Protein 9BQ2 (pdb70)

Nearest PDB structures (foldseek):
  9bq2-assembly1_A  TM=1.002E+00  e=2.247E-60  Homo sapiens
  9bq2-assembly1_B  TM=9.804E-01  e=1.033E-32  Homo sapiens
  1win-assembly1_A  TM=8.701E-01  e=4.235E-16  Mus musculus
  9cz2-assembly1_XB  TM=5.970E-01  e=1.107E-09  Escherichia coli BL21
  9bq2-assembly1_B  TM=1.002E+00  e=9.174E-65  Homo sapiens

Structure (mmCIF, N/CA/C/O backbone):
data_9BQ2
#
_entry.id   9BQ2
#
_cell.length_a   1.00
_cell.length_b   1.00
_cell.length_c   1.00
_cell.angle_alpha   90.00
_cell.angle_beta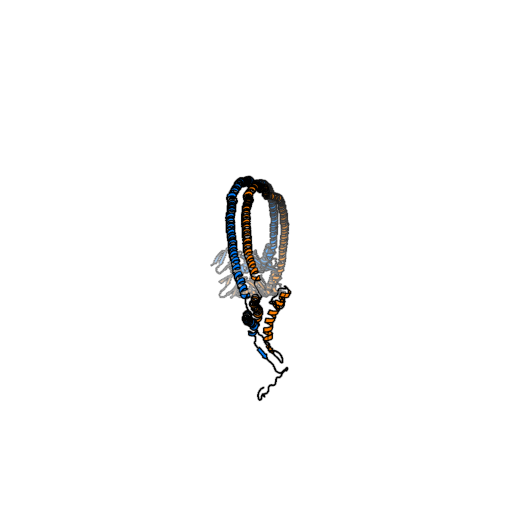   90.00
_cell.angle_gamma   90.00
#
_symmetry.space_group_name_H-M   'P 1'
#
loop_
_entity.id
_entity.type
_entity.pdbx_description
1 polymer Flotillin-2
2 polymer Flotillin-1
#
loop_
_atom_site.group_PDB
_atom_site.id
_atom_site.type_symbol
_atom_site.label_atom_id
_atom_site.label_alt_id
_atom_site.label_comp_id
_atom_site.label_asym_id
_atom_site.label_entity_id
_atom_site.label_seq_id
_atom_site.pdbx_PDB_ins_code
_atom_site.Cartn_x
_atom_site.Cartn_y
_atom_site.Cartn_z
_atom_site.occupancy
_atom_site.B_iso_or_equiv
_atom_site.auth_seq_id
_atom_site.auth_comp_id
_atom_site.auth_asym_id
_atom_site.auth_atom_id
_atom_site.pdbx_PDB_model_num
ATOM 1 N N . MET A 1 1 ? 117.588 169.891 352.238 1.00 53.88 1 MET A N 1
ATOM 2 C CA . MET A 1 1 ? 117.466 171.241 351.654 1.00 53.88 1 MET A CA 1
ATOM 3 C C . MET A 1 1 ? 116.828 171.145 350.282 1.00 53.88 1 MET A C 1
ATOM 4 O O . MET A 1 1 ? 117.142 170.212 349.548 1.00 53.88 1 MET A O 1
ATOM 20 N N . GLY A 1 2 ? 115.891 172.033 349.978 1.00 66.94 2 GLY A N 1
ATOM 21 C CA . GLY A 1 2 ? 115.225 172.114 348.682 1.00 66.94 2 GLY A CA 1
ATOM 22 C C . GLY A 1 2 ? 114.974 173.576 348.325 1.00 66.94 2 GLY A C 1
ATOM 23 O O . GLY A 1 2 ? 114.901 174.412 349.224 1.00 66.94 2 GLY A O 1
ATOM 27 N N . ASN A 1 3 ? 114.833 173.874 347.036 1.00 74.31 3 ASN A N 1
ATOM 28 C CA . ASN A 1 3 ? 114.623 175.220 346.523 1.00 74.31 3 ASN A CA 1
ATOM 29 C C . ASN A 1 3 ? 113.316 175.330 345.732 1.00 74.31 3 ASN A C 1
ATOM 30 O O . ASN A 1 3 ? 112.853 174.386 345.087 1.00 74.31 3 ASN A O 1
ATOM 41 N N . CYS A 1 4 ? 112.742 176.526 345.774 1.00 75.75 4 CYS A N 1
ATOM 42 C CA . CYS A 1 4 ? 111.526 176.871 345.056 1.00 75.75 4 CYS A CA 1
ATOM 43 C C . CYS A 1 4 ? 111.946 177.578 343.770 1.00 75.75 4 CYS A C 1
ATOM 44 O O . CYS A 1 4 ? 112.610 178.609 343.820 1.00 75.75 4 CYS A O 1
ATOM 52 N N . HIS A 1 5 ? 111.541 177.046 342.622 1.00 78.25 5 HIS A N 1
ATOM 53 C CA . HIS A 1 5 ? 111.911 177.583 341.315 1.00 78.25 5 HIS A CA 1
ATOM 54 C C . HIS A 1 5 ? 110.713 178.105 340.549 1.00 78.25 5 HIS A C 1
ATOM 55 O O . HIS A 1 5 ? 109.802 177.351 340.226 1.00 78.25 5 HIS A O 1
ATOM 69 N N . THR A 1 6 ? 110.759 179.382 340.186 1.00 78.12 6 THR A N 1
ATOM 70 C CA . THR A 1 6 ? 109.715 180.090 339.438 1.00 78.12 6 THR A CA 1
ATOM 71 C C . THR A 1 6 ? 110.039 180.064 337.950 1.00 78.12 6 THR A C 1
ATOM 72 O O . THR A 1 6 ? 111.179 180.326 337.566 1.00 78.12 6 THR A O 1
ATOM 83 N N . VAL A 1 7 ? 109.058 179.766 337.098 1.00 79.62 7 VAL A N 1
ATOM 84 C CA . VAL A 1 7 ? 109.222 179.598 335.645 1.00 79.62 7 VAL A CA 1
ATOM 85 C C . VAL A 1 7 ? 108.281 180.477 334.844 1.00 79.62 7 VAL A C 1
ATOM 86 O O . VAL A 1 7 ? 107.099 180.575 335.157 1.00 79.62 7 VAL A O 1
ATOM 99 N N . GLY A 1 8 ? 108.780 181.136 333.809 1.00 79.31 8 GLY A N 1
ATOM 100 C CA . GLY A 1 8 ? 107.954 181.957 332.927 1.00 79.31 8 GLY A CA 1
ATOM 101 C C . GLY A 1 8 ? 107.243 181.108 331.866 1.00 79.31 8 GLY A C 1
ATOM 102 O O . GLY A 1 8 ? 107.670 179.992 331.576 1.00 79.31 8 GLY A O 1
ATOM 106 N N . PRO A 1 9 ? 106.158 181.605 331.247 1.00 80.69 9 PRO A N 1
ATOM 107 C CA . PRO A 1 9 ? 105.435 180.864 330.202 1.00 80.69 9 PRO A CA 1
ATOM 108 C C . PRO A 1 9 ? 106.327 180.479 329.011 1.00 80.69 9 PRO A C 1
ATOM 109 O O . PRO A 1 9 ? 106.115 179.464 328.356 1.00 80.69 9 PRO A O 1
ATOM 120 N N . ASN A 1 10 ? 107.353 181.283 328.745 1.00 79.12 10 ASN A N 1
ATOM 121 C CA . ASN A 1 10 ? 108.322 181.084 327.678 1.00 79.12 10 ASN A CA 1
ATOM 122 C C . ASN A 1 10 ? 109.341 179.972 327.922 1.00 79.12 10 ASN A C 1
ATOM 123 O O . ASN A 1 10 ? 110.216 179.774 327.083 1.00 79.12 10 ASN A O 1
ATOM 134 N N . GLU A 1 11 ? 109.270 179.243 329.029 1.00 83.25 11 GLU A N 1
ATOM 135 C CA . GLU A 1 11 ? 110.296 178.261 329.360 1.00 83.25 11 GLU A CA 1
ATOM 136 C C . GLU A 1 11 ? 109.736 176.898 329.749 1.00 83.25 11 GLU A C 1
ATOM 137 O O . GLU A 1 11 ? 108.795 176.771 330.531 1.00 83.25 11 GLU A O 1
ATOM 149 N N . ALA A 1 12 ? 110.375 175.857 329.230 1.00 83.06 12 ALA A N 1
ATOM 150 C CA . ALA A 1 12 ? 110.083 174.492 329.598 1.00 83.06 12 ALA A CA 1
ATOM 151 C C . ALA A 1 12 ? 111.123 174.143 330.653 1.00 83.06 12 ALA A C 1
ATOM 152 O O . ALA A 1 12 ? 112.321 174.246 330.401 1.00 83.06 12 ALA A O 1
ATOM 159 N N . LEU A 1 13 ? 110.676 173.755 331.835 1.00 82.81 13 LEU A N 1
ATOM 160 C CA . LEU A 1 13 ? 111.528 173.314 332.918 1.00 82.81 13 LEU A CA 1
ATOM 161 C C . LEU A 1 13 ? 111.287 171.820 333.067 1.00 82.81 13 LEU A C 1
ATOM 162 O O . LEU A 1 13 ? 110.153 171.353 333.160 1.00 82.81 13 LEU A O 1
ATOM 178 N N . VAL A 1 14 ? 112.378 171.077 333.066 1.00 82.38 14 VAL A N 1
ATOM 179 C CA . VAL A 1 14 ? 112.369 169.645 333.275 1.00 82.38 14 VAL A CA 1
ATOM 180 C C . VAL A 1 14 ? 113.098 169.367 334.564 1.00 82.38 14 VAL A C 1
ATOM 181 O O . VAL A 1 14 ? 114.204 169.861 334.799 1.00 82.38 14 VAL A O 1
ATOM 194 N N . VAL A 1 15 ? 112.423 168.631 335.430 1.00 80.88 15 VAL A N 1
ATOM 195 C CA . VAL A 1 15 ? 112.958 168.207 336.717 1.00 80.88 15 VAL A CA 1
ATOM 196 C C . VAL A 1 15 ? 112.958 166.688 336.739 1.00 80.88 15 VAL A C 1
ATOM 197 O O . VAL A 1 15 ? 111.910 166.088 336.538 1.00 80.88 15 VAL A O 1
ATOM 210 N N . SER A 1 16 ? 114.103 166.035 336.916 1.00 77.31 16 SER A N 1
ATOM 211 C CA . SER A 1 16 ? 114.140 164.565 336.950 1.00 77.31 16 SER A CA 1
ATOM 212 C C . SER A 1 16 ? 114.261 164.087 338.387 1.00 77.31 16 SER A C 1
ATOM 213 O O . SER A 1 16 ? 115.159 164.487 339.126 1.00 77.31 16 SER A O 1
ATOM 221 N N . GLY A 1 17 ? 113.353 163.191 338.768 1.00 71.94 17 GLY A N 1
ATOM 222 C CA . GLY A 1 17 ? 113.270 162.681 340.130 1.00 71.94 17 GLY A CA 1
ATOM 223 C C . GLY A 1 17 ? 112.360 163.551 340.992 1.00 71.94 17 GLY A C 1
ATOM 224 O O . GLY A 1 17 ? 112.264 164.756 340.790 1.00 71.94 17 GLY A O 1
ATOM 228 N N . GLY A 1 18 ? 111.690 162.959 341.981 1.00 58.66 18 GLY A N 1
ATOM 229 C CA . GLY A 1 18 ? 110.773 163.727 342.819 1.00 58.66 18 GLY A CA 1
ATOM 230 C C . GLY A 1 18 ? 109.790 162.891 343.622 1.00 58.66 18 GLY A C 1
ATOM 231 O O . GLY A 1 18 ? 109.907 161.668 343.703 1.00 58.66 18 GLY A O 1
ATOM 235 N N . CYS A 1 19 ? 108.799 163.570 344.202 1.00 53.47 19 CYS A N 1
ATOM 236 C CA . CYS A 1 19 ? 107.774 162.999 345.083 1.00 53.47 19 CYS A CA 1
ATOM 237 C C . CYS A 1 19 ? 106.912 161.869 344.480 1.00 53.47 19 CYS A C 1
ATOM 238 O O . CYS A 1 19 ? 106.327 161.109 345.243 1.00 53.47 19 CYS A O 1
ATOM 246 N N . CYS A 1 20 ? 106.832 161.722 343.154 1.00 51.34 20 CYS A N 1
ATOM 247 C CA . CYS A 1 20 ? 106.009 160.682 342.520 1.00 51.34 20 CYS A CA 1
ATOM 248 C C . CYS A 1 20 ? 106.737 159.378 342.154 1.00 51.34 20 CYS A C 1
ATOM 249 O O . CYS A 1 20 ? 106.076 158.414 341.780 1.00 51.34 20 CYS A O 1
ATOM 257 N N . GLY A 1 21 ? 108.074 159.315 342.228 1.00 45.97 21 GLY A N 1
ATOM 258 C CA . GLY A 1 21 ? 108.818 158.097 341.874 1.00 45.97 21 GLY A CA 1
ATOM 259 C C . GLY A 1 21 ? 110.323 158.282 341.638 1.00 45.97 21 GLY A C 1
ATOM 260 O O . GLY A 1 21 ? 110.903 159.329 341.949 1.00 45.97 21 GLY A O 1
ATOM 264 N N . SER A 1 22 ? 110.978 157.221 341.155 1.00 48.34 22 SER A N 1
ATOM 265 C CA . SER A 1 22 ? 112.403 157.205 340.802 1.00 48.34 22 SER A CA 1
ATOM 266 C C . SER A 1 22 ? 112.645 157.486 339.308 1.00 48.34 22 SER A C 1
ATOM 267 O O . SER A 1 22 ? 113.140 158.538 338.909 1.00 48.34 22 SER A O 1
ATOM 275 N N . ASP A 1 23 ? 112.167 156.579 338.473 1.00 52.88 23 ASP A N 1
ATOM 276 C CA . ASP A 1 23 ? 112.350 156.507 337.026 1.00 52.88 23 ASP A CA 1
ATOM 277 C C . ASP A 1 23 ? 111.494 157.482 336.188 1.00 52.88 23 ASP A C 1
ATOM 278 O O . ASP A 1 23 ? 110.840 157.068 335.233 1.00 52.88 23 ASP A O 1
ATOM 287 N N . TYR A 1 24 ? 111.431 158.775 336.532 1.00 64.81 24 TYR A N 1
ATOM 288 C CA . TYR A 1 24 ? 110.590 159.713 335.770 1.00 64.81 24 TYR A CA 1
ATOM 289 C C . TYR A 1 24 ? 111.080 161.160 335.611 1.00 64.81 24 TYR A C 1
ATOM 290 O O . TYR A 1 24 ? 111.856 161.702 336.405 1.00 64.81 24 TYR A O 1
ATOM 308 N N . LYS A 1 25 ? 110.513 161.785 334.569 1.00 75.38 25 LYS A N 1
ATOM 309 C CA . LYS A 1 25 ? 110.697 163.178 334.155 1.00 75.38 25 LYS A CA 1
ATOM 310 C C . LYS A 1 25 ? 109.483 163.986 334.624 1.00 75.38 25 LYS A C 1
ATOM 311 O O . LYS A 1 25 ? 108.351 163.564 334.397 1.00 75.38 25 LYS A O 1
ATOM 330 N N . GLN A 1 26 ? 109.685 165.135 335.253 1.00 75.75 26 GLN A N 1
ATOM 331 C CA . GLN A 1 26 ? 108.619 166.055 335.644 1.00 75.75 26 GLN A CA 1
ATOM 332 C C . GLN A 1 26 ? 108.647 167.196 334.632 1.00 75.75 26 GLN A C 1
ATOM 333 O O . GLN A 1 26 ? 109.681 167.807 334.371 1.00 75.75 26 GLN A O 1
ATOM 347 N N . TYR A 1 27 ? 107.483 167.460 334.058 1.00 77.94 27 TYR A N 1
ATOM 348 C CA . TYR A 1 27 ? 107.261 168.367 332.940 1.00 77.94 27 TYR A CA 1
ATOM 349 C C . TYR A 1 27 ? 106.648 169.696 333.395 1.00 77.94 27 TYR A C 1
ATOM 350 O O . TYR A 1 27 ? 105.561 169.664 333.968 1.00 77.94 27 TYR A O 1
ATOM 368 N N . VAL A 1 28 ? 107.277 170.849 333.143 1.00 76.94 28 VAL A N 1
ATOM 369 C CA . VAL A 1 28 ? 106.724 172.161 333.540 1.00 76.94 28 VAL A CA 1
ATOM 370 C C . VAL A 1 28 ? 106.911 173.180 332.431 1.00 76.94 28 VAL A C 1
ATOM 371 O O . VAL A 1 28 ? 107.960 173.235 331.809 1.00 76.94 28 VAL A O 1
ATOM 384 N N . PHE A 1 29 ? 105.912 174.035 332.229 1.00 76.25 29 PHE A N 1
ATOM 385 C CA . PHE A 1 29 ? 105.879 175.050 331.177 1.00 76.25 29 PHE A CA 1
ATOM 386 C C . PHE A 1 29 ? 105.225 176.300 331.774 1.00 76.25 29 PHE A C 1
ATOM 387 O O . PHE A 1 29 ? 104.028 176.530 331.626 1.00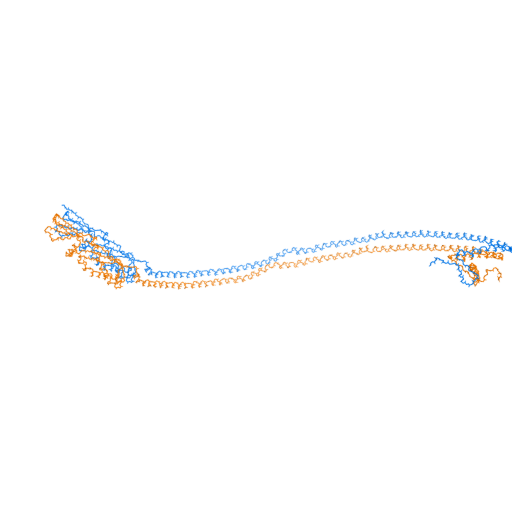 76.25 29 PHE A O 1
ATOM 404 N N . GLY A 1 30 ? 106.025 177.095 332.489 1.00 72.06 30 GLY A N 1
ATOM 405 C CA . GLY A 1 30 ? 105.540 178.257 333.243 1.00 72.06 30 GLY A CA 1
ATOM 406 C C . GLY A 1 30 ? 104.988 177.861 334.627 1.00 72.06 30 GLY A C 1
ATOM 407 O O . GLY A 1 30 ? 104.608 176.717 334.871 1.00 72.06 30 GLY A O 1
ATOM 411 N N . GLY A 1 31 ? 104.992 178.795 335.573 1.00 76.69 31 GLY A N 1
ATOM 412 C CA . GLY A 1 31 ? 104.519 178.557 336.934 1.00 76.69 31 GLY A CA 1
ATOM 413 C C . GLY A 1 31 ? 105.674 178.367 337.897 1.00 76.69 31 GLY A C 1
ATOM 414 O O . GLY A 1 31 ? 106.480 179.279 338.075 1.00 76.69 31 GLY A O 1
ATOM 418 N N . TRP A 1 32 ? 105.742 177.222 338.571 1.00 75.19 32 TRP A N 1
ATOM 419 C CA . TRP A 1 32 ? 106.824 176.948 339.518 1.00 75.19 32 TRP A CA 1
ATOM 420 C C . TRP A 1 32 ? 106.968 175.458 339.842 1.00 75.19 32 TRP A C 1
ATOM 421 O O . TRP A 1 32 ? 106.089 174.656 339.531 1.00 75.19 32 TRP A O 1
ATOM 442 N N . ALA A 1 33 ? 108.082 175.107 340.485 1.00 76.88 33 ALA A N 1
ATOM 443 C CA . ALA A 1 33 ? 108.392 173.759 340.935 1.00 76.88 33 ALA A CA 1
ATOM 444 C C . ALA A 1 33 ? 109.244 173.740 342.219 1.00 76.88 33 ALA A C 1
ATOM 445 O O . ALA A 1 33 ? 110.017 174.660 342.496 1.00 76.88 33 ALA A O 1
ATOM 452 N N . TRP A 1 34 ? 109.119 172.656 342.983 1.00 74.25 34 TRP A N 1
ATOM 453 C CA . TRP A 1 34 ? 109.877 172.392 344.201 1.00 74.25 34 TRP A CA 1
ATOM 454 C C . TRP A 1 34 ? 110.942 171.339 343.908 1.00 74.25 34 TRP A C 1
ATOM 455 O O . TRP A 1 34 ? 110.615 170.278 343.374 1.00 74.25 34 TRP A O 1
ATOM 476 N N . ALA A 1 35 ? 112.194 171.624 344.266 1.00 75.44 35 ALA A N 1
ATOM 477 C CA . ALA A 1 35 ? 113.311 170.722 344.014 1.00 75.44 35 ALA A CA 1
ATOM 478 C C . ALA A 1 35 ? 114.201 170.463 345.235 1.00 75.44 35 ALA A C 1
ATOM 479 O O . ALA A 1 35 ? 114.727 171.379 345.856 1.00 75.44 35 ALA A O 1
ATOM 486 N N . TRP A 1 36 ? 114.427 169.192 345.544 1.00 74.00 36 TRP A N 1
ATOM 487 C CA . TRP A 1 36 ? 115.287 168.700 346.614 1.00 74.00 36 TRP A CA 1
ATOM 488 C C . TRP A 1 36 ? 116.739 168.690 346.090 1.00 74.00 36 TRP A C 1
ATOM 489 O O . TRP A 1 36 ? 117.007 167.991 345.115 1.00 74.00 36 TRP A O 1
ATOM 510 N N . TRP A 1 37 ? 117.705 169.326 346.774 1.00 67.06 37 TRP A N 1
ATOM 511 C CA . TRP A 1 37 ? 119.107 169.458 346.303 1.00 67.06 37 TRP A CA 1
ATOM 512 C C . TRP A 1 37 ? 119.767 168.217 345.685 1.00 67.06 37 TRP A C 1
ATOM 513 O O . TRP A 1 37 ? 120.425 168.337 344.659 1.00 67.06 37 TRP A O 1
ATOM 534 N N . CYS A 1 38 ? 119.586 167.036 346.283 1.00 67.69 38 CYS A N 1
ATOM 535 C CA . CYS A 1 38 ? 120.186 165.787 345.786 1.00 67.69 38 CYS A CA 1
ATOM 536 C C . CYS A 1 38 ? 119.147 164.730 345.365 1.00 67.69 38 CYS A C 1
ATOM 537 O O . CYS A 1 38 ? 119.524 163.617 345.017 1.00 67.69 38 CYS A O 1
ATOM 545 N N . ILE A 1 39 ? 117.846 165.027 345.461 1.00 70.19 39 ILE A N 1
ATOM 546 C CA . ILE A 1 39 ? 116.771 164.118 345.020 1.00 70.19 39 ILE A CA 1
ATOM 547 C C . ILE A 1 39 ? 116.158 164.524 343.669 1.00 70.19 39 ILE A C 1
ATOM 548 O O . ILE A 1 39 ? 115.502 163.697 343.039 1.00 70.19 39 ILE A O 1
ATOM 564 N N . SER A 1 40 ? 116.381 165.750 343.185 1.00 75.25 40 SER A N 1
ATOM 565 C CA . SER A 1 40 ? 115.802 166.202 341.912 1.00 75.25 40 SER A CA 1
ATOM 566 C C . SER A 1 40 ? 116.564 167.367 341.257 1.00 75.25 40 SER A C 1
ATOM 567 O O . SER A 1 40 ? 116.615 168.454 341.836 1.00 75.25 40 SER A O 1
ATOM 575 N N . ASP A 1 41 ? 117.140 167.164 340.067 1.00 77.44 41 ASP A N 1
ATOM 576 C CA . ASP A 1 41 ? 117.857 168.218 339.316 1.00 77.44 41 ASP A CA 1
ATOM 577 C C . ASP A 1 41 ? 116.892 169.058 338.459 1.00 77.44 41 ASP A C 1
ATOM 578 O O . ASP A 1 41 ? 115.838 168.570 338.061 1.00 77.44 41 ASP A O 1
ATOM 587 N N . THR A 1 42 ? 117.258 170.300 338.137 1.00 80.56 42 THR A N 1
ATOM 588 C CA . THR A 1 42 ? 116.441 171.262 337.377 1.00 80.56 42 THR A CA 1
ATOM 589 C C . THR A 1 42 ? 117.134 171.793 336.117 1.00 80.56 42 THR A C 1
ATOM 590 O O . THR A 1 42 ? 118.164 172.461 336.208 1.00 80.56 42 THR A O 1
ATOM 601 N N . GLN A 1 43 ? 116.523 171.624 334.940 1.00 83.00 43 GLN A N 1
ATOM 602 C CA . GLN A 1 43 ? 117.081 172.066 333.651 1.00 83.00 43 GLN A CA 1
ATOM 603 C C . GLN A 1 43 ? 116.005 172.759 332.793 1.00 83.00 43 GLN A C 1
ATOM 604 O O . GLN A 1 43 ? 114.912 172.216 332.643 1.00 83.00 43 GLN A O 1
ATOM 618 N N . ARG A 1 44 ? 116.284 173.942 332.214 1.00 83.75 44 ARG A N 1
ATOM 619 C CA . ARG A 1 44 ? 115.320 174.729 331.398 1.00 83.75 44 ARG A CA 1
ATOM 620 C C . ARG A 1 44 ? 115.673 174.890 329.919 1.00 83.75 44 ARG A C 1
ATOM 621 O O . ARG A 1 44 ? 116.847 174.950 329.574 1.00 83.75 44 ARG A O 1
ATOM 625 N N . LEU A 1 45 ? 114.653 175.059 329.075 1.00 84.12 45 LEU A N 1
ATOM 626 C CA . LEU A 1 45 ? 114.756 175.280 327.632 1.00 84.12 45 LEU A CA 1
ATOM 627 C C . LEU A 1 45 ? 113.776 176.372 327.178 1.00 84.12 45 LEU A C 1
ATOM 628 O O . LEU A 1 45 ? 112.621 176.370 327.593 1.00 84.12 45 LEU A O 1
ATOM 644 N N . SER A 1 46 ? 114.219 177.312 326.343 1.00 86.75 46 SER A N 1
ATOM 645 C CA . SER A 1 46 ? 113.355 178.395 325.853 1.00 86.75 46 SER A CA 1
ATOM 646 C C . SER A 1 46 ? 112.374 177.928 324.779 1.00 86.75 46 SER A C 1
ATOM 647 O O . SER A 1 46 ? 112.719 177.138 323.908 1.00 86.75 46 SER A O 1
ATOM 655 N N . LEU A 1 47 ? 111.138 178.398 324.875 1.00 87.06 47 LEU A N 1
ATOM 656 C CA . LEU A 1 47 ? 110.021 178.134 323.971 1.00 87.06 47 LEU A CA 1
ATOM 657 C C . LEU A 1 47 ? 109.759 179.274 322.976 1.00 87.06 47 LEU A C 1
ATOM 658 O O . LEU A 1 47 ? 108.757 179.258 322.265 1.00 87.06 47 LEU A O 1
ATOM 674 N N . GLU A 1 48 ? 110.620 180.289 322.954 1.00 88.06 48 GLU A N 1
ATOM 675 C CA . GLU A 1 48 ? 110.500 181.459 322.080 1.00 88.06 48 GLU A CA 1
ATOM 676 C C . GLU A 1 48 ? 110.642 181.188 320.568 1.00 88.06 48 GLU A C 1
ATOM 677 O O . GLU A 1 48 ? 111.176 180.171 320.124 1.00 88.06 48 GLU A O 1
ATOM 689 N N . VAL A 1 49 ? 110.208 182.153 319.743 1.00 91.19 49 VAL A N 1
ATOM 690 C CA . VAL A 1 49 ? 110.401 182.085 318.286 1.00 91.19 49 VAL A CA 1
ATOM 691 C C . VAL A 1 49 ? 111.851 182.382 317.923 1.00 91.19 49 VAL A C 1
ATOM 692 O O . VAL A 1 49 ? 112.444 183.352 318.412 1.00 91.19 49 VAL A O 1
ATOM 705 N N . MET A 1 50 ? 112.383 181.573 317.010 1.00 91.56 50 MET A N 1
ATOM 706 C CA . MET A 1 50 ? 113.692 181.696 316.402 1.00 91.56 50 MET A CA 1
ATOM 707 C C . MET A 1 50 ? 113.516 181.838 314.889 1.00 91.56 50 MET A C 1
ATOM 708 O O . MET A 1 50 ? 112.835 181.044 314.257 1.00 91.56 50 MET A O 1
ATOM 722 N N . THR A 1 51 ? 114.107 182.862 314.288 1.00 91.62 51 THR A N 1
ATOM 723 C CA . THR A 1 51 ? 114.002 183.128 312.852 1.00 91.62 51 THR A CA 1
ATOM 724 C C . THR A 1 51 ? 115.386 183.130 312.202 1.00 91.62 51 THR A C 1
ATOM 725 O O . THR A 1 51 ? 116.369 183.493 312.854 1.00 91.62 51 THR A O 1
ATOM 736 N N . ILE A 1 52 ? 115.489 182.639 310.958 1.00 92.69 52 ILE A N 1
ATOM 737 C CA . ILE A 1 52 ? 116.771 182.476 310.254 1.00 92.69 52 ILE A CA 1
ATOM 738 C C . ILE A 1 52 ? 116.696 182.728 308.735 1.00 92.69 52 ILE A C 1
ATOM 739 O O . ILE A 1 52 ? 115.701 182.409 308.081 1.00 92.69 52 ILE A O 1
ATOM 755 N N . LEU A 1 53 ? 117.797 183.230 308.169 1.00 92.81 53 LEU A N 1
ATOM 756 C CA . LEU A 1 53 ? 117.994 183.441 306.739 1.00 92.81 53 LEU A CA 1
ATOM 757 C C . LEU A 1 53 ? 118.438 182.101 306.138 1.00 92.81 53 LEU A C 1
ATOM 758 O O . LEU A 1 53 ? 119.566 181.656 306.335 1.00 92.81 53 LEU A O 1
ATOM 774 N N . CYS A 1 54 ? 117.552 181.444 305.406 1.00 92.19 54 CYS A N 1
ATOM 775 C CA . CYS A 1 54 ? 117.808 180.169 304.751 1.00 92.19 54 CYS A CA 1
ATOM 776 C C . CYS A 1 54 ? 118.296 180.440 303.324 1.00 92.19 54 CYS A C 1
ATOM 777 O O . CYS A 1 54 ? 117.520 180.522 302.370 1.00 92.19 54 CYS A O 1
ATOM 785 N N . ARG A 1 55 ? 119.595 180.708 303.198 1.00 91.50 55 ARG A N 1
ATOM 786 C CA . ARG A 1 55 ? 120.247 180.972 301.910 1.00 91.50 55 ARG A CA 1
ATOM 787 C C . ARG A 1 55 ? 120.352 179.691 301.080 1.00 91.50 55 ARG A C 1
ATOM 788 O O . ARG A 1 55 ? 120.384 178.590 301.619 1.00 91.50 55 ARG A O 1
ATOM 792 N N . CYS A 1 56 ? 120.333 179.831 299.761 1.00 90.25 56 CYS A N 1
ATOM 793 C CA . CYS A 1 56 ? 120.454 178.719 298.826 1.00 90.25 56 CYS A CA 1
ATOM 794 C C . CYS A 1 56 ? 121.181 179.240 297.569 1.00 90.25 56 CYS A C 1
ATOM 795 O O . CYS A 1 56 ? 120.796 180.257 296.989 1.00 90.25 56 CYS A O 1
ATOM 803 N N . GLU A 1 57 ? 122.200 178.533 297.098 1.00 89.25 57 GLU A N 1
ATOM 804 C CA . GLU A 1 57 ? 123.096 178.984 296.030 1.00 89.25 57 GLU A CA 1
ATOM 805 C C . GLU A 1 57 ? 123.291 177.987 294.894 1.00 89.25 57 GLU A C 1
ATOM 806 O O . GLU A 1 57 ? 123.233 176.787 295.123 1.00 89.25 57 GLU A O 1
ATOM 818 N N . ASN A 1 58 ? 123.571 178.480 293.682 1.00 85.88 58 ASN A N 1
ATOM 819 C CA . ASN A 1 58 ? 123.815 177.642 292.501 1.00 85.88 58 ASN A CA 1
ATOM 820 C C . ASN A 1 58 ? 122.763 176.534 292.315 1.00 85.88 58 ASN A C 1
ATOM 821 O O . ASN A 1 58 ? 123.090 175.387 292.068 1.00 85.88 58 ASN A O 1
ATOM 832 N N . ILE A 1 59 ? 121.510 176.895 292.531 1.00 89.38 59 ILE A N 1
ATOM 833 C CA . ILE A 1 59 ? 120.324 176.050 292.441 1.00 89.38 59 ILE A CA 1
ATOM 834 C C . ILE A 1 59 ? 120.144 175.511 291.018 1.00 89.38 59 ILE A C 1
ATOM 835 O O . ILE A 1 59 ? 120.855 175.895 290.106 1.00 89.38 59 ILE A O 1
ATOM 851 N N . GLU A 1 60 ? 119.137 174.678 290.810 1.00 89.38 60 GLU A N 1
ATOM 852 C CA . GLU A 1 60 ? 118.691 174.114 289.546 1.00 89.38 60 GLU A CA 1
ATOM 853 C C . GLU A 1 60 ? 117.162 174.126 289.606 1.00 89.38 60 GLU A C 1
ATOM 854 O O . GLU A 1 60 ? 116.573 174.029 290.681 1.00 89.38 60 GLU A O 1
ATOM 866 N N . THR A 1 61 ? 116.478 174.205 288.475 1.00 88.94 61 THR A N 1
ATOM 867 C CA . THR A 1 61 ? 115.003 174.317 288.452 1.00 88.94 61 THR A CA 1
ATOM 868 C C . THR A 1 61 ? 114.318 173.276 287.587 1.00 88.94 61 THR A C 1
ATOM 869 O O . THR A 1 61 ? 114.970 172.418 286.996 1.00 88.94 61 THR A O 1
ATOM 880 N N . SER A 1 62 ? 112.995 173.355 287.444 1.00 90.38 62 SER A N 1
ATOM 881 C CA . SER A 1 62 ? 112.203 172.428 286.617 1.00 90.38 62 SER A CA 1
ATOM 882 C C . SER A 1 62 ? 112.655 172.380 285.142 1.00 90.38 62 SER A C 1
ATOM 883 O O . SER A 1 62 ? 112.492 171.376 284.454 1.00 90.38 62 SER A O 1
ATOM 891 N N . GLU A 1 63 ? 113.338 173.419 284.673 1.00 87.50 63 GLU A N 1
ATOM 892 C CA . GLU A 1 63 ? 113.894 173.535 283.319 1.00 87.50 63 GLU A CA 1
ATOM 893 C C . GLU A 1 63 ? 115.415 173.711 283.394 1.00 87.50 63 GLU A C 1
ATOM 894 O O . GLU A 1 63 ? 116.053 174.354 282.568 1.00 87.50 63 GLU A O 1
ATOM 906 N N . GLY A 1 64 ? 115.991 173.150 284.457 1.00 89.12 64 GLY A N 1
ATOM 907 C CA . GLY A 1 64 ? 117.404 173.121 284.788 1.00 89.12 64 GLY A CA 1
ATOM 908 C C . GLY A 1 64 ? 118.020 174.443 285.199 1.00 89.12 64 GLY A C 1
ATOM 909 O O . GLY A 1 64 ? 118.866 174.424 286.082 1.00 89.12 64 GLY A O 1
ATOM 913 N N . VAL A 1 65 ? 117.580 175.573 284.637 1.00 89.75 65 VAL A N 1
ATOM 914 C CA . VAL A 1 65 ? 118.165 176.894 284.916 1.00 89.75 65 VAL A CA 1
ATOM 915 C C . VAL A 1 65 ? 118.500 177.117 286.381 1.00 89.75 65 VAL A C 1
ATOM 916 O O . VAL A 1 65 ? 117.672 176.820 287.243 1.00 89.75 65 VAL A O 1
ATOM 929 N N . PRO A 1 66 ? 119.700 177.623 286.672 1.00 91.25 66 PRO A N 1
ATOM 930 C CA . PRO A 1 66 ? 120.102 177.844 288.033 1.00 91.25 66 PRO A CA 1
ATOM 931 C C . PRO A 1 66 ? 119.548 179.129 288.612 1.00 91.25 66 PRO A C 1
ATOM 932 O O . PRO A 1 66 ? 118.906 179.912 287.914 1.00 91.25 66 PRO A O 1
ATOM 943 N N . LEU A 1 67 ? 119.771 179.281 289.916 1.00 90.56 67 LEU A N 1
ATOM 944 C CA . LEU A 1 67 ? 119.399 180.438 290.714 1.00 90.56 67 LEU A CA 1
ATOM 945 C C . LEU A 1 67 ? 120.238 180.530 292.001 1.00 90.56 67 LEU A C 1
ATOM 946 O O . LEU A 1 67 ? 120.979 179.633 292.401 1.00 90.56 67 LEU A O 1
ATOM 962 N N . PHE A 1 68 ? 120.101 181.670 292.653 1.00 90.75 68 PHE A N 1
ATOM 963 C CA . PHE A 1 68 ? 120.593 182.038 293.967 1.00 90.75 68 PHE A CA 1
ATOM 964 C C . PHE A 1 68 ? 119.367 182.636 294.647 1.00 90.75 68 PHE A C 1
ATOM 965 O O . PHE A 1 68 ? 118.716 183.532 294.108 1.00 90.75 68 PHE A O 1
ATOM 982 N N . VAL A 1 69 ? 119.041 182.164 295.841 1.00 91.88 69 VAL A N 1
ATOM 983 C CA . VAL A 1 69 ? 117.850 182.605 296.563 1.00 91.88 69 VAL A CA 1
ATOM 984 C C . VAL A 1 69 ? 118.158 182.795 298.031 1.00 91.88 69 VAL A C 1
ATOM 985 O O . VAL A 1 69 ? 118.926 182.046 298.627 1.00 91.88 69 VAL A O 1
ATOM 998 N N . THR A 1 70 ? 117.554 183.811 298.632 1.00 92.25 70 THR A N 1
ATOM 999 C CA . THR A 1 70 ? 117.670 184.019 300.073 1.00 92.25 70 THR A CA 1
ATOM 1000 C C . THR A 1 70 ? 116.278 183.841 300.629 1.00 92.25 70 THR A C 1
ATOM 1001 O O . THR A 1 70 ? 115.405 184.665 300.390 1.00 92.25 70 THR A O 1
ATOM 1012 N N . GLY A 1 71 ? 116.028 182.707 301.267 1.00 92.00 71 GLY A N 1
ATOM 1013 C CA . GLY A 1 71 ? 114.766 182.394 301.923 1.00 92.00 71 GLY A CA 1
ATOM 1014 C C . GLY A 1 71 ? 114.842 182.820 303.387 1.00 92.00 71 GLY A C 1
ATOM 1015 O O . GLY A 1 71 ? 115.931 183.029 303.918 1.00 92.00 71 GLY A O 1
ATOM 1019 N N . VAL A 1 72 ? 113.710 182.994 304.054 1.00 92.94 72 VAL A N 1
ATOM 1020 C CA . VAL A 1 72 ? 113.683 183.352 305.474 1.00 92.94 72 VAL A CA 1
ATOM 1021 C C . VAL A 1 72 ? 112.602 182.546 306.140 1.00 92.94 72 VAL A C 1
ATOM 1022 O O . VAL A 1 72 ? 111.504 182.397 305.610 1.00 92.94 72 VAL A O 1
ATOM 1035 N N . ALA A 1 73 ? 112.927 182.039 307.316 1.00 94.06 73 ALA A N 1
ATOM 1036 C CA . ALA A 1 73 ? 112.045 181.204 308.093 1.00 94.06 73 ALA A CA 1
ATOM 1037 C C . ALA A 1 73 ? 111.838 181.744 309.499 1.00 94.06 73 ALA A C 1
ATOM 1038 O O . ALA A 1 73 ? 112.773 182.189 310.156 1.00 94.06 73 ALA A O 1
ATOM 1045 N N . GLN A 1 74 ? 110.614 181.649 309.982 1.00 92.00 74 GLN A N 1
ATOM 1046 C CA . GLN A 1 74 ? 110.195 182.031 311.324 1.00 92.00 74 GLN A CA 1
ATOM 1047 C C . GLN A 1 74 ? 109.840 180.693 311.932 1.00 92.00 74 GLN A C 1
ATOM 1048 O O . GLN A 1 74 ? 109.010 179.984 311.377 1.00 92.00 74 GLN A O 1
ATOM 1062 N N . VAL A 1 75 ? 110.453 180.322 313.044 1.00 92.56 75 VAL A N 1
ATOM 1063 C CA . VAL A 1 75 ? 110.321 178.971 313.584 1.00 92.56 75 VAL A CA 1
ATOM 1064 C C . VAL A 1 75 ? 110.216 178.984 315.103 1.00 92.56 75 VAL A C 1
ATOM 1065 O O . VAL A 1 75 ? 110.583 179.956 315.746 1.00 92.56 75 VAL A O 1
ATOM 1078 N N . LYS A 1 76 ? 109.665 177.940 315.710 1.00 90.12 76 LYS A N 1
ATOM 1079 C CA . LYS A 1 76 ? 109.527 177.792 317.169 1.00 90.12 76 LYS A CA 1
ATOM 1080 C C . LYS A 1 76 ? 109.468 176.318 317.544 1.00 90.12 76 LYS A C 1
ATOM 1081 O O . LYS A 1 76 ? 109.221 175.459 316.692 1.00 90.12 76 LYS A O 1
ATOM 1100 N N . ILE A 1 77 ? 109.704 176.023 318.814 1.00 89.00 77 ILE A N 1
ATOM 1101 C CA . ILE A 1 77 ? 109.489 174.667 319.317 1.00 89.00 77 ILE A CA 1
ATOM 1102 C C . ILE A 1 77 ? 107.973 174.449 319.328 1.00 89.00 77 ILE A C 1
ATOM 1103 O O . ILE A 1 77 ? 107.221 175.366 319.660 1.00 89.00 77 ILE A O 1
ATOM 1119 N N . MET A 1 78 ? 107.487 173.279 318.928 1.00 88.75 78 MET A N 1
ATOM 1120 C CA . MET A 1 78 ? 106.049 173.029 318.943 1.00 88.75 78 MET A CA 1
ATOM 1121 C C . MET A 1 78 ? 105.558 172.920 320.388 1.00 88.75 78 MET A C 1
ATOM 1122 O O . MET A 1 78 ? 105.963 172.048 321.149 1.00 88.75 78 MET A O 1
ATOM 1136 N N . THR A 1 79 ? 104.625 173.799 320.745 1.00 83.12 79 THR A N 1
ATOM 1137 C CA . THR A 1 79 ? 104.054 173.969 322.091 1.00 83.12 79 THR A CA 1
ATOM 1138 C C . THR A 1 79 ? 102.997 172.937 322.497 1.00 83.12 79 THR A C 1
ATOM 1139 O O . THR A 1 79 ? 102.011 173.261 323.147 1.00 83.12 79 THR A O 1
ATOM 1150 N N . GLU A 1 80 ? 103.200 171.680 322.127 1.00 82.81 80 GLU A N 1
ATOM 1151 C CA . GLU A 1 80 ? 102.329 170.553 322.462 1.00 82.81 80 GLU A CA 1
ATOM 1152 C C . GLU A 1 80 ? 103.227 169.529 323.145 1.00 82.81 80 GLU A C 1
ATOM 1153 O O . GLU A 1 80 ? 104.238 169.132 322.576 1.00 82.81 80 GLU A O 1
ATOM 1165 N N . LYS A 1 81 ? 102.850 169.062 324.340 1.00 81.06 81 LYS A N 1
ATOM 1166 C CA . LYS A 1 81 ? 103.698 168.208 325.189 1.00 81.06 81 LYS A CA 1
ATOM 1167 C C . LYS A 1 81 ? 104.447 167.072 324.489 1.00 81.06 81 LYS A C 1
ATOM 1168 O O . LYS A 1 81 ? 105.623 166.874 324.768 1.00 81.06 81 LYS A O 1
ATOM 1187 N N . GLU A 1 82 ? 103.798 166.338 323.602 1.00 82.06 82 GLU A N 1
ATOM 1188 C CA . GLU A 1 82 ? 104.420 165.229 322.878 1.00 82.06 82 GLU A CA 1
ATOM 1189 C C . GLU A 1 82 ? 105.612 165.696 322.042 1.00 82.06 82 GLU A C 1
ATOM 1190 O O . GLU A 1 82 ? 106.752 165.279 322.242 1.00 82.06 82 GLU A O 1
ATOM 1202 N N . LEU A 1 83 ? 105.355 166.653 321.162 1.00 85.31 83 LEU A N 1
ATOM 1203 C CA . LEU A 1 83 ? 106.350 167.227 320.268 1.00 85.31 83 LEU A CA 1
ATOM 1204 C C . LEU A 1 83 ? 107.397 168.007 321.066 1.00 85.31 83 LEU A C 1
ATOM 1205 O O . LEU A 1 83 ? 108.589 167.929 320.785 1.00 85.31 83 LEU A O 1
ATOM 1221 N N . LEU A 1 84 ? 106.950 168.715 322.097 1.00 85.25 84 LEU A N 1
ATOM 1222 C CA . LEU A 1 84 ? 107.800 169.500 322.969 1.00 85.25 84 LEU A CA 1
ATOM 1223 C C . LEU A 1 84 ? 108.827 168.599 323.644 1.00 85.25 84 LEU A C 1
ATOM 1224 O O . LEU A 1 84 ? 110.020 168.875 323.584 1.00 85.25 84 LEU A O 1
ATOM 1240 N N . ALA A 1 85 ? 108.383 167.493 324.238 1.00 84.88 85 ALA A N 1
ATOM 1241 C CA . ALA A 1 85 ? 109.289 166.554 324.872 1.00 84.88 85 ALA A CA 1
ATOM 1242 C C . ALA A 1 85 ? 110.315 166.068 323.842 1.00 84.88 85 ALA A C 1
ATOM 1243 O O . ALA A 1 85 ? 111.515 166.145 324.086 1.00 84.88 85 ALA A O 1
ATOM 1250 N N . VAL A 1 86 ? 109.845 165.678 322.655 1.00 86.75 86 VAL A N 1
ATOM 1251 C CA . VAL A 1 86 ? 110.672 165.201 321.537 1.00 86.75 86 VAL A CA 1
ATOM 1252 C C . VAL A 1 86 ? 111.764 166.205 321.153 1.00 86.75 86 VAL A C 1
ATOM 1253 O O . VAL A 1 86 ? 112.901 165.812 320.876 1.00 86.75 86 VAL A O 1
ATOM 1266 N N . ALA A 1 87 ? 111.432 167.490 321.127 1.00 88.25 87 ALA A N 1
ATOM 1267 C CA . ALA A 1 87 ? 112.371 168.561 320.814 1.00 88.25 87 ALA A CA 1
ATOM 1268 C C . ALA A 1 87 ? 113.392 168.802 321.937 1.00 88.25 87 ALA A C 1
ATOM 1269 O O . ALA A 1 87 ? 114.572 169.046 321.678 1.00 88.25 87 ALA A O 1
ATOM 1276 N N . CYS A 1 88 ? 112.962 168.704 323.196 1.00 84.88 88 CYS A N 1
ATOM 1277 C CA . CYS A 1 88 ? 113.840 168.928 324.339 1.00 84.88 88 CYS A CA 1
ATOM 1278 C C . CYS A 1 88 ? 115.050 168.012 324.301 1.00 84.88 88 CYS A C 1
ATOM 1279 O O . CYS A 1 88 ? 116.169 168.485 324.480 1.00 84.88 88 CYS A O 1
ATOM 1287 N N . GLU A 1 89 ? 114.823 166.743 323.952 1.00 84.38 89 GLU A N 1
ATOM 1288 C CA . GLU A 1 89 ? 115.856 165.700 323.840 1.00 84.38 89 GLU A CA 1
ATOM 1289 C C . GLU A 1 89 ? 116.977 166.031 322.852 1.00 84.38 89 GLU A C 1
ATOM 1290 O O . GLU A 1 89 ? 117.960 165.305 322.774 1.00 84.38 89 GLU A O 1
ATOM 1302 N N . GLN A 1 90 ? 116.806 167.072 322.042 1.00 88.00 90 GLN A N 1
ATOM 1303 C CA . GLN A 1 90 ? 117.799 167.539 321.088 1.00 88.00 90 GLN A CA 1
ATOM 1304 C C . GLN A 1 90 ? 118.606 168.730 321.613 1.00 88.00 90 GLN A C 1
ATOM 1305 O O . GLN A 1 90 ? 119.774 168.870 321.254 1.00 88.00 90 GLN A O 1
ATOM 1319 N N . PHE A 1 91 ? 118.025 169.544 322.504 1.00 86.81 91 PHE A N 1
ATOM 1320 C CA . PHE A 1 91 ? 118.660 170.791 322.930 1.00 86.81 91 PHE A CA 1
ATOM 1321 C C . PHE A 1 91 ? 118.720 171.149 324.406 1.00 86.81 91 PHE A C 1
ATOM 1322 O O . PHE A 1 91 ? 119.294 172.190 324.721 1.00 86.81 91 PHE A O 1
ATOM 1339 N N . LEU A 1 92 ? 118.141 170.389 325.330 1.00 81.56 92 LEU A N 1
ATOM 1340 C CA . LEU A 1 92 ? 118.318 170.730 326.740 1.00 81.56 92 LEU A CA 1
ATOM 1341 C C . LEU A 1 92 ? 119.834 170.726 327.028 1.00 81.56 92 LEU A C 1
ATOM 1342 O O . LEU A 1 92 ? 120.545 169.793 326.663 1.00 81.56 92 LEU A O 1
ATOM 1358 N N . GLY A 1 93 ? 120.333 171.788 327.659 1.00 78.12 93 GLY A N 1
ATOM 1359 C CA . GLY A 1 93 ? 121.766 171.938 327.920 1.00 78.12 93 GLY A CA 1
ATOM 1360 C C . GLY A 1 93 ? 122.558 172.439 326.696 1.00 78.12 93 GLY A C 1
ATOM 1361 O O . GLY A 1 93 ? 123.783 172.411 326.730 1.00 78.12 93 GLY A O 1
ATOM 1365 N N . LYS A 1 94 ? 121.888 172.901 325.628 1.00 82.69 94 LYS A N 1
ATOM 1366 C CA . LYS A 1 94 ? 122.487 173.407 324.383 1.00 82.69 94 LYS A CA 1
ATOM 1367 C C . LYS A 1 94 ? 121.922 174.783 324.018 1.00 82.69 94 LYS A C 1
ATOM 1368 O O . LYS A 1 94 ? 120.860 175.189 324.476 1.00 82.69 94 LYS A O 1
ATOM 1387 N N . ASN A 1 95 ? 122.663 175.523 323.204 1.00 88.00 95 ASN A N 1
ATOM 1388 C CA . ASN A 1 95 ? 122.388 176.907 322.830 1.00 88.00 95 ASN A CA 1
ATOM 1389 C C . ASN A 1 95 ? 121.439 177.126 321.652 1.00 88.00 95 ASN A C 1
ATOM 1390 O O . ASN A 1 95 ? 121.233 176.286 320.781 1.00 88.00 95 ASN A O 1
ATOM 1401 N N . VAL A 1 96 ? 120.957 178.366 321.564 1.00 88.25 96 VAL A N 1
ATOM 1402 C CA . VAL A 1 96 ? 120.125 178.843 320.453 1.00 88.25 96 VAL A CA 1
ATOM 1403 C C . VAL A 1 96 ? 120.929 178.785 319.156 1.00 88.25 96 VAL A C 1
ATOM 1404 O O . VAL A 1 96 ? 120.379 178.508 318.098 1.00 88.25 96 VAL A O 1
ATOM 1417 N N . GLN A 1 97 ? 122.234 179.060 319.225 1.00 91.56 97 GLN A N 1
ATOM 1418 C CA . GLN A 1 97 ? 123.124 178.961 318.067 1.00 91.56 97 GLN A CA 1
ATOM 1419 C C . GLN A 1 97 ? 123.188 177.516 317.560 1.00 91.56 97 GLN A C 1
ATOM 1420 O O . GLN A 1 97 ? 123.192 177.282 316.356 1.00 91.56 97 GLN A O 1
ATOM 1434 N N . ASP A 1 98 ? 123.130 176.547 318.469 1.00 91.25 98 ASP A N 1
ATOM 1435 C CA . ASP A 1 98 ? 123.136 175.133 318.111 1.00 91.25 98 ASP A CA 1
ATOM 1436 C C . ASP A 1 98 ? 121.819 174.805 317.397 1.00 91.25 98 ASP A C 1
ATOM 1437 O O . ASP A 1 98 ? 121.816 174.206 316.320 1.00 91.25 98 ASP A O 1
ATOM 1446 N N . ILE A 1 99 ? 120.703 175.290 317.956 1.00 90.38 99 ILE A N 1
ATOM 1447 C CA . ILE A 1 99 ? 119.365 175.120 317.383 1.00 90.38 99 ILE A CA 1
ATOM 1448 C C . ILE A 1 99 ? 119.337 175.684 315.960 1.00 90.38 99 ILE A C 1
ATOM 1449 O O . ILE A 1 99 ? 118.917 175.002 315.024 1.00 90.38 99 ILE A O 1
ATOM 1465 N N . LYS A 1 100 ? 119.838 176.908 315.779 1.00 91.94 100 LYS A N 1
ATOM 1466 C CA . LYS A 1 100 ? 119.902 177.572 314.477 1.00 91.94 100 LYS A CA 1
ATOM 1467 C C . LYS A 1 100 ? 120.665 176.731 313.451 1.00 91.94 100 LYS A C 1
ATOM 1468 O O . LYS A 1 100 ? 120.138 176.429 312.381 1.00 91.94 100 LYS A O 1
ATOM 1487 N N . ASN A 1 101 ? 121.889 176.332 313.794 1.00 93.19 101 ASN A N 1
ATOM 1488 C CA . ASN A 1 101 ? 122.762 175.571 312.907 1.00 93.19 101 ASN A CA 1
ATOM 1489 C C . ASN A 1 101 ? 122.127 174.272 312.434 1.00 93.19 101 ASN A C 1
ATOM 1490 O O . ASN A 1 101 ? 122.215 173.951 311.253 1.00 93.19 101 ASN A O 1
ATOM 1501 N N . VAL A 1 102 ? 121.465 173.545 313.329 1.00 92.44 102 VAL A N 1
ATOM 1502 C CA . VAL A 1 102 ? 120.800 172.289 312.978 1.00 92.44 102 VAL A CA 1
ATOM 1503 C C . VAL A 1 102 ? 119.609 172.539 312.070 1.00 92.44 102 VAL A C 1
ATOM 1504 O O . VAL A 1 102 ? 119.527 171.983 310.977 1.00 92.44 102 VAL A O 1
ATOM 1517 N N . VAL A 1 103 ? 118.692 173.401 312.506 1.00 93.25 103 VAL A N 1
ATOM 1518 C CA . VAL A 1 103 ? 117.455 173.682 311.772 1.00 93.25 103 VAL A CA 1
ATOM 1519 C C . VAL A 1 103 ? 117.723 174.154 310.349 1.00 93.25 103 VAL A C 1
ATOM 1520 O O . VAL A 1 103 ? 117.116 173.629 309.417 1.00 93.25 103 VAL A O 1
ATOM 1533 N N . LEU A 1 104 ? 118.666 175.078 310.169 1.00 93.75 104 LEU A N 1
ATOM 1534 C CA . LEU A 1 104 ? 119.034 175.633 308.870 1.00 93.75 104 LEU A CA 1
ATOM 1535 C C . LEU A 1 104 ? 119.194 174.573 307.777 1.00 93.75 104 LEU A C 1
ATOM 1536 O O . LEU A 1 104 ? 118.558 174.661 306.728 1.00 93.75 104 LEU A O 1
ATOM 1552 N N . GLN A 1 105 ? 119.943 173.517 308.067 1.00 93.56 105 GLN A N 1
ATOM 1553 C CA . GLN A 1 105 ? 120.220 172.487 307.074 1.00 93.56 105 GLN A CA 1
ATOM 1554 C C . GLN A 1 105 ? 118.959 171.779 306.579 1.00 93.56 105 GLN A C 1
ATOM 1555 O O . GLN A 1 105 ? 118.837 171.420 305.408 1.00 93.56 105 GLN A O 1
ATOM 1569 N N . THR A 1 106 ? 118.000 171.569 307.471 1.00 93.81 106 THR A N 1
ATOM 1570 C CA . THR A 1 106 ? 116.760 170.874 307.120 1.00 93.81 106 THR A CA 1
ATOM 1571 C C . THR A 1 106 ? 115.946 171.672 306.117 1.00 93.81 106 THR A C 1
ATOM 1572 O O . THR A 1 106 ? 115.507 171.145 305.095 1.00 93.81 106 THR A O 1
ATOM 1583 N N . LEU A 1 107 ? 115.830 172.977 306.362 1.00 93.44 107 LEU A N 1
ATOM 1584 C CA . LEU A 1 107 ? 115.075 173.889 305.522 1.00 93.44 107 LEU A CA 1
ATOM 1585 C C . LEU A 1 107 ? 115.663 173.940 304.126 1.00 93.44 107 LEU A C 1
ATOM 1586 O O . LEU A 1 107 ? 114.926 173.834 303.150 1.00 93.44 107 LEU A O 1
ATOM 1602 N N . GLU A 1 108 ? 116.985 174.030 304.023 1.00 93.50 108 GLU A N 1
ATOM 1603 C CA . GLU A 1 108 ? 117.631 174.066 302.723 1.00 93.50 108 GLU A CA 1
ATOM 1604 C C . GLU A 1 108 ? 117.293 172.848 301.870 1.00 93.50 108 GLU A C 1
ATOM 1605 O O . GLU A 1 108 ? 117.188 172.963 300.655 1.00 93.50 108 GLU A O 1
ATOM 1617 N N . GLY A 1 109 ? 117.130 171.679 302.488 1.00 93.19 109 GLY A N 1
ATOM 1618 C CA . GLY A 1 109 ? 116.783 170.453 301.781 1.00 93.19 109 GLY A CA 1
ATOM 1619 C C . GLY A 1 109 ? 115.471 170.576 301.013 1.00 93.19 109 GLY A C 1
ATOM 1620 O O . GLY A 1 109 ? 115.406 170.409 299.793 1.00 93.19 109 GLY A O 1
ATOM 1624 N N . HIS A 1 110 ? 114.420 170.909 301.755 1.00 92.75 110 HIS A N 1
ATOM 1625 C CA . HIS A 1 110 ? 113.089 171.098 301.192 1.00 92.75 110 HIS A CA 1
ATOM 1626 C C . HIS A 1 110 ? 113.088 172.249 300.204 1.00 92.75 110 HIS A C 1
ATOM 1627 O O . HIS A 1 110 ? 112.499 172.140 299.140 1.00 92.75 110 HIS A O 1
ATOM 1641 N N . LEU A 1 111 ? 113.791 173.331 300.528 1.00 92.56 111 LEU A N 1
ATOM 1642 C CA . LEU A 1 111 ? 113.924 174.496 299.669 1.00 92.56 111 LEU A CA 1
ATOM 1643 C C . LEU A 1 111 ? 114.491 174.081 298.319 1.00 92.56 111 LEU A C 1
ATOM 1644 O O . LEU A 1 111 ? 113.868 174.312 297.289 1.00 92.56 111 LEU A O 1
ATOM 1660 N N . ARG A 1 112 ? 115.631 173.393 298.327 1.00 91.56 112 ARG A N 1
ATOM 1661 C CA . ARG A 1 112 ? 116.289 172.894 297.122 1.00 91.56 112 ARG A CA 1
ATOM 1662 C C . ARG A 1 112 ? 115.352 171.968 296.360 1.00 91.56 112 ARG A C 1
ATOM 1663 O O . ARG A 1 112 ? 115.235 172.102 295.149 1.00 91.56 112 ARG A O 1
ATOM 1684 N N . SER A 1 113 ? 114.608 171.113 297.062 1.00 92.06 113 SER A N 1
ATOM 1685 C CA . SER A 1 113 ? 113.641 170.215 296.427 1.00 92.06 113 SER A CA 1
ATOM 1686 C C . SER A 1 113 ? 112.537 170.997 295.710 1.00 92.06 113 SER A C 1
ATOM 1687 O O . SER A 1 113 ? 112.287 170.789 294.529 1.00 92.06 113 SER A O 1
ATOM 1695 N N . ILE A 1 114 ? 111.879 171.923 296.401 1.00 92.75 114 ILE A N 1
ATOM 1696 C CA . ILE A 1 114 ? 110.796 172.718 295.817 1.00 92.75 114 ILE A CA 1
ATOM 1697 C C . ILE A 1 114 ? 111.304 173.532 294.632 1.00 92.75 114 ILE A C 1
ATOM 1698 O O . ILE A 1 114 ? 110.670 173.553 293.581 1.00 92.75 114 ILE A O 1
ATOM 1714 N N . LEU A 1 115 ? 112.461 174.172 294.768 1.00 92.00 115 LEU A N 1
ATOM 1715 C CA . LEU A 1 115 ? 113.041 174.940 293.677 1.00 92.00 115 LEU A CA 1
ATOM 1716 C C . LEU A 1 115 ? 113.237 174.037 292.457 1.00 92.00 115 LEU A C 1
ATOM 1717 O O . LEU A 1 115 ? 112.825 174.395 291.356 1.00 92.00 115 LEU A O 1
ATOM 1733 N N . GLY A 1 116 ? 113.768 172.829 292.671 1.00 91.56 116 GLY A N 1
ATOM 1734 C CA . GLY A 1 116 ? 113.972 171.852 291.606 1.00 91.56 116 GLY A CA 1
ATOM 1735 C C . GLY A 1 116 ? 112.671 171.519 290.877 1.00 91.56 116 GLY A C 1
ATOM 1736 O O . GLY A 1 116 ? 112.682 171.267 289.673 1.00 91.56 116 GLY A O 1
ATOM 1740 N N . THR A 1 117 ? 111.540 171.572 291.581 1.00 92.00 117 THR A N 1
ATOM 1741 C CA . THR A 1 117 ? 110.212 171.292 291.015 1.00 92.00 117 THR A CA 1
ATOM 1742 C C . THR A 1 117 ? 109.522 172.492 290.362 1.00 92.00 117 THR A C 1
ATOM 1743 O O . THR A 1 117 ? 108.451 172.306 289.794 1.00 92.00 117 THR A O 1
ATOM 1754 N N . LEU A 1 118 ? 110.118 173.689 290.338 1.00 90.44 118 LEU A N 1
ATOM 1755 C CA . LEU A 1 118 ? 109.471 174.900 289.803 1.00 90.44 118 LEU A CA 1
ATOM 1756 C C . LEU A 1 118 ? 110.293 175.695 288.780 1.00 90.44 118 LEU A C 1
ATOM 1757 O O . LEU A 1 118 ? 111.494 175.500 288.635 1.00 90.44 118 LEU A O 1
ATOM 1773 N N . THR A 1 119 ? 109.629 176.555 288.008 1.00 89.94 119 THR A N 1
ATOM 1774 C CA . THR A 1 119 ? 110.250 177.463 287.033 1.00 89.94 119 THR A CA 1
ATOM 1775 C C . THR A 1 119 ? 110.606 178.779 287.700 1.00 89.94 119 THR A C 1
ATOM 1776 O O . THR A 1 119 ? 110.058 179.136 288.738 1.00 89.94 119 THR A O 1
ATOM 1787 N N . VAL A 1 120 ? 111.480 179.555 287.071 1.00 88.56 120 VAL A N 1
ATOM 1788 C CA . VAL A 1 120 ? 111.910 180.859 287.586 1.00 88.56 120 VAL A CA 1
ATOM 1789 C C . VAL A 1 120 ? 110.733 181.779 287.862 1.00 88.56 120 VAL A C 1
ATOM 1790 O O . VAL A 1 120 ? 110.678 182.445 288.890 1.00 88.56 120 VAL A O 1
ATOM 1803 N N . GLU A 1 121 ? 109.771 181.787 286.958 1.00 86.31 121 GLU A N 1
ATOM 1804 C CA . GLU A 1 121 ? 108.572 182.610 287.038 1.00 86.31 121 GLU A CA 1
ATOM 1805 C C . GLU A 1 121 ? 107.782 182.219 288.260 1.00 86.31 121 GLU A C 1
ATOM 1806 O O . GLU A 1 121 ? 107.502 183.056 289.104 1.00 86.31 121 GLU A O 1
ATOM 1818 N N . GLN A 1 122 ? 107.529 180.926 288.405 1.00 87.62 122 GLN A N 1
ATOM 1819 C CA . GLN A 1 122 ? 106.794 180.432 289.548 1.00 87.62 122 GLN A CA 1
ATOM 1820 C C . GLN A 1 122 ? 107.542 180.792 290.823 1.00 87.62 122 GLN A C 1
ATOM 1821 O O . GLN A 1 122 ? 106.956 181.265 291.787 1.00 87.62 122 GLN A O 1
ATOM 1835 N N . ILE A 1 123 ? 108.863 180.659 290.799 1.00 88.44 123 ILE A N 1
ATOM 1836 C CA . ILE A 1 123 ? 109.729 180.944 291.929 1.00 88.44 123 ILE A CA 1
ATOM 1837 C C . ILE A 1 123 ? 109.624 182.394 292.390 1.00 88.44 123 ILE A C 1
ATOM 1838 O O . ILE A 1 123 ? 109.488 182.618 293.587 1.00 88.44 123 ILE A O 1
ATOM 1854 N N . TYR A 1 124 ? 109.727 183.390 291.512 1.00 85.94 124 TYR A N 1
ATOM 1855 C CA . TYR A 1 124 ? 109.604 184.773 291.981 1.00 85.94 124 TYR A CA 1
ATOM 1856 C C . TYR A 1 124 ? 108.161 185.281 292.073 1.00 85.94 124 TYR A C 1
ATOM 1857 O O . TYR A 1 124 ? 107.888 186.155 292.887 1.00 85.94 124 TYR A O 1
ATOM 1875 N N . GLN A 1 125 ? 107.256 184.795 291.225 1.00 85.81 125 GLN A N 1
ATOM 1876 C CA . GLN A 1 125 ? 105.857 185.227 291.162 1.00 85.81 125 GLN A CA 1
ATOM 1877 C C . GLN A 1 125 ? 104.876 184.449 292.031 1.00 85.81 125 GLN A C 1
ATOM 1878 O O . GLN A 1 125 ? 104.160 185.026 292.847 1.00 85.81 125 GLN A O 1
ATOM 1892 N N . ASP A 1 126 ? 104.856 183.129 291.904 1.00 88.38 126 ASP A N 1
ATOM 1893 C CA . ASP A 1 126 ? 103.919 182.255 292.609 1.00 88.38 126 ASP A CA 1
ATOM 1894 C C . ASP A 1 126 ? 104.281 181.993 294.070 1.00 88.38 126 ASP A C 1
ATOM 1895 O O . ASP A 1 126 ? 104.176 180.870 294.567 1.00 88.38 126 ASP A O 1
ATOM 1904 N N . ARG A 1 127 ? 104.643 183.055 294.791 1.00 86.31 127 ARG A N 1
ATOM 1905 C CA . ARG A 1 127 ? 105.006 183.009 296.203 1.00 86.31 127 ARG A CA 1
ATOM 1906 C C . ARG A 1 127 ? 103.945 182.294 297.030 1.00 86.31 127 ARG A C 1
ATOM 1907 O O . ARG A 1 127 ? 104.260 181.531 297.936 1.00 86.31 127 ARG A O 1
ATOM 1911 N N . ASP A 1 128 ? 102.689 182.464 296.646 1.00 86.19 128 ASP A N 1
ATOM 1912 C CA . ASP A 1 128 ? 101.545 181.860 297.302 1.00 86.19 128 ASP A CA 1
ATOM 1913 C C . ASP A 1 128 ? 101.562 180.334 297.126 1.00 86.19 128 ASP A C 1
ATOM 1914 O O . ASP A 1 128 ? 101.297 179.583 298.063 1.00 86.19 128 ASP A O 1
ATOM 1923 N N . GLN A 1 129 ? 101.890 179.846 295.926 1.00 90.06 129 GLN A N 1
ATOM 1924 C CA . GLN A 1 129 ? 101.964 178.404 295.689 1.00 90.06 129 GLN A CA 1
ATOM 1925 C C . GLN A 1 129 ? 103.207 177.864 296.379 1.00 90.06 129 GLN A C 1
ATOM 1926 O O . GLN A 1 129 ? 103.158 176.853 297.066 1.00 90.06 129 GLN A O 1
ATOM 1940 N N . PHE A 1 130 ? 104.314 178.590 296.254 1.00 90.38 130 PHE A N 1
ATOM 1941 C CA . PHE A 1 130 ? 105.586 178.278 296.878 1.00 90.38 130 PHE A CA 1
ATOM 1942 C C . PHE A 1 130 ? 105.439 178.100 298.387 1.00 90.38 130 PHE A C 1
ATOM 1943 O O . PHE A 1 130 ? 105.870 177.099 298.942 1.00 90.38 130 PHE A O 1
ATOM 1960 N N . ALA A 1 131 ? 104.785 179.034 299.058 1.00 90.50 131 ALA A N 1
ATOM 1961 C CA . ALA A 1 131 ? 104.592 178.962 300.489 1.00 90.50 131 ALA A CA 1
ATOM 1962 C C . ALA A 1 131 ? 103.778 177.722 300.876 1.00 90.50 131 ALA A C 1
ATOM 1963 O O . ALA A 1 131 ? 104.156 177.010 301.809 1.00 90.50 131 ALA A O 1
ATOM 1970 N N . LYS A 1 132 ? 102.695 177.422 300.146 1.00 89.94 132 LYS A N 1
ATOM 1971 C CA . LYS A 1 132 ? 101.880 176.234 300.432 1.00 89.94 132 LYS A CA 1
ATOM 1972 C C . LYS A 1 132 ? 102.755 175.000 300.286 1.00 89.94 132 LYS A C 1
ATOM 1973 O O . LYS A 1 132 ? 102.865 174.243 301.237 1.00 89.94 132 LYS A O 1
ATOM 1992 N N . LEU A 1 133 ? 103.478 174.895 299.172 1.00 91.75 133 LEU A N 1
ATOM 1993 C CA . LEU A 1 133 ? 104.373 173.784 298.863 1.00 91.75 133 LEU A CA 1
ATOM 1994 C C . LEU A 1 133 ? 105.427 173.624 299.961 1.00 91.75 133 LEU A C 1
ATOM 1995 O O . LEU A 1 133 ? 105.742 172.509 300.376 1.00 91.75 133 LEU A O 1
ATOM 2011 N N . VAL A 1 134 ? 105.911 174.758 300.477 1.00 92.25 134 VAL A N 1
ATOM 2012 C CA . VAL A 1 134 ? 106.890 174.773 301.599 1.00 92.25 134 VAL A CA 1
ATOM 2013 C C . VAL A 1 134 ? 106.182 174.214 302.834 1.00 92.25 134 VAL A C 1
ATOM 2014 O O . VAL A 1 134 ? 106.834 173.510 303.605 1.00 92.25 134 VAL A O 1
ATOM 2027 N N . ARG A 1 135 ? 104.936 174.615 303.081 1.00 91.94 135 ARG A N 1
ATOM 2028 C CA . ARG A 1 135 ? 104.122 174.082 304.208 1.00 91.94 135 ARG A CA 1
ATOM 2029 C C . ARG A 1 135 ? 103.843 172.587 304.010 1.00 91.94 135 ARG A C 1
ATOM 2030 O O . ARG A 1 135 ? 103.926 171.849 305.005 1.00 91.94 135 ARG A O 1
ATOM 2034 N N . GLU A 1 136 ? 103.545 172.144 302.786 1.00 92.50 136 GLU A N 1
ATOM 2035 C CA . GLU A 1 136 ? 103.152 170.738 302.501 1.00 92.50 136 GLU A CA 1
ATOM 2036 C C . GLU A 1 136 ? 104.332 169.786 302.670 1.00 92.50 136 GLU A C 1
ATOM 2037 O O . GLU A 1 136 ? 104.124 168.698 303.223 1.00 92.50 136 GLU A O 1
ATOM 2049 N N . VAL A 1 137 ? 105.504 170.173 302.176 1.00 93.00 137 VAL A N 1
ATOM 2050 C CA . VAL A 1 137 ? 106.681 169.302 302.175 1.00 93.00 137 VAL A CA 1
ATOM 2051 C C . VAL A 1 137 ? 107.571 169.448 303.401 1.00 93.00 137 VAL A C 1
ATOM 2052 O O . VAL A 1 137 ? 107.908 168.455 304.031 1.00 93.00 137 VAL A O 1
ATOM 2056 N N . ALA A 1 138 ? 107.936 170.669 303.782 1.00 93.50 138 ALA A N 1
ATOM 2057 C CA . ALA A 1 138 ? 108.829 170.883 304.916 1.00 93.50 138 ALA A CA 1
ATOM 2058 C C . ALA A 1 138 ? 108.151 170.668 306.271 1.00 93.50 138 ALA A C 1
ATOM 2059 O O . ALA A 1 138 ? 108.786 170.135 307.177 1.00 93.50 138 ALA A O 1
ATOM 2066 N N . ALA A 1 139 ? 106.888 171.067 306.451 1.00 92.88 139 ALA A N 1
ATOM 2067 C CA . ALA A 1 139 ? 106.235 170.881 307.746 1.00 92.88 139 ALA A CA 1
ATOM 2068 C C . ALA A 1 139 ? 106.101 169.415 308.199 1.00 92.88 139 ALA A C 1
ATOM 2069 O O . ALA A 1 139 ? 106.456 169.147 309.345 1.00 92.88 139 ALA A O 1
ATOM 2076 N N . PRO A 1 140 ? 105.632 168.445 307.383 1.00 93.12 140 PRO A N 1
ATOM 2077 C CA . PRO A 1 140 ? 105.539 167.069 307.859 1.00 93.12 140 PRO A CA 1
ATOM 2078 C C . PRO A 1 140 ? 106.916 166.498 308.202 1.00 93.12 140 PRO A C 1
ATOM 2079 O O . PRO A 1 140 ? 107.020 165.644 309.074 1.00 93.12 140 PRO A O 1
ATOM 2090 N N . ASP A 1 141 ? 107.975 166.942 307.527 1.00 91.88 141 ASP A N 1
ATOM 2091 C CA . ASP A 1 141 ? 109.317 166.478 307.841 1.00 91.88 141 ASP A CA 1
ATOM 2092 C C . ASP A 1 141 ? 109.848 167.107 309.136 1.00 91.88 141 ASP A C 1
ATOM 2093 O O . ASP A 1 141 ? 110.089 166.411 310.120 1.00 91.88 141 ASP A O 1
ATOM 2102 N N . VAL A 1 142 ? 109.948 168.439 309.180 1.00 90.75 142 VAL A N 1
ATOM 2103 C CA . VAL A 1 142 ? 110.470 169.179 310.341 1.00 90.75 142 VAL A CA 1
ATOM 2104 C C . VAL A 1 142 ? 109.591 168.987 311.568 1.00 90.75 142 VAL A C 1
ATOM 2105 O O . VAL A 1 142 ? 110.091 168.965 312.688 1.00 90.75 142 VAL A O 1
ATOM 2118 N N . GLY A 1 143 ? 108.302 168.718 311.375 1.00 91.25 143 GLY A N 1
ATOM 2119 C CA . GLY A 1 143 ? 107.354 168.454 312.453 1.00 91.25 143 GLY A CA 1
ATOM 2120 C C . GLY A 1 143 ? 107.800 167.264 313.305 1.00 91.25 143 GLY A C 1
ATOM 2121 O O . GLY A 1 143 ? 107.606 167.260 314.519 1.00 91.25 143 GLY A O 1
ATOM 2125 N N . ARG A 1 144 ? 108.482 166.283 312.700 1.00 89.75 144 ARG A N 1
ATOM 2126 C CA . ARG A 1 144 ? 109.017 165.111 313.409 1.00 89.75 144 ARG A CA 1
ATOM 2127 C C . ARG A 1 144 ? 110.148 165.503 314.366 1.00 89.75 144 ARG A C 1
ATOM 2128 O O . ARG A 1 144 ? 110.450 164.750 315.281 1.00 89.75 144 ARG A O 1
ATOM 2132 N N . MET A 1 145 ? 110.786 166.653 314.166 1.00 89.00 145 MET A N 1
ATOM 2133 C CA . MET A 1 145 ? 111.805 167.207 315.063 1.00 89.00 145 MET A CA 1
ATOM 2134 C C . MET A 1 145 ? 111.155 167.932 316.252 1.00 89.00 145 MET A C 1
ATOM 2135 O O . MET A 1 145 ? 111.854 168.373 317.159 1.00 89.00 145 MET A O 1
ATOM 2149 N N . GLY A 1 146 ? 109.825 168.082 316.257 1.00 90.62 146 GLY A N 1
ATOM 2150 C CA . GLY A 1 146 ? 109.080 168.798 317.294 1.00 90.62 146 GLY A CA 1
ATOM 2151 C C . GLY A 1 146 ? 109.214 170.316 317.139 1.00 90.62 146 GLY A C 1
ATOM 2152 O O . GLY A 1 146 ? 109.084 171.069 318.099 1.00 90.62 146 GLY A O 1
ATOM 2156 N N . ILE A 1 147 ? 109.508 170.769 315.924 1.00 91.94 147 ILE A N 1
ATOM 2157 C CA . ILE A 1 147 ? 109.739 172.165 315.579 1.00 91.94 147 ILE A CA 1
ATOM 2158 C C . ILE A 1 147 ? 108.772 172.565 314.461 1.00 91.94 147 ILE A C 1
ATOM 2159 O O . ILE A 1 147 ? 108.525 171.779 313.553 1.00 91.94 147 ILE A O 1
ATOM 2175 N N . GLU A 1 148 ? 108.225 173.782 314.493 1.00 90.69 148 GLU A N 1
ATOM 2176 C CA . GLU A 1 148 ? 107.308 174.254 313.448 1.00 90.69 148 GLU A CA 1
ATOM 2177 C C . GLU A 1 148 ? 107.801 175.556 312.838 1.00 90.69 148 GLU A C 1
ATOM 2178 O O . GLU A 1 148 ? 108.172 176.496 313.542 1.00 90.69 148 GLU A O 1
ATOM 2190 N N . ILE A 1 149 ? 107.721 175.616 311.509 1.00 92.50 149 ILE A N 1
ATOM 2191 C CA . ILE A 1 149 ? 108.040 176.799 310.726 1.00 92.50 149 ILE A CA 1
ATOM 2192 C C . ILE A 1 149 ? 106.751 177.609 310.735 1.00 92.50 149 ILE A C 1
ATOM 2193 O O . ILE A 1 149 ? 105.804 177.277 310.024 1.00 92.50 149 ILE A O 1
ATOM 2209 N N . LEU A 1 150 ? 106.689 178.652 311.550 1.00 90.94 150 LEU A N 1
ATOM 2210 C CA . LEU A 1 150 ? 105.528 179.522 311.645 1.00 90.94 150 LEU A CA 1
ATOM 2211 C C . LEU A 1 150 ? 105.198 180.094 310.267 1.00 90.94 150 LEU A C 1
ATOM 2212 O O . LEU A 1 150 ? 104.060 180.002 309.823 1.00 90.94 150 LEU A O 1
ATOM 2228 N N . SER A 1 151 ? 106.208 180.616 309.574 1.00 90.25 151 SER A N 1
ATOM 2229 C CA . SER A 1 151 ? 106.068 181.146 308.220 1.00 90.25 151 SER A CA 1
ATOM 2230 C C . SER A 1 151 ? 107.404 181.117 307.477 1.00 90.25 151 SER A C 1
ATOM 2231 O O . SER A 1 151 ? 108.473 181.124 308.101 1.00 90.25 151 SER A O 1
ATOM 2239 N N . PHE A 1 152 ? 107.333 181.023 306.148 1.00 91.56 152 PHE A N 1
ATOM 2240 C CA . PHE A 1 152 ? 108.488 180.997 305.258 1.00 91.56 152 PHE A CA 1
ATOM 2241 C C . PHE A 1 152 ? 108.264 181.991 304.130 1.00 91.56 152 PHE A C 1
ATOM 2242 O O . PHE A 1 152 ? 107.176 182.079 303.567 1.00 91.56 152 PHE A O 1
ATOM 2259 N N . THR A 1 153 ? 109.322 182.682 303.734 1.00 90.25 153 THR A N 1
ATOM 2260 C CA . THR A 1 153 ? 109.276 183.715 302.703 1.00 90.25 153 THR A CA 1
ATOM 2261 C C . THR A 1 153 ? 110.575 183.759 301.907 1.00 90.25 153 THR A C 1
ATOM 2262 O O . THR A 1 153 ? 111.566 183.136 302.279 1.00 90.25 153 THR A O 1
ATOM 2273 N N . ILE A 1 154 ? 110.573 184.463 300.772 1.00 90.31 154 ILE A N 1
ATOM 2274 C CA . ILE A 1 154 ? 111.767 184.649 299.946 1.00 90.31 154 ILE A CA 1
ATOM 2275 C C . ILE A 1 154 ? 112.138 186.124 299.970 1.00 90.31 154 ILE A C 1
ATOM 2276 O O . ILE A 1 154 ? 111.346 186.985 299.597 1.00 90.31 154 ILE A O 1
ATOM 2292 N N . LYS A 1 155 ? 113.346 186.386 300.452 1.00 86.44 155 LYS A N 1
ATOM 2293 C CA . LYS A 1 155 ? 113.995 187.686 300.594 1.00 86.44 155 LYS A CA 1
ATOM 2294 C C . LYS A 1 155 ? 114.736 188.116 299.333 1.00 86.44 155 LYS A C 1
ATOM 2295 O O . LYS A 1 155 ? 114.844 189.307 299.076 1.00 86.44 155 LYS A O 1
ATOM 2314 N N . ASP A 1 156 ? 115.232 187.186 298.527 1.00 86.06 156 ASP A N 1
ATOM 2315 C CA . ASP A 1 156 ? 115.934 187.531 297.286 1.00 86.06 156 ASP A CA 1
ATOM 2316 C C . ASP A 1 156 ? 115.895 186.389 296.262 1.00 86.06 156 ASP A C 1
ATOM 2317 O O . ASP A 1 156 ? 115.850 185.224 296.650 1.00 86.06 156 ASP A O 1
ATOM 2326 N N . VAL A 1 157 ? 115.935 186.738 294.974 1.00 88.25 157 VAL A N 1
ATOM 2327 C CA . VAL A 1 157 ? 115.969 185.854 293.798 1.00 88.25 157 VAL A CA 1
ATOM 2328 C C . VAL A 1 157 ? 116.938 186.500 292.822 1.00 88.25 157 VAL A C 1
ATOM 2329 O O . VAL A 1 157 ? 116.718 187.611 292.339 1.00 88.25 157 VAL A O 1
ATOM 2342 N N . TYR A 1 158 ? 118.014 185.796 292.513 1.00 50.00 158 TYR A N 1
ATOM 2343 C CA . TYR A 1 158 ? 119.099 186.315 291.699 1.00 50.00 158 TYR A CA 1
ATOM 2344 C C . TYR A 1 158 ? 119.966 185.215 291.106 1.00 50.00 158 TYR A C 1
ATOM 2345 O O . TYR A 1 158 ? 119.785 184.049 291.421 1.00 50.00 158 TYR A O 1
ATOM 2363 N N . ASP A 1 159 ? 120.838 185.566 290.171 1.00 50.00 159 ASP A N 1
ATOM 2364 C CA . ASP A 1 159 ? 121.850 184.678 289.621 1.00 50.00 159 ASP A CA 1
ATOM 2365 C C . ASP A 1 159 ? 122.902 185.505 288.866 1.00 50.00 159 ASP A C 1
ATOM 2366 O O . ASP A 1 159 ? 122.685 186.668 288.531 1.00 50.00 159 ASP A O 1
ATOM 2375 N N . LYS A 1 160 ? 124.043 184.882 288.591 1.00 50.00 160 LYS A N 1
ATOM 2376 C CA . LYS A 1 160 ? 125.215 185.419 287.895 1.00 50.00 160 LYS A CA 1
ATOM 2377 C C . LYS A 1 160 ? 124.941 185.647 286.410 1.00 50.00 160 LYS A C 1
ATOM 2378 O O . LYS A 1 160 ? 125.613 186.449 285.779 1.00 50.00 160 LYS A O 1
ATOM 2397 N N . VAL A 1 161 ? 124.021 184.870 285.843 1.00 50.00 161 VAL A N 1
ATOM 2398 C CA . VAL A 1 161 ? 123.647 184.927 284.431 1.00 50.00 161 VAL A CA 1
ATOM 2399 C C . VAL A 1 161 ? 122.377 185.739 284.207 1.00 50.00 161 VAL A C 1
ATOM 2400 O O . VAL A 1 161 ? 121.392 185.604 284.921 1.00 50.00 161 VAL A O 1
ATOM 2413 N N . ASP A 1 162 ? 122.375 186.444 283.085 1.00 50.00 162 ASP A N 1
ATOM 2414 C CA . ASP A 1 162 ? 121.377 187.410 282.626 1.00 50.00 162 ASP A CA 1
ATOM 2415 C C . ASP A 1 162 ? 119.903 186.953 282.623 1.00 50.00 162 ASP A C 1
ATOM 2416 O O . ASP A 1 162 ? 119.052 187.820 282.408 1.00 50.00 162 ASP A O 1
ATOM 2425 N N . TYR A 1 163 ? 119.584 185.665 282.846 1.00 50.00 163 TYR A N 1
ATOM 2426 C CA . TYR A 1 163 ? 118.257 185.049 282.653 1.00 50.00 163 TYR A CA 1
ATOM 2427 C C . TYR A 1 163 ? 117.111 185.986 283.005 1.00 50.00 163 TYR A C 1
ATOM 2428 O O . TYR A 1 163 ? 116.343 186.397 282.138 1.00 50.00 163 TYR A O 1
ATOM 2446 N N . LEU A 1 164 ? 117.071 186.397 284.265 1.00 50.00 164 LEU A N 1
ATOM 2447 C CA . LEU A 1 164 ? 116.032 187.244 284.828 1.00 50.00 164 LEU A CA 1
ATOM 2448 C C . LEU A 1 164 ? 115.896 188.606 284.160 1.00 50.00 164 LEU A C 1
ATOM 2449 O O . LEU A 1 164 ? 114.795 189.036 283.830 1.00 50.00 164 LEU A O 1
ATOM 2465 N N . SER A 1 165 ? 117.025 189.264 283.911 1.00 50.00 165 SER A N 1
ATOM 2466 C CA . SER A 1 165 ? 117.045 190.618 283.359 1.00 50.00 165 SER A CA 1
ATOM 2467 C C . SER A 1 165 ? 116.337 190.738 282.018 1.00 50.00 165 SER A C 1
ATOM 2468 O O . SER A 1 165 ? 115.731 191.758 281.700 1.00 50.00 165 SER A O 1
ATOM 2476 N N . SER A 1 166 ? 116.362 189.658 281.241 1.00 86.31 166 SER A N 1
ATOM 2477 C CA . SER A 1 166 ? 115.770 189.631 279.911 1.00 86.31 166 SER A CA 1
ATOM 2478 C C . SER A 1 166 ? 114.248 189.799 279.951 1.00 86.31 166 SER A C 1
ATOM 2479 O O . SER A 1 166 ? 113.692 190.417 279.042 1.00 86.31 166 SER A O 1
ATOM 2487 N N . LEU A 1 167 ? 113.567 189.295 280.996 1.00 82.00 167 LEU A N 1
ATOM 2488 C CA . LEU A 1 167 ? 112.101 189.216 281.006 1.00 82.00 167 LEU A CA 1
ATOM 2489 C C . LEU A 1 167 ? 111.441 190.589 281.008 1.00 82.00 167 LEU A C 1
ATOM 2490 O O . LEU A 1 167 ? 110.315 190.729 280.537 1.00 82.00 167 LEU A O 1
ATOM 2506 N N . GLY A 1 168 ? 112.150 191.606 281.487 1.00 84.12 168 GLY A N 1
ATOM 2507 C CA . GLY A 1 168 ? 111.603 192.962 281.539 1.00 84.12 168 GLY A CA 1
ATOM 2508 C C . GLY A 1 168 ? 111.883 193.833 280.314 1.00 84.12 168 GLY A C 1
ATOM 2509 O O . GLY A 1 168 ? 111.173 194.815 280.081 1.00 84.12 168 GLY A O 1
ATOM 2513 N N . LYS A 1 169 ? 112.866 193.485 279.484 1.00 87.44 169 LYS A N 1
ATOM 2514 C CA . LYS A 1 169 ? 113.185 194.308 278.315 1.00 87.44 169 LYS A CA 1
ATOM 2515 C C . LYS A 1 169 ? 111.944 194.629 277.497 1.00 87.44 169 LYS A C 1
ATOM 2516 O O . LYS A 1 169 ? 111.807 195.764 277.060 1.00 87.44 169 LYS A O 1
ATOM 2535 N N . THR A 1 170 ? 111.024 193.681 277.353 1.00 87.25 170 THR A N 1
ATOM 2536 C CA . THR A 1 170 ? 109.819 193.838 276.532 1.00 87.25 170 THR A CA 1
ATOM 2537 C C . THR A 1 170 ? 109.126 195.149 276.844 1.00 87.25 170 THR A C 1
ATOM 2538 O O . THR A 1 170 ? 108.958 195.982 275.956 1.00 87.25 170 THR A O 1
ATOM 2549 N N . GLN A 1 171 ? 108.848 195.425 278.109 1.00 87.62 171 GLN A N 1
ATOM 2550 C CA . GLN A 1 171 ? 108.153 196.645 278.445 1.00 87.62 171 GLN A CA 1
ATOM 2551 C C . GLN A 1 171 ? 109.064 197.846 278.492 1.00 87.62 171 GLN A C 1
ATOM 2552 O O . GLN A 1 171 ? 108.544 198.946 278.336 1.00 87.62 171 GLN A O 1
ATOM 2566 N N . THR A 1 172 ? 110.391 197.675 278.583 1.00 50.00 172 THR A N 1
ATOM 2567 C CA . THR A 1 172 ? 111.277 198.847 278.476 1.00 50.00 172 THR A CA 1
ATOM 2568 C C . THR A 1 172 ? 110.969 199.483 277.131 1.00 50.00 172 THR A C 1
ATOM 2569 O O . THR A 1 172 ? 110.656 200.658 277.023 1.00 50.00 172 THR A O 1
ATOM 2580 N N . ALA A 1 173 ? 110.867 198.643 276.100 1.00 50.00 173 ALA A N 1
ATOM 2581 C CA . ALA A 1 173 ? 110.628 199.049 274.731 1.00 50.00 173 ALA A CA 1
ATOM 2582 C C . ALA A 1 173 ? 109.198 199.559 274.534 1.00 50.00 173 ALA A C 1
ATOM 2583 O O . ALA A 1 173 ? 109.018 200.540 273.816 1.00 50.00 173 ALA A O 1
ATOM 2590 N N . VAL A 1 174 ? 108.204 198.951 275.204 1.00 50.00 174 VAL A N 1
ATOM 2591 C CA . VAL A 1 174 ? 106.800 199.403 275.120 1.00 50.00 174 VAL A CA 1
ATOM 2592 C C . VAL A 1 174 ? 106.729 200.884 275.459 1.00 50.00 174 VAL A C 1
ATOM 2593 O O . VAL A 1 174 ? 106.307 201.696 274.631 1.00 50.00 174 VAL A O 1
ATOM 2606 N N . VAL A 1 175 ? 107.222 201.251 276.644 1.00 88.00 175 VAL A N 1
ATOM 2607 C CA . VAL A 1 175 ? 107.091 202.643 277.046 1.00 88.00 175 VAL A CA 1
ATOM 2608 C C . VAL A 1 175 ? 107.957 203.567 276.216 1.00 88.00 175 VAL A C 1
ATOM 2609 O O . VAL A 1 175 ? 107.524 204.673 275.920 1.00 88.00 175 VAL A O 1
ATOM 2622 N N . GLN A 1 176 ? 109.164 203.145 275.846 1.00 88.69 176 GLN A N 1
ATOM 2623 C CA . GLN A 1 176 ? 109.997 203.981 274.997 1.00 88.69 176 GLN A CA 1
ATOM 2624 C C . GLN A 1 176 ? 109.203 204.349 273.745 1.00 88.69 176 GLN A C 1
ATOM 2625 O O . GLN A 1 176 ? 109.010 205.525 273.455 1.00 88.69 176 GLN A O 1
ATOM 2639 N N . ARG A 1 177 ? 108.632 203.336 273.086 1.00 90.88 177 ARG A N 1
ATOM 2640 C CA . ARG A 1 177 ? 107.869 203.504 271.863 1.00 90.88 177 ARG A CA 1
ATOM 2641 C C . ARG A 1 177 ? 106.763 204.530 272.036 1.00 90.88 177 ARG A C 1
ATOM 2642 O O . ARG A 1 177 ? 106.683 205.488 271.270 1.00 90.88 177 ARG A O 1
ATOM 2646 N N . ASP A 1 178 ? 105.968 204.393 273.090 1.00 90.94 178 ASP A N 1
ATOM 2647 C CA . ASP A 1 178 ? 104.886 205.350 273.346 1.00 90.94 178 ASP A CA 1
ATOM 2648 C C . ASP A 1 178 ? 105.411 206.773 273.501 1.00 90.94 178 ASP A C 1
ATOM 2649 O O . ASP A 1 178 ? 104.874 207.721 272.926 1.00 90.94 178 ASP A O 1
ATOM 2658 N N . ALA A 1 179 ? 106.488 206.910 274.263 1.00 89.50 179 ALA A N 1
ATOM 2659 C CA . ALA A 1 179 ? 107.125 208.182 274.504 1.00 89.50 179 ALA A CA 1
ATOM 2660 C C . ALA A 1 179 ? 107.595 208.842 273.204 1.00 89.50 179 ALA A C 1
ATOM 2661 O O . ALA A 1 179 ? 107.197 209.958 272.867 1.00 89.50 179 ALA A O 1
ATOM 2668 N N . ASP A 1 180 ? 108.358 208.101 272.427 1.00 91.44 180 ASP A N 1
ATOM 2669 C CA . ASP A 1 180 ? 108.971 208.567 271.198 1.00 91.44 180 ASP A CA 1
ATOM 2670 C C . ASP A 1 180 ? 107.927 209.017 270.198 1.00 91.44 180 ASP A C 1
ATOM 2671 O O . ASP A 1 180 ? 108.038 210.092 269.614 1.00 91.44 180 ASP A O 1
ATOM 2680 N N . ILE A 1 181 ? 106.852 208.247 270.070 1.00 91.94 181 ILE A N 1
ATOM 2681 C CA . ILE A 1 181 ? 105.743 208.598 269.189 1.00 91.94 181 ILE A CA 1
ATOM 2682 C C . ILE A 1 181 ? 105.222 209.959 269.585 1.00 91.94 181 ILE A C 1
ATOM 2683 O O . ILE A 1 181 ? 105.076 210.848 268.753 1.00 91.94 181 ILE A O 1
ATOM 2699 N N . GLY A 1 182 ? 104.987 210.122 270.878 1.00 89.19 182 GLY A N 1
ATOM 2700 C CA . GLY A 1 182 ? 104.522 211.371 271.430 1.00 89.19 182 GLY A CA 1
ATOM 2701 C C . GLY A 1 182 ? 105.450 212.505 271.016 1.00 89.19 182 GLY A C 1
ATOM 2702 O O . GLY A 1 182 ? 105.002 213.498 270.450 1.00 89.19 182 GLY A O 1
ATOM 2706 N N . VAL A 1 183 ? 106.747 212.356 271.294 1.00 124.26 183 VAL A N 1
ATOM 2707 C CA . VAL A 1 183 ? 107.762 213.359 270.954 1.00 124.26 183 VAL A CA 1
ATOM 2708 C C . VAL A 1 183 ? 107.659 213.787 269.498 1.00 124.26 183 VAL A C 1
ATOM 2709 O O . VAL A 1 183 ? 107.506 214.966 269.187 1.00 124.26 183 VAL A O 1
ATOM 2722 N N . ALA A 1 184 ? 107.648 212.824 268.599 1.00 114.31 184 ALA A N 1
ATOM 2723 C CA . ALA A 1 184 ? 107.577 213.128 267.190 1.00 114.31 184 ALA A CA 1
ATOM 2724 C C . ALA A 1 184 ? 106.266 213.825 266.803 1.00 114.31 184 ALA A C 1
ATOM 2725 O O . ALA A 1 184 ? 106.255 214.801 266.059 1.00 114.31 184 ALA A O 1
ATOM 2732 N N . GLU A 1 185 ? 105.131 213.407 267.355 1.00 112.44 185 GLU A N 1
ATOM 2733 C CA . GLU A 1 185 ? 103.843 214.002 266.998 1.00 112.44 185 GLU A CA 1
ATOM 2734 C C . GLU A 1 185 ? 103.679 215.408 267.580 1.00 112.44 185 GLU A C 1
ATOM 2735 O O . GLU A 1 185 ? 103.042 216.280 266.987 1.00 112.44 185 GLU A O 1
ATOM 2747 N N . ALA A 1 186 ? 104.369 215.702 268.674 1.00 117.44 186 ALA A N 1
ATOM 2748 C CA . ALA A 1 186 ? 104.540 217.080 269.091 1.00 117.44 186 ALA A CA 1
ATOM 2749 C C . ALA A 1 186 ? 105.401 217.906 268.128 1.00 117.44 186 ALA A C 1
ATOM 2750 O O . ALA A 1 186 ? 104.989 218.988 267.718 1.00 117.44 186 ALA A O 1
ATOM 2757 N N . GLU A 1 187 ? 106.565 217.405 267.716 1.00 106.15 187 GLU A N 1
ATOM 2758 C CA . GLU A 1 187 ? 107.345 218.092 266.689 1.00 106.15 187 GLU A CA 1
ATOM 2759 C C . GLU A 1 187 ? 106.506 218.376 265.444 1.00 106.15 187 GLU A C 1
ATOM 2760 O O . GLU A 1 187 ? 106.670 219.459 264.892 1.00 106.15 187 GLU A O 1
ATOM 2772 N N . ARG A 1 188 ? 105.596 217.469 265.029 1.00 102.32 188 ARG A N 1
ATOM 2773 C CA . ARG A 1 188 ? 104.704 217.723 263.897 1.00 102.32 188 ARG A CA 1
ATOM 2774 C C . ARG A 1 188 ? 103.964 219.016 264.140 1.00 102.32 188 ARG A C 1
ATOM 2775 O O . ARG A 1 188 ? 104.062 219.952 263.358 1.00 102.32 188 ARG A O 1
ATOM 2796 N N . ASP A 1 189 ? 103.282 219.042 265.269 1.00 109.18 189 ASP A N 1
ATOM 2797 C CA . ASP A 1 189 ? 102.434 220.144 265.620 1.00 109.18 189 ASP A CA 1
ATOM 2798 C C . ASP A 1 189 ? 103.231 221.452 265.675 1.00 109.18 189 ASP A C 1
ATOM 2799 O O . ASP A 1 189 ? 102.901 222.441 265.017 1.00 109.18 189 ASP A O 1
ATOM 2808 N N . ALA A 1 190 ? 104.362 221.415 266.362 1.00 104.23 190 ALA A N 1
ATOM 2809 C CA . ALA A 1 190 ? 105.208 222.570 266.511 1.00 104.23 190 ALA A CA 1
ATOM 2810 C C . ALA A 1 190 ? 105.702 223.084 265.162 1.00 104.23 190 ALA A C 1
ATOM 2811 O O . ALA A 1 190 ? 105.408 224.213 264.784 1.00 104.23 190 ALA A O 1
ATOM 2818 N N . GLY A 1 191 ? 106.391 222.218 264.416 1.00 93.94 191 GLY A N 1
ATOM 2819 C CA . GLY A 1 191 ? 107.023 222.526 263.136 1.00 93.94 191 GLY A CA 1
ATOM 2820 C C . GLY A 1 191 ? 106.040 223.111 262.137 1.00 93.94 191 GLY A C 1
ATOM 2821 O O . GLY A 1 191 ? 106.338 224.112 261.494 1.00 93.94 191 GLY A O 1
ATOM 2825 N N . ILE A 1 192 ? 104.844 222.541 262.056 1.00 90.09 192 ILE A N 1
ATOM 2826 C CA . ILE A 1 192 ? 103.798 223.080 261.181 1.00 90.09 192 ILE A CA 1
ATOM 2827 C C . ILE A 1 192 ? 103.436 224.507 261.579 1.00 90.09 192 ILE A C 1
ATOM 2828 O O . ILE A 1 192 ? 103.569 225.426 260.770 1.00 90.09 192 ILE A O 1
ATOM 2844 N N . ARG A 1 193 ? 103.077 224.728 262.846 1.00 93.71 193 ARG A N 1
ATOM 2845 C CA . ARG A 1 193 ? 102.603 226.045 263.252 1.00 93.71 193 ARG A CA 1
ATOM 2846 C C . ARG A 1 193 ? 103.713 227.095 263.185 1.00 93.71 193 ARG A C 1
ATOM 2847 O O . ARG A 1 193 ? 103.520 228.185 262.644 1.00 93.71 193 ARG A O 1
ATOM 2851 N N . GLU A 1 194 ? 104.912 226.745 263.651 1.00 92.68 194 GLU A N 1
ATOM 2852 C CA . GLU A 1 194 ? 106.083 227.611 263.513 1.00 92.68 194 GLU A CA 1
ATOM 2853 C C . GLU A 1 194 ? 106.222 228.034 262.046 1.00 92.68 194 GLU A C 1
ATOM 2854 O O . GLU A 1 194 ? 106.248 229.230 261.754 1.00 92.68 194 GLU A O 1
ATOM 2866 N N . ALA A 1 195 ? 106.241 227.050 261.132 1.00 85.03 195 ALA A N 1
ATOM 2867 C CA . ALA A 1 195 ? 106.391 227.320 259.710 1.00 85.03 195 ALA A CA 1
ATOM 2868 C C . ALA A 1 195 ? 105.296 228.248 259.180 1.00 85.03 195 ALA A C 1
ATOM 2869 O O . ALA A 1 195 ? 105.576 229.164 258.409 1.00 85.03 195 ALA A O 1
ATOM 2876 N N . GLU A 1 196 ? 104.072 228.031 259.659 1.00 81.02 196 GLU A N 1
ATOM 2877 C CA . GLU A 1 196 ? 102.900 228.783 259.274 1.00 81.02 196 GLU A CA 1
ATOM 2878 C C . GLU A 1 196 ? 103.032 230.235 259.702 1.00 81.02 196 GLU A C 1
ATOM 2879 O O . GLU A 1 196 ? 102.736 231.156 258.938 1.00 81.02 196 GLU A O 1
ATOM 2891 N N . CYS A 1 197 ? 103.532 230.474 260.904 1.00 87.78 197 CYS A N 1
ATOM 2892 C CA . CYS A 1 197 ? 103.632 231.845 261.401 1.00 87.78 197 CYS A CA 1
ATOM 2893 C C . CYS A 1 197 ? 104.604 232.685 260.549 1.00 87.78 197 CYS A C 1
ATOM 2894 O O . CYS A 1 197 ? 104.299 233.799 260.105 1.00 87.78 197 CYS A O 1
ATOM 2902 N N . LYS A 1 198 ? 105.759 232.089 260.243 1.00 78.33 198 LYS A N 1
ATOM 2903 C CA . LYS A 1 198 ? 106.791 232.708 259.415 1.00 78.33 198 LYS A CA 1
ATOM 2904 C C . LYS A 1 198 ? 106.173 233.151 258.102 1.00 78.33 198 LYS A C 1
ATOM 2905 O O . LYS A 1 198 ? 106.414 234.301 257.737 1.00 78.33 198 LYS A O 1
ATOM 2924 N N . LYS A 1 199 ? 105.315 232.312 257.470 1.00 74.20 199 LYS A N 1
ATOM 2925 C CA . LYS A 1 199 ? 104.626 232.685 256.232 1.00 74.20 199 LYS A CA 1
ATOM 2926 C C . LYS A 1 199 ? 103.851 233.974 256.444 1.00 74.20 199 LYS A C 1
ATOM 2927 O O . LYS A 1 199 ? 104.099 234.954 255.754 1.00 74.20 199 LYS A O 1
ATOM 2946 N N . GLU A 1 200 ? 102.958 233.963 257.421 1.00 81.36 200 GLU A N 1
ATOM 2947 C CA . GLU A 1 200 ? 102.052 235.081 257.650 1.00 81.36 200 GLU A CA 1
ATOM 2948 C C . GLU A 1 200 ? 102.807 236.391 257.902 1.00 81.36 200 GLU A C 1
ATOM 2949 O O . GLU A 1 200 ? 102.489 237.434 257.340 1.00 81.36 200 GLU A O 1
ATOM 2961 N N . MET A 1 201 ? 103.852 236.350 258.720 1.00 74.42 201 MET A N 1
ATOM 2962 C CA . MET A 1 201 ? 104.663 237.531 258.939 1.00 74.42 201 MET A CA 1
ATOM 2963 C C . MET A 1 201 ? 105.329 237.999 257.636 1.00 74.42 201 MET A C 1
ATOM 2964 O O . MET A 1 201 ? 105.130 239.136 257.212 1.00 74.42 201 MET A O 1
ATOM 2978 N N . LEU A 1 202 ? 106.079 237.124 256.965 1.00 69.80 202 LEU A N 1
ATOM 2979 C CA . LEU A 1 202 ? 106.815 237.514 255.764 1.00 69.80 202 LEU A CA 1
ATOM 2980 C C . LEU A 1 202 ? 105.914 238.012 254.631 1.00 69.80 202 LEU A C 1
ATOM 2981 O O . LEU A 1 202 ? 106.322 238.897 253.885 1.00 69.80 202 LEU A O 1
ATOM 2997 N N . ASP A 1 203 ? 104.701 237.479 254.503 1.00 70.82 203 ASP A N 1
ATOM 2998 C CA . ASP A 1 203 ? 103.749 237.914 253.476 1.00 70.82 203 ASP A CA 1
ATOM 2999 C C . ASP A 1 203 ? 103.417 239.400 253.635 1.00 70.82 203 ASP A C 1
ATOM 3000 O O . ASP A 1 203 ? 103.595 240.221 252.731 1.00 70.82 203 ASP A O 1
ATOM 3009 N N . VAL A 1 204 ? 103.173 239.809 254.876 1.00 66.13 204 VAL A N 1
ATOM 3010 C CA . VAL A 1 204 ? 102.892 241.213 255.153 1.00 66.13 204 VAL A CA 1
ATOM 3011 C C . VAL A 1 204 ? 104.169 242.010 254.960 1.00 66.13 204 VAL A C 1
ATOM 3012 O O . VAL A 1 204 ? 104.101 243.120 254.438 1.00 66.13 204 VAL A O 1
ATOM 3025 N N . LYS A 1 205 ? 105.336 241.476 255.351 1.00 66.15 205 LYS A N 1
ATOM 3026 C CA . LYS A 1 205 ? 106.610 242.161 255.129 1.00 66.15 205 LYS A CA 1
ATOM 3027 C C . LYS A 1 205 ? 106.823 242.568 253.681 1.00 66.15 205 LYS A C 1
ATOM 3028 O O . LYS A 1 205 ? 107.036 243.748 253.434 1.00 66.15 205 LYS A O 1
ATOM 3047 N N . PHE A 1 206 ? 106.749 241.632 252.743 1.00 66.86 206 PHE A N 1
ATOM 3048 C CA . PHE A 1 206 ? 106.971 241.967 251.338 1.00 66.86 206 PHE A CA 1
ATOM 3049 C C . PHE A 1 206 ? 105.969 243.003 250.851 1.00 66.86 206 PHE A C 1
ATOM 3050 O O . PHE A 1 206 ? 106.346 243.954 250.168 1.00 66.86 206 PHE A O 1
ATOM 3067 N N . MET A 1 207 ? 104.709 242.900 251.271 1.00 65.16 207 MET A N 1
ATOM 3068 C CA . MET A 1 207 ? 103.717 243.895 250.880 1.00 65.16 207 MET A CA 1
ATOM 3069 C C . MET A 1 207 ? 104.099 245.264 251.459 1.00 65.16 207 MET A C 1
ATOM 3070 O O . MET A 1 207 ? 104.005 246.273 250.765 1.00 65.16 207 MET A O 1
ATOM 3084 N N . ALA A 1 208 ? 104.611 245.324 252.686 1.00 69.34 208 ALA A N 1
ATOM 3085 C CA . ALA A 1 208 ? 105.048 246.584 253.272 1.00 69.34 208 ALA A CA 1
ATOM 3086 C C . ALA A 1 208 ? 106.217 247.185 252.479 1.00 69.34 208 ALA A C 1
ATOM 3087 O O . ALA A 1 208 ? 106.204 248.370 252.143 1.00 69.34 208 ALA A O 1
ATOM 3094 N N . ASP A 1 209 ? 107.155 246.337 252.072 1.00 63.82 209 ASP A N 1
ATOM 3095 C CA . ASP A 1 209 ? 108.320 246.740 251.299 1.00 63.82 209 ASP A CA 1
ATOM 3096 C C . ASP A 1 209 ? 107.882 247.319 249.947 1.00 63.82 209 ASP A C 1
ATOM 3097 O O . ASP A 1 209 ? 108.449 248.310 249.488 1.00 63.82 209 ASP A O 1
ATOM 3106 N N . THR A 1 210 ? 106.832 246.770 249.318 1.00 64.02 210 THR A N 1
ATOM 3107 C CA . THR A 1 210 ? 106.330 247.310 248.040 1.00 64.02 210 THR A CA 1
ATOM 3108 C C . THR A 1 210 ? 105.807 248.729 248.187 1.00 64.02 210 THR A C 1
ATOM 3109 O O . THR A 1 210 ? 106.136 249.601 247.389 1.00 64.02 210 THR A O 1
ATOM 3120 N N . LYS A 1 211 ? 105.059 249.011 249.250 1.00 65.40 211 LYS A N 1
ATOM 3121 C CA . LYS A 1 211 ? 104.479 250.337 249.470 1.00 65.40 211 LYS A CA 1
ATOM 3122 C C . LYS A 1 211 ? 105.560 251.356 249.795 1.00 65.40 211 LYS A C 1
ATOM 3123 O O . LYS A 1 211 ? 105.461 252.523 249.410 1.00 65.40 211 LYS A O 1
ATOM 3142 N N . ILE A 1 212 ? 106.625 250.918 250.464 1.00 65.95 212 ILE A N 1
ATOM 3143 C CA . ILE A 1 212 ? 107.778 251.770 250.766 1.00 65.95 212 ILE A CA 1
ATOM 3144 C C . ILE A 1 212 ? 108.473 252.106 249.437 1.00 65.95 212 ILE A C 1
ATOM 3145 O O . ILE A 1 212 ? 108.827 253.257 249.182 1.00 65.95 212 ILE A O 1
ATOM 3161 N N . ALA A 1 213 ? 108.631 251.117 248.557 1.00 63.88 213 ALA A N 1
ATOM 3162 C CA . ALA A 1 213 ? 109.216 251.328 247.244 1.00 63.88 213 ALA A CA 1
ATOM 3163 C C . ALA A 1 213 ? 108.362 252.289 246.398 1.00 63.88 213 ALA A C 1
ATOM 3164 O O . ALA A 1 213 ? 108.901 253.221 245.814 1.00 63.88 213 ALA A O 1
ATOM 3171 N N . ASP A 1 214 ? 107.042 252.117 246.334 1.00 65.85 214 ASP A N 1
ATOM 3172 C CA . ASP A 1 214 ? 106.174 253.046 245.592 1.00 65.85 214 ASP A CA 1
ATOM 3173 C C . ASP A 1 214 ? 106.281 254.475 246.129 1.00 65.85 214 ASP A C 1
ATOM 3174 O O . ASP A 1 214 ? 106.220 255.449 245.382 1.00 65.85 214 ASP A O 1
ATOM 3183 N N . SER A 1 215 ? 106.522 254.620 247.428 1.00 64.04 215 SER A N 1
ATOM 3184 C CA . SER A 1 215 ? 106.732 255.940 248.010 1.00 64.04 215 SER A CA 1
ATOM 3185 C C . SER A 1 215 ? 108.091 256.475 247.538 1.00 64.04 215 SER A C 1
ATOM 3186 O O . SER A 1 215 ? 108.202 257.618 247.101 1.00 64.04 215 SER A O 1
ATOM 3194 N N . LYS A 1 216 ? 109.137 255.636 247.584 1.00 62.65 216 LYS A N 1
ATOM 3195 C CA . LYS A 1 216 ? 110.497 255.967 247.138 1.00 62.65 216 LYS A CA 1
ATOM 3196 C C . LYS A 1 216 ? 110.486 256.475 245.699 1.00 62.65 216 LYS A C 1
ATOM 3197 O O . LYS A 1 216 ? 111.012 257.540 245.399 1.00 62.65 216 LYS A O 1
ATOM 3216 N N . ARG A 1 217 ? 109.818 255.714 244.837 1.00 66.21 217 ARG A N 1
ATOM 3217 C CA . ARG A 1 217 ? 109.627 255.951 243.408 1.00 66.21 217 ARG A CA 1
ATOM 3218 C C . ARG A 1 217 ? 109.168 257.373 243.144 1.00 66.21 217 ARG A C 1
ATOM 3219 O O . ARG A 1 217 ? 109.846 258.094 242.420 1.00 66.21 217 ARG A O 1
ATOM 3223 N N . ALA A 1 218 ? 108.077 257.799 243.772 1.00 65.45 218 ALA A N 1
ATOM 3224 C CA . ALA A 1 218 ? 107.545 259.142 243.570 1.00 65.45 218 ALA A CA 1
ATOM 3225 C C . ALA A 1 218 ? 108.577 260.211 243.938 1.00 65.45 218 ALA A C 1
ATOM 3226 O O . ALA A 1 218 ? 108.777 261.171 243.195 1.00 65.45 218 ALA A O 1
ATOM 3233 N N . PHE A 1 219 ? 109.260 260.031 245.065 1.00 63.85 219 PHE A N 1
ATOM 3234 C CA . PHE A 1 219 ? 110.259 260.982 245.508 1.00 63.85 219 PHE A CA 1
ATOM 3235 C C . PHE A 1 219 ? 111.434 261.104 244.537 1.00 63.85 219 PHE A C 1
ATOM 3236 O O . PHE A 1 219 ? 111.675 262.185 244.005 1.00 63.85 219 PHE A O 1
ATOM 3253 N N . GLU A 1 220 ? 112.167 260.020 244.279 1.00 60.43 220 GLU A N 1
ATOM 3254 C CA . GLU A 1 220 ? 113.337 260.058 243.391 1.00 60.43 220 GLU A CA 1
ATOM 3255 C C . GLU A 1 220 ? 112.982 260.621 242.006 1.00 60.43 220 GLU A C 1
ATOM 3256 O O . GLU A 1 220 ? 113.739 261.404 241.421 1.00 60.43 220 GLU A O 1
ATOM 3268 N N . LEU A 1 221 ? 111.808 260.254 241.487 1.00 64.92 221 LEU A N 1
ATOM 3269 C CA . LEU A 1 221 ? 111.299 260.768 240.223 1.00 64.92 221 LEU A CA 1
ATOM 3270 C C . LEU A 1 221 ? 111.203 262.294 240.266 1.00 64.92 221 LEU A C 1
ATOM 3271 O O . LEU A 1 221 ? 111.709 262.976 239.370 1.00 64.92 221 LEU A O 1
ATOM 3287 N N . GLN A 1 222 ? 110.592 262.842 241.317 1.00 64.33 222 GLN A N 1
ATOM 3288 C CA . GLN A 1 222 ? 110.462 264.286 241.412 1.00 64.33 222 GLN A CA 1
ATOM 3289 C C . GLN A 1 222 ? 111.797 264.983 241.655 1.00 64.33 222 GLN A C 1
ATOM 3290 O O . GLN A 1 222 ? 112.015 266.049 241.081 1.00 64.33 222 GLN A O 1
ATOM 3304 N N . LYS A 1 223 ? 112.723 264.374 242.408 1.00 63.44 223 LYS A N 1
ATOM 3305 C CA . LYS A 1 223 ? 114.064 264.945 242.623 1.00 63.44 223 LYS A CA 1
ATOM 3306 C C . LYS A 1 223 ? 114.702 265.191 241.266 1.00 63.44 223 LYS A C 1
ATOM 3307 O O . LYS A 1 223 ? 115.107 266.302 240.969 1.00 63.44 223 LYS A O 1
ATOM 3326 N N . SER A 1 224 ? 114.696 264.160 240.425 1.00 62.49 224 SER A N 1
ATOM 3327 C CA . SER A 1 224 ? 115.264 264.210 239.081 1.00 62.49 224 SER A CA 1
ATOM 3328 C C . SER A 1 224 ? 114.671 265.355 238.265 1.00 62.49 224 SER A C 1
ATOM 3329 O O . SER A 1 224 ? 115.408 266.159 237.705 1.00 62.49 224 SER A O 1
ATOM 3337 N N . ALA A 1 225 ? 113.338 265.485 238.256 1.00 63.41 225 ALA A N 1
ATOM 3338 C CA . ALA A 1 225 ? 112.656 266.559 237.531 1.00 63.41 225 ALA A CA 1
ATOM 3339 C C . ALA A 1 225 ? 113.140 267.934 238.007 1.00 63.41 225 ALA A C 1
ATOM 3340 O O . ALA A 1 225 ? 113.454 268.817 237.213 1.00 63.41 225 ALA A O 1
ATOM 3347 N N . PHE A 1 226 ? 113.219 268.121 239.316 1.00 62.63 226 PHE A N 1
ATOM 3348 C CA . PHE A 1 226 ? 113.657 269.382 239.886 1.00 62.63 226 PHE A CA 1
ATOM 3349 C C . PHE A 1 226 ? 115.138 269.648 239.616 1.00 62.63 226 PHE A C 1
ATOM 3350 O O . PHE A 1 226 ? 115.506 270.768 239.269 1.00 62.63 226 PHE A O 1
ATOM 3367 N N . SER A 1 227 ? 115.995 268.642 239.761 1.00 60.94 227 SER A N 1
ATOM 3368 C CA . SER A 1 227 ? 117.423 268.770 239.495 1.00 60.94 227 SER A CA 1
ATOM 3369 C C . SER A 1 227 ? 117.679 269.184 238.061 1.00 60.94 227 SER A C 1
ATOM 3370 O O . SER A 1 227 ? 118.576 269.978 237.844 1.00 60.94 227 SER A O 1
ATOM 3378 N N . GLU A 1 228 ? 116.917 268.686 237.088 1.00 61.96 228 GLU A N 1
ATOM 3379 C CA . GLU A 1 228 ? 117.081 269.097 235.689 1.00 61.96 228 GLU A CA 1
ATOM 3380 C C . GLU A 1 228 ? 116.940 270.615 235.582 1.00 61.96 228 GLU A C 1
ATOM 3381 O O . GLU A 1 228 ? 117.854 271.291 235.118 1.00 61.96 228 GLU A O 1
ATOM 3393 N N . GLU A 1 229 ? 115.855 271.170 236.117 1.00 61.34 229 GLU A N 1
ATOM 3394 C CA . GLU A 1 229 ? 115.622 272.613 236.161 1.00 61.34 229 GLU A CA 1
ATOM 3395 C C . GLU A 1 229 ? 116.751 273.393 236.831 1.00 61.34 229 GLU A C 1
ATOM 3396 O O . GLU A 1 229 ? 117.259 274.369 236.275 1.00 61.34 229 GLU A O 1
ATOM 3408 N N . VAL A 1 230 ? 117.199 272.935 237.997 1.00 61.45 230 VAL A N 1
ATOM 3409 C CA . VAL A 1 230 ? 118.297 273.594 238.712 1.00 61.45 230 VAL A CA 1
ATOM 3410 C C . VAL A 1 230 ? 119.576 273.544 237.885 1.00 61.45 230 VAL A C 1
ATOM 3411 O O . VAL A 1 230 ? 120.202 274.574 237.644 1.00 61.45 230 VAL A O 1
ATOM 3424 N N . ASN A 1 231 ? 119.944 272.367 237.386 1.00 60.60 231 ASN A N 1
ATOM 3425 C CA . ASN A 1 231 ? 121.143 272.156 236.585 1.00 60.60 231 ASN A CA 1
ATOM 3426 C C . ASN A 1 231 ? 121.151 273.057 235.347 1.00 60.60 231 ASN A C 1
ATOM 3427 O O . ASN A 1 231 ? 122.159 273.697 235.055 1.00 60.60 231 ASN A O 1
ATOM 3438 N N . ILE A 1 232 ? 120.012 273.153 234.662 1.00 60.30 232 ILE A N 1
ATOM 3439 C CA . ILE A 1 232 ? 119.848 273.978 233.466 1.00 60.30 232 ILE A CA 1
ATOM 3440 C C . ILE A 1 232 ? 120.212 275.439 233.745 1.00 60.30 232 ILE A C 1
ATOM 3441 O O . ILE A 1 232 ? 121.127 275.989 233.132 1.00 60.30 232 ILE A O 1
ATOM 3457 N N . LYS A 1 233 ? 119.594 276.038 234.762 1.00 61.01 233 LYS A N 1
ATOM 3458 C CA . LYS A 1 233 ? 119.780 277.472 235.061 1.00 61.01 233 LYS A CA 1
ATOM 3459 C C . LYS A 1 233 ? 121.108 277.742 235.761 1.00 61.01 233 LYS A C 1
ATOM 3460 O O . LYS A 1 233 ? 121.642 278.846 235.710 1.00 61.01 233 LYS A O 1
ATOM 3464 N N . THR A 1 234 ? 121.714 276.701 236.332 1.00 61.55 234 THR A N 1
ATOM 3465 C CA . THR A 1 234 ? 123.035 276.786 236.961 1.00 61.55 234 THR A CA 1
ATOM 3466 C C . THR A 1 234 ? 124.086 277.027 235.888 1.00 61.55 234 THR A C 1
ATOM 3467 O O . THR A 1 234 ? 124.923 277.916 236.025 1.00 61.55 234 THR A O 1
ATOM 3478 N N . ALA A 1 235 ? 124.016 276.283 234.785 1.00 56.86 235 ALA A N 1
ATOM 3479 C CA . ALA A 1 235 ? 124.964 276.455 233.698 1.00 56.86 235 ALA A CA 1
ATOM 3480 C C . ALA A 1 235 ? 124.920 277.896 233.171 1.00 56.86 235 ALA A C 1
ATOM 3481 O O . ALA A 1 235 ? 125.956 278.550 233.044 1.00 56.86 235 ALA A O 1
ATOM 3488 N N . GLU A 1 236 ? 123.716 278.411 232.928 1.00 58.04 236 GLU A N 1
ATOM 3489 C CA . GLU A 1 236 ? 123.511 279.776 232.436 1.00 58.04 236 GLU A CA 1
ATOM 3490 C C . GLU A 1 236 ? 124.120 280.790 233.398 1.00 58.04 236 GLU A C 1
ATOM 3491 O O . GLU A 1 236 ? 124.869 281.667 232.979 1.00 58.04 236 GLU A O 1
ATOM 3503 N N . ALA A 1 237 ? 123.890 280.619 234.698 1.00 56.46 237 ALA A N 1
ATOM 3504 C CA . ALA A 1 237 ? 124.436 281.524 235.696 1.00 56.46 237 ALA A CA 1
ATOM 3505 C C . ALA A 1 237 ? 125.959 281.546 235.674 1.00 56.46 237 ALA A C 1
ATOM 3506 O O . ALA A 1 237 ? 126.562 282.611 235.785 1.00 56.46 237 ALA A O 1
ATOM 3513 N N . GLN A 1 238 ? 126.579 280.392 235.453 1.00 54.53 238 GLN A N 1
ATOM 3514 C CA . GLN A 1 238 ? 128.027 280.302 235.396 1.00 54.53 238 GLN A CA 1
ATOM 3515 C C . GLN A 1 238 ? 128.602 280.916 234.126 1.00 54.53 238 GLN A C 1
ATOM 3516 O O . GLN A 1 238 ? 129.577 281.661 234.175 1.00 54.53 238 GLN A O 1
ATOM 3530 N N . LEU A 1 239 ? 128.018 280.604 232.977 1.00 50.11 239 LEU A N 1
ATOM 3531 C CA . LEU A 1 239 ? 128.540 281.056 231.698 1.00 50.11 239 LEU A CA 1
ATOM 3532 C C . LEU A 1 239 ? 128.104 282.452 231.251 1.00 50.11 239 LEU A C 1
ATOM 3533 O O . LEU A 1 239 ? 128.729 283.007 230.347 1.00 50.11 239 LEU A O 1
ATOM 3549 N N . ALA A 1 240 ? 127.098 283.065 231.871 1.00 51.86 240 ALA A N 1
ATOM 3550 C CA . ALA A 1 240 ? 126.644 284.401 231.479 1.00 51.86 240 ALA A CA 1
ATOM 3551 C C . ALA A 1 240 ? 127.767 285.451 231.494 1.00 51.86 240 ALA A C 1
ATOM 3552 O O . ALA A 1 240 ? 127.761 286.366 230.672 1.00 51.86 240 ALA A O 1
ATOM 3559 N N . TYR A 1 241 ? 128.780 285.286 232.350 1.00 48.64 241 TYR A N 1
ATOM 3560 C CA . TYR A 1 241 ? 129.894 286.233 232.411 1.00 48.64 241 TYR A CA 1
ATOM 3561 C C . TYR A 1 241 ? 130.682 286.219 231.105 1.00 48.64 241 TYR A C 1
ATOM 3562 O O . TYR A 1 241 ? 131.113 287.262 230.642 1.00 48.64 241 TYR A O 1
ATOM 3566 N N . GLU A 1 242 ? 130.841 285.059 230.476 1.00 47.10 242 GLU A N 1
ATOM 3567 C CA . GLU A 1 242 ? 131.514 284.956 229.186 1.00 47.10 242 GLU A CA 1
ATOM 3568 C C . GLU A 1 242 ? 130.622 285.435 228.065 1.00 47.10 242 GLU A C 1
ATOM 3569 O O . GLU A 1 242 ? 131.102 286.113 227.163 1.00 47.10 242 GLU A O 1
ATOM 3581 N N . LEU A 1 243 ? 129.322 285.138 228.122 1.00 46.67 243 LEU A N 1
ATOM 3582 C CA . LEU A 1 243 ? 128.404 285.594 227.081 1.00 46.67 243 LEU A CA 1
ATOM 3583 C C . LEU A 1 243 ? 128.403 287.122 227.006 1.00 46.67 243 LEU A C 1
ATOM 3584 O O . LEU A 1 243 ? 128.394 287.693 225.918 1.00 46.67 243 LEU A O 1
ATOM 3600 N N . GLN A 1 244 ? 128.519 287.775 228.158 1.00 48.14 244 GLN A N 1
ATOM 3601 C CA . GLN A 1 244 ? 128.591 289.219 228.207 1.00 48.14 244 GLN A CA 1
ATOM 3602 C C . GLN A 1 244 ? 130.032 289.689 227.969 1.00 48.14 244 GLN A C 1
ATOM 3603 O O . GLN A 1 244 ? 130.262 290.625 227.212 1.00 48.14 244 GLN A O 1
ATOM 3617 N N . GLY A 1 245 ? 131.021 289.016 228.554 1.00 48.52 245 GLY A N 1
ATOM 3618 C CA . GLY A 1 245 ? 132.444 289.337 228.440 1.00 48.52 245 GLY A CA 1
ATOM 3619 C C . GLY A 1 245 ? 132.930 289.346 226.997 1.00 48.52 245 GLY A C 1
ATOM 3620 O O . GLY A 1 245 ? 133.518 290.326 226.542 1.00 48.52 245 GLY A O 1
ATOM 3624 N N . ALA A 1 246 ? 132.646 288.282 226.250 1.00 52.62 246 ALA A N 1
ATOM 3625 C CA . ALA A 1 246 ? 133.005 288.200 224.841 1.00 52.62 246 ALA A CA 1
ATOM 3626 C C . ALA A 1 246 ? 132.288 289.314 224.068 1.00 52.62 246 ALA A C 1
ATOM 3627 O O . ALA A 1 246 ? 132.926 290.029 223.297 1.00 52.62 246 ALA A O 1
ATOM 3634 N N . ARG A 1 247 ? 130.989 289.527 224.340 1.00 48.72 247 ARG A N 1
ATOM 3635 C CA . ARG A 1 247 ? 130.232 290.603 223.694 1.00 48.72 247 ARG A CA 1
ATOM 3636 C C . ARG A 1 247 ? 130.842 291.955 224.019 1.00 48.72 247 ARG A C 1
ATOM 3637 O O . ARG A 1 247 ? 130.932 292.776 223.114 1.00 48.72 247 ARG A O 1
ATOM 3641 N N . GLU A 1 248 ? 131.462 292.167 225.171 1.00 48.11 248 GLU A N 1
ATOM 3642 C CA . GLU A 1 248 ? 131.975 293.503 225.455 1.00 48.11 248 GLU A CA 1
ATOM 3643 C C . GLU A 1 248 ? 133.344 293.713 224.815 1.00 48.11 248 GLU A C 1
ATOM 3644 O O . GLU A 1 248 ? 133.619 294.793 224.290 1.00 48.11 248 GLU A O 1
ATOM 3648 N N . GLN A 1 249 ? 134.144 292.651 224.712 1.00 46.00 249 GLN A N 1
ATOM 3649 C CA . GLN A 1 249 ? 135.440 292.718 224.042 1.00 46.00 249 GLN A CA 1
ATOM 3650 C C . GLN A 1 249 ? 135.305 293.254 222.614 1.00 46.00 249 GLN A C 1
ATOM 3651 O O . GLN A 1 249 ? 136.202 293.923 222.109 1.00 46.00 249 GLN A O 1
ATOM 3665 N N . GLN A 1 250 ? 134.149 293.040 221.981 1.00 46.90 250 GLN A N 1
ATOM 3666 C CA . GLN A 1 250 ? 133.839 293.537 220.646 1.00 46.90 250 GLN A CA 1
ATOM 3667 C C . GLN A 1 250 ? 134.005 295.058 220.545 1.00 46.90 250 GLN A C 1
ATOM 3668 O O . GLN A 1 250 ? 134.705 295.557 219.665 1.00 46.90 250 GLN A O 1
ATOM 3682 N N . LYS A 1 251 ? 133.372 295.814 221.444 1.00 46.69 251 LYS A N 1
ATOM 3683 C CA . LYS A 1 251 ? 133.482 297.280 221.447 1.00 46.69 251 LYS A CA 1
ATOM 3684 C C . LYS A 1 251 ? 134.876 297.718 221.858 1.00 46.69 251 LYS A C 1
ATOM 3685 O O . LYS A 1 251 ? 135.430 298.640 221.279 1.00 46.69 251 LYS A O 1
ATOM 3704 N N . ILE A 1 252 ? 135.463 296.994 222.804 1.00 47.72 252 ILE A N 1
ATOM 3705 C CA . ILE A 1 252 ? 136.788 297.297 223.338 1.00 47.72 252 ILE A CA 1
ATOM 3706 C C . ILE A 1 252 ? 137.833 297.221 222.239 1.00 47.72 252 ILE A C 1
ATOM 3707 O O . ILE A 1 252 ? 138.577 298.174 222.024 1.00 47.72 252 ILE A O 1
ATOM 3723 N N . ARG A 1 253 ? 137.861 296.121 221.483 1.00 47.38 253 ARG A N 1
ATOM 3724 C CA . ARG A 1 253 ? 138.827 296.007 220.401 1.00 47.38 253 ARG A CA 1
ATOM 3725 C C . ARG A 1 253 ? 138.511 296.860 219.204 1.00 47.38 253 ARG A C 1
ATOM 3726 O O . ARG A 1 253 ? 139.442 297.236 218.498 1.00 47.38 253 ARG A O 1
ATOM 3730 N N . GLN A 1 254 ? 137.251 297.233 219.003 1.00 46.46 254 GLN A N 1
ATOM 3731 C CA . GLN A 1 254 ? 136.952 298.156 217.924 1.00 46.46 254 GLN A CA 1
ATOM 3732 C C . GLN A 1 254 ? 137.596 299.509 218.255 1.00 46.46 254 GLN A C 1
ATOM 3733 O O . GLN A 1 254 ? 138.268 300.088 217.404 1.00 46.46 254 GLN A O 1
ATOM 3747 N N . GLU A 1 255 ? 137.536 299.913 219.524 1.00 45.80 255 GLU A N 1
ATOM 3748 C CA . GLU A 1 255 ? 138.108 301.179 219.959 1.00 45.80 255 GLU A CA 1
ATOM 3749 C C . GLU A 1 255 ? 139.642 301.090 220.010 1.00 45.80 255 GLU A C 1
ATOM 3750 O O . GLU A 1 255 ? 140.343 302.050 219.703 1.00 45.80 255 GLU A O 1
ATOM 3762 N N . GLU A 1 256 ? 140.207 299.930 220.362 1.00 50.71 256 GLU A N 1
ATOM 3763 C CA . GLU A 1 256 ? 141.661 299.795 220.392 1.00 50.71 256 GLU A CA 1
ATOM 3764 C C . GLU A 1 256 ? 142.275 299.932 219.012 1.00 50.71 256 GLU A C 1
ATOM 3765 O O . GLU A 1 256 ? 143.231 300.682 218.837 1.00 50.71 256 GLU A O 1
ATOM 3777 N N . ILE A 1 257 ? 141.752 299.213 218.022 1.00 50.44 257 ILE A N 1
ATOM 3778 C CA . ILE A 1 257 ? 142.329 299.304 216.683 1.00 50.44 257 ILE A CA 1
ATOM 3779 C C . ILE A 1 257 ? 142.104 300.701 216.084 1.00 50.44 257 ILE A C 1
ATOM 3780 O O . ILE A 1 257 ? 142.928 301.173 215.304 1.00 50.44 257 ILE A O 1
ATOM 3796 N N . GLU A 1 258 ? 141.058 301.418 216.496 1.00 49.63 258 GLU A N 1
ATOM 3797 C CA . GLU A 1 258 ? 140.845 302.800 216.064 1.00 49.63 258 GLU A CA 1
ATOM 3798 C C . GLU A 1 258 ? 142.057 303.677 216.448 1.00 49.63 258 GLU A C 1
ATOM 3799 O O . GLU A 1 258 ? 142.429 304.585 215.709 1.00 49.63 258 GLU A O 1
ATOM 3811 N N . ILE A 1 259 ? 142.781 303.361 217.528 1.00 48.70 259 ILE A N 1
ATOM 3812 C CA . ILE A 1 259 ? 143.981 304.123 217.914 1.00 48.70 259 ILE A CA 1
ATOM 3813 C C . ILE A 1 259 ? 145.015 304.070 216.772 1.00 48.70 259 ILE A C 1
ATOM 3814 O O . ILE A 1 259 ? 145.635 305.066 216.411 1.00 48.70 259 ILE A O 1
ATOM 3830 N N . GLU A 1 260 ? 145.163 302.912 216.131 1.00 47.08 260 GLU A N 1
ATOM 3831 C CA . GLU A 1 260 ? 146.088 302.730 215.015 1.00 47.08 260 GLU A CA 1
ATOM 3832 C C . GLU A 1 260 ? 145.626 303.527 213.801 1.00 47.08 260 GLU A C 1
ATOM 3833 O O . GLU A 1 260 ? 146.441 304.117 213.092 1.00 47.08 260 GLU A O 1
ATOM 3845 N N . VAL A 1 261 ? 144.316 303.594 213.579 1.00 51.12 261 VAL A N 1
ATOM 3846 C CA . VAL A 1 261 ? 143.714 304.345 212.475 1.00 51.12 261 VAL A CA 1
ATOM 3847 C C . VAL A 1 261 ? 144.014 305.829 212.620 1.00 51.12 261 VAL A C 1
ATOM 3848 O O . VAL A 1 261 ? 144.547 306.431 211.684 1.00 51.12 261 VAL A O 1
ATOM 3861 N N . VAL A 1 262 ? 143.782 306.421 213.795 1.00 51.22 262 VAL A N 1
ATOM 3862 C CA . VAL A 1 262 ? 144.076 307.848 213.989 1.00 51.22 262 VAL A CA 1
ATOM 3863 C C . VAL A 1 262 ? 145.582 308.106 213.896 1.00 51.22 262 VAL A C 1
ATOM 3864 O O . VAL A 1 262 ? 145.999 309.128 213.348 1.00 51.22 262 VAL A O 1
ATOM 3877 N N . GLN A 1 263 ? 146.425 307.158 214.328 1.00 46.52 263 GLN A N 1
ATOM 3878 C CA . GLN A 1 263 ? 147.870 307.320 214.182 1.00 46.52 263 GLN A CA 1
ATOM 3879 C C . GLN A 1 263 ? 148.206 307.438 212.693 1.00 46.52 263 GLN A C 1
ATOM 3880 O O . GLN A 1 263 ? 148.910 308.358 212.288 1.00 46.52 263 GLN A O 1
ATOM 3894 N N . ARG A 1 264 ? 147.695 306.531 211.849 1.00 47.89 264 ARG A N 1
ATOM 3895 C CA . ARG A 1 264 ? 147.954 306.571 210.397 1.00 47.89 264 ARG A CA 1
ATOM 3896 C C . ARG A 1 264 ? 147.423 307.861 209.800 1.00 47.89 264 ARG A C 1
ATOM 3897 O O . ARG A 1 264 ? 148.130 308.528 209.048 1.00 47.89 264 ARG A O 1
ATOM 3918 N N . LYS A 1 265 ? 146.222 308.264 210.215 1.00 49.43 265 LYS A N 1
ATOM 3919 C CA . LYS A 1 265 ? 145.585 309.490 209.754 1.00 49.43 265 LYS A CA 1
ATOM 3920 C C . LYS A 1 265 ? 146.512 310.688 209.971 1.00 49.43 265 LYS A C 1
ATOM 3921 O O . LYS A 1 265 ? 146.526 311.598 209.150 1.00 49.43 265 LYS A O 1
ATOM 3940 N N . LYS A 1 266 ? 147.265 310.699 211.074 1.00 48.56 266 LYS A N 1
ATOM 3941 C CA . LYS A 1 266 ? 148.249 311.742 211.373 1.00 48.56 266 LYS A CA 1
ATOM 3942 C C . LYS A 1 266 ? 149.585 311.519 210.671 1.00 48.56 266 LYS A C 1
ATOM 3943 O O . LYS A 1 266 ? 150.156 312.476 210.170 1.00 48.56 266 LYS A O 1
ATOM 3962 N N . GLN A 1 267 ? 150.073 310.282 210.586 1.00 45.93 267 GLN A N 1
ATOM 3963 C CA . GLN A 1 267 ? 151.334 309.941 209.912 1.00 45.93 267 GLN A CA 1
ATOM 3964 C C . GLN A 1 267 ? 151.349 310.476 208.475 1.00 45.93 267 GLN A C 1
ATOM 3965 O O . GLN A 1 267 ? 152.362 310.975 208.002 1.00 45.93 267 GLN A O 1
ATOM 3979 N N . ILE A 1 268 ? 150.187 310.481 207.821 1.00 47.63 268 ILE A N 1
ATOM 3980 C CA . ILE A 1 268 ? 150.018 311.033 206.475 1.00 47.63 268 ILE A CA 1
ATOM 3981 C C . ILE A 1 268 ? 150.400 312.516 206.445 1.00 47.63 268 ILE A C 1
ATOM 3982 O O . ILE A 1 268 ? 151.080 312.973 205.527 1.00 47.63 268 ILE A O 1
ATOM 3998 N N . ALA A 1 269 ? 149.982 313.279 207.453 1.00 44.24 269 ALA A N 1
ATOM 3999 C CA . ALA A 1 269 ? 150.306 314.692 207.555 1.00 44.24 269 ALA A CA 1
ATOM 4000 C C . ALA A 1 269 ? 151.795 314.898 207.878 1.00 44.24 269 ALA A C 1
ATOM 4001 O O . ALA A 1 269 ? 152.376 315.916 207.504 1.00 44.24 269 ALA A O 1
ATOM 4008 N N . VAL A 1 270 ? 152.441 313.920 208.520 1.00 47.42 270 VAL A N 1
ATOM 4009 C CA . VAL A 1 270 ? 153.875 313.988 208.836 1.00 47.42 270 VAL A CA 1
ATOM 4010 C C . VAL A 1 270 ? 154.672 313.830 207.544 1.00 47.42 270 VAL A C 1
ATOM 4011 O O . VAL A 1 270 ? 155.517 314.651 207.199 1.00 47.42 270 VAL A O 1
ATOM 4024 N N . GLU A 1 271 ? 154.362 312.799 206.773 1.00 49.39 271 GLU A N 1
ATOM 4025 C CA . GLU A 1 271 ? 155.048 312.520 205.514 1.00 49.39 271 GLU A CA 1
ATOM 4026 C C . GLU A 1 271 ? 154.811 313.622 204.475 1.00 49.39 271 GLU A C 1
ATOM 4027 O O . GLU A 1 271 ? 155.671 313.872 203.633 1.00 49.39 271 GLU A O 1
ATOM 4039 N N . ALA A 1 272 ? 153.692 314.350 204.556 1.00 50.11 272 ALA A N 1
ATOM 4040 C CA . ALA A 1 272 ? 153.437 315.482 203.665 1.00 50.11 272 ALA A CA 1
ATOM 4041 C C . ALA A 1 272 ? 154.504 316.568 203.876 1.00 50.11 272 ALA A C 1
ATOM 4042 O O . ALA A 1 272 ? 155.012 317.159 202.924 1.00 50.11 272 ALA A O 1
ATOM 4049 N N . GLN A 1 273 ? 154.914 316.772 205.128 1.00 53.10 273 GLN A N 1
ATOM 4050 C CA . GLN A 1 273 ? 155.986 317.705 205.444 1.00 53.10 273 GLN A CA 1
ATOM 4051 C C . GLN A 1 273 ? 157.321 317.076 205.048 1.00 53.10 273 GLN A C 1
ATOM 4052 O O . GLN A 1 273 ? 158.229 317.774 204.606 1.00 53.10 273 GLN A O 1
ATOM 4066 N N . GLU A 1 274 ? 157.444 315.751 205.140 1.00 49.62 274 GLU A N 1
ATOM 4067 C CA . GLU A 1 274 ? 158.670 315.057 204.761 1.00 49.62 274 GLU A CA 1
ATOM 4068 C C . GLU A 1 274 ? 159.022 315.262 203.285 1.00 49.62 274 GLU A C 1
ATOM 4069 O O . GLU A 1 274 ? 160.194 315.446 202.953 1.00 49.62 274 GLU A O 1
ATOM 4081 N N . ILE A 1 275 ? 158.027 315.268 202.396 1.00 49.12 275 ILE A N 1
ATOM 4082 C CA . ILE A 1 275 ? 158.268 315.522 200.974 1.00 49.12 275 ILE A CA 1
ATOM 4083 C C . ILE A 1 275 ? 158.868 316.905 200.820 1.00 49.12 275 ILE A C 1
ATOM 4084 O O . ILE A 1 275 ? 159.927 317.061 200.216 1.00 49.12 275 ILE A O 1
ATOM 4100 N N . LEU A 1 276 ? 158.216 317.896 201.424 1.00 49.44 276 LEU A N 1
ATOM 4101 C CA . LEU A 1 276 ? 158.669 319.267 201.348 1.00 49.44 276 LEU A CA 1
ATOM 4102 C C . LEU A 1 276 ? 160.065 319.410 201.937 1.00 49.44 276 LEU A C 1
ATOM 4103 O O . LEU A 1 276 ? 160.904 320.077 201.354 1.00 49.44 276 LEU A O 1
ATOM 4119 N N . ARG A 1 277 ? 160.367 318.719 203.032 1.00 47.97 277 ARG A N 1
ATOM 4120 C CA . ARG A 1 277 ? 161.693 318.756 203.646 1.00 47.97 277 ARG A CA 1
ATOM 4121 C C . ARG A 1 277 ? 162.729 318.168 202.697 1.00 47.97 277 ARG A C 1
ATOM 4122 O O . ARG A 1 277 ? 163.750 318.788 202.425 1.00 47.97 277 ARG A O 1
ATOM 4143 N N . THR A 1 278 ? 162.437 316.988 202.155 1.00 46.58 278 THR A N 1
ATOM 4144 C CA . THR A 1 278 ? 163.336 316.268 201.248 1.00 46.58 278 THR A CA 1
ATOM 4145 C C . THR A 1 278 ? 163.605 317.071 199.978 1.00 46.58 278 THR A C 1
ATOM 4146 O O . THR A 1 278 ? 164.706 317.055 199.447 1.00 46.58 278 THR A O 1
ATOM 4157 N N . ASP A 1 279 ? 162.622 317.838 199.521 1.00 48.47 279 ASP A N 1
ATOM 4158 C CA . ASP A 1 279 ? 162.750 318.692 198.349 1.00 48.47 279 ASP A CA 1
ATOM 4159 C C . ASP A 1 279 ? 163.826 319.764 198.584 1.00 48.47 279 ASP A C 1
ATOM 4160 O O . ASP A 1 279 ? 164.818 319.833 197.858 1.00 48.47 279 ASP A O 1
ATOM 4169 N N . LYS A 1 280 ? 163.683 320.551 199.657 1.00 47.44 280 LYS A N 1
ATOM 4170 C CA . LYS A 1 280 ? 164.630 321.621 200.011 1.00 47.44 280 LYS A CA 1
ATOM 4171 C C . LYS A 1 280 ? 166.020 321.052 200.285 1.00 47.44 280 LYS A C 1
ATOM 4172 O O . LYS A 1 280 ? 167.028 321.618 199.866 1.00 47.44 280 LYS A O 1
ATOM 4191 N N . GLU A 1 281 ? 166.065 319.881 200.910 1.00 48.28 281 GLU A N 1
ATOM 4192 C CA . GLU A 1 281 ? 167.296 319.172 201.243 1.00 48.28 281 GLU A CA 1
ATOM 4193 C C . GLU A 1 281 ? 168.064 318.846 199.949 1.00 48.28 281 GLU A C 1
ATOM 4194 O O . GLU A 1 281 ? 169.269 319.069 199.842 1.00 48.28 281 GLU A O 1
ATOM 4206 N N . LEU A 1 282 ? 167.366 318.390 198.909 1.00 46.98 282 LEU A N 1
ATOM 4207 C CA . LEU A 1 282 ? 167.983 318.085 197.620 1.00 46.98 282 LEU A CA 1
ATOM 4208 C C . LEU A 1 282 ? 168.471 319.346 196.904 1.00 46.98 282 LEU A C 1
ATOM 4209 O O . LEU A 1 282 ? 169.438 319.290 196.140 1.00 46.98 282 LEU A O 1
ATOM 4225 N N . ILE A 1 283 ? 167.856 320.501 197.156 1.00 45.61 283 ILE A N 1
ATOM 4226 C CA . ILE A 1 283 ? 168.317 321.749 196.545 1.00 45.61 283 ILE A CA 1
ATOM 4227 C C . ILE A 1 283 ? 169.676 322.126 197.145 1.00 45.61 283 ILE A C 1
ATOM 4228 O O . ILE A 1 283 ? 170.588 322.497 196.408 1.00 45.61 283 ILE A O 1
ATOM 4244 N N . ALA A 1 284 ? 169.854 321.909 198.449 1.00 48.83 284 ALA A N 1
ATOM 4245 C CA . ALA A 1 284 ? 171.076 322.245 199.177 1.00 48.83 284 ALA A CA 1
ATOM 4246 C C . ALA A 1 284 ? 172.186 321.188 199.053 1.00 48.83 284 ALA A C 1
ATOM 4247 O O . ALA A 1 284 ? 173.374 321.515 199.099 1.00 48.83 284 ALA A O 1
ATOM 4254 N N . THR A 1 285 ? 171.822 319.914 198.934 1.00 54.89 285 THR A N 1
ATOM 4255 C CA . THR A 1 285 ? 172.779 318.803 198.819 1.00 54.89 285 THR A CA 1
ATOM 4256 C C . THR A 1 285 ? 173.095 318.379 197.394 1.00 54.89 285 THR A C 1
ATOM 4257 O O . THR A 1 285 ? 174.178 317.851 197.170 1.00 54.89 285 THR A O 1
ATOM 4268 N N . VAL A 1 286 ? 172.200 318.600 196.430 1.00 49.81 286 VAL A N 1
ATOM 4269 C CA . VAL A 1 286 ? 172.427 318.163 195.048 1.00 49.81 286 VAL A CA 1
ATOM 4270 C C . VAL A 1 286 ? 172.393 319.275 194.017 1.00 49.81 286 VAL A C 1
ATOM 4271 O O . VAL A 1 286 ? 173.403 319.526 193.367 1.00 49.81 286 VAL A O 1
ATOM 4284 N N . ARG A 1 287 ? 171.267 319.982 193.868 1.00 48.81 287 ARG A N 1
ATOM 4285 C CA . ARG A 1 287 ? 171.142 320.986 192.795 1.00 48.81 287 ARG A CA 1
ATOM 4286 C C . ARG A 1 287 ? 172.160 322.114 192.887 1.00 48.81 287 ARG A C 1
ATOM 4287 O O . ARG A 1 287 ? 172.855 322.379 191.912 1.00 48.81 287 ARG A O 1
ATOM 4291 N N . ARG A 1 288 ? 172.312 322.732 194.055 1.00 51.13 288 ARG A N 1
ATOM 4292 C CA . ARG A 1 288 ? 173.256 323.840 194.199 1.00 51.13 288 ARG A CA 1
ATOM 4293 C C . ARG A 1 288 ? 174.713 323.383 194.155 1.00 51.13 288 ARG A C 1
ATOM 4294 O O . ARG A 1 288 ? 175.493 324.042 193.473 1.00 51.13 288 ARG A O 1
ATOM 4298 N N . PRO A 1 289 ? 175.120 322.295 194.830 1.00 52.34 289 PRO A N 1
ATOM 4299 C CA . PRO A 1 289 ? 176.501 321.846 194.739 1.00 52.34 289 PRO A CA 1
ATOM 4300 C C . PRO A 1 289 ? 176.894 321.492 193.306 1.00 52.34 289 PRO A C 1
ATOM 4301 O O . PRO A 1 289 ? 177.931 321.948 192.834 1.00 52.34 289 PRO A O 1
ATOM 4312 N N . ALA A 1 290 ? 176.007 320.837 192.555 1.00 54.59 290 ALA A N 1
ATOM 4313 C CA . ALA A 1 290 ? 176.296 320.480 191.173 1.00 54.59 290 ALA A CA 1
ATOM 4314 C C . ALA A 1 290 ? 176.471 321.738 190.294 1.00 54.59 290 ALA A C 1
ATOM 4315 O O . ALA A 1 290 ? 177.361 321.827 189.450 1.00 54.59 290 ALA A O 1
ATOM 4322 N N . GLU A 1 291 ? 175.666 322.771 190.528 1.00 72.39 291 GLU A N 1
ATOM 4323 C CA . GLU A 1 291 ? 175.760 324.050 189.818 1.00 72.39 291 GLU A CA 1
ATOM 4324 C C . GLU A 1 291 ? 177.092 324.762 190.123 1.00 72.39 291 GLU A C 1
ATOM 4325 O O . GLU A 1 291 ? 177.650 325.485 189.295 1.00 72.39 291 GLU A O 1
ATOM 4337 N N . ALA A 1 292 ? 177.617 324.595 191.333 1.00 52.19 292 ALA A N 1
ATOM 4338 C CA . ALA A 1 292 ? 178.905 325.158 191.699 1.00 52.19 292 ALA A CA 1
ATOM 4339 C C . ALA A 1 292 ? 180.029 324.374 191.008 1.00 52.19 292 ALA A C 1
ATOM 4340 O O . ALA A 1 292 ? 180.918 324.966 190.396 1.00 52.19 292 ALA A O 1
ATOM 4347 N N . GLU A 1 293 ? 179.969 323.043 191.048 1.00 49.46 293 GLU A N 1
ATOM 4348 C CA . GLU A 1 293 ? 180.950 322.168 190.401 1.00 49.46 293 GLU A CA 1
ATOM 4349 C C . GLU A 1 293 ? 181.027 322.417 188.900 1.00 49.46 293 GLU A C 1
ATOM 4350 O O . GLU A 1 293 ? 182.121 322.367 188.340 1.00 49.46 293 GLU A O 1
ATOM 4362 N N . ALA A 1 294 ? 179.900 322.724 188.258 1.00 53.64 294 ALA A N 1
ATOM 4363 C CA . ALA A 1 294 ? 179.863 323.006 186.829 1.00 53.64 294 ALA A CA 1
ATOM 4364 C C . ALA A 1 294 ? 180.538 324.347 186.498 1.00 53.64 294 ALA A C 1
ATOM 4365 O O . ALA A 1 294 ? 181.193 324.477 185.465 1.00 53.64 294 ALA A O 1
ATOM 4372 N N . HIS A 1 295 ? 180.509 325.310 187.421 1.00 44.37 295 HIS A N 1
ATOM 4373 C CA . HIS A 1 295 ? 181.130 326.611 187.185 1.00 44.37 295 HIS A CA 1
ATOM 4374 C C . HIS A 1 295 ? 182.649 326.490 187.205 1.00 44.37 295 HIS A C 1
ATOM 4375 O O . HIS A 1 295 ? 183.306 327.071 186.348 1.00 44.37 295 HIS A O 1
ATOM 4389 N N . ARG A 1 296 ? 183.203 325.645 188.082 1.00 40.98 296 ARG A N 1
ATOM 4390 C CA . ARG A 1 296 ? 184.652 325.382 188.136 1.00 40.98 296 ARG A CA 1
ATOM 4391 C C . ARG A 1 296 ? 185.169 324.998 186.764 1.00 40.98 296 ARG A C 1
ATOM 4392 O O . ARG A 1 296 ? 186.169 325.531 186.309 1.00 40.98 296 ARG A O 1
ATOM 4396 N N . ILE A 1 297 ? 184.467 324.070 186.113 1.00 39.67 297 ILE A N 1
ATOM 4397 C CA . ILE A 1 297 ? 184.854 323.557 184.805 1.00 39.67 297 ILE A CA 1
ATOM 4398 C C . ILE A 1 297 ? 184.891 324.679 183.775 1.00 39.67 297 ILE A C 1
ATOM 4399 O O . ILE A 1 297 ? 185.907 324.847 183.109 1.00 39.67 297 ILE A O 1
ATOM 4415 N N . GLN A 1 298 ? 183.852 325.516 183.719 1.00 35.34 298 GLN A N 1
ATOM 4416 C CA . GLN A 1 298 ? 183.798 326.641 182.781 1.00 35.34 298 GLN A CA 1
ATOM 4417 C C . GLN A 1 298 ? 184.931 327.649 183.003 1.00 35.34 298 GLN A C 1
ATOM 4418 O O . GLN A 1 298 ? 185.357 328.310 182.064 1.00 35.34 298 GLN A O 1
ATOM 4422 N N . GLN A 1 299 ? 185.498 327.707 184.210 1.00 40.64 299 GLN A N 1
ATOM 4423 C CA . GLN A 1 299 ? 186.595 328.614 184.529 1.00 40.64 299 GLN A CA 1
ATOM 4424 C C . GLN A 1 299 ? 187.956 327.971 184.250 1.00 40.64 299 GLN A C 1
ATOM 4425 O O . GLN A 1 299 ? 188.795 328.551 183.564 1.00 40.64 299 GLN A O 1
ATOM 4439 N N . ILE A 1 300 ? 188.194 326.747 184.728 1.00 38.92 300 ILE A N 1
ATOM 4440 C CA . ILE A 1 300 ? 189.478 326.072 184.500 1.00 38.92 300 ILE A CA 1
ATOM 4441 C C . ILE A 1 300 ? 189.659 325.698 183.028 1.00 38.92 300 ILE A C 1
ATOM 4442 O O . ILE A 1 300 ? 190.789 325.537 182.572 1.00 38.92 300 ILE A O 1
ATOM 4458 N N . ALA A 1 301 ? 188.575 325.636 182.253 1.00 40.66 301 ALA A N 1
ATOM 4459 C CA . ALA A 1 301 ? 188.669 325.386 180.824 1.00 40.66 301 ALA A CA 1
ATOM 4460 C C . ALA A 1 301 ? 189.316 326.604 180.143 1.00 40.66 301 ALA A C 1
ATOM 4461 O O . ALA A 1 301 ? 190.158 326.440 179.263 1.00 40.66 301 ALA A O 1
ATOM 4468 N N . GLU A 1 302 ? 188.986 327.828 180.572 1.00 40.85 302 GLU A N 1
ATOM 4469 C CA . GLU A 1 302 ? 189.634 329.020 180.020 1.00 40.85 302 GLU A CA 1
ATOM 4470 C C . GLU A 1 302 ? 191.105 329.028 180.423 1.00 40.85 302 GLU A C 1
ATOM 4471 O O . GLU A 1 302 ? 191.970 329.259 179.584 1.00 40.85 302 GLU A O 1
ATOM 4483 N N . GLY A 1 303 ? 191.393 328.679 181.683 1.00 37.84 303 GLY A N 1
ATOM 4484 C CA . GLY A 1 303 ? 192.766 328.628 182.188 1.00 37.84 303 GLY A CA 1
ATOM 4485 C C . GLY A 1 303 ? 193.609 327.607 181.425 1.00 37.84 303 GLY A C 1
ATOM 4486 O O . GLY A 1 303 ? 194.769 327.858 181.117 1.00 37.84 303 GLY A O 1
ATOM 4490 N N . GLU A 1 304 ? 193.011 326.500 180.999 1.00 39.41 304 GLU A N 1
ATOM 4491 C CA . GLU A 1 304 ? 193.737 325.508 180.229 1.00 39.41 304 GLU A CA 1
ATOM 4492 C C . GLU A 1 304 ? 193.910 325.990 178.788 1.00 39.41 304 GLU A C 1
ATOM 4493 O O . GLU A 1 304 ? 195.009 325.918 178.237 1.00 39.41 304 GLU A O 1
ATOM 4497 N N . LYS A 1 305 ? 192.853 326.571 178.209 1.00 44.07 305 LYS A N 1
ATOM 4498 C CA . LYS A 1 305 ? 192.833 327.048 176.827 1.00 44.07 305 LYS A CA 1
ATOM 4499 C C . LYS A 1 305 ? 193.798 328.205 176.586 1.00 44.07 305 LYS A C 1
ATOM 4500 O O . LYS A 1 305 ? 194.641 328.115 175.696 1.00 44.07 305 LYS A O 1
ATOM 4519 N N . VAL A 1 306 ? 193.702 329.282 177.361 1.00 38.21 306 VAL A N 1
ATOM 4520 C CA . VAL A 1 306 ? 194.577 330.436 177.186 1.00 38.21 306 VAL A CA 1
ATOM 4521 C C . VAL A 1 306 ? 196.038 330.032 177.367 1.00 38.21 306 VAL A C 1
ATOM 4522 O O . VAL A 1 306 ? 196.893 330.417 176.573 1.00 38.21 306 VAL A O 1
ATOM 4526 N N . LYS A 1 307 ? 196.319 329.128 178.312 1.00 39.54 307 LYS A N 1
ATOM 4527 C CA . LYS A 1 307 ? 197.678 328.649 178.556 1.00 39.54 307 LYS A CA 1
ATOM 4528 C C . LYS A 1 307 ? 198.222 327.861 177.370 1.00 39.54 307 LYS A C 1
ATOM 4529 O O . LYS A 1 307 ? 199.332 328.118 176.912 1.00 39.54 307 LYS A O 1
ATOM 4548 N N . GLN A 1 308 ? 197.466 326.887 176.872 1.00 45.22 308 GLN A N 1
ATOM 4549 C CA . GLN A 1 308 ? 197.900 326.072 175.736 1.00 45.22 308 GLN A CA 1
ATOM 4550 C C . GLN A 1 308 ? 198.133 326.931 174.492 1.00 45.22 308 GLN A C 1
ATOM 4551 O O . GLN A 1 308 ? 199.162 326.786 173.835 1.00 45.22 308 GLN A O 1
ATOM 4565 N N . VAL A 1 309 ? 197.232 327.873 174.213 1.00 42.38 309 VAL A N 1
ATOM 4566 C CA . VAL A 1 309 ? 197.352 328.775 173.065 1.00 42.38 309 VAL A CA 1
ATOM 4567 C C . VAL A 1 309 ? 198.601 329.646 173.178 1.00 42.38 309 VAL A C 1
ATOM 4568 O O . VAL A 1 309 ? 199.370 329.739 172.221 1.00 42.38 309 VAL A O 1
ATOM 4581 N N . LEU A 1 310 ? 198.844 330.263 174.336 1.00 42.80 310 LEU A N 1
ATOM 4582 C CA . LEU A 1 310 ? 200.026 331.099 174.530 1.00 42.80 310 LEU A CA 1
ATOM 4583 C C . LEU A 1 310 ? 201.330 330.326 174.327 1.00 42.80 310 LEU A C 1
ATOM 4584 O O . LEU A 1 310 ? 202.251 330.835 173.685 1.00 42.80 310 LEU A O 1
ATOM 4600 N N . LEU A 1 311 ? 201.415 329.098 174.836 1.00 46.04 311 LEU A N 1
ATOM 4601 C CA . LEU A 1 311 ? 202.625 328.293 174.677 1.00 46.04 311 LEU A CA 1
ATOM 4602 C C . LEU A 1 311 ? 202.749 327.720 173.257 1.00 46.04 311 LEU A C 1
ATOM 4603 O O . LEU A 1 311 ? 203.864 327.596 172.753 1.00 46.04 311 LEU A O 1
ATOM 4619 N N . ALA A 1 312 ? 201.645 327.462 172.550 1.00 44.55 312 ALA A N 1
ATOM 4620 C CA . ALA A 1 312 ? 201.727 326.976 171.172 1.00 44.55 312 ALA A CA 1
ATOM 4621 C C . ALA A 1 312 ? 202.316 328.078 170.274 1.00 44.55 312 ALA A C 1
ATOM 4622 O O . ALA A 1 312 ? 203.131 327.804 169.392 1.00 44.55 312 ALA A O 1
ATOM 4629 N N . GLN A 1 313 ? 201.957 329.338 170.546 1.00 44.92 313 GLN A N 1
ATOM 4630 C CA . GLN A 1 313 ? 202.498 330.496 169.837 1.00 44.92 313 GLN A CA 1
ATOM 4631 C C . GLN A 1 313 ? 204.003 330.620 170.093 1.00 44.92 313 GLN A C 1
ATOM 4632 O O . GLN A 1 313 ? 204.750 330.990 169.194 1.00 44.92 313 GLN A O 1
ATOM 4646 N N . ALA A 1 314 ? 204.464 330.278 171.299 1.00 50.63 314 ALA A N 1
ATOM 4647 C CA . ALA A 1 314 ? 205.882 330.311 171.629 1.00 50.63 314 ALA A CA 1
ATOM 4648 C C . ALA A 1 314 ? 206.634 329.253 170.807 1.00 50.63 314 ALA A C 1
ATOM 4649 O O . ALA A 1 314 ? 207.687 329.537 170.232 1.00 50.63 314 ALA A O 1
ATOM 4656 N N . GLU A 1 315 ? 206.070 328.047 170.692 1.00 44.92 315 GLU A N 1
ATOM 4657 C CA . GLU A 1 315 ? 206.674 326.987 169.890 1.00 44.92 315 GLU A CA 1
ATOM 4658 C C . GLU A 1 315 ? 206.777 327.427 168.426 1.00 44.92 315 GLU A C 1
ATOM 4659 O O . GLU A 1 315 ? 207.830 327.291 167.804 1.00 44.92 315 GLU A O 1
ATOM 4663 N N . ALA A 1 316 ? 205.718 328.044 167.896 1.00 47.30 316 ALA A N 1
ATOM 4664 C CA . ALA A 1 316 ? 205.705 328.537 166.522 1.00 47.30 316 ALA A CA 1
ATOM 4665 C C . ALA A 1 316 ? 206.702 329.691 166.311 1.00 47.30 316 ALA A C 1
ATOM 4666 O O . ALA A 1 316 ? 207.391 329.746 165.291 1.00 47.30 316 ALA A O 1
ATOM 4673 N N . GLU A 1 317 ? 206.833 330.583 167.293 1.00 45.60 317 GLU A N 1
ATOM 4674 C CA . GLU A 1 317 ? 207.776 331.688 167.224 1.00 45.60 317 GLU A CA 1
ATOM 4675 C C . GLU A 1 317 ? 209.206 331.150 167.160 1.00 45.60 317 GLU A C 1
ATOM 4676 O O . GLU A 1 317 ? 210.001 331.602 166.334 1.00 45.60 317 GLU A O 1
ATOM 4680 N N . LYS A 1 318 ? 209.510 330.124 167.966 1.00 47.47 318 LYS A N 1
ATOM 4681 C CA . LYS A 1 318 ? 210.824 329.474 167.995 1.00 47.47 318 LYS A CA 1
ATOM 4682 C C . LYS A 1 318 ? 211.161 328.859 166.645 1.00 47.47 318 LYS A C 1
ATOM 4683 O O . LYS A 1 318 ? 212.231 329.134 166.111 1.00 47.47 318 LYS A O 1
ATOM 4702 N N . ILE A 1 319 ? 210.245 328.088 166.064 1.00 49.72 319 ILE A N 1
ATOM 4703 C CA . ILE A 1 319 ? 210.469 327.452 164.761 1.00 49.72 319 ILE A CA 1
ATOM 4704 C C . ILE A 1 319 ? 210.722 328.512 163.687 1.00 49.72 319 ILE A C 1
ATOM 4705 O O . ILE A 1 319 ? 211.683 328.400 162.930 1.00 49.72 319 ILE A O 1
ATOM 4721 N N . ARG A 1 320 ? 209.944 329.604 163.680 1.00 53.70 320 ARG A N 1
ATOM 4722 C CA . ARG A 1 320 ? 210.114 330.670 162.684 1.00 53.70 320 ARG A CA 1
ATOM 4723 C C . ARG A 1 320 ? 211.448 331.389 162.827 1.00 53.70 320 ARG A C 1
ATOM 4724 O O . ARG A 1 320 ? 212.164 331.524 161.839 1.00 53.70 320 ARG A O 1
ATOM 4728 N N . LYS A 1 321 ? 211.810 331.789 164.042 1.00 52.30 321 LYS A N 1
ATOM 4729 C CA . LYS A 1 321 ? 213.081 332.471 164.315 1.00 52.30 321 LYS A CA 1
ATOM 4730 C C . LYS A 1 321 ? 214.277 331.606 163.945 1.00 52.30 321 LYS A C 1
ATOM 4731 O O . LYS A 1 321 ? 215.206 332.074 163.295 1.00 52.30 321 LYS A O 1
ATOM 4735 N N . ILE A 1 322 ? 214.251 330.338 164.342 1.00 51.40 322 ILE A N 1
ATOM 4736 C CA . ILE A 1 322 ? 215.318 329.400 164.003 1.00 51.40 322 ILE A CA 1
ATOM 4737 C C . ILE A 1 322 ? 215.375 329.177 162.490 1.00 51.40 322 ILE A C 1
ATOM 4738 O O . ILE A 1 322 ? 216.461 329.168 161.915 1.00 51.40 322 ILE A O 1
ATOM 4754 N N . GLY A 1 323 ? 214.225 329.067 161.824 1.00 53.43 323 GLY A N 1
ATOM 4755 C CA . GLY A 1 323 ? 214.159 328.896 160.375 1.00 53.43 323 GLY A CA 1
ATOM 4756 C C . GLY A 1 323 ? 214.832 330.053 159.630 1.00 53.43 323 GLY A C 1
ATOM 4757 O O . GLY A 1 323 ? 215.632 329.831 158.721 1.00 53.43 323 GLY A O 1
ATOM 4761 N N . GLU A 1 324 ? 214.535 331.292 160.024 1.00 56.14 324 GLU A N 1
ATOM 4762 C CA . GLU A 1 324 ? 215.124 332.483 159.411 1.00 56.14 324 GLU A CA 1
ATOM 4763 C C . GLU A 1 324 ? 216.635 332.574 159.637 1.00 56.14 324 GLU A C 1
ATOM 4764 O O . GLU A 1 324 ? 217.392 332.862 158.708 1.00 56.14 324 GLU A O 1
ATOM 4776 N N . ALA A 1 325 ? 217.093 332.302 160.860 1.00 56.99 325 ALA A N 1
ATOM 4777 C CA . ALA A 1 325 ? 218.517 332.332 161.176 1.00 56.99 325 ALA A CA 1
ATOM 4778 C C . ALA A 1 325 ? 219.269 331.306 160.313 1.00 56.99 325 ALA A C 1
ATOM 4779 O O . ALA A 1 325 ? 220.280 331.622 159.690 1.00 56.99 325 ALA A O 1
ATOM 4786 N N . GLU A 1 326 ? 218.733 330.094 160.227 1.00 56.17 326 GLU A N 1
ATOM 4787 C CA . GLU A 1 326 ? 219.271 329.021 159.404 1.00 56.17 326 GLU A CA 1
ATOM 4788 C C . GLU A 1 326 ? 219.350 329.406 157.930 1.00 56.17 326 GLU A C 1
ATOM 4789 O O . GLU A 1 326 ? 220.372 329.191 157.283 1.00 56.17 326 GLU A O 1
ATOM 4801 N N . ALA A 1 327 ? 218.296 330.019 157.390 1.00 57.23 327 ALA A N 1
ATOM 4802 C CA . ALA A 1 327 ? 218.297 330.421 155.991 1.00 57.23 327 ALA A CA 1
ATOM 4803 C C . ALA A 1 327 ? 219.425 331.423 155.708 1.00 57.23 327 ALA A C 1
ATOM 4804 O O . ALA A 1 327 ? 220.139 331.266 154.719 1.00 57.23 327 ALA A O 1
ATOM 4811 N N . ALA A 1 328 ? 219.663 332.366 156.626 1.00 56.30 328 ALA A N 1
ATOM 4812 C CA . ALA A 1 328 ? 220.734 333.347 156.475 1.00 56.30 328 ALA A CA 1
ATOM 4813 C C . ALA A 1 328 ? 222.116 332.672 156.472 1.00 56.30 328 ALA A C 1
ATOM 4814 O O . ALA A 1 328 ? 223.003 333.041 155.701 1.00 56.30 328 ALA A O 1
ATOM 4821 N N . VAL A 1 329 ? 222.303 331.648 157.309 1.00 56.20 329 VAL A N 1
ATOM 4822 C CA . VAL A 1 329 ? 223.568 330.903 157.359 1.00 56.20 329 VAL A CA 1
ATOM 4823 C C . VAL A 1 329 ? 223.772 330.096 156.084 1.00 56.20 329 VAL A C 1
ATOM 4824 O O . VAL A 1 329 ? 224.837 330.176 155.479 1.00 56.20 329 VAL A O 1
ATOM 4837 N N . ILE A 1 330 ? 222.777 329.318 155.661 1.00 56.97 330 ILE A N 1
ATOM 4838 C CA . ILE A 1 330 ? 222.862 328.529 154.428 1.00 56.97 330 ILE A CA 1
ATOM 4839 C C . ILE A 1 330 ? 223.203 329.429 153.238 1.00 56.97 330 ILE A C 1
ATOM 4840 O O . ILE A 1 330 ? 224.094 329.101 152.456 1.00 56.97 330 ILE A O 1
ATOM 4856 N N . GLU A 1 331 ? 222.571 330.594 153.129 1.00 60.35 331 GLU A N 1
ATOM 4857 C CA . GLU A 1 331 ? 222.834 331.537 152.043 1.00 60.35 331 GLU A CA 1
ATOM 4858 C C . GLU A 1 331 ? 224.289 332.030 152.071 1.00 60.35 331 GLU A C 1
ATOM 4859 O O . GLU A 1 331 ? 225.008 331.939 151.071 1.00 60.35 331 GLU A O 1
ATOM 4871 N N . ALA A 1 332 ? 224.751 332.487 153.236 1.00 58.83 332 ALA A N 1
ATOM 4872 C CA . ALA A 1 332 ? 226.101 333.005 153.393 1.00 58.83 332 ALA A CA 1
ATOM 4873 C C . ALA A 1 332 ? 227.152 331.922 153.109 1.00 58.83 332 ALA A C 1
ATOM 4874 O O . ALA A 1 332 ? 228.130 332.162 152.398 1.00 58.83 332 ALA A O 1
ATOM 4881 N N . MET A 1 333 ? 226.910 330.706 153.600 1.00 59.13 333 MET A N 1
ATOM 4882 C CA . MET A 1 333 ? 227.824 329.589 153.399 1.00 59.13 333 MET A CA 1
ATOM 4883 C C . MET A 1 333 ? 227.919 329.207 151.921 1.00 59.13 333 MET A C 1
ATOM 4884 O O . MET A 1 333 ? 229.005 328.954 151.409 1.00 59.13 333 MET A O 1
ATOM 4898 N N . GLY A 1 334 ? 226.811 329.313 151.183 1.00 61.62 334 GLY A N 1
ATOM 4899 C CA . GLY A 1 334 ? 226.790 328.999 149.755 1.00 61.62 334 GLY A CA 1
ATOM 4900 C C . GLY A 1 334 ? 227.662 329.958 148.958 1.00 61.62 334 GLY A C 1
ATOM 4901 O O . GLY A 1 334 ? 228.405 329.545 148.071 1.00 61.62 334 GLY A O 1
ATOM 4905 N N . LYS A 1 335 ? 227.567 331.250 149.278 1.00 59.53 335 LYS A N 1
ATOM 4906 C CA . LYS A 1 335 ? 228.346 332.319 148.637 1.00 59.53 335 LYS A CA 1
ATOM 4907 C C . LYS A 1 335 ? 229.842 332.149 148.915 1.00 59.53 335 LYS A C 1
ATOM 4908 O O . LYS A 1 335 ? 230.650 332.312 148.006 1.00 59.53 335 LYS A O 1
ATOM 4927 N N . ALA A 1 336 ? 230.214 331.739 150.127 1.00 57.57 336 ALA A N 1
ATOM 4928 C CA . ALA A 1 336 ? 231.612 331.482 150.475 1.00 57.57 336 ALA A CA 1
ATOM 4929 C C . ALA A 1 336 ? 232.153 330.244 149.732 1.00 57.57 336 ALA A C 1
ATOM 4930 O O . ALA A 1 336 ? 233.250 330.261 149.174 1.00 57.57 336 ALA A O 1
ATOM 4937 N N . GLU A 1 337 ? 231.376 329.160 149.697 1.00 60.82 337 GLU A N 1
ATOM 4938 C CA . GLU A 1 337 ? 231.743 327.922 149.004 1.00 60.82 337 GLU A CA 1
ATOM 4939 C C . GLU A 1 337 ? 231.872 328.138 147.491 1.00 60.82 337 GLU A C 1
ATOM 4940 O O . GLU A 1 337 ? 232.778 327.591 146.860 1.00 60.82 337 GLU A O 1
ATOM 4952 N N . ALA A 1 338 ? 231.001 328.962 146.901 1.00 58.43 338 ALA A N 1
ATOM 4953 C CA . ALA A 1 338 ? 231.080 329.274 145.480 1.00 58.43 338 ALA A CA 1
ATOM 4954 C C . ALA A 1 338 ? 232.393 330.006 145.170 1.00 58.43 338 ALA A C 1
ATOM 4955 O O . ALA A 1 338 ? 233.034 329.710 144.163 1.00 58.43 338 ALA A O 1
ATOM 4962 N N . GLU A 1 339 ? 232.866 330.869 146.079 1.00 60.91 339 GLU A N 1
ATOM 4963 C CA . GLU A 1 339 ? 234.143 331.561 145.903 1.00 60.91 339 GLU A CA 1
ATOM 4964 C C . GLU A 1 339 ? 235.285 330.536 145.873 1.00 60.91 339 GLU A C 1
ATOM 4965 O O . GLU A 1 339 ? 236.177 330.651 145.036 1.00 60.91 339 GLU A O 1
ATOM 4977 N N . ARG A 1 340 ? 235.234 329.477 146.704 1.00 61.78 340 ARG A N 1
ATOM 4978 C CA . ARG A 1 340 ? 236.244 328.403 146.633 1.00 61.78 340 ARG A CA 1
ATOM 4979 C C . ARG A 1 340 ? 236.242 327.727 145.278 1.00 61.78 340 ARG A C 1
ATOM 4980 O O . ARG A 1 340 ? 237.294 327.557 144.676 1.00 61.78 340 ARG A O 1
ATOM 4984 N N . MET A 1 341 ? 235.068 327.329 144.811 1.00 60.08 341 MET A N 1
ATOM 4985 C CA . MET A 1 341 ? 234.934 326.637 143.533 1.00 60.08 341 MET A CA 1
ATOM 4986 C C . MET A 1 341 ? 235.468 327.509 142.397 1.00 60.08 341 MET A C 1
ATOM 4987 O O . MET A 1 341 ? 236.289 327.046 141.610 1.00 60.08 341 MET A O 1
ATOM 5001 N N . LYS A 1 342 ? 235.105 328.794 142.386 1.00 57.52 342 LYS A N 1
ATOM 5002 C CA . LYS A 1 342 ? 235.547 329.748 141.368 1.00 57.52 342 LYS A CA 1
ATOM 5003 C C . LYS A 1 342 ? 237.068 329.914 141.391 1.00 57.52 342 LYS A C 1
ATOM 5004 O O . LYS A 1 342 ? 237.721 329.688 140.379 1.00 57.52 342 LYS A O 1
ATOM 5023 N N . LEU A 1 343 ? 237.643 330.205 142.558 1.00 61.09 343 LEU A N 1
ATOM 5024 C CA . LEU A 1 343 ? 239.081 330.415 142.681 1.00 61.09 343 LEU A CA 1
ATOM 5025 C C . LEU A 1 343 ? 239.853 329.139 142.342 1.00 61.09 343 LEU A C 1
ATOM 5026 O O . LEU A 1 343 ? 240.815 329.186 141.578 1.00 61.09 343 LEU A O 1
ATOM 5042 N N . LYS A 1 344 ? 239.425 327.984 142.871 1.00 58.25 344 LYS A N 1
ATOM 5043 C CA . LYS A 1 344 ? 240.043 326.690 142.561 1.00 58.25 344 LYS A CA 1
ATOM 5044 C C . LYS A 1 344 ? 240.017 326.440 141.051 1.00 58.25 344 LYS A C 1
ATOM 5045 O O . LYS A 1 344 ? 241.024 326.004 140.498 1.00 58.25 344 LYS A O 1
ATOM 5064 N N . ALA A 1 345 ? 238.899 326.725 140.386 1.00 55.72 345 ALA A N 1
ATOM 5065 C CA . ALA A 1 345 ? 238.765 326.556 138.945 1.00 55.72 345 ALA A CA 1
ATOM 5066 C C . ALA A 1 345 ? 239.707 327.491 138.170 1.00 55.72 345 ALA A C 1
ATOM 5067 O O . ALA A 1 345 ? 240.490 327.025 137.342 1.00 55.72 345 ALA A O 1
ATOM 5074 N N . GLU A 1 346 ? 239.709 328.786 138.499 1.00 60.65 346 GLU A N 1
ATOM 5075 C CA . GLU A 1 346 ? 240.562 329.801 137.858 1.00 60.65 346 GLU A CA 1
ATOM 5076 C C . GLU A 1 346 ? 242.056 329.528 138.039 1.00 60.65 346 GLU A C 1
ATOM 5077 O O . GLU A 1 346 ? 242.867 330.039 137.273 1.00 60.65 346 GLU A O 1
ATOM 5089 N N . ALA A 1 347 ? 242.442 328.773 139.063 1.00 55.52 347 ALA A N 1
ATOM 5090 C CA . ALA A 1 347 ? 243.823 328.378 139.280 1.00 55.52 347 ALA A CA 1
ATOM 5091 C C . ALA A 1 347 ? 244.115 327.070 138.523 1.00 55.52 347 ALA A C 1
ATOM 5092 O O . ALA A 1 347 ? 245.087 326.993 137.773 1.00 55.52 347 ALA A O 1
ATOM 5099 N N . TYR A 1 348 ? 243.251 326.056 138.647 1.00 51.70 348 TYR A N 1
ATOM 5100 C CA . TYR A 1 348 ? 243.427 324.767 137.974 1.00 51.70 348 TYR A CA 1
ATOM 5101 C C . TYR A 1 348 ? 243.473 324.872 136.460 1.00 51.70 348 TYR A C 1
ATOM 5102 O O . TYR A 1 348 ? 244.220 324.149 135.811 1.00 51.70 348 TYR A O 1
ATOM 5120 N N . GLN A 1 349 ? 242.711 325.795 135.886 1.00 50.65 349 GLN A N 1
ATOM 5121 C CA . GLN A 1 349 ? 242.656 326.021 134.445 1.00 50.65 349 GLN A CA 1
ATOM 5122 C C . GLN A 1 349 ? 244.031 326.352 133.821 1.00 50.65 349 GLN A C 1
ATOM 5123 O O . GLN A 1 349 ? 244.215 326.193 132.620 1.00 50.65 349 GLN A O 1
ATOM 5137 N N . LYS A 1 350 ? 244.999 326.767 134.641 1.00 49.88 350 LYS A N 1
ATOM 5138 C CA . LYS A 1 350 ? 246.376 327.146 134.278 1.00 49.88 350 LYS A CA 1
ATOM 5139 C C . LYS A 1 350 ? 247.410 326.033 134.508 1.00 49.88 350 LYS A C 1
ATOM 5140 O O . LYS A 1 350 ? 248.608 326.259 134.356 1.00 49.88 350 LYS A O 1
ATOM 5159 N N . TYR A 1 351 ? 246.988 324.829 134.900 1.00 48.14 351 TYR A N 1
ATOM 5160 C CA . TYR A 1 351 ? 247.914 323.730 135.178 1.00 48.14 351 TYR A CA 1
ATOM 5161 C C . TYR A 1 351 ? 248.553 323.146 133.910 1.00 48.14 351 TYR A C 1
ATOM 5162 O O . TYR A 1 351 ? 247.872 322.747 132.965 1.00 48.14 351 TYR A O 1
ATOM 5180 N N . GLY A 1 352 ? 249.878 322.989 133.943 1.00 43.73 352 GLY A N 1
ATOM 5181 C CA . GLY A 1 352 ? 250.646 322.386 132.855 1.00 43.73 352 GLY A CA 1
ATOM 5182 C C . GLY A 1 352 ? 250.730 320.869 133.041 1.00 43.73 352 GLY A C 1
ATOM 5183 O O . GLY A 1 352 ? 250.351 320.334 134.085 1.00 43.73 352 GLY A O 1
ATOM 5187 N N . ASP A 1 353 ? 251.257 320.146 132.058 1.00 50.29 353 ASP A N 1
ATOM 5188 C CA . ASP A 1 353 ? 251.350 318.678 132.125 1.00 50.29 353 ASP A CA 1
ATOM 5189 C C . ASP A 1 353 ? 252.147 318.159 133.319 1.00 50.29 353 ASP A C 1
ATOM 5190 O O . ASP A 1 353 ? 251.742 317.175 133.934 1.00 50.29 353 ASP A O 1
ATOM 5199 N N . ALA A 1 354 ? 253.209 318.856 133.730 1.00 47.53 354 ALA A N 1
ATOM 5200 C CA . ALA A 1 354 ? 253.954 318.465 134.921 1.00 47.53 354 ALA A CA 1
ATOM 5201 C C . ALA A 1 354 ? 253.072 318.580 136.196 1.00 47.53 354 ALA A C 1
ATOM 5202 O O . ALA A 1 354 ? 253.167 317.746 137.092 1.00 47.53 354 ALA A O 1
ATOM 5209 N N . ALA A 1 355 ? 252.133 319.536 136.242 1.00 45.38 355 ALA A N 1
ATOM 5210 C CA . ALA A 1 355 ? 251.216 319.726 137.372 1.00 45.38 355 ALA A CA 1
ATOM 5211 C C . ALA A 1 355 ? 250.106 318.663 137.360 1.00 45.38 355 ALA A C 1
ATOM 5212 O O . ALA A 1 355 ? 249.757 318.075 138.381 1.00 45.38 355 ALA A O 1
ATOM 5219 N N . LYS A 1 356 ? 249.570 318.373 136.175 1.00 47.03 356 LYS A N 1
ATOM 5220 C CA . LYS A 1 356 ? 248.572 317.320 135.953 1.00 47.03 356 LYS A CA 1
ATOM 5221 C C . LYS A 1 356 ? 249.170 315.957 136.320 1.00 47.03 356 LYS A C 1
ATOM 5222 O O . LYS A 1 356 ? 248.498 315.154 136.961 1.00 47.03 356 LYS A O 1
ATOM 5241 N N . MET A 1 357 ? 250.448 315.727 136.010 1.00 43.80 357 MET A N 1
ATOM 5242 C CA . MET A 1 357 ? 251.147 314.498 136.392 1.00 43.80 357 MET A CA 1
ATOM 5243 C C . MET A 1 357 ? 251.311 314.443 137.910 1.00 43.80 357 MET A C 1
ATOM 5244 O O . MET A 1 357 ? 251.123 313.383 138.495 1.00 43.80 357 MET A O 1
ATOM 5258 N N . ALA A 1 358 ? 251.596 315.578 138.561 1.00 43.37 358 ALA A N 1
ATOM 5259 C CA . ALA A 1 358 ? 251.716 315.620 140.013 1.00 43.37 358 ALA A CA 1
ATOM 5260 C C . ALA A 1 358 ? 250.397 315.199 140.679 1.00 43.37 358 ALA A C 1
ATOM 5261 O O . ALA A 1 358 ? 250.440 314.347 141.562 1.00 43.37 358 ALA A O 1
ATOM 5268 N N . LEU A 1 359 ? 249.235 315.688 140.209 1.00 43.27 359 LEU A N 1
ATOM 5269 C CA . LEU A 1 359 ? 247.938 315.299 140.790 1.00 43.27 359 LEU A CA 1
ATOM 5270 C C . LEU A 1 359 ? 247.732 313.782 140.708 1.00 43.27 359 LEU A C 1
ATOM 5271 O O . LEU A 1 359 ? 247.324 313.153 141.681 1.00 43.27 359 LEU A O 1
ATOM 5287 N N . VAL A 1 360 ? 248.028 313.180 139.555 1.00 39.69 360 VAL A N 1
ATOM 5288 C CA . VAL A 1 360 ? 247.903 311.728 139.398 1.00 39.69 360 VAL A CA 1
ATOM 5289 C C . VAL A 1 360 ? 248.893 310.982 140.285 1.00 39.69 360 VAL A C 1
ATOM 5290 O O . VAL A 1 360 ? 248.491 310.058 140.985 1.00 39.69 360 VAL A O 1
ATOM 5303 N N . LEU A 1 361 ? 250.169 311.377 140.292 1.00 40.24 361 LEU A N 1
ATOM 5304 C CA . LEU A 1 361 ? 251.194 310.744 141.132 1.00 40.24 361 LEU A CA 1
ATOM 5305 C C . LEU A 1 361 ? 250.829 310.788 142.617 1.00 40.24 361 LEU A C 1
ATOM 5306 O O . LEU A 1 361 ? 251.246 309.905 143.360 1.00 40.24 361 LEU A O 1
ATOM 5322 N N . GLU A 1 362 ? 250.062 311.787 143.048 1.00 38.14 362 GLU A N 1
ATOM 5323 C CA . GLU A 1 362 ? 249.632 311.910 144.440 1.00 38.14 362 GLU A CA 1
ATOM 5324 C C . GLU A 1 362 ? 248.427 310.991 144.714 1.00 38.14 362 GLU A C 1
ATOM 5325 O O . GLU A 1 362 ? 248.231 310.500 145.823 1.00 38.14 362 GLU A O 1
ATOM 5337 N N . ALA A 1 363 ? 247.624 310.712 143.684 1.00 38.85 363 ALA A N 1
ATOM 5338 C CA . ALA A 1 363 ? 246.448 309.856 143.765 1.00 38.85 363 ALA A CA 1
ATOM 5339 C C . ALA A 1 363 ? 246.809 308.365 143.691 1.00 38.85 363 ALA A C 1
ATOM 5340 O O . ALA A 1 363 ? 246.125 307.545 144.299 1.00 38.85 363 ALA A O 1
ATOM 5347 N N . LEU A 1 364 ? 247.866 307.986 142.960 1.00 37.83 364 LEU A N 1
ATOM 5348 C CA . LEU A 1 364 ? 248.293 306.586 142.867 1.00 37.83 364 LEU A CA 1
ATOM 5349 C C . LEU A 1 364 ? 248.517 305.912 144.222 1.00 37.83 364 LEU A C 1
ATOM 5350 O O . LEU A 1 364 ? 247.905 304.867 144.418 1.00 37.83 364 LEU A O 1
ATOM 5366 N N . PRO A 1 365 ? 249.335 306.449 145.149 1.00 37.20 365 PRO A N 1
ATOM 5367 C CA . PRO A 1 365 ? 249.539 305.807 146.443 1.00 37.20 365 PRO A CA 1
ATOM 5368 C C . PRO A 1 365 ? 248.210 305.619 147.184 1.00 37.20 365 PRO A C 1
ATOM 5369 O O . PRO A 1 365 ? 247.878 304.529 147.646 1.00 37.20 365 PRO A O 1
ATOM 5380 N N . GLN A 1 366 ? 247.336 306.630 147.120 1.00 36.89 366 GLN A N 1
ATOM 5381 C CA . GLN A 1 366 ? 246.017 306.552 147.737 1.00 36.89 366 GLN A CA 1
ATOM 5382 C C . GLN A 1 366 ? 245.212 305.404 147.167 1.00 36.89 366 GLN A C 1
ATOM 5383 O O . GLN A 1 366 ? 244.738 304.568 147.919 1.00 36.89 366 GLN A O 1
ATOM 5397 N N . ILE A 1 367 ? 245.074 305.339 145.851 1.00 39.46 367 ILE A N 1
ATOM 5398 C CA . ILE A 1 367 ? 244.314 304.288 145.184 1.00 39.46 367 ILE A CA 1
ATOM 5399 C C . ILE A 1 367 ? 244.956 302.909 145.424 1.00 39.46 367 ILE A C 1
ATOM 5400 O O . ILE A 1 367 ? 244.246 301.944 145.705 1.00 39.46 367 ILE A O 1
ATOM 5416 N N . ALA A 1 368 ? 246.288 302.828 145.439 1.00 37.80 368 ALA A N 1
ATOM 5417 C CA . ALA A 1 368 ? 247.042 301.593 145.639 1.00 37.80 368 ALA A CA 1
ATOM 5418 C C . ALA A 1 368 ? 246.792 300.989 147.022 1.00 37.80 368 ALA A C 1
ATOM 5419 O O . ALA A 1 368 ? 246.450 299.812 147.137 1.00 37.80 368 ALA A O 1
ATOM 5426 N N . ALA A 1 369 ? 246.863 301.813 148.064 1.00 36.81 369 ALA A N 1
ATOM 5427 C CA . ALA A 1 369 ? 246.657 301.380 149.436 1.00 36.81 369 ALA A CA 1
ATOM 5428 C C . ALA A 1 369 ? 245.286 300.728 149.644 1.00 36.81 369 ALA A C 1
ATOM 5429 O O . ALA A 1 369 ? 245.171 299.671 150.269 1.00 36.81 369 ALA A O 1
ATOM 5436 N N . LYS A 1 370 ? 244.234 301.315 149.066 1.00 40.03 370 LYS A N 1
ATOM 5437 C CA . LYS A 1 370 ? 242.876 300.782 149.244 1.00 40.03 370 LYS A CA 1
ATOM 5438 C C . LYS A 1 370 ? 242.696 299.490 148.453 1.00 40.03 370 LYS A C 1
ATOM 5439 O O . LYS A 1 370 ? 241.990 298.604 148.914 1.00 40.03 370 LYS A O 1
ATOM 5458 N N . ILE A 1 371 ? 243.393 299.333 147.329 1.00 41.11 371 ILE A N 1
ATOM 5459 C CA . ILE A 1 371 ? 243.330 298.117 146.505 1.00 41.11 371 ILE A CA 1
ATOM 5460 C C . ILE A 1 371 ? 244.061 296.955 147.177 1.00 41.11 371 ILE A C 1
ATOM 5461 O O . ILE A 1 371 ? 243.573 295.828 147.170 1.00 41.11 371 ILE A O 1
ATOM 5477 N N . ALA A 1 372 ? 245.215 297.221 147.782 1.00 39.27 372 ALA A N 1
ATOM 5478 C CA . ALA A 1 372 ? 246.024 296.178 148.395 1.00 39.27 372 ALA A CA 1
ATOM 5479 C C . ALA A 1 372 ? 245.606 295.746 149.809 1.00 39.27 372 ALA A C 1
ATOM 5480 O O . ALA A 1 372 ? 246.005 294.667 150.242 1.00 39.27 372 ALA A O 1
ATOM 5487 N N . ALA A 1 373 ? 244.760 296.512 150.505 1.00 41.12 373 ALA A N 1
ATOM 5488 C CA . ALA A 1 373 ? 244.295 296.207 151.863 1.00 41.12 373 ALA A CA 1
ATOM 5489 C C . ALA A 1 373 ? 243.861 294.739 152.113 1.00 41.12 373 ALA A C 1
ATOM 5490 O O . ALA A 1 373 ? 244.337 294.149 153.087 1.00 41.12 373 ALA A O 1
ATOM 5497 N N . PRO A 1 374 ? 243.006 294.096 151.286 1.00 41.53 374 PRO A N 1
ATOM 5498 C CA . PRO A 1 374 ? 242.608 292.698 151.486 1.00 41.53 374 PRO A CA 1
ATOM 5499 C C . PRO A 1 374 ? 243.778 291.700 151.573 1.00 41.53 374 PRO A C 1
ATOM 5500 O O . PRO A 1 374 ? 243.610 290.645 152.177 1.00 41.53 374 PRO A O 1
ATOM 5511 N N . LEU A 1 375 ? 244.967 291.990 151.019 1.00 43.34 375 LEU A N 1
ATOM 5512 C CA . LEU A 1 375 ? 246.109 291.066 151.120 1.00 43.34 375 LEU A CA 1
ATOM 5513 C C . LEU A 1 375 ? 246.556 290.818 152.567 1.00 43.34 375 LEU A C 1
ATOM 5514 O O . LEU A 1 375 ? 247.154 289.784 152.845 1.00 43.34 375 LEU A O 1
ATOM 5530 N N . THR A 1 376 ? 246.204 291.708 153.498 1.00 42.56 376 THR A N 1
ATOM 5531 C CA . THR A 1 376 ? 246.489 291.551 154.937 1.00 42.56 376 THR A CA 1
ATOM 5532 C C . THR A 1 376 ? 245.923 290.253 155.521 1.00 42.56 376 THR A C 1
ATOM 5533 O O . THR A 1 376 ? 246.374 289.789 156.562 1.00 42.56 376 THR A O 1
ATOM 5544 N N . LYS A 1 377 ? 244.901 289.688 154.871 1.00 47.58 377 LYS A N 1
ATOM 5545 C CA . LYS A 1 377 ? 244.215 288.441 155.224 1.00 47.58 377 LYS A CA 1
ATOM 5546 C C . LYS A 1 377 ? 244.802 287.183 154.573 1.00 47.58 377 LYS A C 1
ATOM 5547 O O . LYS A 1 377 ? 244.254 286.089 154.736 1.00 47.58 377 LYS A O 1
ATOM 5566 N N . VAL A 1 378 ? 245.825 287.327 153.734 1.00 47.78 378 VAL A N 1
ATOM 5567 C CA . VAL A 1 378 ? 246.495 286.174 153.129 1.00 47.78 378 VAL A CA 1
ATOM 5568 C C . VAL A 1 378 ? 247.186 285.375 154.230 1.00 47.78 378 VAL A C 1
ATOM 5569 O O . VAL A 1 378 ? 247.812 285.941 155.118 1.00 47.78 378 VAL A O 1
ATOM 5582 N N . ASP A 1 379 ? 247.132 284.054 154.130 1.00 51.37 379 ASP A N 1
ATOM 5583 C CA . ASP A 1 379 ? 247.716 283.135 155.099 1.00 51.37 379 ASP A CA 1
ATOM 5584 C C . ASP A 1 379 ? 248.831 282.297 154.458 1.00 51.37 379 ASP A C 1
ATOM 5585 O O . ASP A 1 379 ? 250.017 282.600 154.612 1.00 51.37 379 ASP A O 1
ATOM 5594 N N . GLU A 1 380 ? 248.406 281.279 153.719 1.00 50.96 380 GLU A N 1
ATOM 5595 C CA . GLU A 1 380 ? 249.278 280.384 152.975 1.00 50.96 380 GLU A CA 1
ATOM 5596 C C . GLU A 1 380 ? 249.474 280.867 151.525 1.00 50.96 380 GLU A C 1
ATOM 5597 O O . GLU A 1 380 ? 248.560 281.403 150.910 1.00 50.96 380 GLU A O 1
ATOM 5609 N N . ILE A 1 381 ? 250.632 280.629 150.930 1.00 45.65 381 ILE A N 1
ATOM 5610 C CA . ILE A 1 381 ? 250.900 280.881 149.525 1.00 45.65 381 ILE A CA 1
ATOM 5611 C C . ILE A 1 381 ? 251.826 279.786 149.081 1.00 45.65 381 ILE A C 1
ATOM 5612 O O . ILE A 1 381 ? 252.930 279.694 149.604 1.00 45.65 381 ILE A O 1
ATOM 5628 N N . VAL A 1 382 ? 251.445 278.982 148.108 1.00 44.24 382 VAL A N 1
ATOM 5629 C CA . VAL A 1 382 ? 252.289 277.885 147.628 1.00 44.24 382 VAL A CA 1
ATOM 5630 C C . VAL A 1 382 ? 252.565 278.052 146.176 1.00 44.24 382 VAL A C 1
ATOM 5631 O O . VAL A 1 382 ? 251.643 278.041 145.376 1.00 44.24 382 VAL A O 1
ATOM 5644 N N . VAL A 1 383 ? 253.822 278.181 145.815 1.00 44.50 383 VAL A N 1
ATOM 5645 C CA . VAL A 1 383 ? 254.242 278.420 144.445 1.00 44.50 383 VAL A CA 1
ATOM 5646 C C . VAL A 1 383 ? 254.906 277.215 143.841 1.00 44.50 383 VAL A C 1
ATOM 5647 O O . VAL A 1 383 ? 256.104 277.035 144.013 1.00 44.50 383 VAL A O 1
ATOM 5660 N N . LEU A 1 384 ? 254.176 276.341 143.171 1.00 42.74 384 LEU A N 1
ATOM 5661 C CA . LEU A 1 384 ? 254.859 275.253 142.480 1.00 42.74 384 LEU A CA 1
ATOM 5662 C C . LEU A 1 384 ? 255.461 275.823 141.204 1.00 42.74 384 LEU A C 1
ATOM 5663 O O . LEU A 1 384 ? 255.111 276.925 140.793 1.00 42.74 384 LEU A O 1
ATOM 5679 N N . SER A 1 385 ? 256.387 275.124 140.567 1.00 42.90 385 SER A N 1
ATOM 5680 C CA . SER A 1 385 ? 256.968 275.618 139.331 1.00 42.90 385 SER A CA 1
ATOM 5681 C C . SER A 1 385 ? 257.802 274.583 138.592 1.00 42.90 385 SER A C 1
ATOM 5682 O O . SER A 1 385 ? 258.079 273.499 139.085 1.00 42.90 385 SER A O 1
ATOM 5690 N N . GLY A 1 386 ? 258.182 274.933 137.368 1.00 45.47 386 GLY A N 1
ATOM 5691 C CA . GLY A 1 386 ? 259.085 274.166 136.516 1.00 45.47 386 GLY A CA 1
ATOM 5692 C C . GLY A 1 386 ? 258.533 273.020 135.700 1.00 45.47 386 GLY A C 1
ATOM 5693 O O . GLY A 1 386 ? 258.960 272.873 134.559 1.00 45.47 386 GLY A O 1
ATOM 5697 N N . ASP A 1 387 ? 257.610 272.235 136.233 1.00 50.62 387 ASP A N 1
ATOM 5698 C CA . ASP A 1 387 ? 256.939 271.205 135.447 1.00 50.62 387 ASP A CA 1
ATOM 5699 C C . ASP A 1 387 ? 255.471 271.095 135.869 1.00 50.62 387 ASP A C 1
ATOM 5700 O O . ASP A 1 387 ? 255.069 271.456 136.974 1.00 50.62 387 ASP A O 1
ATOM 5709 N N . ASN A 1 388 ? 254.657 270.625 134.934 1.00 76.30 388 ASN A N 1
ATOM 5710 C CA . ASN A 1 388 ? 253.214 270.521 135.092 1.00 76.30 388 ASN A CA 1
ATOM 5711 C C . ASN A 1 388 ? 252.791 269.141 135.622 1.00 76.30 388 ASN A C 1
ATOM 5712 O O . ASN A 1 388 ? 251.893 268.512 135.069 1.00 76.30 388 ASN A O 1
ATOM 5723 N N . SER A 1 389 ? 253.454 268.627 136.663 1.00 76.30 389 SER A N 1
ATOM 5724 C CA . SER A 1 389 ? 253.171 267.282 137.191 1.00 76.30 389 SER A CA 1
ATOM 5725 C C . SER A 1 389 ? 253.325 267.176 138.712 1.00 76.30 389 SER A C 1
ATOM 5726 O O . SER A 1 389 ? 253.911 268.014 139.386 1.00 76.30 389 SER A O 1
ATOM 5734 N N . LYS A 1 390 ? 252.807 266.093 139.286 1.00 50.96 390 LYS A N 1
ATOM 5735 C CA . LYS A 1 390 ? 252.852 265.842 140.723 1.00 50.96 390 LYS A CA 1
ATOM 5736 C C . LYS A 1 390 ? 254.160 265.117 141.023 1.00 50.96 390 LYS A C 1
ATOM 5737 O O . LYS A 1 390 ? 254.154 263.911 141.271 1.00 50.96 390 LYS A O 1
ATOM 5756 N N . VAL A 1 391 ? 255.286 265.824 141.048 1.00 45.65 391 VAL A N 1
ATOM 5757 C CA . VAL A 1 391 ? 256.598 265.169 141.185 1.00 45.65 391 VAL A CA 1
ATOM 5758 C C . VAL A 1 391 ? 257.154 265.137 142.592 1.00 45.65 391 VAL A C 1
ATOM 5759 O O . VAL A 1 391 ? 257.890 266.009 143.025 1.00 45.65 391 VAL A O 1
ATOM 5772 N N . THR A 1 392 ? 256.847 264.067 143.297 1.00 44.24 392 THR A N 1
ATOM 5773 C CA . THR A 1 392 ? 257.331 263.858 144.656 1.00 44.24 392 THR A CA 1
ATOM 5774 C C . THR A 1 392 ? 258.480 262.876 144.633 1.00 44.24 392 THR A C 1
ATOM 5775 O O . THR A 1 392 ? 258.274 261.667 144.668 1.00 44.24 392 THR A O 1
ATOM 5786 N N . SER A 1 393 ? 259.695 263.377 144.454 1.00 44.50 393 SER A N 1
ATOM 5787 C CA . SER A 1 393 ? 260.898 262.551 144.573 1.00 44.50 393 SER A CA 1
ATOM 5788 C C . SER A 1 393 ? 261.472 262.969 145.901 1.00 44.50 393 SER A C 1
ATOM 5789 O O . SER A 1 393 ? 261.762 264.140 146.117 1.00 44.50 393 SER A O 1
ATOM 5797 N N . GLU A 1 394 ? 261.648 262.012 146.823 1.00 42.74 394 GLU A N 1
ATOM 5798 C CA . GLU A 1 394 ? 262.309 262.246 148.137 1.00 42.74 394 GLU A CA 1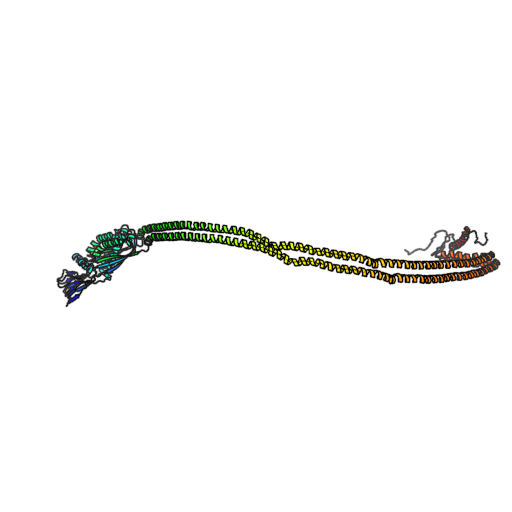
ATOM 5799 C C . GLU A 1 394 ? 263.253 261.064 148.405 1.00 42.74 394 GLU A C 1
ATOM 5800 O O . GLU A 1 394 ? 262.754 259.924 148.363 1.00 42.74 394 GLU A O 1
ATOM 5812 N N . VAL A 1 395 ? 264.539 261.297 148.705 1.00 42.90 395 VAL A N 1
ATOM 5813 C CA . VAL A 1 395 ? 265.561 260.210 148.856 1.00 42.90 395 VAL A CA 1
ATOM 5814 C C . VAL A 1 395 ? 266.123 260.158 150.283 1.00 42.90 395 VAL A C 1
ATOM 5815 O O . VAL A 1 395 ? 266.528 261.237 150.753 1.00 42.90 395 VAL A O 1
ATOM 5819 N N . ASN A 1 396 ? 266.189 258.973 150.919 1.00 45.47 396 ASN A N 1
ATOM 5820 C CA . ASN A 1 396 ? 266.746 258.756 152.288 1.00 45.47 396 ASN A CA 1
ATOM 5821 C C . ASN A 1 396 ? 266.048 257.594 153.016 1.00 45.47 396 ASN A C 1
ATOM 5822 O O . ASN A 1 396 ? 264.868 257.774 153.375 1.00 45.47 396 ASN A O 1
ATOM 5833 N N . ARG A 1 397 ? 266.721 256.451 153.227 1.00 50.62 397 ARG A N 1
ATOM 5834 C CA . ARG A 1 397 ? 266.182 255.354 154.043 1.00 50.62 397 ARG A CA 1
ATOM 5835 C C . ARG A 1 397 ? 265.885 255.507 155.537 1.00 50.62 397 ARG A C 1
ATOM 5836 O O . ARG A 1 397 ? 266.599 256.124 156.321 1.00 50.62 397 ARG A O 1
ATOM 5840 N N . LEU A 1 398 ? 264.886 254.704 155.914 1.00 76.30 398 LEU A N 1
ATOM 5841 C CA . LEU A 1 398 ? 264.333 254.473 157.239 1.00 76.30 398 LEU A CA 1
ATOM 5842 C C . LEU A 1 398 ? 265.030 253.246 157.798 1.00 76.30 398 LEU A C 1
ATOM 5843 O O . LEU A 1 398 ? 264.449 252.172 157.853 1.00 76.30 398 LEU A O 1
ATOM 5859 N N . LEU A 1 399 ? 266.270 253.369 158.243 1.00 76.30 399 LEU A N 1
ATOM 5860 C CA . LEU A 1 399 ? 266.926 252.179 158.775 1.00 76.30 399 LEU A CA 1
ATOM 5861 C C . LEU A 1 399 ? 266.278 251.643 160.057 1.00 76.30 399 LEU A C 1
ATOM 5862 O O . LEU A 1 399 ? 266.530 250.492 160.379 1.00 76.30 399 LEU A O 1
ATOM 5878 N N . ALA A 1 400 ? 265.475 252.454 160.762 1.00 76.30 400 ALA A N 1
ATOM 5879 C CA . ALA A 1 400 ? 264.885 252.108 162.057 1.00 76.30 400 ALA A CA 1
ATOM 5880 C C . ALA A 1 400 ? 263.439 252.526 162.354 1.00 76.30 400 ALA A C 1
ATOM 5881 O O . ALA A 1 400 ? 263.016 252.402 163.497 1.00 76.30 400 ALA A O 1
ATOM 5888 N N . GLU A 1 401 ? 262.679 253.031 161.376 1.00 76.30 401 GLU A N 1
ATOM 5889 C CA . GLU A 1 401 ? 261.318 253.523 161.639 1.00 76.30 401 GLU A CA 1
ATOM 5890 C C . GLU A 1 401 ? 260.147 252.666 161.165 1.00 76.30 401 GLU A C 1
ATOM 5891 O O . GLU A 1 401 ? 260.045 252.238 160.022 1.00 76.30 401 GLU A O 1
ATOM 5903 N N . LEU A 1 402 ? 259.263 252.419 162.132 1.00 76.30 402 LEU A N 1
ATOM 5904 C CA . LEU A 1 402 ? 258.145 251.469 162.138 1.00 76.30 402 LEU A CA 1
ATOM 5905 C C . LEU A 1 402 ? 256.898 251.802 161.324 1.00 76.30 402 LEU A C 1
ATOM 5906 O O . LEU A 1 402 ? 255.925 251.041 161.387 1.00 76.30 402 LEU A O 1
ATOM 5922 N N . MET B 2 1 ? 123.191 156.876 347.698 1.00 82.44 1 MET B N 1
ATOM 5923 C CA . MET B 2 1 ? 123.231 158.288 347.243 1.00 82.44 1 MET B CA 1
ATOM 5924 C C . MET B 2 1 ? 122.388 158.407 345.981 1.00 82.44 1 MET B C 1
ATOM 5925 O O . MET B 2 1 ? 122.314 157.434 345.243 1.00 82.44 1 MET B O 1
ATOM 5941 N N . PHE B 2 2 ? 121.653 159.503 345.792 1.00 83.19 2 PHE B N 1
ATOM 5942 C CA . PHE B 2 2 ? 120.811 159.704 344.607 1.00 83.19 2 PHE B CA 1
ATOM 5943 C C . PHE B 2 2 ? 121.538 160.393 343.457 1.00 83.19 2 PHE B C 1
ATOM 5944 O O . PHE B 2 2 ? 122.270 161.354 343.661 1.00 83.19 2 PHE B O 1
ATOM 5961 N N . PHE B 2 3 ? 121.311 159.879 342.249 1.00 85.50 3 PHE B N 1
ATOM 5962 C CA . PHE B 2 3 ? 121.880 160.395 341.011 1.00 85.50 3 PHE B CA 1
ATOM 5963 C C . PHE B 2 3 ? 120.761 160.684 340.018 1.00 85.50 3 PHE B C 1
ATOM 5964 O O . PHE B 2 3 ? 119.888 159.841 339.829 1.00 85.50 3 PHE B O 1
ATOM 5981 N N . THR B 2 4 ? 120.803 161.846 339.368 1.00 84.88 4 THR B N 1
ATOM 5982 C CA . THR B 2 4 ? 119.791 162.346 338.420 1.00 84.88 4 THR B CA 1
ATOM 5983 C C . THR B 2 4 ? 120.350 162.698 337.043 1.00 84.88 4 THR B C 1
ATOM 5984 O O . THR B 2 4 ? 121.496 163.136 336.919 1.00 84.88 4 THR B O 1
ATOM 5995 N N . CYS B 2 5 ? 119.574 162.478 335.980 1.00 81.62 5 CYS B N 1
ATOM 5996 C CA . CYS B 2 5 ? 119.952 162.858 334.613 1.00 81.62 5 CYS B CA 1
ATOM 5997 C C . CYS B 2 5 ? 118.826 163.598 333.891 1.00 81.62 5 CYS B C 1
ATOM 5998 O O . CYS B 2 5 ? 117.650 163.396 334.189 1.00 81.62 5 CYS B O 1
ATOM 6006 N N . GLY B 2 6 ? 119.171 164.488 332.963 1.00 82.19 6 GLY B N 1
ATOM 6007 C CA . GLY B 2 6 ? 118.156 165.176 332.168 1.00 82.19 6 GLY B CA 1
ATOM 6008 C C . GLY B 2 6 ? 117.543 164.216 331.137 1.00 82.19 6 GLY B C 1
ATOM 6009 O O . GLY B 2 6 ? 118.051 163.115 330.932 1.00 82.19 6 GLY B O 1
ATOM 6013 N N . PRO B 2 7 ? 116.465 164.608 330.441 1.00 83.62 7 PRO B N 1
ATOM 6014 C CA . PRO B 2 7 ? 115.847 163.787 329.404 1.00 83.62 7 PRO B CA 1
ATOM 6015 C C . PRO B 2 7 ? 116.774 163.547 328.205 1.00 83.62 7 PRO B C 1
ATOM 6016 O O . PRO B 2 7 ? 116.549 162.610 327.455 1.00 83.62 7 PRO B O 1
ATOM 6027 N N . ASN B 2 8 ? 117.800 164.385 328.038 1.00 83.44 8 ASN B N 1
ATOM 6028 C CA . ASN B 2 8 ? 118.831 164.302 327.009 1.00 83.44 8 ASN B CA 1
ATOM 6029 C C . ASN B 2 8 ? 119.884 163.225 327.307 1.00 83.44 8 ASN B C 1
ATOM 6030 O O . ASN B 2 8 ? 120.840 163.086 326.553 1.00 83.44 8 ASN B O 1
ATOM 6041 N N . GLU B 2 9 ? 119.761 162.484 328.408 1.00 85.06 9 GLU B N 1
ATOM 6042 C CA . GLU B 2 9 ? 120.710 161.447 328.788 1.00 85.06 9 GLU B CA 1
ATOM 6043 C C . GLU B 2 9 ? 120.039 160.225 329.419 1.00 85.06 9 GLU B C 1
ATOM 6044 O O . GLU B 2 9 ? 118.962 160.294 330.020 1.00 85.06 9 GLU B O 1
ATOM 6056 N N . ALA B 2 10 ? 120.730 159.095 329.313 1.00 85.88 10 ALA B N 1
ATOM 6057 C CA . ALA B 2 10 ? 120.343 157.837 329.925 1.00 85.88 10 ALA B CA 1
ATOM 6058 C C . ALA B 2 10 ? 121.452 157.395 330.887 1.00 85.88 10 ALA B C 1
ATOM 6059 O O . ALA B 2 10 ? 122.635 157.490 330.557 1.00 85.88 10 ALA B O 1
ATOM 6066 N N . MET B 2 11 ? 121.070 156.915 332.070 1.00 86.19 11 MET B N 1
ATOM 6067 C CA . MET B 2 11 ? 121.967 156.414 333.107 1.00 86.19 11 MET B CA 1
ATOM 6068 C C . MET B 2 11 ? 121.907 154.894 333.146 1.00 86.19 11 MET B C 1
ATOM 6069 O O . MET B 2 11 ? 120.822 154.323 333.185 1.00 86.19 11 MET B O 1
ATOM 6083 N N . VAL B 2 12 ? 123.069 154.257 333.170 1.00 84.44 12 VAL B N 1
ATOM 6084 C CA . VAL B 2 12 ? 123.246 152.809 333.232 1.00 84.44 12 VAL B CA 1
ATOM 6085 C C . VAL B 2 12 ? 123.943 152.468 334.533 1.00 84.44 12 VAL B C 1
ATOM 6086 O O . VAL B 2 12 ? 125.050 152.945 334.758 1.00 84.44 12 VAL B O 1
ATOM 6099 N N . VAL B 2 13 ? 123.320 151.658 335.387 1.00 81.94 13 VAL B N 1
ATOM 6100 C CA . VAL B 2 13 ? 123.889 151.261 336.678 1.00 81.94 13 VAL B CA 1
ATOM 6101 C C . VAL B 2 13 ? 124.135 149.770 336.760 1.00 81.94 13 VAL B C 1
ATOM 6102 O O . VAL B 2 13 ? 123.216 148.973 336.584 1.00 81.94 13 VAL B O 1
ATOM 6115 N N . SER B 2 14 ? 125.370 149.404 337.082 1.00 79.62 14 SER B N 1
ATOM 6116 C CA . SER B 2 14 ? 125.830 148.029 337.232 1.00 79.62 14 SER B CA 1
ATOM 6117 C C . SER B 2 14 ? 126.518 147.815 338.580 1.00 79.62 14 SER B C 1
ATOM 6118 O O . SER B 2 14 ? 127.177 148.713 339.103 1.00 79.62 14 SER B O 1
ATOM 6126 N N . GLY B 2 15 ? 126.363 146.645 339.201 1.00 75.31 15 GLY B N 1
ATOM 6127 C CA . GLY B 2 15 ? 127.049 146.394 340.473 1.00 75.31 15 GLY B CA 1
ATOM 6128 C C . GLY B 2 15 ? 126.456 145.298 341.347 1.00 75.31 15 GLY B C 1
ATOM 6129 O O . GLY B 2 15 ? 125.689 144.446 340.893 1.00 75.31 15 GLY B O 1
ATOM 6133 N N . PHE B 2 16 ? 126.814 145.342 342.632 1.00 68.50 16 PHE B N 1
ATOM 6134 C CA . PHE B 2 16 ? 126.370 144.369 343.627 1.00 68.50 16 PHE B CA 1
ATOM 6135 C C . PHE B 2 16 ? 124.849 144.249 343.650 1.00 68.50 16 PHE B C 1
ATOM 6136 O O . PHE B 2 16 ? 124.137 145.242 343.818 1.00 68.50 16 PHE B O 1
ATOM 6153 N N . CYS B 2 17 ? 124.378 143.017 343.450 1.00 64.06 17 CYS B N 1
ATOM 6154 C CA . CYS B 2 17 ? 122.960 142.641 343.392 1.00 64.06 17 CYS B CA 1
ATOM 6155 C C . CYS B 2 17 ? 122.162 143.308 342.251 1.00 64.06 17 CYS B C 1
ATOM 6156 O O . CYS B 2 17 ? 120.947 143.179 342.167 1.00 64.06 17 CYS B O 1
ATOM 6164 N N . ARG B 2 18 ? 122.855 143.991 341.336 1.00 63.72 18 ARG B N 1
ATOM 6165 C CA . ARG B 2 18 ? 122.323 144.673 340.153 1.00 63.72 18 ARG B CA 1
ATOM 6166 C C . ARG B 2 18 ? 123.098 144.178 338.935 1.00 63.72 18 ARG B C 1
ATOM 6167 O O . ARG B 2 18 ? 123.726 144.943 338.206 1.00 63.72 18 ARG B O 1
ATOM 6188 N N . SER B 2 19 ? 123.110 142.847 338.791 1.00 63.91 19 SER B N 1
ATOM 6189 C CA . SER B 2 19 ? 123.793 142.169 337.684 1.00 63.91 19 SER B CA 1
ATOM 6190 C C . SER B 2 19 ? 123.194 142.495 336.309 1.00 63.91 19 SER B C 1
ATOM 6191 O O . SER B 2 19 ? 123.985 142.713 335.396 1.00 63.91 19 SER B O 1
ATOM 6199 N N . PRO B 2 20 ? 121.858 142.565 336.111 1.00 74.50 20 PRO B N 1
ATOM 6200 C CA . PRO B 2 20 ? 121.306 143.035 334.848 1.00 74.50 20 PRO B CA 1
ATOM 6201 C C . PRO B 2 20 ? 121.327 144.562 335.033 1.00 74.50 20 PRO B C 1
ATOM 6202 O O . PRO B 2 20 ? 120.604 145.081 335.886 1.00 74.50 20 PRO B O 1
ATOM 6213 N N . PRO B 2 21 ? 122.165 145.303 334.293 1.00 79.31 21 PRO B N 1
ATOM 6214 C CA . PRO B 2 21 ? 122.298 146.729 334.509 1.00 79.31 21 PRO B CA 1
ATOM 6215 C C . PRO B 2 21 ? 120.998 147.492 334.293 1.00 79.31 21 PRO B C 1
ATOM 6216 O O . PRO B 2 21 ? 120.273 147.300 333.315 1.00 79.31 21 PRO B O 1
ATOM 6227 N N . VAL B 2 22 ? 120.706 148.385 335.225 1.00 79.56 22 VAL B N 1
ATOM 6228 C CA . VAL B 2 22 ? 119.496 149.199 335.187 1.00 79.56 22 VAL B CA 1
ATOM 6229 C C . VAL B 2 22 ? 119.729 150.423 334.302 1.00 79.56 22 VAL B C 1
ATOM 6230 O O . VAL B 2 22 ? 120.681 151.161 334.531 1.00 79.56 22 VAL B O 1
ATOM 6243 N N . MET B 2 23 ? 118.878 150.646 333.298 1.00 81.56 23 MET B N 1
ATOM 6244 C CA . MET B 2 23 ? 118.955 151.797 332.383 1.00 81.56 23 MET B CA 1
ATOM 6245 C C . MET B 2 23 ? 117.751 152.736 332.551 1.00 81.56 23 MET B C 1
ATOM 6246 O O . MET B 2 23 ? 116.623 152.315 332.295 1.00 81.56 23 MET B O 1
ATOM 6260 N N . VAL B 2 24 ? 117.974 153.988 332.953 1.00 81.75 24 VAL B N 1
ATOM 6261 C CA . VAL B 2 24 ? 116.928 155.019 333.152 1.00 81.75 24 VAL B CA 1
ATOM 6262 C C . VAL B 2 24 ? 117.184 156.262 332.305 1.00 81.75 24 VAL B C 1
ATOM 6263 O O . VAL B 2 24 ? 118.251 156.863 332.406 1.00 81.75 24 VAL B O 1
ATOM 6276 N N . ALA B 2 25 ? 116.227 156.662 331.470 1.00 80.75 25 ALA B N 1
ATOM 6277 C CA . ALA B 2 25 ? 116.336 157.869 330.651 1.00 80.75 25 ALA B CA 1
ATOM 6278 C C . ALA B 2 25 ? 115.599 159.042 331.322 1.00 80.75 25 ALA B C 1
ATOM 6279 O O . ALA B 2 25 ? 114.375 159.029 331.439 1.00 80.75 25 ALA B O 1
ATOM 6286 N N . GLY B 2 26 ? 116.325 160.091 331.707 1.00 78.88 26 GLY B N 1
ATOM 6287 C CA . GLY B 2 26 ? 115.780 161.268 332.396 1.00 78.88 26 GLY B CA 1
ATOM 6288 C C . GLY B 2 26 ? 115.085 160.963 333.729 1.00 78.88 26 GLY B C 1
ATOM 6289 O O . GLY B 2 26 ? 113.883 161.168 333.849 1.00 78.88 26 GLY B O 1
ATOM 6293 N N . GLY B 2 27 ? 115.812 160.517 334.754 1.00 82.75 27 GLY B N 1
ATOM 6294 C CA . GLY B 2 27 ? 115.223 160.176 336.061 1.00 82.75 27 GLY B CA 1
ATOM 6295 C C . GLY B 2 27 ? 116.248 160.143 337.194 1.00 82.75 27 GLY B C 1
ATOM 6296 O O . GLY B 2 27 ? 117.373 160.610 337.011 1.00 82.75 27 GLY B O 1
ATOM 6300 N N . ARG B 2 28 ? 115.866 159.621 338.369 1.00 84.31 28 ARG B N 1
ATOM 6301 C CA . ARG B 2 28 ? 116.732 159.495 339.555 1.00 84.31 28 ARG B CA 1
ATOM 6302 C C . ARG B 2 28 ? 116.913 158.046 339.993 1.00 84.31 28 ARG B C 1
ATOM 6303 O O . ARG B 2 28 ? 115.958 157.278 339.954 1.00 84.31 28 ARG B O 1
ATOM 6307 N N . VAL B 2 29 ? 118.095 157.674 340.476 1.00 82.06 29 VAL B N 1
ATOM 6308 C CA . VAL B 2 29 ? 118.375 156.306 340.962 1.00 82.06 29 VAL B CA 1
ATOM 6309 C C . VAL B 2 29 ? 119.173 156.329 342.259 1.00 82.06 29 VAL B C 1
ATOM 6310 O O . VAL B 2 29 ? 120.075 157.150 342.411 1.00 82.06 29 VAL B O 1
ATOM 6323 N N . PHE B 2 30 ? 118.838 155.444 343.203 1.00 83.12 30 PHE B N 1
ATOM 6324 C CA . PHE B 2 30 ? 119.587 155.315 344.451 1.00 83.12 30 PHE B CA 1
ATOM 6325 C C . PHE B 2 30 ? 120.735 154.319 344.224 1.00 83.12 30 PHE B C 1
ATOM 6326 O O . PHE B 2 30 ? 120.484 153.158 343.889 1.00 83.12 30 PHE B O 1
ATOM 6343 N N . VAL B 2 31 ? 121.984 154.732 344.430 1.00 81.56 31 VAL B N 1
ATOM 6344 C CA . VAL B 2 31 ? 123.186 153.915 344.170 1.00 81.56 31 VAL B CA 1
ATOM 6345 C C . VAL B 2 31 ? 124.204 153.904 345.317 1.00 81.56 31 VAL B C 1
ATOM 6346 O O . VAL B 2 31 ? 124.343 154.898 346.035 1.00 81.56 31 VAL B O 1
ATOM 6359 N N . LEU B 2 32 ? 124.864 152.760 345.533 1.00 80.25 32 LEU B N 1
ATOM 6360 C CA . LEU B 2 32 ? 125.957 152.574 346.500 1.00 80.25 32 LEU B CA 1
ATOM 6361 C C . LEU B 2 32 ? 127.255 153.018 345.781 1.00 80.25 32 LEU B C 1
ATOM 6362 O O . LEU B 2 32 ? 127.825 152.200 345.063 1.00 80.25 32 LEU B O 1
ATOM 6378 N N . PRO B 2 33 ? 127.812 154.223 346.003 1.00 74.44 33 PRO B N 1
ATOM 6379 C CA . PRO B 2 33 ? 128.972 154.709 345.239 1.00 74.44 33 PRO B CA 1
ATOM 6380 C C . PRO B 2 33 ? 130.214 153.811 345.215 1.00 74.44 33 PRO B C 1
ATOM 6381 O O . PRO B 2 33 ? 130.896 153.730 344.201 1.00 74.44 33 PRO B O 1
ATOM 6392 N N . CYS B 2 34 ? 130.519 153.132 346.318 1.00 71.25 34 CYS B N 1
ATOM 6393 C CA . CYS B 2 34 ? 131.706 152.277 346.422 1.00 71.25 34 CYS B CA 1
ATOM 6394 C C . CYS B 2 34 ? 131.487 150.812 346.014 1.00 71.25 34 CYS B C 1
ATOM 6395 O O . CYS B 2 34 ? 132.442 150.041 346.001 1.00 71.25 34 CYS B O 1
ATOM 6403 N N . ILE B 2 35 ? 130.241 150.399 345.745 1.00 72.81 35 ILE B N 1
ATOM 6404 C CA . ILE B 2 35 ? 129.871 149.002 345.429 1.00 72.81 35 ILE B CA 1
ATOM 6405 C C . ILE B 2 35 ? 129.019 148.853 344.142 1.00 72.81 35 ILE B C 1
ATOM 6406 O O . ILE B 2 35 ? 128.686 147.745 343.712 1.00 72.81 35 ILE B O 1
ATOM 6422 N N . GLN B 2 36 ? 128.648 149.968 343.511 1.00 80.75 36 GLN B N 1
ATOM 6423 C CA . GLN B 2 36 ? 127.872 150.053 342.272 1.00 80.75 36 GLN B CA 1
ATOM 6424 C C . GLN B 2 36 ? 128.393 151.207 341.393 1.00 80.75 36 GLN B C 1
ATOM 6425 O O . GLN B 2 36 ? 128.748 152.261 341.909 1.00 80.75 36 GLN B O 1
ATOM 6439 N N . GLN B 2 37 ? 128.436 151.023 340.071 1.00 79.69 37 GLN B N 1
ATOM 6440 C CA . GLN B 2 37 ? 128.917 152.000 339.082 1.00 79.69 37 GLN B CA 1
ATOM 6441 C C . GLN B 2 37 ? 127.812 152.517 338.155 1.00 79.69 37 GLN B C 1
ATOM 6442 O O . GLN B 2 37 ? 126.906 151.783 337.775 1.00 79.69 37 GLN B O 1
ATOM 6456 N N . ILE B 2 38 ? 127.889 153.809 337.818 1.00 81.44 38 ILE B N 1
ATOM 6457 C CA . ILE B 2 38 ? 126.959 154.524 336.935 1.00 81.44 38 ILE B CA 1
ATOM 6458 C C . ILE B 2 38 ? 127.673 155.061 335.682 1.00 81.44 38 ILE B C 1
ATOM 6459 O O . ILE B 2 38 ? 128.699 155.726 335.779 1.00 81.44 38 ILE B O 1
ATOM 6475 N N . GLN B 2 39 ? 127.132 154.790 334.498 1.00 84.81 39 GLN B N 1
ATOM 6476 C CA . GLN B 2 39 ? 127.641 155.213 333.185 1.00 84.81 39 GLN B CA 1
ATOM 6477 C C . GLN B 2 39 ? 126.525 155.963 332.438 1.00 84.81 39 GLN B C 1
ATOM 6478 O O . GLN B 2 39 ? 125.350 155.760 332.735 1.00 84.81 39 GLN B O 1
ATOM 6492 N N . ARG B 2 40 ? 126.851 156.883 331.517 1.00 83.75 40 ARG B N 1
ATOM 6493 C CA . ARG B 2 40 ? 125.839 157.663 330.769 1.00 83.75 40 ARG B CA 1
ATOM 6494 C C . ARG B 2 40 ? 126.013 157.720 329.247 1.00 83.75 40 ARG B C 1
ATOM 6495 O O . ARG B 2 40 ? 127.124 157.571 328.748 1.00 83.75 40 ARG B O 1
ATOM 6499 N N . ILE B 2 41 ? 124.908 157.969 328.533 1.00 84.12 41 ILE B N 1
ATOM 6500 C CA . ILE B 2 41 ? 124.841 158.165 327.071 1.00 84.12 41 ILE B CA 1
ATOM 6501 C C . ILE B 2 41 ? 123.948 159.355 326.742 1.00 84.12 41 ILE B C 1
ATOM 6502 O O . ILE B 2 41 ? 122.844 159.475 327.273 1.00 84.12 41 ILE B O 1
ATOM 6518 N N . SER B 2 42 ? 124.434 160.206 325.840 1.00 86.75 42 SER B N 1
ATOM 6519 C CA . SER B 2 42 ? 123.712 161.374 325.346 1.00 86.75 42 SER B CA 1
ATOM 6520 C C . SER B 2 42 ? 122.699 160.948 324.291 1.00 86.75 42 SER B C 1
ATOM 6521 O O . SER B 2 42 ? 123.018 160.194 323.378 1.00 86.75 42 SER B O 1
ATOM 6529 N N . LEU B 2 43 ? 121.467 161.407 324.447 1.00 87.06 43 LEU B N 1
ATOM 6530 C CA . LEU B 2 43 ? 120.334 161.150 323.562 1.00 87.06 43 LEU B CA 1
ATOM 6531 C C . LEU B 2 43 ? 120.116 162.258 322.514 1.00 87.06 43 LEU B C 1
ATOM 6532 O O . LEU B 2 43 ? 119.140 162.223 321.762 1.00 87.06 43 LEU B O 1
ATOM 6548 N N . ASN B 2 44 ? 121.021 163.238 322.470 1.00 88.06 44 ASN B N 1
ATOM 6549 C CA . ASN B 2 44 ? 120.986 164.363 321.541 1.00 88.06 44 ASN B CA 1
ATOM 6550 C C . ASN B 2 44 ? 121.085 163.925 320.066 1.00 88.06 44 ASN B C 1
ATOM 6551 O O . ASN B 2 44 ? 121.606 162.866 319.728 1.00 88.06 44 ASN B O 1
ATOM 6562 N N . THR B 2 45 ? 120.568 164.758 319.163 1.00 91.19 45 THR B N 1
ATOM 6563 C CA . THR B 2 45 ? 120.670 164.547 317.708 1.00 91.19 45 THR B CA 1
ATOM 6564 C C . THR B 2 45 ? 121.974 165.119 317.158 1.00 91.19 45 THR B C 1
ATOM 6565 O O . THR B 2 45 ? 122.389 166.205 317.566 1.00 91.19 45 THR B O 1
ATOM 6576 N N . LEU B 2 46 ? 122.566 164.472 316.155 1.00 91.56 46 LEU B N 1
ATOM 6577 C CA . LEU B 2 46 ? 123.796 164.937 315.516 1.00 91.56 46 LEU B CA 1
ATOM 6578 C C . LEU B 2 46 ? 123.521 165.291 314.053 1.00 91.56 46 LEU B C 1
ATOM 6579 O O . LEU B 2 46 ? 123.051 164.464 313.273 1.00 91.56 46 LEU B O 1
ATOM 6595 N N . THR B 2 47 ? 123.791 166.541 313.695 1.00 91.62 47 THR B N 1
ATOM 6596 C CA . THR B 2 47 ? 123.624 167.078 312.341 1.00 91.62 47 THR B CA 1
ATOM 6597 C C . THR B 2 47 ? 124.897 166.798 311.532 1.00 91.62 47 THR B C 1
ATOM 6598 O O . THR B 2 47 ? 125.909 167.480 311.646 1.00 91.62 47 THR B O 1
ATOM 6609 N N . LEU B 2 48 ? 124.914 165.667 310.835 1.00 92.69 48 LEU B N 1
ATOM 6610 C CA . LEU B 2 48 ? 126.051 165.209 310.049 1.00 92.69 48 LEU B CA 1
ATOM 6611 C C . LEU B 2 48 ? 126.105 165.724 308.616 1.00 92.69 48 LEU B C 1
ATOM 6612 O O . LEU B 2 48 ? 125.187 165.505 307.828 1.00 92.69 48 LEU B O 1
ATOM 6628 N N . ASN B 2 49 ? 127.237 166.338 308.276 1.00 92.81 49 ASN B N 1
ATOM 6629 C CA . ASN B 2 49 ? 127.536 166.775 306.922 1.00 92.81 49 ASN B CA 1
ATOM 6630 C C . ASN B 2 49 ? 128.119 165.551 306.213 1.00 92.81 49 ASN B C 1
ATOM 6631 O O . ASN B 2 49 ? 129.303 165.243 306.344 1.00 92.81 49 ASN B O 1
ATOM 6642 N N . VAL B 2 50 ? 127.290 164.858 305.445 1.00 92.19 50 VAL B N 1
ATOM 6643 C CA . VAL B 2 50 ? 127.672 163.641 304.737 1.00 92.19 50 VAL B CA 1
ATOM 6644 C C . VAL B 2 50 ? 128.097 163.983 303.321 1.00 92.19 50 VAL B C 1
ATOM 6645 O O . VAL B 2 50 ? 127.287 164.021 302.388 1.00 92.19 50 VAL B O 1
ATOM 6658 N N . LYS B 2 51 ? 129.386 164.278 303.181 1.00 91.50 51 LYS B N 1
ATOM 6659 C CA . LYS B 2 51 ? 129.971 164.589 301.883 1.00 91.50 51 LYS B CA 1
ATOM 6660 C C . LYS B 2 51 ? 130.098 163.365 300.984 1.00 91.50 51 LYS B C 1
ATOM 6661 O O . LYS B 2 51 ? 130.186 162.227 301.430 1.00 91.50 51 LYS B O 1
ATOM 6680 N N . SER B 2 52 ? 130.154 163.660 299.696 1.00 90.25 52 SER B N 1
ATOM 6681 C CA . SER B 2 52 ? 130.419 162.721 298.629 1.00 90.25 52 SER B CA 1
ATOM 6682 C C . SER B 2 52 ? 131.044 163.508 297.473 1.00 90.25 52 SER B C 1
ATOM 6683 O O . SER B 2 52 ? 130.584 164.583 297.093 1.00 90.25 52 SER B O 1
ATOM 6691 N N . GLU B 2 53 ? 132.084 162.961 296.872 1.00 89.25 53 GLU B N 1
ATOM 6692 C CA . GLU B 2 53 ? 132.840 163.537 295.760 1.00 89.25 53 GLU B CA 1
ATOM 6693 C C . GLU B 2 53 ? 133.094 162.441 294.724 1.00 89.25 53 GLU B C 1
ATOM 6694 O O . GLU B 2 53 ? 133.007 161.269 295.079 1.00 89.25 53 GLU B O 1
ATOM 6706 N N . LYS B 2 54 ? 133.394 162.794 293.460 1.00 85.88 54 LYS B N 1
ATOM 6707 C CA . LYS B 2 54 ? 133.686 161.830 292.373 1.00 85.88 54 LYS B CA 1
ATOM 6708 C C . LYS B 2 54 ? 132.613 160.720 292.271 1.00 85.88 54 LYS B C 1
ATOM 6709 O O . LYS B 2 54 ? 132.911 159.545 292.070 1.00 85.88 54 LYS B O 1
ATOM 6713 N N . VAL B 2 55 ? 131.357 161.044 292.505 1.00 89.38 55 VAL B N 1
ATOM 6714 C CA . VAL B 2 55 ? 130.287 160.046 292.505 1.00 89.38 55 VAL B CA 1
ATOM 6715 C C . VAL B 2 55 ? 130.116 159.459 291.105 1.00 89.38 55 VAL B C 1
ATOM 6716 O O . VAL B 2 55 ? 130.830 159.828 290.189 1.00 89.38 55 VAL B O 1
ATOM 6729 N N . TYR B 2 56 ? 129.203 158.519 290.937 1.00 89.38 56 TYR B N 1
ATOM 6730 C CA . TYR B 2 56 ? 128.834 157.888 289.678 1.00 89.38 56 TYR B CA 1
ATOM 6731 C C . TYR B 2 56 ? 127.324 157.673 289.721 1.00 89.38 56 TYR B C 1
ATOM 6732 O O . TYR B 2 56 ? 126.711 157.676 290.787 1.00 89.38 56 TYR B O 1
ATOM 6750 N N . THR B 2 57 ? 126.705 157.460 288.580 1.00 88.94 57 THR B N 1
ATOM 6751 C CA . THR B 2 57 ? 125.245 157.307 288.474 1.00 88.94 57 THR B CA 1
ATOM 6752 C C . THR B 2 57 ? 124.858 156.107 287.626 1.00 88.94 57 THR B C 1
ATOM 6753 O O . THR B 2 57 ? 125.727 155.345 287.202 1.00 88.94 57 THR B O 1
ATOM 6764 N N . ARG B 2 58 ? 123.564 155.947 287.316 1.00 90.38 58 ARG B N 1
ATOM 6765 C CA . ARG B 2 58 ? 123.068 154.855 286.449 1.00 90.38 58 ARG B CA 1
ATOM 6766 C C . ARG B 2 58 ? 123.757 154.839 285.096 1.00 90.38 58 ARG B C 1
ATOM 6767 O O . ARG B 2 58 ? 123.857 153.802 284.454 1.00 90.38 58 ARG B O 1
ATOM 6788 N N . HIS B 2 59 ? 124.224 156.004 284.674 1.00 87.50 59 HIS B N 1
ATOM 6789 C CA . HIS B 2 59 ? 124.904 156.213 283.409 1.00 87.50 59 HIS B CA 1
ATOM 6790 C C . HIS B 2 59 ? 126.357 156.595 283.635 1.00 87.50 59 HIS B C 1
ATOM 6791 O O . HIS B 2 59 ? 126.968 157.268 282.820 1.00 87.50 59 HIS B O 1
ATOM 6805 N N . GLY B 2 60 ? 126.897 156.210 284.787 1.00 89.12 60 GLY B N 1
ATOM 6806 C CA . GLY B 2 60 ? 128.268 156.434 285.200 1.00 89.12 60 GLY B CA 1
ATOM 6807 C C . GLY B 2 60 ? 128.635 157.868 285.528 1.00 89.12 60 GLY B C 1
ATOM 6808 O O . GLY B 2 60 ? 129.433 158.053 286.435 1.00 89.12 60 GLY B O 1
ATOM 6812 N N . VAL B 2 61 ? 128.053 158.860 284.856 1.00 89.75 61 VAL B N 1
ATOM 6813 C CA . VAL B 2 61 ? 128.388 160.275 285.044 1.00 89.75 61 VAL B CA 1
ATOM 6814 C C . VAL B 2 61 ? 128.555 160.647 286.508 1.00 89.75 61 VAL B C 1
ATOM 6815 O O . VAL B 2 61 ? 127.732 160.239 287.335 1.00 89.75 61 VAL B O 1
ATOM 6828 N N . PRO B 2 62 ? 129.614 161.393 286.826 1.00 91.2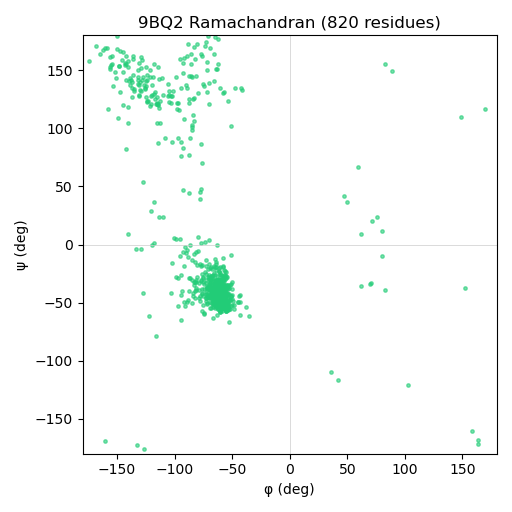5 62 PRO B N 1
ATOM 6829 C CA . PRO B 2 62 ? 129.906 161.768 288.175 1.00 91.25 62 PRO B CA 1
ATOM 6830 C C . PRO B 2 62 ? 129.141 162.970 288.647 1.00 91.25 62 PRO B C 1
ATOM 6831 O O . PRO B 2 62 ? 128.425 163.613 287.883 1.00 91.25 62 PRO B O 1
ATOM 6842 N N . ILE B 2 63 ? 129.260 163.184 289.955 1.00 90.56 63 ILE B N 1
ATOM 6843 C CA . ILE B 2 63 ? 128.681 164.297 290.688 1.00 90.56 63 ILE B CA 1
ATOM 6844 C C . ILE B 2 63 ? 129.519 164.489 291.965 1.00 90.56 63 ILE B C 1
ATOM 6845 O O . ILE B 2 63 ? 130.223 163.589 292.426 1.00 90.56 63 ILE B O 1
ATOM 6861 N N . SER B 2 64 ? 129.421 165.653 292.576 1.00 90.75 64 SER B N 1
ATOM 6862 C CA . SER B 2 64 ? 129.973 166.017 293.873 1.00 90.75 64 SER B CA 1
ATOM 6863 C C . SER B 2 64 ? 128.742 166.497 294.656 1.00 90.75 64 SER B C 1
ATOM 6864 O O . SER B 2 64 ? 127.987 167.348 294.186 1.00 90.75 64 SER B O 1
ATOM 6872 N N . VAL B 2 65 ? 128.458 165.907 295.820 1.00 91.88 65 VAL B N 1
ATOM 6873 C CA . VAL B 2 65 ? 127.244 166.206 296.600 1.00 91.88 65 VAL B CA 1
ATOM 6874 C C . VAL B 2 65 ? 127.488 166.271 298.096 1.00 91.88 65 VAL B C 1
ATOM 6875 O O . VAL B 2 65 ? 128.184 165.441 298.674 1.00 91.88 65 VAL B O 1
ATOM 6888 N N . THR B 2 66 ? 126.825 167.222 298.749 1.00 92.25 66 THR B N 1
ATOM 6889 C CA . THR B 2 66 ? 126.859 167.339 300.208 1.00 92.25 66 THR B CA 1
ATOM 6890 C C . THR B 2 66 ? 125.473 167.015 300.717 1.00 92.25 66 THR B C 1
ATOM 6891 O O . THR B 2 66 ? 124.539 167.795 300.539 1.00 92.25 66 THR B O 1
ATOM 6902 N N . GLY B 2 67 ? 125.315 165.825 301.282 1.00 92.00 67 GLY B N 1
ATOM 6903 C CA . GLY B 2 67 ? 124.071 165.404 301.904 1.00 92.00 67 GLY B CA 1
ATOM 6904 C C . GLY B 2 67 ? 124.129 165.741 303.386 1.00 92.00 67 GLY B C 1
ATOM 6905 O O . GLY B 2 67 ? 125.210 165.864 303.954 1.00 92.00 67 GLY B O 1
ATOM 6909 N N . ILE B 2 68 ? 122.984 165.894 304.035 1.00 92.94 68 ILE B N 1
ATOM 6910 C CA . ILE B 2 68 ? 122.907 166.193 305.463 1.00 92.94 68 ILE B CA 1
ATOM 6911 C C . ILE B 2 68 ? 121.943 165.214 306.110 1.00 92.94 68 ILE B C 1
ATOM 6912 O O . ILE B 2 68 ? 120.929 164.839 305.525 1.00 92.94 68 ILE B O 1
ATOM 6928 N N . ALA B 2 69 ? 122.315 164.764 307.301 1.00 94.06 69 ALA B N 1
ATOM 6929 C CA . ALA B 2 69 ? 121.578 163.791 308.073 1.00 94.06 69 ALA B CA 1
ATOM 6930 C C . ALA B 2 69 ? 121.483 164.175 309.552 1.00 94.06 69 ALA B C 1
ATOM 6931 O O . ALA B 2 69 ? 122.398 164.760 310.121 1.00 94.06 69 ALA B O 1
ATOM 6938 N N . GLN B 2 70 ? 120.365 163.838 310.186 1.00 92.00 70 GLN B N 1
ATOM 6939 C CA . GLN B 2 70 ? 120.131 164.093 311.609 1.00 92.00 70 GLN B CA 1
ATOM 6940 C C . GLN B 2 70 ? 120.036 162.774 312.365 1.00 92.00 70 GLN B C 1
ATOM 6941 O O . GLN B 2 70 ? 118.943 162.241 312.523 1.00 92.00 70 GLN B O 1
ATOM 6955 N N . VAL B 2 71 ? 121.140 162.204 312.826 1.00 93.38 71 VAL B N 1
ATOM 6956 C CA . VAL B 2 71 ? 121.058 160.928 313.549 1.00 93.38 71 VAL B CA 1
ATOM 6957 C C . VAL B 2 71 ? 120.671 161.115 315.004 1.00 93.38 71 VAL B C 1
ATOM 6958 O O . VAL B 2 71 ? 121.071 162.080 315.648 1.00 93.38 71 VAL B O 1
ATOM 6971 N N . LYS B 2 72 ? 119.898 160.164 315.515 1.00 90.31 72 LYS B N 1
ATOM 6972 C CA . LYS B 2 72 ? 119.445 160.063 316.900 1.00 90.31 72 LYS B CA 1
ATOM 6973 C C . LYS B 2 72 ? 119.305 158.584 317.248 1.00 90.31 72 LYS B C 1
ATOM 6974 O O . LYS B 2 72 ? 118.998 157.746 316.399 1.00 90.31 72 LYS B O 1
ATOM 6993 N N . ILE B 2 73 ? 119.439 158.267 318.520 1.00 88.81 73 ILE B N 1
ATOM 6994 C CA . ILE B 2 73 ? 119.290 156.915 319.045 1.00 88.81 73 ILE B CA 1
ATOM 6995 C C . ILE B 2 73 ? 117.818 156.732 319.390 1.00 88.81 73 ILE B C 1
ATOM 6996 O O . ILE B 2 73 ? 117.217 157.633 319.976 1.00 88.81 73 ILE B O 1
ATOM 7012 N N . GLN B 2 74 ? 117.213 155.603 319.026 1.00 84.31 74 GLN B N 1
ATOM 7013 C CA . GLN B 2 74 ? 115.810 155.361 319.372 1.00 84.31 74 GLN B CA 1
ATOM 7014 C C . GLN B 2 74 ? 115.659 154.975 320.840 1.00 84.31 74 GLN B C 1
ATOM 7015 O O . GLN B 2 74 ? 115.302 153.851 321.174 1.00 84.31 74 GLN B O 1
ATOM 7029 N N . GLY B 2 75 ? 115.891 155.947 321.726 1.00 79.31 75 GLY B N 1
ATOM 7030 C CA . GLY B 2 75 ? 115.773 155.776 323.173 1.00 79.31 75 GLY B CA 1
ATOM 7031 C C . GLY B 2 75 ? 114.389 155.283 323.596 1.00 79.31 75 GLY B C 1
ATOM 7032 O O . GLY B 2 75 ? 114.243 154.615 324.612 1.00 79.31 75 GLY B O 1
ATOM 7036 N N . GLN B 2 76 ? 113.379 155.587 322.781 1.00 77.94 76 GLN B N 1
ATOM 7037 C CA . GLN B 2 76 ? 111.994 155.186 322.987 1.00 77.94 76 GLN B CA 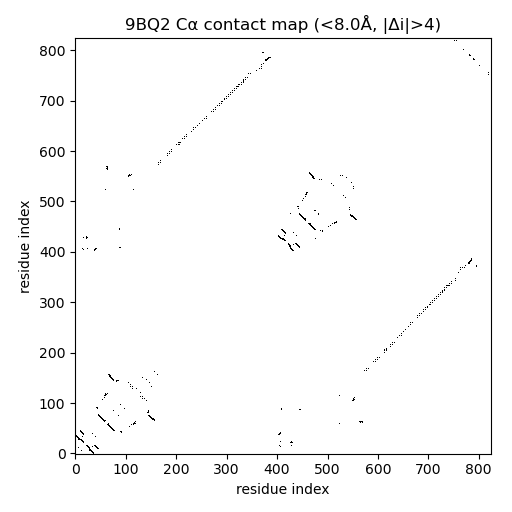1
ATOM 7038 C C . GLN B 2 76 ? 111.845 153.656 322.980 1.00 77.94 76 GLN B C 1
ATOM 7039 O O . GLN B 2 76 ? 111.029 153.124 323.728 1.00 77.94 76 GLN B O 1
ATOM 7053 N N . ASN B 2 77 ? 112.603 152.938 322.140 1.00 82.69 77 ASN B N 1
ATOM 7054 C CA . ASN B 2 77 ? 112.614 151.480 322.188 1.00 82.69 77 ASN B CA 1
ATOM 7055 C C . ASN B 2 77 ? 113.734 151.004 323.115 1.00 82.69 77 ASN B C 1
ATOM 7056 O O . ASN B 2 77 ? 114.905 151.049 322.743 1.00 82.69 77 ASN B O 1
ATOM 7067 N N . LYS B 2 78 ? 113.377 150.491 324.294 1.00 81.06 78 LYS B N 1
ATOM 7068 C CA . LYS B 2 78 ? 114.356 149.948 325.239 1.00 81.06 78 LYS B CA 1
ATOM 7069 C C . LYS B 2 78 ? 115.240 148.880 324.587 1.00 81.06 78 LYS B C 1
ATOM 7070 O O . LYS B 2 78 ? 116.422 148.815 324.900 1.00 81.06 78 LYS B O 1
ATOM 7089 N N . GLU B 2 79 ? 114.695 148.084 323.667 1.00 82.06 79 GLU B N 1
ATOM 7090 C CA . GLU B 2 79 ? 115.434 147.051 322.939 1.00 82.06 79 GLU B CA 1
ATOM 7091 C C . GLU B 2 79 ? 116.572 147.678 322.131 1.00 82.06 79 GLU B C 1
ATOM 7092 O O . GLU B 2 79 ? 117.748 147.368 322.311 1.00 82.06 79 GLU B O 1
ATOM 7104 N N . MET B 2 80 ? 116.205 148.614 321.259 1.00 85.31 80 MET B N 1
ATOM 7105 C CA . MET B 2 80 ? 117.150 149.275 320.373 1.00 85.31 80 MET B CA 1
ATOM 7106 C C . MET B 2 80 ? 118.137 150.113 321.148 1.00 85.31 80 MET B C 1
ATOM 7107 O O . MET B 2 80 ? 119.320 150.131 320.817 1.00 85.31 80 MET B O 1
ATOM 7121 N N . LEU B 2 81 ? 117.659 150.802 322.180 1.00 85.25 81 LEU B N 1
ATOM 7122 C CA . LEU B 2 81 ? 118.512 151.597 323.034 1.00 85.25 81 LEU B CA 1
ATOM 7123 C C . LEU B 2 81 ? 119.564 150.682 323.652 1.00 85.25 81 LEU B C 1
ATOM 7124 O O . LEU B 2 81 ? 120.748 150.933 323.469 1.00 85.25 81 LEU B O 1
ATOM 7140 N N . ALA B 2 82 ? 119.159 149.583 324.291 1.00 84.88 82 ALA B N 1
ATOM 7141 C CA . ALA B 2 82 ? 120.093 148.647 324.903 1.00 84.88 82 ALA B CA 1
ATOM 7142 C C . ALA B 2 82 ? 121.110 148.132 323.883 1.00 84.88 82 ALA B C 1
ATOM 7143 O O . ALA B 2 82 ? 122.310 148.133 324.154 1.00 84.88 82 ALA B O 1
ATOM 7150 N N . ALA B 2 83 ? 120.630 147.773 322.689 1.00 86.75 83 ALA B N 1
ATOM 7151 C CA . ALA B 2 83 ? 121.483 147.306 321.614 1.00 86.75 83 ALA B CA 1
ATOM 7152 C C . ALA B 2 83 ? 122.549 148.358 321.259 1.00 86.75 83 ALA B C 1
ATOM 7153 O O . ALA B 2 83 ? 123.733 148.048 321.283 1.00 86.75 83 ALA B O 1
ATOM 7160 N N . ALA B 2 84 ? 122.160 149.616 321.026 1.00 88.25 84 ALA B N 1
ATOM 7161 C CA . ALA B 2 84 ? 123.084 150.700 320.680 1.00 88.25 84 ALA B CA 1
ATOM 7162 C C . ALA B 2 84 ? 123.991 151.114 321.843 1.00 88.25 84 ALA B C 1
ATOM 7163 O O . ALA B 2 84 ? 125.142 151.508 321.658 1.00 88.25 84 ALA B O 1
ATOM 7170 N N . CYS B 2 85 ? 123.481 151.021 323.064 1.00 84.88 85 CYS B N 1
ATOM 7171 C CA . CYS B 2 85 ? 124.201 151.422 324.247 1.00 84.88 85 CYS B CA 1
ATOM 7172 C C . CYS B 2 85 ? 125.550 150.742 324.338 1.00 84.88 85 CYS B C 1
ATOM 7173 O O . CYS B 2 85 ? 126.563 151.427 324.418 1.00 84.88 85 CYS B O 1
ATOM 7181 N N . GLN B 2 86 ? 125.616 149.415 324.252 1.00 84.38 86 GLN B N 1
ATOM 7182 C CA . GLN B 2 86 ? 126.924 148.765 324.346 1.00 84.38 86 GLN B CA 1
ATOM 7183 C C . GLN B 2 86 ? 127.878 149.095 323.187 1.00 84.38 86 GLN B C 1
ATOM 7184 O O . GLN B 2 86 ? 129.074 148.836 323.257 1.00 84.38 86 GLN B O 1
ATOM 7198 N N . MET B 2 87 ? 127.379 149.698 322.119 1.00 88.00 87 MET B N 1
ATOM 7199 C CA . MET B 2 87 ? 128.184 150.093 320.973 1.00 88.00 87 MET B CA 1
ATOM 7200 C C . MET B 2 87 ? 128.863 151.442 321.235 1.00 88.00 87 MET B C 1
ATOM 7201 O O . MET B 2 87 ? 130.006 151.650 320.821 1.00 88.00 87 MET B O 1
ATOM 7215 N N . PHE B 2 88 ? 128.172 152.334 321.956 1.00 86.81 88 PHE B N 1
ATOM 7216 C CA . PHE B 2 88 ? 128.604 153.712 322.212 1.00 86.81 88 PHE B CA 1
ATOM 7217 C C . PHE B 2 88 ? 128.828 154.147 323.665 1.00 86.81 88 PHE B C 1
ATOM 7218 O O . PHE B 2 88 ? 129.204 155.295 323.891 1.00 86.81 88 PHE B O 1
ATOM 7235 N N . LEU B 2 89 ? 128.621 153.285 324.659 1.00 81.56 89 LEU B N 1
ATOM 7236 C CA . LEU B 2 89 ? 128.794 153.652 326.069 1.00 81.56 89 LEU B CA 1
ATOM 7237 C C . LEU B 2 89 ? 130.215 154.167 326.326 1.00 81.56 89 LEU B C 1
ATOM 7238 O O . LEU B 2 89 ? 131.193 153.561 325.902 1.00 81.56 89 LEU B O 1
ATOM 7254 N N . GLY B 2 90 ? 130.310 155.314 326.998 1.00 78.12 90 GLY B N 1
ATOM 7255 C CA . GLY B 2 90 ? 131.576 155.978 327.307 1.00 78.12 90 GLY B CA 1
ATOM 7256 C C . GLY B 2 90 ? 132.180 156.796 326.150 1.00 78.12 90 GLY B C 1
ATOM 7257 O O . GLY B 2 90 ? 133.127 157.539 326.387 1.00 78.12 90 GLY B O 1
ATOM 7261 N N . LYS B 2 91 ? 131.648 156.698 324.923 1.00 82.69 91 LYS B N 1
ATOM 7262 C CA . LYS B 2 91 ? 132.135 157.432 323.739 1.00 82.69 91 LYS B CA 1
ATOM 7263 C C . LYS B 2 91 ? 131.534 158.833 323.660 1.00 82.69 91 LYS B C 1
ATOM 7264 O O . LYS B 2 91 ? 130.363 159.035 323.972 1.00 82.69 91 LYS B O 1
ATOM 7283 N N . THR B 2 92 ? 132.310 159.804 323.201 1.00 88.00 92 THR B N 1
ATOM 7284 C CA . THR B 2 92 ? 131.851 161.190 323.051 1.00 88.00 92 THR B CA 1
ATOM 7285 C C . THR B 2 92 ? 130.949 161.376 321.831 1.00 88.00 92 THR B C 1
ATOM 7286 O O . THR B 2 92 ? 130.957 160.580 320.894 1.00 88.00 92 THR B O 1
ATOM 7297 N N . GLU B 2 93 ? 130.195 162.479 321.809 1.00 88.25 93 GLU B N 1
ATOM 7298 C CA . GLU B 2 93 ? 129.314 162.811 320.683 1.00 88.25 93 GLU B CA 1
ATOM 7299 C C . GLU B 2 93 ? 130.133 162.913 319.378 1.00 88.25 93 GLU B C 1
ATOM 7300 O O . GLU B 2 93 ? 129.703 162.436 318.332 1.00 88.25 93 GLU B O 1
ATOM 7312 N N . ALA B 2 94 ? 131.353 163.462 319.445 1.00 91.56 94 ALA B N 1
ATOM 7313 C CA . ALA B 2 94 ? 132.242 163.587 318.290 1.00 91.56 94 ALA B CA 1
ATOM 7314 C C . ALA B 2 94 ? 132.704 162.215 317.766 1.00 91.56 94 ALA B C 1
ATOM 7315 O O . ALA B 2 94 ? 132.713 161.961 316.566 1.00 91.56 94 ALA B O 1
ATOM 7322 N N . GLU B 2 95 ? 133.071 161.305 318.663 1.00 91.25 95 GLU B N 1
ATOM 7323 C CA . GLU B 2 95 ? 133.482 159.951 318.287 1.00 91.25 95 GLU B CA 1
ATOM 7324 C C . GLU B 2 95 ? 132.315 159.210 317.639 1.00 91.25 95 GLU B C 1
ATOM 7325 O O . GLU B 2 95 ? 132.479 158.599 316.582 1.00 91.25 95 GLU B O 1
ATOM 7337 N N . ILE B 2 96 ? 131.122 159.324 318.226 1.00 90.38 96 ILE B N 1
ATOM 7338 C CA . ILE B 2 96 ? 129.905 158.717 317.679 1.00 90.38 96 ILE B CA 1
ATOM 7339 C C . ILE B 2 96 ? 129.644 159.279 316.280 1.00 90.38 96 ILE B C 1
ATOM 7340 O O . ILE B 2 96 ? 129.290 158.533 315.365 1.00 90.38 96 ILE B O 1
ATOM 7356 N N . ALA B 2 97 ? 129.868 160.582 316.092 1.00 91.94 97 ALA B N 1
ATOM 7357 C CA . ALA B 2 97 ? 129.682 161.242 314.810 1.00 91.94 97 ALA B CA 1
ATOM 7358 C C . ALA B 2 97 ? 130.579 160.649 313.714 1.00 91.94 97 ALA B C 1
ATOM 7359 O O . ALA B 2 97 ? 130.067 160.304 312.648 1.00 91.94 97 ALA B O 1
ATOM 7366 N N . HIS B 2 98 ? 131.882 160.478 313.963 1.00 93.19 98 HIS B N 1
ATOM 7367 C CA . HIS B 2 98 ? 132.779 159.917 312.941 1.00 93.19 98 HIS B CA 1
ATOM 7368 C C . HIS B 2 98 ? 132.384 158.496 312.546 1.00 93.19 98 HIS B C 1
ATOM 7369 O O . HIS B 2 98 ? 132.373 158.165 311.364 1.00 93.19 98 HIS B O 1
ATOM 7383 N N . ILE B 2 99 ? 131.941 157.700 313.520 1.00 92.44 99 ILE B N 1
ATOM 7384 C CA . ILE B 2 99 ? 131.495 156.323 313.289 1.00 92.44 99 ILE B CA 1
ATOM 7385 C C . ILE B 2 99 ? 130.255 156.312 312.396 1.00 92.44 99 ILE B C 1
ATOM 7386 O O . ILE B 2 99 ? 130.187 155.575 311.419 1.00 92.44 99 ILE B O 1
ATOM 7402 N N . ALA B 2 100 ? 129.236 157.095 312.745 1.00 93.25 100 ALA B N 1
ATOM 7403 C CA . ALA B 2 100 ? 128.010 157.148 311.966 1.00 93.25 100 ALA B CA 1
ATOM 7404 C C . ALA B 2 100 ? 128.220 157.686 310.545 1.00 93.25 100 ALA B C 1
ATOM 7405 O O . ALA B 2 100 ? 127.753 157.067 309.595 1.00 93.25 100 ALA B O 1
ATOM 7412 N N . LEU B 2 101 ? 128.939 158.800 310.393 1.00 93.75 101 LEU B N 1
ATOM 7413 C CA . LEU B 2 101 ? 129.195 159.466 309.117 1.00 93.75 101 LEU B CA 1
ATOM 7414 C C . LEU B 2 101 ? 129.558 158.519 307.980 1.00 93.75 101 LEU B C 1
ATOM 7415 O O . LEU B 2 101 ? 128.935 158.529 306.921 1.00 93.75 101 LEU B O 1
ATOM 7431 N N . GLU B 2 102 ? 130.508 157.639 308.239 1.00 93.56 102 GLU B N 1
ATOM 7432 C CA . GLU B 2 102 ? 131.014 156.712 307.241 1.00 93.56 102 GLU B CA 1
ATOM 7433 C C . GLU B 2 102 ? 129.974 155.700 306.742 1.00 93.56 102 GLU B C 1
ATOM 7434 O O . GLU B 2 102 ? 130.002 155.312 305.577 1.00 93.56 102 GLU B O 1
ATOM 7446 N N . THR B 2 103 ? 129.008 155.311 307.572 1.00 93.81 103 THR B N 1
ATOM 7447 C CA . THR B 2 103 ? 127.943 154.366 307.174 1.00 93.81 103 THR B CA 1
ATOM 7448 C C . THR B 2 103 ? 126.997 154.962 306.146 1.00 93.81 103 THR B C 1
ATOM 7449 O O . THR B 2 103 ? 126.634 154.329 305.154 1.00 93.81 103 THR B O 1
ATOM 7460 N N . LEU B 2 104 ? 126.638 156.223 306.365 1.00 93.44 104 LEU B N 1
ATOM 7461 C CA . LEU B 2 104 ? 125.699 156.979 305.555 1.00 93.44 104 LEU B CA 1
ATOM 7462 C C . LEU B 2 104 ? 126.201 157.147 304.127 1.00 93.44 104 LEU B C 1
ATOM 7463 O O . LEU B 2 104 ? 125.453 156.941 303.173 1.00 93.44 104 LEU B O 1
ATOM 7479 N N . GLU B 2 105 ? 127.486 157.457 303.969 1.00 93.50 105 GLU B N 1
ATOM 7480 C CA . GLU B 2 105 ? 128.098 157.616 302.653 1.00 93.50 105 GLU B CA 1
ATOM 7481 C C . GLU B 2 105 ? 127.907 156.383 301.782 1.00 93.50 105 GLU B C 1
ATOM 7482 O O . GLU B 2 105 ? 127.748 156.501 300.574 1.00 93.50 105 GLU B O 1
ATOM 7494 N N . GLY B 2 106 ? 127.966 155.189 302.378 1.00 93.19 106 GLY B N 1
ATOM 7495 C CA . GLY B 2 106 ? 127.779 153.940 301.653 1.00 93.19 106 GLY B CA 1
ATOM 7496 C C . GLY B 2 106 ? 126.423 153.925 300.967 1.00 93.19 106 GLY B C 1
ATOM 7497 O O . GLY B 2 106 ? 126.335 153.793 299.746 1.00 93.19 106 GLY B O 1
ATOM 7501 N N . HIS B 2 107 ? 125.370 154.142 301.748 1.00 92.75 107 HIS B N 1
ATOM 7502 C CA . HIS B 2 107 ? 124.010 154.199 301.219 1.00 92.75 107 HIS B CA 1
ATOM 7503 C C . HIS B 2 107 ? 123.865 155.332 300.215 1.00 92.75 107 HIS B C 1
ATOM 7504 O O . HIS B 2 107 ? 123.231 155.141 299.185 1.00 92.75 107 HIS B O 1
ATOM 7518 N N . GLN B 2 108 ? 124.475 156.492 300.472 1.00 92.56 108 GLN B N 1
ATOM 7519 C CA . GLN B 2 108 ? 124.431 157.591 299.514 1.00 92.56 108 GLN B CA 1
ATOM 7520 C C . GLN B 2 108 ? 124.998 157.122 298.181 1.00 92.56 108 GLN B C 1
ATOM 7521 O O . GLN B 2 108 ? 124.311 157.155 297.170 1.00 92.56 108 GLN B O 1
ATOM 7535 N N . ARG B 2 109 ? 126.222 156.600 298.195 1.00 91.56 109 ARG B N 1
ATOM 7536 C CA . ARG B 2 109 ? 126.925 156.125 297.009 1.00 91.56 109 ARG B CA 1
ATOM 7537 C C . ARG B 2 109 ? 126.079 155.122 296.248 1.00 91.56 109 ARG B C 1
ATOM 7538 O O . ARG B 2 109 ? 125.952 155.249 295.037 1.00 91.56 109 ARG B O 1
ATOM 7559 N N . ALA B 2 110 ? 125.440 154.201 296.956 1.00 92.06 110 ALA B N 1
ATOM 7560 C CA . ALA B 2 110 ? 124.559 153.226 296.338 1.00 92.06 110 ALA B CA 1
ATOM 7561 C C . ALA B 2 110 ? 123.346 153.904 295.681 1.00 92.06 110 ALA B C 1
ATOM 7562 O O . ALA B 2 110 ? 123.105 153.727 294.492 1.00 92.06 110 ALA B O 1
ATOM 7569 N N . ILE B 2 111 ? 122.605 154.740 296.412 1.00 92.75 111 ILE B N 1
ATOM 7570 C CA . ILE B 2 111 ? 121.428 155.419 295.851 1.00 92.75 111 ILE B CA 1
ATOM 7571 C C . ILE B 2 111 ? 121.811 156.287 294.660 1.00 92.75 111 ILE B C 1
ATOM 7572 O O . ILE B 2 111 ? 121.123 156.291 293.650 1.00 92.75 111 ILE B O 1
ATOM 7588 N N . MET B 2 112 ? 122.930 156.985 294.754 1.00 92.00 112 MET B N 1
ATOM 7589 C CA . MET B 2 112 ? 123.424 157.819 293.676 1.00 92.00 112 MET B CA 1
ATOM 7590 C C . MET B 2 112 ? 123.637 156.973 292.430 1.00 92.00 112 MET B C 1
ATOM 7591 O O . MET B 2 112 ? 123.190 157.346 291.349 1.00 92.00 112 MET B O 1
ATOM 7605 N N . ALA B 2 113 ? 124.248 155.799 292.580 1.00 91.56 113 ALA B N 1
ATOM 7606 C CA . ALA B 2 113 ? 124.441 154.890 291.462 1.00 91.56 113 ALA B CA 1
ATOM 7607 C C . ALA B 2 113 ? 123.087 154.429 290.901 1.00 91.56 113 ALA B C 1
ATOM 7608 O O . ALA B 2 113 ? 122.925 154.292 289.691 1.00 91.56 113 ALA B O 1
ATOM 7615 N N . HIS B 2 114 ? 122.083 154.271 291.759 1.00 92.00 114 HIS B N 1
ATOM 7616 C CA . HIS B 2 114 ? 120.742 153.868 291.358 1.00 92.00 114 HIS B CA 1
ATOM 7617 C C . HIS B 2 114 ? 119.893 155.000 290.788 1.00 92.00 114 HIS B C 1
ATOM 7618 O O . HIS B 2 114 ? 118.722 154.770 290.492 1.00 92.00 114 HIS B O 1
ATOM 7632 N N . MET B 2 115 ? 120.439 156.202 290.581 1.00 90.44 115 MET B N 1
ATOM 7633 C CA . MET B 2 115 ? 119.709 157.369 290.071 1.00 90.44 115 MET B CA 1
ATOM 7634 C C . MET B 2 115 ? 120.456 158.168 288.996 1.00 90.44 115 MET B C 1
ATOM 7635 O O . MET B 2 115 ? 121.646 157.971 288.757 1.00 90.44 115 MET B O 1
ATOM 7649 N N . THR B 2 116 ? 119.732 158.995 288.243 1.00 89.94 116 THR B N 1
ATOM 7650 C CA . THR B 2 116 ? 120.307 159.916 287.253 1.00 89.94 116 THR B CA 1
ATOM 7651 C C . THR B 2 116 ? 120.499 161.289 287.895 1.00 89.94 116 THR B C 1
ATOM 7652 O O . THR B 2 116 ? 119.841 161.628 288.873 1.00 89.94 116 THR B O 1
ATOM 7663 N N . VAL B 2 117 ? 121.356 162.131 287.328 1.00 88.56 117 VAL B N 1
ATOM 7664 C CA . VAL B 2 117 ? 121.644 163.477 287.859 1.00 88.56 117 VAL B CA 1
ATOM 7665 C C . VAL B 2 117 ? 120.389 164.328 288.009 1.00 88.56 117 VAL B C 1
ATOM 7666 O O . VAL B 2 117 ? 120.185 165.054 288.977 1.00 88.56 117 VAL B O 1
ATOM 7679 N N . GLU B 2 118 ? 119.547 164.222 287.002 1.00 86.31 118 GLU B N 1
ATOM 7680 C CA . GLU B 2 118 ? 118.299 164.928 286.825 1.00 86.31 118 GLU B CA 1
ATOM 7681 C C . GLU B 2 118 ? 117.344 164.560 287.950 1.00 86.31 118 GLU B C 1
ATOM 7682 O O . GLU B 2 118 ? 116.817 165.438 288.629 1.00 86.31 118 GLU B O 1
ATOM 7694 N N . GLU B 2 119 ? 117.165 163.265 288.188 1.00 87.62 119 GLU B N 1
ATOM 7695 C CA . GLU B 2 119 ? 116.327 162.798 289.280 1.00 87.62 119 GLU B CA 1
ATOM 7696 C C . GLU B 2 119 ? 116.939 163.225 290.613 1.00 87.62 119 GLU B C 1
ATOM 7697 O O . GLU B 2 119 ? 116.233 163.689 291.498 1.00 87.62 119 GLU B O 1
ATOM 7709 N N . ILE B 2 120 ? 118.265 163.134 290.743 1.00 88.44 120 ILE B N 1
ATOM 7710 C CA . ILE B 2 120 ? 118.984 163.492 291.962 1.00 88.44 120 ILE B CA 1
ATOM 7711 C C . ILE B 2 120 ? 118.692 164.931 292.371 1.00 88.44 120 ILE B C 1
ATOM 7712 O O . ILE B 2 120 ? 118.476 165.172 293.554 1.00 88.44 120 ILE B O 1
ATOM 7728 N N . TYR B 2 121 ? 118.669 165.889 291.444 1.00 85.94 121 TYR B N 1
ATOM 7729 C CA . TYR B 2 121 ? 118.366 167.265 291.835 1.00 85.94 121 TYR B CA 1
ATOM 7730 C C . TYR B 2 121 ? 116.863 167.577 291.836 1.00 85.94 121 TYR B C 1
ATOM 7731 O O . TYR B 2 121 ? 116.401 168.278 292.732 1.00 85.94 121 TYR B O 1
ATOM 7749 N N . LYS B 2 122 ? 116.083 167.096 290.862 1.00 85.81 122 LYS B N 1
ATOM 7750 C CA . LYS B 2 122 ? 114.643 167.392 290.809 1.00 85.81 122 LYS B CA 1
ATOM 7751 C C . LYS B 2 122 ? 113.812 166.619 291.808 1.00 85.81 122 LYS B C 1
ATOM 7752 O O . LYS B 2 122 ? 113.022 167.175 292.561 1.00 85.81 122 LYS B O 1
ATOM 7771 N N . ASP B 2 123 ? 113.987 165.313 291.798 1.00 88.38 123 ASP B N 1
ATOM 7772 C CA . ASP B 2 123 ? 113.226 164.366 292.589 1.00 88.38 123 ASP B CA 1
ATOM 7773 C C . ASP B 2 123 ? 113.766 164.098 293.992 1.00 88.38 123 ASP B C 1
ATOM 7774 O O . ASP B 2 123 ? 113.763 162.959 294.463 1.00 88.38 123 ASP B O 1
ATOM 7783 N N . ARG B 2 124 ? 114.149 165.156 294.707 1.00 86.31 124 ARG B N 1
ATOM 7784 C CA . ARG B 2 124 ? 114.678 165.066 296.069 1.00 86.31 124 ARG B CA 1
ATOM 7785 C C . ARG B 2 124 ? 113.798 164.229 297.013 1.00 86.31 124 ARG B C 1
ATOM 7786 O O . ARG B 2 124 ? 114.282 163.534 297.903 1.00 86.31 124 ARG B O 1
ATOM 7790 N N . GLN B 2 125 ? 112.483 164.238 296.799 1.00 86.19 125 GLN B N 1
ATOM 7791 C CA . GLN B 2 125 ? 111.538 163.443 297.580 1.00 86.19 125 GLN B CA 1
ATOM 7792 C C . GLN B 2 125 ? 111.762 161.947 297.325 1.00 86.19 125 GLN B C 1
ATOM 7793 O O . GLN B 2 125 ? 112.036 161.201 298.260 1.00 86.19 125 GLN B O 1
ATOM 7807 N N . LYS B 2 126 ? 111.804 161.523 296.059 1.00 90.06 126 LYS B N 1
ATOM 7808 C CA . LYS B 2 126 ? 112.030 160.122 295.682 1.00 90.06 126 LYS B CA 1
ATOM 7809 C C . LYS B 2 126 ? 113.403 159.701 296.215 1.00 90.06 126 LYS B C 1
ATOM 7810 O O . LYS B 2 126 ? 113.514 158.655 296.841 1.00 90.06 126 LYS B O 1
ATOM 7829 N N . PHE B 2 127 ? 114.412 160.565 296.059 1.00 90.38 127 PHE B N 1
ATOM 7830 C CA . PHE B 2 127 ? 115.763 160.363 296.585 1.00 90.38 127 PHE B CA 1
ATOM 7831 C C . PHE B 2 127 ? 115.725 160.070 298.074 1.00 90.38 127 PHE B C 1
ATOM 7832 O O . PHE B 2 127 ? 116.240 159.051 298.521 1.00 90.38 127 PHE B O 1
ATOM 7849 N N . SER B 2 128 ? 115.061 160.927 298.842 1.00 90.50 128 SER B N 1
ATOM 7850 C CA . SER B 2 128 ? 114.990 160.754 300.285 1.00 90.50 128 SER B CA 1
ATOM 7851 C C . SER B 2 128 ? 114.295 159.440 300.620 1.00 90.50 128 SER B C 1
ATOM 7852 O O . SER B 2 128 ? 114.786 158.688 301.457 1.00 90.50 128 SER B O 1
ATOM 7860 N N . GLU B 2 129 ? 113.218 159.082 299.914 1.00 89.94 129 GLU B N 1
ATOM 7861 C CA . GLU B 2 129 ? 112.530 157.828 300.183 1.00 89.94 129 GLU B CA 1
ATOM 7862 C C . GLU B 2 129 ? 113.455 156.643 299.931 1.00 89.94 129 GLU B C 1
ATOM 7863 O O . GLU B 2 129 ? 113.514 155.719 300.728 1.00 89.94 129 GLU B O 1
ATOM 7875 N N . GLN B 2 130 ? 114.172 156.649 298.813 1.00 91.75 130 GLN B N 1
ATOM 7876 C CA . GLN B 2 130 ? 115.105 155.593 298.446 1.00 91.75 130 GLN B CA 1
ATOM 7877 C C . GLN B 2 130 ? 116.199 155.481 299.506 1.00 91.75 130 GLN B C 1
ATOM 7878 O O . GLN B 2 130 ? 116.533 154.379 299.937 1.00 91.75 130 GLN B O 1
ATOM 7892 N N . VAL B 2 131 ? 116.689 156.626 299.984 1.00 92.25 131 VAL B N 1
ATOM 7893 C CA . VAL B 2 131 ? 117.701 156.698 301.033 1.00 92.25 131 VAL B CA 1
ATOM 7894 C C . VAL B 2 131 ? 117.166 156.056 302.292 1.00 92.25 131 VAL B C 1
ATOM 7895 O O . VAL B 2 131 ? 117.818 155.174 302.832 1.00 92.25 131 VAL B O 1
ATOM 7908 N N . PHE B 2 132 ? 115.981 156.439 302.759 1.00 91.94 132 PHE B N 1
ATOM 7909 C CA . PHE B 2 132 ? 115.416 155.829 303.958 1.00 91.94 132 PHE B CA 1
ATOM 7910 C C . PHE B 2 132 ? 115.167 154.331 303.745 1.00 91.94 132 PHE B C 1
ATOM 7911 O O . PHE B 2 132 ? 115.577 153.535 304.580 1.00 91.94 132 PHE B O 1
ATOM 7928 N N . LYS B 2 133 ? 114.570 153.921 302.620 1.00 92.50 133 LYS B N 1
ATOM 7929 C CA . LYS B 2 133 ? 114.277 152.512 302.299 1.00 92.50 133 LYS B CA 1
ATOM 7930 C C . LYS B 2 133 ? 115.522 151.641 302.437 1.00 92.50 133 LYS B C 1
ATOM 7931 O O . LYS B 2 133 ? 115.470 150.602 303.082 1.00 92.50 133 LYS B O 1
ATOM 7950 N N . VAL B 2 134 ? 116.647 152.086 301.882 1.00 93.00 134 VAL B N 1
ATOM 7951 C CA . VAL B 2 134 ? 117.899 151.326 301.924 1.00 93.00 134 VAL B CA 1
ATOM 7952 C C . VAL B 2 134 ? 118.706 151.547 303.209 1.00 93.00 134 VAL B C 1
ATOM 7953 O O . VAL B 2 134 ? 119.013 150.585 303.906 1.00 93.00 134 VAL B O 1
ATOM 7966 N N . ALA B 2 135 ? 118.960 152.790 303.612 1.00 93.50 135 ALA B N 1
ATOM 7967 C CA . ALA B 2 135 ? 119.785 153.095 304.779 1.00 93.50 135 ALA B CA 1
ATOM 7968 C C . ALA B 2 135 ? 119.147 152.797 306.142 1.00 93.50 135 ALA B C 1
ATOM 7969 O O . ALA B 2 135 ? 119.855 152.439 307.078 1.00 93.50 135 ALA B O 1
ATOM 7976 N N . SER B 2 136 ? 117.828 152.932 306.296 1.00 92.88 136 SER B N 1
ATOM 7977 C CA . SER B 2 136 ? 117.176 152.724 307.601 1.00 92.88 136 SER B CA 1
ATOM 7978 C C . SER B 2 136 ? 117.424 151.351 308.225 1.00 92.88 136 SER B C 1
ATOM 7979 O O . SER B 2 136 ? 117.881 151.275 309.362 1.00 92.88 136 SER B O 1
ATOM 7987 N N . SER B 2 137 ? 117.175 150.275 307.478 1.00 93.12 137 SER B N 1
ATOM 7988 C CA . SER B 2 137 ? 117.312 148.901 307.974 1.00 93.12 137 SER B CA 1
ATOM 7989 C C . SER B 2 137 ? 118.713 148.573 308.507 1.00 93.12 137 SER B C 1
ATOM 7990 O O . SER B 2 137 ? 118.843 147.854 309.493 1.00 93.12 137 SER B O 1
ATOM 7998 N N . ASP B 2 138 ? 119.757 149.137 307.902 1.00 91.88 138 ASP B N 1
ATOM 7999 C CA . ASP B 2 138 ? 121.144 148.947 308.319 1.00 91.88 138 ASP B CA 1
ATOM 8000 C C . ASP B 2 138 ? 121.442 149.689 309.630 1.00 91.88 138 ASP B C 1
ATOM 8001 O O . ASP B 2 138 ? 121.879 149.115 310.625 1.00 91.88 138 ASP B O 1
ATOM 8010 N N . LEU B 2 139 ? 121.104 150.977 309.669 1.00 90.75 139 LEU B N 1
ATOM 8011 C CA . LEU B 2 139 ? 121.323 151.838 310.827 1.00 90.75 139 LEU B CA 1
ATOM 8012 C C . LEU B 2 139 ? 120.517 151.377 312.041 1.00 90.75 139 LEU B C 1
ATOM 8013 O O . LEU B 2 139 ? 120.984 151.473 313.176 1.00 90.75 139 LEU B O 1
ATOM 8029 N N . VAL B 2 140 ? 119.348 150.780 311.808 1.00 91.25 140 VAL B N 1
ATOM 8030 C CA . VAL B 2 140 ? 118.500 150.221 312.864 1.00 91.25 140 VAL B CA 1
ATOM 8031 C C . VAL B 2 140 ? 119.233 149.096 313.578 1.00 91.25 140 VAL B C 1
ATOM 8032 O O . VAL B 2 140 ? 119.116 148.984 314.792 1.00 91.25 140 VAL B O 1
ATOM 8045 N N . ASN B 2 141 ? 120.038 148.300 312.879 1.00 89.75 141 ASN B N 1
ATOM 8046 C CA . ASN B 2 141 ? 120.818 147.249 313.532 1.00 89.75 141 ASN B CA 1
ATOM 8047 C C . ASN B 2 141 ? 121.891 147.879 314.427 1.00 89.75 141 ASN B C 1
ATOM 8048 O O . ASN B 2 141 ? 122.330 147.269 315.394 1.00 89.75 141 ASN B O 1
ATOM 8059 N N . MET B 2 142 ? 122.336 149.094 314.107 1.00 89.00 142 MET B N 1
ATOM 8060 C CA . MET B 2 142 ? 123.238 149.871 314.956 1.00 89.00 142 MET B CA 1
ATOM 8061 C C . MET B 2 142 ? 122.461 150.555 316.091 1.00 89.00 142 MET B C 1
ATOM 8062 O O . MET B 2 142 ? 123.056 151.217 316.938 1.00 89.00 142 MET B O 1
ATOM 8076 N N . GLY B 2 143 ? 121.130 150.456 316.074 1.00 90.62 143 GLY B N 1
ATOM 8077 C CA . GLY B 2 143 ? 120.207 151.074 317.017 1.00 90.62 143 GLY B CA 1
ATOM 8078 C C . GLY B 2 143 ? 120.122 152.595 316.816 1.00 90.62 143 GLY B C 1
ATOM 8079 O O . GLY B 2 143 ? 119.672 153.338 317.692 1.00 90.62 143 GLY B O 1
ATOM 8083 N N . ILE B 2 144 ? 120.524 153.063 315.635 1.00 91.94 144 ILE B N 1
ATOM 8084 C CA . ILE B 2 144 ? 120.551 154.469 315.256 1.00 91.94 144 ILE B CA 1
ATOM 8085 C C . ILE B 2 144 ? 119.497 154.728 314.190 1.00 91.94 144 ILE B C 1
ATOM 8086 O O . ILE B 2 144 ? 119.248 153.919 313.302 1.00 91.94 144 ILE B O 1
ATOM 8102 N N . SER B 2 145 ? 118.881 155.897 314.287 1.00 90.69 145 SER B N 1
ATOM 8103 C CA . SER B 2 145 ? 117.843 156.360 313.382 1.00 90.69 145 SER B CA 1
ATOM 8104 C C . SER B 2 145 ? 118.162 157.743 312.850 1.00 90.69 145 SER B C 1
ATOM 8105 O O . SER B 2 145 ? 118.708 158.587 313.553 1.00 90.69 145 SER B O 1
ATOM 8113 N N . VAL B 2 146 ? 117.850 157.961 311.582 1.00 92.50 146 VAL B N 1
ATOM 8114 C CA . VAL B 2 146 ? 118.022 159.260 310.949 1.00 92.50 146 VAL B CA 1
ATOM 8115 C C . VAL B 2 146 ? 116.686 159.956 311.022 1.00 92.50 146 VAL B C 1
ATOM 8116 O O . VAL B 2 146 ? 115.711 159.481 310.445 1.00 92.50 146 VAL B O 1
ATOM 8129 N N . VAL B 2 147 ? 116.623 161.060 311.753 1.00 90.94 147 VAL B N 1
ATOM 8130 C CA . VAL B 2 147 ? 115.410 161.858 311.848 1.00 90.94 147 VAL B CA 1
ATOM 8131 C C . VAL B 2 147 ? 115.071 162.320 310.443 1.00 90.94 147 VAL B C 1
ATOM 8132 O O . VAL B 2 147 ? 113.968 162.051 309.990 1.00 90.94 147 VAL B O 1
ATOM 8145 N N . SER B 2 148 ? 116.016 162.922 309.720 1.00 90.25 148 SER B N 1
ATOM 8146 C CA . SER B 2 148 ? 115.826 163.331 308.325 1.00 90.25 148 SER B CA 1
ATOM 8147 C C . SER B 2 148 ? 117.145 163.400 307.547 1.00 90.25 148 SER B C 1
ATOM 8148 O O . SER B 2 148 ? 118.225 163.521 308.132 1.00 90.25 148 SER B O 1
ATOM 8156 N N . TYR B 2 149 ? 117.015 163.258 306.229 1.00 91.56 149 TYR B N 1
ATOM 8157 C CA . TYR B 2 149 ? 118.051 163.307 305.208 1.00 91.56 149 TYR B CA 1
ATOM 8158 C C . TYR B 2 149 ? 117.675 164.322 304.139 1.00 91.56 149 TYR B C 1
ATOM 8159 O O . TYR B 2 149 ? 116.563 164.314 303.616 1.00 91.56 149 TYR B O 1
ATOM 8163 N N . THR B 2 150 ? 118.648 165.109 303.712 1.00 90.25 150 THR B N 1
ATOM 8164 C CA . THR B 2 150 ? 118.479 166.156 302.704 1.00 90.25 150 THR B CA 1
ATOM 8165 C C . THR B 2 150 ? 119.769 166.353 301.916 1.00 90.25 150 THR B C 1
ATOM 8166 O O . THR B 2 150 ? 120.811 165.799 302.259 1.00 90.25 150 THR B O 1
ATOM 8177 N N . LEU B 2 151 ? 119.704 167.102 300.818 1.00 90.31 151 LEU B N 1
ATOM 8178 C CA . LEU B 2 151 ? 120.883 167.443 300.028 1.00 90.31 151 LEU B CA 1
ATOM 8179 C C . LEU B 2 151 ? 121.098 168.943 300.111 1.00 90.31 151 LEU B C 1
ATOM 8180 O O . LEU B 2 151 ? 120.215 169.718 299.750 1.00 90.31 151 LEU B O 1
ATOM 8196 N N . LYS B 2 152 ? 122.263 169.334 300.615 1.00 86.44 152 LYS B N 1
ATOM 8197 C CA . LYS B 2 152 ? 122.701 170.721 300.759 1.00 86.44 152 LYS B CA 1
ATOM 8198 C C . LYS B 2 152 ? 123.401 171.228 299.502 1.00 86.44 152 LYS B C 1
ATOM 8199 O O . LYS B 2 152 ? 123.331 172.409 299.196 1.00 86.44 152 LYS B O 1
ATOM 8218 N N . ASP B 2 153 ? 124.038 170.350 298.749 1.00 86.06 153 ASP B N 1
ATOM 8219 C CA . ASP B 2 153 ? 124.773 170.754 297.559 1.00 86.06 153 ASP B CA 1
ATOM 8220 C C . ASP B 2 153 ? 124.838 169.650 296.508 1.00 86.06 153 ASP B C 1
ATOM 8221 O O . ASP B 2 153 ? 124.876 168.473 296.867 1.00 86.06 153 ASP B O 1
ATOM 8230 N N . ILE B 2 154 ? 124.874 170.036 295.236 1.00 88.25 154 ILE B N 1
ATOM 8231 C CA . ILE B 2 154 ? 124.958 169.148 294.084 1.00 88.25 154 ILE B CA 1
ATOM 8232 C C . ILE B 2 154 ? 125.726 169.906 293.012 1.00 88.25 154 ILE B C 1
ATOM 8233 O O . ILE B 2 154 ? 125.149 170.766 292.365 1.00 88.25 154 ILE B O 1
ATOM 8249 N N . HIS B 2 155 ? 126.966 169.524 292.711 1.00 50.00 155 HIS B N 1
ATOM 8250 C CA . HIS B 2 155 ? 127.798 170.180 291.699 1.00 50.00 155 HIS B CA 1
ATOM 8251 C C . HIS B 2 155 ? 128.796 169.226 291.023 1.00 50.00 155 HIS B C 1
ATOM 8252 O O . HIS B 2 155 ? 128.786 168.023 291.257 1.00 50.00 155 HIS B O 1
ATOM 8266 N N . ASP B 2 156 ? 129.576 169.761 290.084 1.00 50.00 156 ASP B N 1
ATOM 8267 C CA . ASP B 2 156 ? 130.731 169.165 289.405 1.00 50.00 156 ASP B CA 1
ATOM 8268 C C . ASP B 2 156 ? 131.387 170.219 288.518 1.00 50.00 156 ASP B C 1
ATOM 8269 O O . ASP B 2 156 ? 130.742 171.170 288.080 1.00 50.00 156 ASP B O 1
ATOM 8278 N N . ASP B 2 157 ? 132.661 170.004 288.208 1.00 50.00 157 ASP B N 1
ATOM 8279 C CA . ASP B 2 157 ? 133.460 170.907 287.373 1.00 50.00 157 ASP B CA 1
ATOM 8280 C C . ASP B 2 157 ? 133.132 170.779 285.881 1.00 50.00 157 ASP B C 1
ATOM 8281 O O . ASP B 2 157 ? 133.511 171.618 285.072 1.00 50.00 157 ASP B O 1
ATOM 8290 N N . GLN B 2 158 ? 132.493 169.679 285.491 1.00 50.00 158 GLN B N 1
ATOM 8291 C CA . GLN B 2 158 ? 132.097 169.442 284.112 1.00 50.00 158 GLN B CA 1
ATOM 8292 C C . GLN B 2 158 ? 130.714 170.054 283.864 1.00 50.00 158 GLN B C 1
ATOM 8293 O O . GLN B 2 158 ? 129.786 169.920 284.659 1.00 50.00 158 GLN B O 1
ATOM 8307 N N . ASP B 2 159 ? 130.520 170.570 282.659 1.00 50.00 159 ASP B N 1
ATOM 8308 C CA . ASP B 2 159 ? 129.340 171.345 282.276 1.00 50.00 159 ASP B CA 1
ATOM 8309 C C . ASP B 2 159 ? 127.949 170.704 282.281 1.00 50.00 159 ASP B C 1
ATOM 8310 O O . ASP B 2 159 ? 126.974 171.402 281.982 1.00 50.00 159 ASP B O 1
ATOM 8319 N N . TYR B 2 160 ? 127.816 169.424 282.631 1.00 50.00 160 TYR B N 1
ATOM 8320 C CA . TYR B 2 160 ? 126.542 168.697 282.639 1.00 50.00 160 TYR B CA 1
ATOM 8321 C C . TYR B 2 160 ? 125.351 169.518 283.101 1.00 50.00 160 TYR B C 1
ATOM 8322 O O . TYR B 2 160 ? 124.355 169.641 282.405 1.00 50.00 160 TYR B O 1
ATOM 8340 N N . LEU B 2 161 ? 125.490 170.110 284.276 1.00 50.00 161 LEU B N 1
ATOM 8341 C CA . LEU B 2 161 ? 124.444 170.861 284.925 1.00 50.00 161 LEU B CA 1
ATOM 8342 C C . LEU B 2 161 ? 124.114 172.175 284.218 1.00 50.00 161 LEU B C 1
ATOM 8343 O O . LEU B 2 161 ? 122.948 172.466 283.968 1.00 50.00 161 LEU B O 1
ATOM 8359 N N . HIS B 2 162 ? 125.114 172.931 283.779 1.00 50.00 162 HIS B N 1
ATOM 8360 C CA . HIS B 2 162 ? 124.849 174.219 283.131 1.00 50.00 162 HIS B CA 1
ATOM 8361 C C . HIS B 2 162 ? 124.075 174.084 281.829 1.00 50.00 162 HIS B C 1
ATOM 8362 O O . HIS B 2 162 ? 123.499 175.048 281.340 1.00 50.00 162 HIS B O 1
ATOM 8376 N N . SER B 2 163 ? 124.123 172.910 281.213 1.00 86.31 163 SER B N 1
ATOM 8377 C CA . SER B 2 163 ? 123.485 172.672 279.929 1.00 86.31 163 SER B CA 1
ATOM 8378 C C . SER B 2 163 ? 121.968 172.799 279.893 1.00 86.31 163 SER B C 1
ATOM 8379 O O . SER B 2 163 ? 121.442 173.536 279.061 1.00 86.31 163 SER B O 1
ATOM 8387 N N . LEU B 2 164 ? 121.280 172.192 280.853 1.00 82.00 164 LEU B N 1
ATOM 8388 C CA . LEU B 2 164 ? 119.831 172.072 280.852 1.00 82.00 164 LEU B CA 1
ATOM 8389 C C . LEU B 2 164 ? 119.074 173.393 280.760 1.00 82.00 164 LEU B C 1
ATOM 8390 O O . LEU B 2 164 ? 118.022 173.459 280.135 1.00 82.00 164 LEU B O 1
ATOM 8406 N N . GLY B 2 165 ? 119.655 174.467 281.283 1.00 84.12 165 GLY B N 1
ATOM 8407 C CA . GLY B 2 165 ? 119.026 175.781 281.258 1.00 84.12 165 GLY B CA 1
ATOM 8408 C C . GLY B 2 165 ? 119.290 176.639 280.028 1.00 84.12 165 GLY B C 1
ATOM 8409 O O . GLY B 2 165 ? 118.603 177.637 279.795 1.00 84.12 165 GLY B O 1
ATOM 8413 N N . LYS B 2 166 ? 120.232 176.248 279.176 1.00 87.44 166 LYS B N 1
ATOM 8414 C CA . LYS B 2 166 ? 120.556 177.043 277.997 1.00 87.44 166 LYS B CA 1
ATOM 8415 C C . LYS B 2 166 ? 119.338 177.195 277.098 1.00 87.44 166 LYS B C 1
ATOM 8416 O O . LYS B 2 166 ? 119.167 178.263 276.521 1.00 87.44 166 LYS B O 1
ATOM 8435 N N . ALA B 2 167 ? 118.442 176.214 277.072 1.00 87.25 167 ALA B N 1
ATOM 8436 C CA . ALA B 2 167 ? 117.186 176.312 276.339 1.00 87.25 167 ALA B CA 1
ATOM 8437 C C . ALA B 2 167 ? 116.455 177.620 276.684 1.00 87.25 167 ALA B C 1
ATOM 8438 O O . ALA B 2 167 ? 116.104 178.406 275.803 1.00 87.25 167 ALA B O 1
ATOM 8445 N N . ARG B 2 168 ? 116.347 177.942 277.970 1.00 87.62 168 ARG B N 1
ATOM 8446 C CA . ARG B 2 168 ? 115.675 179.168 278.374 1.00 87.62 168 ARG B CA 1
ATOM 8447 C C . ARG B 2 168 ? 116.429 180.416 277.950 1.00 87.62 168 ARG B C 1
ATOM 8448 O O . ARG B 2 168 ? 115.785 181.337 277.460 1.00 87.62 168 ARG B O 1
ATOM 8452 N N . THR B 2 169 ? 117.767 180.445 278.051 1.00 50.00 169 THR B N 1
ATOM 8453 C CA . THR B 2 169 ? 118.534 181.629 277.619 1.00 50.00 169 THR B CA 1
ATOM 8454 C C . THR B 2 169 ? 118.109 182.003 276.219 1.00 50.00 169 THR B C 1
ATOM 8455 O O . THR B 2 169 ? 117.791 183.149 275.930 1.00 50.00 169 THR B O 1
ATOM 8466 N N . ALA B 2 170 ? 117.996 180.973 275.390 1.00 50.00 170 ALA B N 1
ATOM 8467 C CA . ALA B 2 170 ? 117.713 181.053 273.983 1.00 50.00 170 ALA B CA 1
ATOM 8468 C C . ALA B 2 170 ? 116.256 181.485 273.771 1.00 50.00 170 ALA B C 1
ATOM 8469 O O . ALA B 2 170 ? 115.995 182.411 273.006 1.00 50.00 170 ALA B O 1
ATOM 8476 N N . GLN B 2 171 ? 115.314 180.898 274.517 1.00 50.00 171 GLN B N 1
ATOM 8477 C CA . GLN B 2 171 ? 113.900 181.276 274.465 1.00 50.00 171 GLN B CA 1
ATOM 8478 C C . GLN B 2 171 ? 113.708 182.753 274.813 1.00 50.00 171 GLN B C 1
ATOM 8479 O O . GLN B 2 171 ? 113.162 183.518 274.019 1.00 50.00 171 GLN B O 1
ATOM 8493 N N . VAL B 2 172 ? 114.223 183.187 275.962 1.00 88.00 172 VAL B N 1
ATOM 8494 C CA . VAL B 2 172 ? 114.041 184.571 276.401 1.00 88.00 172 VAL B CA 1
ATOM 8495 C C . VAL B 2 172 ? 114.756 185.555 275.505 1.00 88.00 172 VAL B C 1
ATOM 8496 O O . VAL B 2 172 ? 114.268 186.655 275.280 1.00 88.00 172 VAL B O 1
ATOM 8509 N N . GLN B 2 173 ? 115.881 185.153 274.928 1.00 88.69 173 GLN B N 1
ATOM 8510 C CA . GLN B 2 173 ? 116.535 185.941 273.907 1.00 88.69 173 GLN B CA 1
ATOM 8511 C C . GLN B 2 173 ? 115.618 186.156 272.708 1.00 88.69 173 GLN B C 1
ATOM 8512 O O . GLN B 2 173 ? 115.518 187.304 272.294 1.00 88.69 173 GLN B O 1
ATOM 8526 N N . LYS B 2 174 ? 114.876 185.142 272.213 1.00 90.88 174 LYS B N 1
ATOM 8527 C CA . LYS B 2 174 ? 113.859 185.369 271.160 1.00 90.88 174 LYS B CA 1
ATOM 8528 C C . LYS B 2 174 ? 112.944 186.490 271.611 1.00 90.88 174 LYS B C 1
ATOM 8529 O O . LYS B 2 174 ? 112.792 187.488 270.924 1.00 90.88 174 LYS B O 1
ATOM 8548 N N . ASP B 2 175 ? 112.353 186.310 272.783 1.00 90.94 175 ASP B N 1
ATOM 8549 C CA . ASP B 2 175 ? 111.286 187.165 273.257 1.00 90.94 175 ASP B CA 1
ATOM 8550 C C . ASP B 2 175 ? 111.790 188.599 273.332 1.00 90.94 175 ASP B C 1
ATOM 8551 O O . ASP B 2 175 ? 111.212 189.512 272.742 1.00 90.94 175 ASP B O 1
ATOM 8560 N N . ALA B 2 176 ? 112.953 188.774 273.953 1.00 89.50 176 ALA B N 1
ATOM 8561 C CA . ALA B 2 176 ? 113.604 190.061 274.063 1.00 89.50 176 ALA B CA 1
ATOM 8562 C C . ALA B 2 176 ? 113.847 190.647 272.668 1.00 89.50 176 ALA B C 1
ATOM 8563 O O . ALA B 2 176 ? 113.353 191.729 272.348 1.00 89.50 176 ALA B O 1
ATOM 8570 N N . ARG B 2 177 ? 114.511 189.890 271.791 1.00 91.44 177 ARG B N 1
ATOM 8571 C CA . ARG B 2 177 ? 114.851 190.316 270.424 1.00 91.44 177 ARG B CA 1
ATOM 8572 C C . ARG B 2 177 ? 113.593 190.703 269.637 1.00 91.44 177 ARG B C 1
ATOM 8573 O O . ARG B 2 177 ? 113.614 191.720 268.947 1.00 91.44 177 ARG B O 1
ATOM 8577 N N . ILE B 2 178 ? 112.491 189.962 269.782 1.00 91.94 178 ILE B N 1
ATOM 8578 C CA . ILE B 2 178 ? 111.246 190.238 269.068 1.00 91.94 178 ILE B CA 1
ATOM 8579 C C . ILE B 2 178 ? 110.618 191.503 269.658 1.00 91.94 178 ILE B C 1
ATOM 8580 O O . ILE B 2 178 ? 110.229 192.387 268.903 1.00 91.94 178 ILE B O 1
ATOM 8596 N N . GLY B 2 179 ? 110.573 191.661 270.979 1.00 89.19 179 GLY B N 1
ATOM 8597 C CA . GLY B 2 179 ? 110.021 192.879 271.567 1.00 89.19 179 GLY B CA 1
ATOM 8598 C C . GLY B 2 179 ? 110.770 194.108 271.066 1.00 89.19 179 GLY B C 1
ATOM 8599 O O . GLY B 2 179 ? 110.165 195.025 270.505 1.00 89.19 179 GLY B O 1
ATOM 8603 N N . GLU B 2 180 ? 112.100 194.062 271.183 1.00 90.88 180 GLU B N 1
ATOM 8604 C CA . GLU B 2 180 ? 112.953 195.159 270.754 1.00 90.88 180 GLU B CA 1
ATOM 8605 C C . GLU B 2 180 ? 112.669 195.523 269.306 1.00 90.88 180 GLU B C 1
ATOM 8606 O O . GLU B 2 180 ? 112.405 196.684 269.008 1.00 90.88 180 GLU B O 1
ATOM 8618 N N . ALA B 2 181 ? 112.683 194.536 268.412 1.00 91.50 181 ALA B N 1
ATOM 8619 C CA . ALA B 2 181 ? 112.528 194.760 266.981 1.00 91.50 181 ALA B CA 1
ATOM 8620 C C . ALA B 2 181 ? 111.122 195.264 266.606 1.00 91.50 181 ALA B C 1
ATOM 8621 O O . ALA B 2 181 ? 111.010 196.236 265.860 1.00 91.50 181 ALA B O 1
ATOM 8628 N N . GLU B 2 182 ? 110.054 194.679 267.158 1.00 90.75 182 GLU B N 1
ATOM 8629 C CA . GLU B 2 182 ? 108.693 195.168 266.942 1.00 90.75 182 GLU B CA 1
ATOM 8630 C C . GLU B 2 182 ? 108.607 196.632 267.345 1.00 90.75 182 GLU B C 1
ATOM 8631 O O . GLU B 2 182 ? 108.164 197.481 266.572 1.00 90.75 182 GLU B O 1
ATOM 8643 N N . ALA B 2 183 ? 109.125 196.958 268.527 1.00 90.94 183 ALA B N 1
ATOM 8644 C CA . ALA B 2 183 ? 109.062 198.314 269.051 1.00 90.94 183 ALA B CA 1
ATOM 8645 C C . ALA B 2 183 ? 109.849 199.313 268.196 1.00 90.94 183 ALA B C 1
ATOM 8646 O O . ALA B 2 183 ? 109.326 200.325 267.729 1.00 90.94 183 ALA B O 1
ATOM 8653 N N . LYS B 2 184 ? 111.116 199.021 267.946 1.00 89.94 184 LYS B N 1
ATOM 8654 C CA . LYS B 2 184 ? 111.928 199.877 267.101 1.00 89.94 184 LYS B CA 1
ATOM 8655 C C . LYS B 2 184 ? 111.264 200.035 265.745 1.00 89.94 184 LYS B C 1
ATOM 8656 O O . LYS B 2 184 ? 111.289 201.125 265.191 1.00 89.94 184 LYS B O 1
ATOM 8675 N N . ARG B 2 185 ? 110.608 198.988 265.245 1.00 91.00 185 ARG B N 1
ATOM 8676 C CA . ARG B 2 185 ? 109.867 199.025 263.991 1.00 91.00 185 ARG B CA 1
ATOM 8677 C C . ARG B 2 185 ? 108.775 200.085 264.039 1.00 91.00 185 ARG B C 1
ATOM 8678 O O . ARG B 2 185 ? 108.746 200.982 263.200 1.00 91.00 185 ARG B O 1
ATOM 8682 N N . ASP B 2 186 ? 107.932 200.052 265.063 1.00 91.12 186 ASP B N 1
ATOM 8683 C CA . ASP B 2 186 ? 106.890 201.051 265.206 1.00 91.12 186 ASP B CA 1
ATOM 8684 C C . ASP B 2 186 ? 107.480 202.443 265.335 1.00 91.12 186 ASP B C 1
ATOM 8685 O O . ASP B 2 186 ? 106.986 203.375 264.707 1.00 91.12 186 ASP B O 1
ATOM 8694 N N . ALA B 2 187 ? 108.560 202.574 266.108 1.00 91.12 187 ALA B N 1
ATOM 8695 C CA . ALA B 2 187 ? 109.236 203.847 266.313 1.00 91.12 187 ALA B CA 1
ATOM 8696 C C . ALA B 2 187 ? 109.632 204.466 264.960 1.00 91.12 187 ALA B C 1
ATOM 8697 O O . ALA B 2 187 ? 109.135 205.534 264.596 1.00 91.12 187 ALA B O 1
ATOM 8704 N N . GLY B 2 188 ? 110.418 203.723 264.172 1.00 90.31 188 GLY B N 1
ATOM 8705 C CA . GLY B 2 188 ? 110.795 204.077 262.807 1.00 90.31 188 GLY B CA 1
ATOM 8706 C C . GLY B 2 188 ? 109.589 204.372 261.917 1.00 90.31 188 GLY B C 1
ATOM 8707 O O . GLY B 2 188 ? 109.600 205.367 261.196 1.00 90.31 188 GLY B O 1
ATOM 8711 N N . ILE B 2 189 ? 108.521 203.570 262.014 1.00 91.94 189 ILE B N 1
ATOM 8712 C CA . ILE B 2 189 ? 107.272 203.794 261.280 1.00 91.94 189 ILE B CA 1
ATOM 8713 C C . ILE B 2 189 ? 106.691 205.161 261.622 1.00 91.94 189 ILE B C 1
ATOM 8714 O O . ILE B 2 189 ? 106.401 205.972 260.742 1.00 91.94 189 ILE B O 1
ATOM 8730 N N . ARG B 2 190 ? 106.548 205.442 262.903 1.00 91.88 190 ARG B N 1
ATOM 8731 C CA . ARG B 2 190 ? 105.973 206.695 263.353 1.00 91.88 190 ARG B CA 1
ATOM 8732 C C . ARG B 2 190 ? 106.888 207.859 262.999 1.00 91.88 190 ARG B C 1
ATOM 8733 O O . ARG B 2 190 ? 106.439 208.784 262.339 1.00 91.88 190 ARG B O 1
ATOM 8737 N N . GLU B 2 191 ? 108.153 207.819 263.386 1.00 96.60 191 GLU B N 1
ATOM 8738 C CA . GLU B 2 191 ? 109.150 208.853 263.097 1.00 96.60 191 GLU B CA 1
ATOM 8739 C C . GLU B 2 191 ? 109.171 209.221 261.614 1.00 96.60 191 GLU B C 1
ATOM 8740 O O . GLU B 2 191 ? 109.192 210.392 261.238 1.00 96.60 191 GLU B O 1
ATOM 8752 N N . ALA B 2 192 ? 109.111 208.218 260.747 1.00 90.38 192 ALA B N 1
ATOM 8753 C CA . ALA B 2 192 ? 109.079 208.410 259.310 1.00 90.38 192 ALA B CA 1
ATOM 8754 C C . ALA B 2 192 ? 107.815 209.178 258.922 1.00 90.38 192 ALA B C 1
ATOM 8755 O O . ALA B 2 192 ? 107.872 210.211 258.256 1.00 90.38 192 ALA B O 1
ATOM 8762 N N . LYS B 2 193 ? 106.656 208.707 259.386 1.00 88.23 193 LYS B N 1
ATOM 8763 C CA . LYS B 2 193 ? 105.375 209.358 259.109 1.00 88.23 193 LYS B CA 1
ATOM 8764 C C . LYS B 2 193 ? 105.362 210.768 259.673 1.00 88.23 193 LYS B C 1
ATOM 8765 O O . LYS B 2 193 ? 104.752 211.662 259.091 1.00 88.23 193 LYS B O 1
ATOM 8784 N N . ALA B 2 194 ? 106.088 211.007 260.752 1.00 89.50 194 ALA B N 1
ATOM 8785 C CA . ALA B 2 194 ? 106.191 212.316 261.345 1.00 89.50 194 ALA B CA 1
ATOM 8786 C C . ALA B 2 194 ? 107.002 213.220 260.428 1.00 89.50 194 ALA B C 1
ATOM 8787 O O . ALA B 2 194 ? 106.573 214.327 260.103 1.00 89.50 194 ALA B O 1
ATOM 8794 N N . LYS B 2 195 ? 108.123 212.703 259.929 1.00 82.45 195 LYS B N 1
ATOM 8795 C CA . LYS B 2 195 ? 109.013 213.425 259.039 1.00 82.45 195 LYS B CA 1
ATOM 8796 C C . LYS B 2 195 ? 108.295 213.933 257.802 1.00 82.45 195 LYS B C 1
ATOM 8797 O O . LYS B 2 195 ? 108.526 215.074 257.417 1.00 82.45 195 LYS B O 1
ATOM 8816 N N . GLN B 2 196 ? 107.395 213.125 257.241 1.00 81.50 196 GLN B N 1
ATOM 8817 C CA . GLN B 2 196 ? 106.658 213.481 256.028 1.00 81.50 196 GLN B CA 1
ATOM 8818 C C . GLN B 2 196 ? 105.958 214.823 256.122 1.00 81.50 196 GLN B C 1
ATOM 8819 O O . GLN B 2 196 ? 106.325 215.763 255.431 1.00 81.50 196 GLN B O 1
ATOM 8833 N N . GLU B 2 197 ? 104.956 214.920 256.986 1.00 89.27 197 GLU B N 1
ATOM 8834 C CA . GLU B 2 197 ? 104.191 216.151 257.118 1.00 89.27 197 GLU B CA 1
ATOM 8835 C C . GLU B 2 197 ? 105.071 217.312 257.550 1.00 89.27 197 GLU B C 1
ATOM 8836 O O . GLU B 2 197 ? 104.925 218.402 257.014 1.00 89.27 197 GLU B O 1
ATOM 8848 N N . LYS B 2 198 ? 106.030 217.078 258.454 1.00 87.38 198 LYS B N 1
ATOM 8849 C CA . LYS B 2 198 ? 106.894 218.143 258.959 1.00 87.38 198 LYS B CA 1
ATOM 8850 C C . LYS B 2 198 ? 107.663 218.806 257.822 1.00 87.38 198 LYS B C 1
ATOM 8851 O O . LYS B 2 198 ? 107.576 220.016 257.641 1.00 87.38 198 LYS B O 1
ATOM 8870 N N . VAL B 2 199 ? 108.383 218.018 257.035 1.00 79.74 199 VAL B N 1
ATOM 8871 C CA . VAL B 2 199 ? 109.158 218.553 255.914 1.00 79.74 199 VAL B CA 1
ATOM 8872 C C . 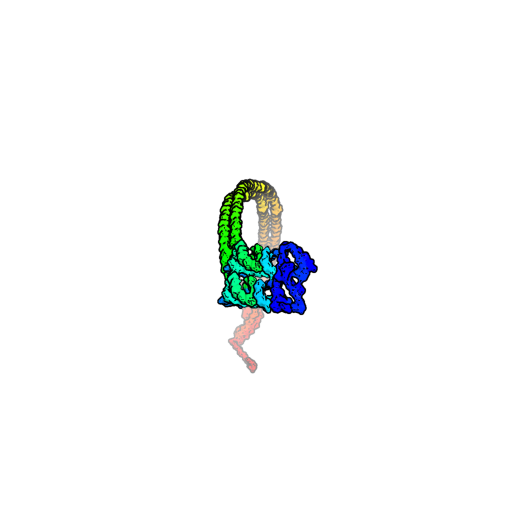VAL B 2 199 ? 108.241 219.054 254.799 1.00 79.74 199 VAL B C 1
ATOM 8873 O O . VAL B 2 199 ? 108.495 220.090 254.192 1.00 79.74 199 VAL B O 1
ATOM 8886 N N . SER B 2 200 ? 107.146 218.344 254.529 1.00 80.78 200 SER B N 1
ATOM 8887 C CA . SER B 2 200 ? 106.197 218.737 253.486 1.00 80.78 200 SER B CA 1
ATOM 8888 C C . SER B 2 200 ? 105.578 220.100 253.774 1.00 80.78 200 SER B C 1
ATOM 8889 O O . SER B 2 200 ? 105.607 220.993 252.934 1.00 80.78 200 SER B O 1
ATOM 8897 N N . ALA B 2 201 ? 105.081 220.300 254.989 1.00 75.94 201 ALA B N 1
ATOM 8898 C CA . ALA B 2 201 ? 104.489 221.560 255.389 1.00 75.94 201 ALA B CA 1
ATOM 8899 C C . ALA B 2 201 ? 105.523 222.687 255.342 1.00 75.94 201 ALA B C 1
ATOM 8900 O O . ALA B 2 201 ? 105.188 223.797 254.940 1.00 75.94 201 ALA B O 1
ATOM 8907 N N . GLN B 2 202 ? 106.775 222.399 255.703 1.00 78.10 202 GLN B N 1
ATOM 8908 C CA . GLN B 2 202 ? 107.854 223.383 255.642 1.00 78.10 202 GLN B CA 1
ATOM 8909 C C . GLN B 2 202 ? 108.010 223.866 254.198 1.00 78.10 202 GLN B C 1
ATOM 8910 O O . GLN B 2 202 ? 107.802 225.044 253.930 1.00 78.10 202 GLN B O 1
ATOM 8924 N N . TYR B 2 203 ? 108.176 222.952 253.242 1.00 72.79 203 TYR B N 1
ATOM 8925 C CA . TYR B 2 203 ? 108.291 223.320 251.831 1.00 72.79 203 TYR B CA 1
ATOM 8926 C C . TYR B 2 203 ? 107.033 224.050 251.344 1.00 72.79 203 TYR B C 1
ATOM 8927 O O . TYR B 2 203 ? 107.142 225.111 250.736 1.00 72.79 203 TYR B O 1
ATOM 8945 N N . LEU B 2 204 ? 105.833 223.525 251.613 1.00 72.59 204 LEU B N 1
ATOM 8946 C CA . LEU B 2 204 ? 104.577 224.174 251.216 1.00 72.59 204 LEU B CA 1
ATOM 8947 C C . LEU B 2 204 ? 104.465 225.605 251.733 1.00 72.59 204 LEU B C 1
ATOM 8948 O O . LEU B 2 204 ? 103.957 226.471 251.036 1.00 72.59 204 LEU B O 1
ATOM 8964 N N . SER B 2 205 ? 104.982 225.880 252.923 1.00 77.84 205 SER B N 1
ATOM 8965 C CA . SER B 2 205 ? 104.951 227.228 253.484 1.00 77.84 205 SER B CA 1
ATOM 8966 C C . SER B 2 205 ? 106.028 228.100 252.842 1.00 77.84 205 SER B C 1
ATOM 8967 O O . SER B 2 205 ? 105.770 229.230 252.430 1.00 77.84 205 SER B O 1
ATOM 8975 N N . GLU B 2 206 ? 107.230 227.559 252.685 1.00 73.59 206 GLU B N 1
ATOM 8976 C CA . GLU B 2 206 ? 108.381 228.240 252.096 1.00 73.59 206 GLU B CA 1
ATOM 8977 C C . GLU B 2 206 ? 108.091 228.653 250.648 1.00 73.59 206 GLU B C 1
ATOM 8978 O O . GLU B 2 206 ? 108.564 229.691 250.185 1.00 73.59 206 GLU B O 1
ATOM 8990 N N . ILE B 2 207 ? 107.255 227.886 249.944 1.00 67.76 207 ILE B N 1
ATOM 8991 C CA . ILE B 2 207 ? 106.795 228.213 248.595 1.00 67.76 207 ILE B CA 1
ATOM 8992 C C . ILE B 2 207 ? 106.036 229.545 248.636 1.00 67.76 207 ILE B C 1
ATOM 8993 O O . ILE B 2 207 ? 106.260 230.421 247.801 1.00 67.76 207 ILE B O 1
ATOM 9009 N N . GLU B 2 208 ? 105.168 229.745 249.623 1.00 65.13 208 GLU B N 1
ATOM 9010 C CA . GLU B 2 208 ? 104.423 230.999 249.748 1.00 65.13 208 GLU B CA 1
ATOM 9011 C C . GLU B 2 208 ? 105.377 232.144 250.092 1.00 65.13 208 GLU B C 1
ATOM 9012 O O . GLU B 2 208 ? 105.213 233.248 249.575 1.00 65.13 208 GLU B O 1
ATOM 9024 N N . MET B 2 209 ? 106.426 231.885 250.883 1.00 70.28 209 MET B N 1
ATOM 9025 C CA . MET B 2 209 ? 107.430 232.906 251.213 1.00 70.28 209 MET B CA 1
ATOM 9026 C C . MET B 2 209 ? 108.150 233.348 249.926 1.00 70.28 209 MET B C 1
ATOM 9027 O O . MET B 2 209 ? 108.375 234.536 249.703 1.00 70.28 209 MET B O 1
ATOM 9041 N N . ALA B 2 210 ? 108.454 232.402 249.033 1.00 67.78 210 ALA B N 1
ATOM 9042 C CA . ALA B 2 210 ? 109.080 232.699 247.752 1.00 67.78 210 ALA B CA 1
ATOM 9043 C C . ALA B 2 210 ? 108.115 233.479 246.844 1.00 67.78 210 ALA B C 1
ATOM 9044 O O . ALA B 2 210 ? 108.505 234.473 246.234 1.00 67.78 210 ALA B O 1
ATOM 9051 N N . LYS B 2 211 ? 106.852 233.046 246.744 1.00 63.88 211 LYS B N 1
ATOM 9052 C CA . LYS B 2 211 ? 105.813 233.744 245.967 1.00 63.88 211 LYS B CA 1
ATOM 9053 C C . LYS B 2 211 ? 105.707 235.199 246.402 1.00 63.88 211 LYS B C 1
ATOM 9054 O O . LYS B 2 211 ? 105.713 236.090 245.558 1.00 63.88 211 LYS B O 1
ATOM 9073 N N . ALA B 2 212 ? 105.657 235.423 247.711 1.00 65.66 212 ALA B N 1
ATOM 9074 C CA . ALA B 2 212 ? 105.595 236.758 248.282 1.00 65.66 212 ALA B CA 1
ATOM 9075 C C . ALA B 2 212 ? 106.867 237.555 247.944 1.00 65.66 212 ALA B C 1
ATOM 9076 O O . ALA B 2 212 ? 106.772 238.721 247.570 1.00 65.66 212 ALA B O 1
ATOM 9083 N N . GLN B 2 213 ? 108.048 236.920 247.951 1.00 65.30 213 GLN B N 1
ATOM 9084 C CA . GLN B 2 213 ? 109.276 237.625 247.588 1.00 65.30 213 GLN B CA 1
ATOM 9085 C C . GLN B 2 213 ? 109.205 238.052 246.123 1.00 65.30 213 GLN B C 1
ATOM 9086 O O . GLN B 2 213 ? 109.401 239.219 245.806 1.00 65.30 213 GLN B O 1
ATOM 9100 N N . ARG B 2 214 ? 108.873 237.127 245.222 1.00 65.96 214 ARG B N 1
ATOM 9101 C CA . ARG B 2 214 ? 108.762 237.413 243.789 1.00 65.96 214 ARG B CA 1
ATOM 9102 C C . ARG B 2 214 ? 107.838 238.591 243.531 1.00 65.96 214 ARG B C 1
ATOM 9103 O O . ARG B 2 214 ? 108.187 239.488 242.772 1.00 65.96 214 ARG B O 1
ATOM 9107 N N . ASP B 2 215 ? 106.658 238.582 244.142 1.00 65.69 215 ASP B N 1
ATOM 9108 C CA . ASP B 2 215 ? 105.689 239.648 243.946 1.00 65.69 215 ASP B CA 1
ATOM 9109 C C . ASP B 2 215 ? 106.296 241.027 244.232 1.00 65.69 215 ASP B C 1
ATOM 9110 O O . ASP B 2 215 ? 106.035 241.987 243.511 1.00 65.69 215 ASP B O 1
ATOM 9119 N N . TYR B 2 216 ? 107.172 241.112 245.231 1.00 67.09 216 TYR B N 1
ATOM 9120 C CA . TYR B 2 216 ? 107.859 242.343 245.585 1.00 67.09 216 TYR B CA 1
ATOM 9121 C C . TYR B 2 216 ? 109.028 242.629 244.633 1.00 67.09 216 TYR B C 1
ATOM 9122 O O . TYR B 2 216 ? 109.125 243.733 244.089 1.00 67.09 216 TYR B O 1
ATOM 9140 N N . GLU B 2 217 ? 109.854 241.625 244.344 1.00 66.78 217 GLU B N 1
ATOM 9141 C CA . GLU B 2 217 ? 111.034 241.748 243.483 1.00 66.78 217 GLU B CA 1
ATOM 9142 C C . GLU B 2 217 ? 110.694 242.342 242.112 1.00 66.78 217 GLU B C 1
ATOM 9143 O O . GLU B 2 217 ? 111.369 243.247 241.623 1.00 66.78 217 GLU B O 1
ATOM 9155 N N . LEU B 2 218 ? 109.644 241.845 241.462 1.00 64.36 218 LEU B N 1
ATOM 9156 C CA . LEU B 2 218 ? 109.258 242.373 240.157 1.00 64.36 218 LEU B CA 1
ATOM 9157 C C . LEU B 2 218 ? 108.874 243.855 240.205 1.00 64.36 218 LEU B C 1
ATOM 9158 O O . LEU B 2 218 ? 109.255 244.602 239.308 1.00 64.36 218 LEU B O 1
ATOM 9174 N N . LYS B 2 219 ? 108.126 244.315 241.218 1.00 61.90 219 LYS B N 1
ATOM 9175 C CA . LYS B 2 219 ? 107.747 245.742 241.267 1.00 61.90 219 LYS B CA 1
ATOM 9176 C C . LYS B 2 219 ? 108.988 246.597 241.465 1.00 61.90 219 LYS B C 1
ATOM 9177 O O . LYS B 2 219 ? 109.124 247.614 240.804 1.00 61.90 219 LYS B O 1
ATOM 9196 N N . LYS B 2 220 ? 109.904 246.145 242.326 1.00 61.10 220 LYS B N 1
ATOM 9197 C CA . LYS B 2 220 ? 111.188 246.799 242.605 1.00 61.10 220 LYS B CA 1
ATOM 9198 C C . LYS B 2 220 ? 111.946 247.003 241.301 1.00 61.10 220 LYS B C 1
ATOM 9199 O O . LYS B 2 220 ? 112.178 248.140 240.921 1.00 61.10 220 LYS B O 1
ATOM 9218 N N . ALA B 2 221 ? 112.163 245.934 240.534 1.00 64.65 221 ALA B N 1
ATOM 9219 C CA . ALA B 2 221 ? 112.847 246.041 239.248 1.00 64.65 221 ALA B CA 1
ATOM 9220 C C . ALA B 2 221 ? 112.102 246.994 238.294 1.00 64.65 221 ALA B C 1
ATOM 9221 O O . ALA B 2 221 ? 112.719 247.841 237.655 1.00 64.65 221 ALA B O 1
ATOM 9228 N N . ALA B 2 222 ? 110.773 246.880 238.214 1.00 61.30 222 ALA B N 1
ATOM 9229 C CA . ALA B 2 222 ? 109.946 247.735 237.367 1.00 61.30 222 ALA B CA 1
ATOM 9230 C C . ALA B 2 222 ? 110.119 249.224 237.702 1.00 61.30 222 ALA B C 1
ATOM 9231 O O . ALA B 2 222 ? 110.248 250.067 236.816 1.00 61.30 222 ALA B O 1
ATOM 9238 N N . TYR B 2 223 ? 110.103 249.566 238.985 1.00 61.86 223 TYR B N 1
ATOM 9239 C CA . TYR B 2 223 ? 110.274 250.942 239.439 1.00 61.86 223 TYR B CA 1
ATOM 9240 C C . TYR B 2 223 ? 111.710 251.403 239.221 1.00 61.86 223 TYR B C 1
ATOM 9241 O O . TYR B 2 223 ? 111.940 252.538 238.804 1.00 61.86 223 TYR B O 1
ATOM 9259 N N . ASP B 2 224 ? 112.666 250.499 239.409 1.00 58.75 224 ASP B N 1
ATOM 9260 C CA . ASP B 2 224 ? 114.076 250.773 239.207 1.00 58.75 224 ASP B CA 1
ATOM 9261 C C . ASP B 2 224 ? 114.333 251.141 237.745 1.00 58.75 224 ASP B C 1
ATOM 9262 O O . ASP B 2 224 ? 115.192 251.982 237.497 1.00 58.75 224 ASP B O 1
ATOM 9271 N N . ILE B 2 225 ? 113.573 250.618 236.770 1.00 59.49 225 ILE B N 1
ATOM 9272 C CA . ILE B 2 225 ? 113.776 251.011 235.366 1.00 59.49 225 ILE B CA 1
ATOM 9273 C C . ILE B 2 225 ? 113.556 252.514 235.232 1.00 59.49 225 ILE B C 1
ATOM 9274 O O . ILE B 2 225 ? 114.417 253.239 234.736 1.00 59.49 225 ILE B O 1
ATOM 9290 N N . GLU B 2 226 ? 112.428 252.992 235.745 1.00 59.44 226 GLU B N 1
ATOM 9291 C CA . GLU B 2 226 ? 112.055 254.397 235.689 1.00 59.44 226 GLU B CA 1
ATOM 9292 C C . GLU B 2 226 ? 113.019 255.271 236.484 1.00 59.44 226 GLU B C 1
ATOM 9293 O O . GLU B 2 226 ? 113.538 256.254 235.968 1.00 59.44 226 GLU B O 1
ATOM 9305 N N . VAL B 2 227 ? 113.349 254.882 237.714 1.00 54.84 227 VAL B N 1
ATOM 9306 C CA . VAL B 2 227 ? 114.289 255.645 238.542 1.00 54.84 227 VAL B CA 1
ATOM 9307 C C . VAL B 2 227 ? 115.634 255.759 237.841 1.00 54.84 227 VAL B C 1
ATOM 9308 O O . VAL B 2 227 ? 116.190 256.850 237.743 1.00 54.84 227 VAL B O 1
ATOM 9321 N N . ASN B 2 228 ? 116.181 254.654 237.339 1.00 53.04 228 ASN B N 1
ATOM 9322 C CA . ASN B 2 228 ? 117.442 254.710 236.616 1.00 53.04 228 ASN B CA 1
ATOM 9323 C C . ASN B 2 228 ? 117.327 255.586 235.364 1.00 53.04 228 ASN B C 1
ATOM 9324 O O . ASN B 2 228 ? 118.214 256.395 235.100 1.00 53.04 228 ASN B O 1
ATOM 9335 N N . THR B 2 229 ? 116.212 255.485 234.644 1.00 55.84 229 THR B N 1
ATOM 9336 C CA . THR B 2 229 ? 115.960 256.259 233.424 1.00 55.84 229 THR B CA 1
ATOM 9337 C C . THR B 2 229 ? 115.951 257.749 233.708 1.00 55.84 229 THR B C 1
ATOM 9338 O O . THR B 2 229 ? 116.676 258.533 233.094 1.00 55.84 229 THR B O 1
ATOM 9349 N N . ARG B 2 230 ? 115.187 258.150 234.714 1.00 58.34 230 ARG B N 1
ATOM 9350 C CA . ARG B 2 230 ? 115.073 259.543 235.114 1.00 58.34 230 ARG B CA 1
ATOM 9351 C C . ARG B 2 230 ? 116.376 260.062 235.682 1.00 58.34 230 ARG B C 1
ATOM 9352 O O . ARG B 2 230 ? 116.750 261.189 235.371 1.00 58.34 230 ARG B O 1
ATOM 9356 N N . ARG B 2 231 ? 117.124 259.228 236.404 1.00 52.95 231 ARG B N 1
ATOM 9357 C CA . ARG B 2 231 ? 118.420 259.627 236.945 1.00 52.95 231 ARG B CA 1
ATOM 9358 C C . ARG B 2 231 ? 119.392 259.888 235.801 1.00 52.95 231 ARG B C 1
ATOM 9359 O O . ARG B 2 231 ? 120.025 260.932 235.792 1.00 52.95 231 ARG B O 1
ATOM 9363 N N . ALA B 2 232 ? 119.460 258.989 234.819 1.00 48.62 232 ALA B N 1
ATOM 9364 C CA . ALA B 2 232 ? 120.335 259.150 233.664 1.00 48.62 232 ALA B CA 1
ATOM 9365 C C . ALA B 2 232 ? 120.056 260.465 232.930 1.00 48.62 232 ALA B C 1
ATOM 9366 O O . ALA B 2 232 ? 120.978 261.165 232.517 1.00 48.62 232 ALA B O 1
ATOM 9373 N N . GLN B 2 233 ? 118.777 260.807 232.777 1.00 54.06 233 GLN B N 1
ATOM 9374 C CA . GLN B 2 233 ? 118.391 262.056 232.146 1.00 54.06 233 GLN B CA 1
ATOM 9375 C C . GLN B 2 233 ? 118.916 263.242 232.959 1.00 54.06 233 GLN B C 1
ATOM 9376 O O . GLN B 2 233 ? 119.658 264.071 232.448 1.00 54.06 233 GLN B O 1
ATOM 9390 N N . ALA B 2 234 ? 118.609 263.275 234.253 1.00 57.36 234 ALA B N 1
ATOM 9391 C CA . ALA B 2 234 ? 119.039 264.358 235.126 1.00 57.36 234 ALA B CA 1
ATOM 9392 C C . ALA B 2 234 ? 120.550 264.538 235.205 1.00 57.36 234 ALA B C 1
ATOM 9393 O O . ALA B 2 234 ? 121.047 265.663 235.242 1.00 57.36 234 ALA B O 1
ATOM 9400 N N . ASP B 2 235 ? 121.266 263.424 235.211 1.00 47.09 235 ASP B N 1
ATOM 9401 C CA . ASP B 2 235 ? 122.713 263.361 235.270 1.00 47.09 235 ASP B CA 1
ATOM 9402 C C . ASP B 2 235 ? 123.310 264.047 234.035 1.00 47.09 235 ASP B C 1
ATOM 9403 O O . ASP B 2 235 ? 124.073 265.008 234.137 1.00 47.09 235 ASP B O 1
ATOM 9412 N N . LEU B 2 236 ? 122.839 263.672 232.845 1.00 46.15 236 LEU B N 1
ATOM 9413 C CA . LEU B 2 236 ? 123.363 264.247 231.610 1.00 46.15 236 LEU B CA 1
ATOM 9414 C C . LEU B 2 236 ? 122.752 265.593 231.204 1.00 46.15 236 LEU B C 1
ATOM 9415 O O . LEU B 2 236 ? 123.311 266.286 230.349 1.00 46.15 236 LEU B O 1
ATOM 9431 N N . ALA B 2 237 ? 121.703 266.047 231.883 1.00 54.38 237 ALA B N 1
ATOM 9432 C CA . ALA B 2 237 ? 121.035 267.301 231.563 1.00 54.38 237 ALA B CA 1
ATOM 9433 C C . ALA B 2 237 ? 121.946 268.537 231.662 1.00 54.38 237 ALA B C 1
ATOM 9434 O O . ALA B 2 237 ? 121.741 269.521 230.949 1.00 54.38 237 ALA B O 1
ATOM 9441 N N . TYR B 2 238 ? 122.996 268.488 232.485 1.00 57.91 238 TYR B N 1
ATOM 9442 C CA . TYR B 2 238 ? 123.888 269.636 232.654 1.00 57.91 238 TYR B CA 1
ATOM 9443 C C . TYR B 2 238 ? 124.733 269.926 231.409 1.00 57.91 238 TYR B C 1
ATOM 9444 O O . TYR B 2 238 ? 124.682 271.019 230.849 1.00 57.91 238 TYR B O 1
ATOM 9462 N N . GLN B 2 239 ? 125.471 268.931 230.921 1.00 49.79 239 GLN B N 1
ATOM 9463 C CA . GLN B 2 239 ? 126.354 269.104 229.767 1.00 49.79 239 GLN B CA 1
ATOM 9464 C C . GLN B 2 239 ? 125.620 269.549 228.504 1.00 49.79 239 GLN B C 1
ATOM 9465 O O . GLN B 2 239 ? 126.183 270.310 227.720 1.00 49.79 239 GLN B O 1
ATOM 9479 N N . LEU B 2 240 ? 124.358 269.148 228.330 1.00 45.63 240 LEU B N 1
ATOM 9480 C CA . LEU B 2 240 ? 123.569 269.559 227.170 1.00 45.63 240 LEU B CA 1
ATOM 9481 C C . LEU B 2 240 ? 123.419 271.077 227.160 1.00 45.63 240 LEU B C 1
ATOM 9482 O O . LEU B 2 240 ? 123.674 271.738 226.157 1.00 45.63 240 LEU B O 1
ATOM 9498 N N . GLN B 2 241 ? 123.034 271.651 228.292 1.00 48.63 241 GLN B N 1
ATOM 9499 C CA . GLN B 2 241 ? 122.932 273.095 228.382 1.00 48.63 241 GLN B CA 1
ATOM 9500 C C . GLN B 2 241 ? 124.290 273.766 228.248 1.00 48.63 241 GLN B C 1
ATOM 9501 O O . GLN B 2 241 ? 124.404 274.804 227.601 1.00 48.63 241 GLN B O 1
ATOM 9515 N N . VAL B 2 242 ? 125.349 273.167 228.796 1.00 48.06 242 VAL B N 1
ATOM 9516 C CA . VAL B 2 242 ? 126.693 273.732 228.647 1.00 48.06 242 VAL B CA 1
ATOM 9517 C C . VAL B 2 242 ? 127.029 273.830 227.160 1.00 48.06 242 VAL B C 1
ATOM 9518 O O . VAL B 2 242 ? 127.579 27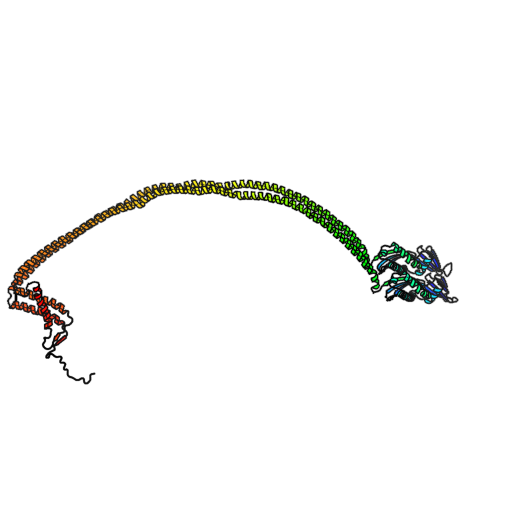4.834 226.717 1.00 48.06 242 VAL B O 1
ATOM 9531 N N . ALA B 2 243 ? 126.683 272.820 226.360 1.00 45.91 243 ALA B N 1
ATOM 9532 C CA . ALA B 2 243 ? 126.901 272.869 224.922 1.00 45.91 243 ALA B CA 1
ATOM 9533 C C . ALA B 2 243 ? 126.086 274.011 224.300 1.00 45.91 243 ALA B C 1
ATOM 9534 O O . ALA B 2 243 ? 126.667 274.874 223.642 1.00 45.91 243 ALA B O 1
ATOM 9541 N N . LYS B 2 244 ? 124.791 274.106 224.613 1.00 45.78 244 LYS B N 1
ATOM 9542 C CA . LYS B 2 244 ? 123.927 275.168 224.079 1.00 45.78 244 LYS B CA 1
ATOM 9543 C C . LYS B 2 244 ? 124.417 276.555 224.427 1.00 45.78 244 LYS B C 1
ATOM 9544 O O . LYS B 2 244 ? 124.389 277.456 223.604 1.00 45.78 244 LYS B O 1
ATOM 9563 N N . THR B 2 245 ? 124.915 276.725 225.636 1.00 48.88 245 THR B N 1
ATOM 9564 C CA . THR B 2 245 ? 125.410 278.017 226.071 1.00 48.88 245 THR B CA 1
ATOM 9565 C C . THR B 2 245 ? 126.696 278.362 225.332 1.00 48.88 245 THR B C 1
ATOM 9566 O O . THR B 2 245 ? 126.833 279.452 224.779 1.00 48.88 245 THR B O 1
ATOM 9577 N N . LYS B 2 246 ? 127.634 277.412 225.229 1.00 48.03 246 LYS B N 1
ATOM 9578 C CA . LYS B 2 246 ? 128.885 277.621 224.483 1.00 48.03 246 LYS B CA 1
ATOM 9579 C C . LYS B 2 246 ? 128.591 277.968 223.029 1.00 48.03 246 LYS B C 1
ATOM 9580 O O . LYS B 2 246 ? 129.288 278.801 222.468 1.00 48.03 246 LYS B O 1
ATOM 9599 N N . GLN B 2 247 ? 127.546 277.379 222.448 1.00 51.34 247 GLN B N 1
ATOM 9600 C CA . GLN B 2 247 ? 127.143 277.631 221.066 1.00 51.34 247 GLN B CA 1
ATOM 9601 C C . GLN B 2 247 ? 126.897 279.128 220.821 1.00 51.34 247 GLN B C 1
ATOM 9602 O O . GLN B 2 247 ? 127.353 279.685 219.828 1.00 51.34 247 GLN B O 1
ATOM 9616 N N . GLN B 2 248 ? 126.336 279.809 221.812 1.00 51.01 248 GLN B N 1
ATOM 9617 C CA . GLN B 2 248 ? 126.031 281.233 221.728 1.00 51.01 248 GLN B CA 1
ATOM 9618 C C . GLN B 2 248 ? 127.299 282.050 221.953 1.00 51.01 248 GLN B C 1
ATOM 9619 O O . GLN B 2 248 ? 127.556 283.045 221.285 1.00 51.01 248 GLN B O 1
ATOM 9633 N N . ILE B 2 249 ? 128.129 281.598 222.889 1.00 48.40 249 ILE B N 1
ATOM 9634 C CA . ILE B 2 249 ? 129.371 282.268 223.260 1.00 48.40 249 ILE B CA 1
ATOM 9635 C C . ILE B 2 249 ? 130.389 282.276 222.123 1.00 48.40 249 ILE B C 1
ATOM 9636 O O . ILE B 2 249 ? 130.920 283.335 221.786 1.00 48.40 249 ILE B O 1
ATOM 9652 N N . GLU B 2 250 ? 130.669 281.123 221.523 1.00 46.10 250 GLU B N 1
ATOM 9653 C CA . GLU B 2 250 ? 131.664 281.054 220.458 1.00 46.10 250 GLU B CA 1
ATOM 9654 C C . GLU B 2 250 ? 131.318 281.978 219.311 1.00 46.10 250 GLU B C 1
ATOM 9655 O O . GLU B 2 250 ? 132.217 282.635 218.788 1.00 46.10 250 GLU B O 1
ATOM 9667 N N . GLU B 2 251 ? 130.032 282.100 218.967 1.00 49.12 251 GLU B N 1
ATOM 9668 C CA . GLU B 2 251 ? 129.630 283.005 217.898 1.00 49.12 251 GLU B CA 1
ATOM 9669 C C . GLU B 2 251 ? 130.191 284.410 218.140 1.00 49.12 251 GLU B C 1
ATOM 9670 O O . GLU B 2 251 ? 130.750 285.028 217.231 1.00 49.12 251 GLU B O 1
ATOM 9682 N N . GLN B 2 252 ? 130.130 284.881 219.381 1.00 48.64 252 GLN B N 1
ATOM 9683 C CA . GLN B 2 252 ? 130.581 286.223 219.694 1.00 48.64 252 GLN B CA 1
ATOM 9684 C C . GLN B 2 252 ? 132.090 286.277 219.872 1.00 48.64 252 GLN B C 1
ATOM 9685 O O . GLN B 2 252 ? 132.707 287.274 219.507 1.00 48.64 252 GLN B O 1
ATOM 9699 N N . ARG B 2 253 ? 132.721 285.197 220.340 1.00 48.69 253 ARG B N 1
ATOM 9700 C CA . ARG B 2 253 ? 134.179 285.166 220.502 1.00 48.69 253 ARG B CA 1
ATOM 9701 C C . ARG B 2 253 ? 134.838 285.410 219.156 1.00 48.69 253 ARG B C 1
ATOM 9702 O O . ARG B 2 253 ? 135.681 286.293 219.037 1.00 48.69 253 ARG B O 1
ATOM 9706 N N . VAL B 2 254 ? 134.440 284.678 218.119 1.00 46.03 254 VAL B N 1
ATOM 9707 C CA . VAL B 2 254 ? 135.002 284.933 216.784 1.00 46.03 254 VAL B CA 1
ATOM 9708 C C . VAL B 2 254 ? 134.385 286.160 216.119 1.00 46.03 254 VAL B C 1
ATOM 9709 O O . VAL B 2 254 ? 134.997 286.700 215.204 1.00 46.03 254 VAL B O 1
ATOM 9722 N N . GLN B 2 255 ? 133.240 286.681 216.572 1.00 45.39 255 GLN B N 1
ATOM 9723 C CA . GLN B 2 255 ? 132.702 287.911 215.983 1.00 45.39 255 GLN B CA 1
ATOM 9724 C C . GLN B 2 255 ? 133.702 289.059 216.192 1.00 45.39 255 GLN B C 1
ATOM 9725 O O . GLN B 2 255 ? 133.832 289.937 215.337 1.00 45.39 255 GLN B O 1
ATOM 9739 N N . VAL B 2 256 ? 134.473 289.013 217.286 1.00 45.60 256 VAL B N 1
ATOM 9740 C CA . VAL B 2 256 ? 135.522 289.997 217.570 1.00 45.60 256 VAL B CA 1
ATOM 9741 C C . VAL B 2 256 ? 136.536 290.008 216.433 1.00 45.60 256 VAL B C 1
ATOM 9742 O O . VAL B 2 256 ? 136.962 291.075 216.014 1.00 45.60 256 VAL B O 1
ATOM 9755 N N . GLN B 2 257 ? 136.863 288.845 215.865 1.00 44.22 257 GLN B N 1
ATOM 9756 C CA . GLN B 2 257 ? 137.797 288.747 214.744 1.00 44.22 257 GLN B CA 1
ATOM 9757 C C . GLN B 2 257 ? 137.327 289.550 213.549 1.00 44.22 257 GLN B C 1
ATOM 9758 O O . GLN B 2 257 ? 138.126 290.234 212.916 1.00 44.22 257 GLN B O 1
ATOM 9772 N N . VAL B 2 258 ? 136.030 289.490 213.256 1.00 44.63 258 VAL B N 1
ATOM 9773 C CA . VAL B 2 258 ? 135.447 290.233 212.141 1.00 44.63 258 VAL B CA 1
ATOM 9774 C C . VAL B 2 258 ? 135.613 291.722 212.373 1.00 44.63 258 VAL B C 1
ATOM 9775 O O . VAL B 2 258 ? 136.088 292.446 211.504 1.00 44.63 258 VAL B O 1
ATOM 9788 N N . VAL B 2 259 ? 135.281 292.182 213.573 1.00 44.52 259 VAL B N 1
ATOM 9789 C CA . VAL B 2 259 ? 135.387 293.604 213.877 1.00 44.52 259 VAL B CA 1
ATOM 9790 C C . VAL B 2 259 ? 136.840 294.044 213.890 1.00 44.52 259 VAL B C 1
ATOM 9791 O O . VAL B 2 259 ? 137.158 295.095 213.343 1.00 44.52 259 VAL B O 1
ATOM 9804 N N . GLU B 2 260 ? 137.728 293.220 214.436 1.00 45.09 260 GLU B N 1
ATOM 9805 C CA . GLU B 2 260 ? 139.156 293.489 214.485 1.00 45.09 260 GLU B CA 1
ATOM 9806 C C . GLU B 2 260 ? 139.710 293.652 213.072 1.00 45.09 260 GLU B C 1
ATOM 9807 O O . GLU B 2 260 ? 140.337 294.665 212.753 1.00 45.09 260 GLU B O 1
ATOM 9819 N N . ARG B 2 261 ? 139.409 292.701 212.187 1.00 45.96 261 ARG B N 1
ATOM 9820 C CA . ARG B 2 261 ? 139.873 292.770 210.809 1.00 45.96 261 ARG B CA 1
ATOM 9821 C C . ARG B 2 261 ? 139.325 293.996 210.096 1.00 45.96 261 ARG B C 1
ATOM 9822 O O . ARG B 2 261 ? 140.074 294.659 209.388 1.00 45.96 261 ARG B O 1
ATOM 9826 N N . ALA B 2 262 ? 138.057 294.336 210.323 1.00 55.75 262 ALA B N 1
ATOM 9827 C CA . ALA B 2 262 ? 137.443 295.500 209.697 1.00 55.75 262 ALA B CA 1
ATOM 9828 C C . ALA B 2 262 ? 138.195 296.787 210.044 1.00 55.75 262 ALA B C 1
ATOM 9829 O O . ALA B 2 262 ? 138.384 297.641 209.182 1.00 55.75 262 ALA B O 1
ATOM 9836 N N . GLN B 2 263 ? 138.699 296.922 211.270 1.00 51.96 263 GLN B N 1
ATOM 9837 C CA . GLN B 2 263 ? 139.453 298.130 211.602 1.00 51.96 263 GLN B CA 1
ATOM 9838 C C . GLN B 2 263 ? 140.869 298.040 211.003 1.00 51.96 263 GLN B C 1
ATOM 9839 O O . GLN B 2 263 ? 141.434 299.047 210.589 1.00 51.96 263 GLN B O 1
ATOM 9853 N N . GLN B 2 264 ? 141.448 296.843 210.883 1.00 45.84 264 GLN B N 1
ATOM 9854 C CA . GLN B 2 264 ? 142.764 296.684 210.248 1.00 45.84 264 GLN B CA 1
ATOM 9855 C C . GLN B 2 264 ? 142.670 297.066 208.767 1.00 45.84 264 GLN B C 1
ATOM 9856 O O . GLN B 2 264 ? 143.629 297.596 208.208 1.00 45.84 264 GLN B O 1
ATOM 9870 N N . VAL B 2 265 ? 141.509 296.852 208.135 1.00 47.43 265 VAL B N 1
ATOM 9871 C CA . VAL B 2 265 ? 141.266 297.293 206.756 1.00 47.43 265 VAL B CA 1
ATOM 9872 C C . VAL B 2 265 ? 141.360 298.811 206.746 1.00 47.43 265 VAL B C 1
ATOM 9873 O O . VAL B 2 265 ? 142.118 299.357 205.951 1.00 47.43 265 VAL B O 1
ATOM 9886 N N . ALA B 2 266 ? 140.678 299.491 207.672 1.00 49.55 266 ALA B N 1
ATOM 9887 C CA . ALA B 2 266 ? 140.759 300.943 207.765 1.00 49.55 266 ALA B CA 1
ATOM 9888 C C . ALA B 2 266 ? 142.215 301.388 207.964 1.00 49.55 266 ALA B C 1
ATOM 9889 O O . ALA B 2 266 ? 142.649 302.352 207.340 1.00 49.55 266 ALA B O 1
ATOM 9896 N N . VAL B 2 267 ? 143.011 300.662 208.760 1.00 47.44 267 VAL B N 1
ATOM 9897 C CA . VAL B 2 267 ? 144.433 300.992 208.954 1.00 47.44 267 VAL B CA 1
ATOM 9898 C C . VAL B 2 267 ? 145.172 300.931 207.620 1.00 47.44 267 VAL B C 1
ATOM 9899 O O . VAL B 2 267 ? 145.855 301.885 207.254 1.00 47.44 267 VAL B O 1
ATOM 9912 N N . GLN B 2 268 ? 145.001 299.862 206.845 1.00 45.74 268 GLN B N 1
ATOM 9913 C CA . GLN B 2 268 ? 145.669 299.774 205.551 1.00 45.74 268 GLN B CA 1
ATOM 9914 C C . GLN B 2 268 ? 145.071 300.693 204.492 1.00 45.74 268 GLN B C 1
ATOM 9915 O O . GLN B 2 268 ? 145.777 301.062 203.556 1.00 45.74 268 GLN B O 1
ATOM 9929 N N . GLU B 2 269 ? 143.840 301.178 204.665 1.00 47.10 269 GLU B N 1
ATOM 9930 C CA . GLU B 2 269 ? 143.284 302.163 203.738 1.00 47.10 269 GLU B CA 1
ATOM 9931 C C . GLU B 2 269 ? 143.999 303.510 203.917 1.00 47.10 269 GLU B C 1
ATOM 9932 O O . GLU B 2 269 ? 144.001 304.338 203.013 1.00 47.10 269 GLU B O 1
ATOM 9944 N N . GLN B 2 270 ? 144.710 303.686 205.031 1.00 48.33 270 GLN B N 1
ATOM 9945 C CA . GLN B 2 270 ? 145.519 304.867 205.304 1.00 48.33 270 GLN B CA 1
ATOM 9946 C C . GLN B 2 270 ? 146.976 304.564 204.921 1.00 48.33 270 GLN B C 1
ATOM 9947 O O . GLN B 2 270 ? 147.692 305.464 204.484 1.00 48.33 270 GLN B O 1
ATOM 9961 N N . GLU B 2 271 ? 147.417 303.298 204.998 1.00 46.44 271 GLU B N 1
ATOM 9962 C CA . GLU B 2 271 ? 148.775 302.929 204.576 1.00 46.44 271 GLU B CA 1
ATOM 9963 C C . GLU B 2 271 ? 148.998 303.292 203.097 1.00 46.44 271 GLU B C 1
ATOM 9964 O O . GLU B 2 271 ? 150.104 303.643 202.699 1.00 46.44 271 GLU B O 1
ATOM 9976 N N . ILE B 2 272 ? 147.946 303.262 202.275 1.00 47.05 272 ILE B N 1
ATOM 9977 C CA . ILE B 2 272 ? 148.016 303.661 200.865 1.00 47.05 272 ILE B CA 1
ATOM 9978 C C . ILE B 2 272 ? 148.462 305.122 200.763 1.00 47.05 272 ILE B C 1
ATOM 9979 O O . ILE B 2 272 ? 149.506 305.418 200.182 1.00 47.05 272 ILE B O 1
ATOM 9995 N N . ALA B 2 273 ? 147.733 306.024 201.423 1.00 46.26 273 ALA B N 1
ATOM 9996 C CA . ALA B 2 273 ? 148.029 307.453 201.422 1.00 46.26 273 ALA B CA 1
ATOM 9997 C C . ALA B 2 273 ? 149.432 307.765 201.966 1.00 46.26 273 ALA B C 1
ATOM 9998 O O . ALA B 2 273 ? 149.999 308.809 201.634 1.00 46.26 273 ALA B O 1
ATOM 10005 N N . ARG B 2 274 ? 149.940 306.894 202.843 1.00 46.87 274 ARG B N 1
ATOM 10006 C CA . ARG B 2 274 ? 151.281 306.906 203.438 1.00 46.87 274 ARG B CA 1
ATOM 10007 C C . ARG B 2 274 ? 152.347 306.646 202.383 1.00 46.87 274 ARG B C 1
ATOM 10008 O O . ARG B 2 274 ? 153.143 307.522 202.057 1.00 46.87 274 ARG B O 1
ATOM 10012 N N . ARG B 2 275 ? 152.315 305.458 201.762 1.00 45.97 275 ARG B N 1
ATOM 10013 C CA . ARG B 2 275 ? 153.292 305.078 200.730 1.00 45.97 275 ARG B CA 1
ATOM 10014 C C . ARG B 2 275 ? 153.305 306.078 199.590 1.00 45.97 275 ARG B C 1
ATOM 10015 O O . ARG B 2 275 ? 154.363 306.408 199.080 1.00 45.97 275 ARG B O 1
ATOM 10019 N N . GLU B 2 276 ? 152.147 306.616 199.230 1.00 47.10 276 GLU B N 1
ATOM 10020 C CA . GLU B 2 276 ? 152.014 307.620 198.171 1.00 47.10 276 GLU B CA 1
ATOM 10021 C C . GLU B 2 276 ? 152.795 308.904 198.455 1.00 47.10 276 GLU B C 1
ATOM 10022 O O . GLU B 2 276 ? 153.104 309.644 197.528 1.00 47.10 276 GLU B O 1
ATOM 10034 N N . LYS B 2 277 ? 153.153 309.155 199.715 1.00 47.71 277 LYS B N 1
ATOM 10035 C CA . LYS B 2 277 ? 153.928 310.325 200.130 1.00 47.71 277 LYS B CA 1
ATOM 10036 C C . LYS B 2 277 ? 155.366 309.914 200.383 1.00 47.71 277 LYS B C 1
ATOM 10037 O O . LYS B 2 277 ? 156.295 310.585 199.940 1.00 47.71 277 LYS B O 1
ATOM 10056 N N . GLU B 2 278 ? 155.558 308.766 201.028 1.00 48.09 278 GLU B N 1
ATOM 10057 C CA . GLU B 2 278 ? 156.891 308.254 201.307 1.00 48.09 278 GLU B CA 1
ATOM 10058 C C . GLU B 2 278 ? 157.643 308.016 199.991 1.00 48.09 278 GLU B C 1
ATOM 10059 O O . GLU B 2 278 ? 158.769 308.473 199.822 1.00 48.09 278 GLU B O 1
ATOM 10071 N N . LEU B 2 279 ? 157.016 307.336 199.032 1.00 47.68 279 LEU B N 1
ATOM 10072 C CA . LEU B 2 279 ? 157.624 307.042 197.744 1.00 47.68 279 LEU B CA 1
ATOM 10073 C C . LEU B 2 279 ? 157.951 308.329 196.979 1.00 47.68 279 LEU B C 1
ATOM 10074 O O . LEU B 2 279 ? 158.955 308.372 196.269 1.00 47.68 279 LEU B O 1
ATOM 10090 N N . GLU 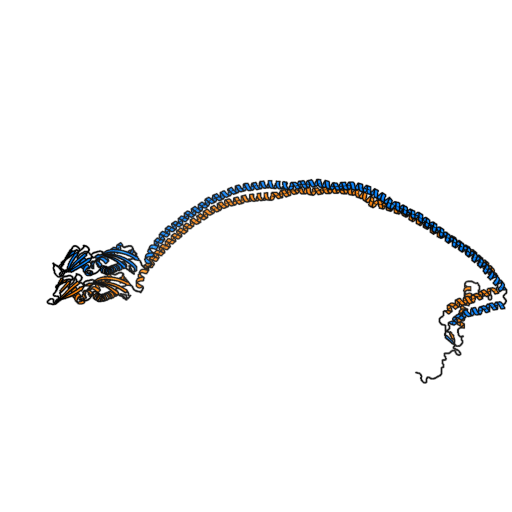B 2 280 ? 157.162 309.392 197.146 1.00 49.02 280 GLU B N 1
ATOM 10091 C CA . GLU B 2 280 ? 157.450 310.663 196.478 1.00 49.02 280 GLU B CA 1
ATOM 10092 C C . GLU B 2 280 ? 158.771 311.243 196.997 1.00 49.02 280 GLU B C 1
ATOM 10093 O O . GLU B 2 280 ? 159.635 311.635 196.214 1.00 49.02 280 GLU B O 1
ATOM 10105 N N . ALA B 2 281 ? 159.007 311.157 198.306 1.00 50.29 281 ALA B N 1
ATOM 10106 C CA . ALA B 2 281 ? 160.228 311.678 198.910 1.00 50.29 281 ALA B CA 1
ATOM 10107 C C . ALA B 2 281 ? 161.421 310.726 198.783 1.00 50.29 281 ALA B C 1
ATOM 10108 O O . ALA B 2 281 ? 162.552 311.173 198.617 1.00 50.29 281 ALA B O 1
ATOM 10115 N N . ARG B 2 282 ? 161.208 309.415 198.891 1.00 52.60 282 ARG B N 1
ATOM 10116 C CA . ARG B 2 282 ? 162.285 308.423 198.828 1.00 52.60 282 ARG B CA 1
ATOM 10117 C C . ARG B 2 282 ? 162.683 308.021 197.426 1.00 52.60 282 ARG B C 1
ATOM 10118 O O . ARG B 2 282 ? 163.862 307.849 197.164 1.00 52.60 282 ARG B O 1
ATOM 10122 N N . VAL B 2 283 ? 161.709 307.785 196.556 1.00 48.94 283 VAL B N 1
ATOM 10123 C CA . VAL B 2 283 ? 161.957 307.305 195.197 1.00 48.94 283 VAL B CA 1
ATOM 10124 C C . VAL B 2 283 ? 161.970 308.399 194.139 1.00 48.94 283 VAL B C 1
ATOM 10125 O O . VAL B 2 283 ? 162.936 308.505 193.390 1.00 48.94 283 VAL B O 1
ATOM 10138 N N . ARG B 2 284 ? 160.929 309.227 194.063 1.00 52.76 284 ARG B N 1
ATOM 10139 C CA . ARG B 2 284 ? 160.824 310.213 192.975 1.00 52.76 284 ARG B CA 1
ATOM 10140 C C . ARG B 2 284 ? 161.741 311.413 193.093 1.00 52.76 284 ARG B C 1
ATOM 10141 O O . ARG B 2 284 ? 162.587 311.625 192.228 1.00 52.76 284 ARG B O 1
ATOM 10162 N N . LYS B 2 285 ? 161.632 312.175 194.174 1.00 52.13 285 LYS B N 1
ATOM 10163 C CA . LYS B 2 285 ? 162.436 313.386 194.374 1.00 52.13 285 LYS B CA 1
ATOM 10164 C C . LYS B 2 285 ? 163.938 313.195 194.141 1.00 52.13 285 LYS B C 1
ATOM 10165 O O . LYS B 2 285 ? 164.494 314.007 193.405 1.00 52.13 285 LYS B O 1
ATOM 10184 N N . PRO B 2 286 ? 164.624 312.178 194.694 1.00 51.06 286 PRO B N 1
ATOM 10185 C CA . PRO B 2 286 ? 166.051 312.003 194.445 1.00 51.06 286 PRO B CA 1
ATOM 10186 C C . PRO B 2 286 ? 166.355 311.614 192.998 1.00 51.06 286 PRO B C 1
ATOM 10187 O O . PRO B 2 286 ? 167.353 312.075 192.456 1.00 51.06 286 PRO B O 1
ATOM 10198 N N . ALA B 2 287 ? 165.503 310.829 192.336 1.00 52.00 287 ALA B N 1
ATOM 10199 C CA . ALA B 2 287 ? 165.734 310.475 190.937 1.00 52.00 287 ALA B CA 1
ATOM 10200 C C . ALA B 2 287 ? 165.646 311.739 190.057 1.00 52.00 287 ALA B C 1
ATOM 10201 O O . ALA B 2 287 ? 166.432 311.936 189.131 1.00 52.00 287 ALA B O 1
ATOM 10208 N N . GLU B 2 288 ? 164.720 312.634 190.400 1.00 72.39 288 GLU B N 1
ATOM 10209 C CA . GLU B 2 288 ? 164.554 313.922 189.738 1.00 72.39 288 GLU B CA 1
ATOM 10210 C C . GLU B 2 288 ? 165.769 314.828 190.034 1.00 72.39 288 GLU B C 1
ATOM 10211 O O . GLU B 2 288 ? 166.294 315.503 189.149 1.00 72.39 288 GLU B O 1
ATOM 10223 N N . ALA B 2 289 ? 166.308 314.790 191.252 1.00 53.42 289 ALA B N 1
ATOM 10224 C CA . ALA B 2 289 ? 167.486 315.586 191.571 1.00 53.42 289 ALA B CA 1
ATOM 10225 C C . ALA B 2 289 ? 168.702 315.068 190.781 1.00 53.42 289 ALA B C 1
ATOM 10226 O O . ALA B 2 289 ? 169.496 315.859 190.266 1.00 53.42 289 ALA B O 1
ATOM 10233 N N . GLU B 2 290 ? 168.822 313.749 190.635 1.00 56.85 290 GLU B N 1
ATOM 10234 C CA . GLU B 2 290 ? 169.903 313.142 189.871 1.00 56.85 290 GLU B CA 1
ATOM 10235 C C . GLU B 2 290 ? 169.857 313.573 188.401 1.00 56.85 290 GLU B C 1
ATOM 10236 O O . GLU B 2 290 ? 170.885 313.895 187.811 1.00 56.85 290 GLU B O 1
ATOM 10248 N N . ARG B 2 291 ? 168.659 313.674 187.822 1.00 52.63 291 ARG B N 1
ATOM 10249 C CA . ARG B 2 291 ? 168.463 314.099 186.429 1.00 52.63 291 ARG B CA 1
ATOM 10250 C C . ARG B 2 291 ? 168.976 315.511 186.208 1.00 52.63 291 ARG B C 1
ATOM 10251 O O . ARG B 2 291 ? 169.765 315.742 185.296 1.00 52.63 291 ARG B O 1
ATOM 10255 N N . TYR B 2 292 ? 168.627 316.429 187.099 1.00 53.55 292 TYR B N 1
ATOM 10256 C CA . TYR B 2 292 ? 169.101 317.803 187.000 1.00 53.55 292 TYR B CA 1
ATOM 10257 C C . TYR B 2 292 ? 170.616 317.874 187.160 1.00 53.55 292 TYR B C 1
ATOM 10258 O O . TYR B 2 292 ? 171.282 318.631 186.451 1.00 53.55 292 TYR B O 1
ATOM 10276 N N . LYS B 2 293 ? 171.180 317.058 188.064 1.00 50.51 293 LYS B N 1
ATOM 10277 C CA . LYS B 2 293 ? 172.629 317.016 188.284 1.00 50.51 293 LYS B CA 1
ATOM 10278 C C . LYS B 2 293 ? 173.322 316.548 187.008 1.00 50.51 293 LYS B C 1
ATOM 10279 O O . LYS B 2 293 ? 174.231 317.210 186.517 1.00 50.51 293 LYS B O 1
ATOM 10298 N N . LEU B 2 294 ? 172.849 315.447 186.432 1.00 47.05 294 LEU B N 1
ATOM 10299 C CA . LEU B 2 294 ? 173.425 314.876 185.228 1.00 47.05 294 LEU B CA 1
ATOM 10300 C C . LEU B 2 294 ? 173.390 315.874 184.075 1.00 47.05 294 LEU B C 1
ATOM 10301 O O . LEU B 2 294 ? 174.393 316.049 183.394 1.00 47.05 294 LEU B O 1
ATOM 10317 N N . GLU B 2 295 ? 172.284 316.589 183.904 1.00 50.87 295 GLU B N 1
ATOM 10318 C CA . GLU B 2 295 ? 172.146 317.533 182.801 1.00 50.87 295 GLU B CA 1
ATOM 10319 C C . GLU B 2 295 ? 173.097 318.721 182.905 1.00 50.87 295 GLU B C 1
ATOM 10320 O O . GLU B 2 295 ? 173.906 318.948 182.005 1.00 50.87 295 GLU B O 1
ATOM 10332 N N . ARG B 2 296 ? 173.114 319.417 184.043 1.00 72.39 296 ARG B N 1
ATOM 10333 C CA . ARG B 2 296 ? 174.016 320.564 184.180 1.00 72.39 296 ARG B CA 1
ATOM 10334 C C . ARG B 2 296 ? 175.482 320.162 184.296 1.00 72.39 296 ARG B C 1
ATOM 10335 O O . ARG B 2 296 ? 176.364 320.952 183.969 1.00 72.39 296 ARG B O 1
ATOM 10339 N N . LEU B 2 297 ? 175.769 318.924 184.688 1.00 48.37 297 LEU B N 1
ATOM 10340 C CA . LEU B 2 297 ? 177.146 318.439 184.722 1.00 48.37 297 LEU B CA 1
ATOM 10341 C C . LEU B 2 297 ? 177.578 318.062 183.294 1.00 48.37 297 LEU B C 1
ATOM 10342 O O . LEU B 2 297 ? 178.733 318.252 182.917 1.00 48.37 297 LEU B O 1
ATOM 10358 N N . ALA B 2 298 ? 176.652 317.581 182.465 1.00 43.49 298 ALA B N 1
ATOM 10359 C CA . ALA B 2 298 ? 176.943 317.237 181.082 1.00 43.49 298 ALA B CA 1
ATOM 10360 C C . ALA B 2 298 ? 177.335 318.484 180.275 1.00 43.49 298 ALA B C 1
ATOM 10361 O O . ALA B 2 298 ? 178.297 318.448 179.502 1.00 43.49 298 ALA B O 1
ATOM 10368 N N . GLU B 2 299 ? 176.637 319.605 180.479 1.00 43.47 299 GLU B N 1
ATOM 10369 C CA . GLU B 2 299 ? 176.963 320.867 179.803 1.00 43.47 299 GLU B CA 1
ATOM 10370 C C . GLU B 2 299 ? 178.394 321.303 180.107 1.00 43.47 299 GLU B C 1
ATOM 10371 O O . GLU B 2 299 ? 179.114 321.742 179.210 1.00 43.47 299 GLU B O 1
ATOM 10383 N N . ALA B 2 300 ? 178.845 321.085 181.341 1.00 45.58 300 ALA B N 1
ATOM 10384 C CA . ALA B 2 300 ? 180.196 321.421 181.739 1.00 45.58 300 ALA B CA 1
ATOM 10385 C C . ALA B 2 300 ? 181.207 320.499 181.036 1.00 45.58 300 ALA B C 1
ATOM 10386 O O . ALA B 2 300 ? 182.179 320.990 180.462 1.00 45.58 300 ALA B O 1
ATOM 10393 N N . GLU B 2 301 ? 180.950 319.188 180.975 1.00 45.08 301 GLU B N 1
ATOM 10394 C CA . GLU B 2 301 ? 181.863 318.274 180.292 1.00 45.08 301 GLU B CA 1
ATOM 10395 C C . GLU B 2 301 ? 181.981 318.655 178.815 1.00 45.08 301 GLU B C 1
ATOM 10396 O O . GLU B 2 301 ? 183.081 318.747 178.269 1.00 45.08 301 GLU B O 1
ATOM 10400 N N . LYS B 2 302 ? 180.847 318.964 178.172 1.00 44.76 302 LYS B N 1
ATOM 10401 C CA . LYS B 2 302 ? 180.814 319.382 176.767 1.00 44.76 302 LYS B CA 1
ATOM 10402 C C . LYS B 2 302 ? 181.588 320.678 176.578 1.00 44.76 302 LYS B C 1
ATOM 10403 O O . LYS B 2 302 ? 182.425 320.754 175.684 1.00 44.76 302 LYS B O 1
ATOM 10422 N N . SER B 2 303 ? 181.321 321.672 177.422 1.00 41.27 303 SER B N 1
ATOM 10423 C CA . SER B 2 303 ? 181.983 322.973 177.380 1.00 41.27 303 SER B CA 1
ATOM 10424 C C . SER B 2 303 ? 183.499 322.825 177.460 1.00 41.27 303 SER B C 1
ATOM 10425 O O . SER B 2 303 ? 184.229 323.403 176.658 1.00 41.27 303 SER B O 1
ATOM 10433 N N . GLN B 2 304 ? 183.987 321.961 178.348 1.00 42.70 304 GLN B N 1
ATOM 10434 C CA . GLN B 2 304 ? 185.422 321.746 178.471 1.00 42.70 304 GLN B CA 1
ATOM 10435 C C . GLN B 2 304 ? 185.996 321.063 177.235 1.00 42.70 304 GLN B C 1
ATOM 10436 O O . GLN B 2 304 ? 187.057 321.454 176.751 1.00 42.70 304 GLN B O 1
ATOM 10450 N N . LEU B 2 305 ? 185.292 320.088 176.671 1.00 44.30 305 LEU B N 1
ATOM 10451 C CA . LEU B 2 305 ? 185.800 319.381 175.507 1.00 44.30 305 LEU B CA 1
ATOM 10452 C C . LEU B 2 305 ? 185.801 320.254 174.257 1.00 44.30 305 LEU B C 1
ATOM 10453 O O . LEU B 2 305 ? 186.751 320.157 173.480 1.00 44.30 305 LEU B O 1
ATOM 10469 N N . ILE B 2 306 ? 184.835 321.160 174.079 1.00 45.84 306 ILE B N 1
ATOM 10470 C CA . ILE B 2 306 ? 184.850 322.043 172.905 1.00 45.84 306 ILE B CA 1
ATOM 10471 C C . ILE B 2 306 ? 185.975 323.075 173.050 1.00 45.84 306 ILE B C 1
ATOM 10472 O O . ILE B 2 306 ? 186.699 323.354 172.094 1.00 45.84 306 ILE B O 1
ATOM 10488 N N . MET B 2 307 ? 186.226 323.565 174.263 1.00 45.49 307 MET B N 1
ATOM 10489 C CA . MET B 2 307 ? 187.311 324.518 174.490 1.00 45.49 307 MET B CA 1
ATOM 10490 C C . MET B 2 307 ? 188.667 323.842 174.282 1.00 45.49 307 MET B C 1
ATOM 10491 O O . MET B 2 307 ? 189.568 324.422 173.676 1.00 45.49 307 MET B O 1
ATOM 10505 N N . GLN B 2 308 ? 188.799 322.597 174.734 1.00 46.39 308 GLN B N 1
ATOM 10506 C CA . GLN B 2 308 ? 190.012 321.813 174.559 1.00 46.39 308 GLN B CA 1
ATOM 10507 C C . GLN B 2 308 ? 190.230 321.496 173.075 1.00 46.39 308 GLN B C 1
ATOM 10508 O O . GLN B 2 308 ? 191.354 321.518 172.581 1.00 46.39 308 GLN B O 1
ATOM 10522 N N . ALA B 2 309 ? 189.158 321.189 172.342 1.00 49.80 309 ALA B N 1
ATOM 10523 C CA . ALA B 2 309 ? 189.235 320.914 170.917 1.00 49.80 309 ALA B CA 1
ATOM 10524 C C . ALA B 2 309 ? 189.800 322.123 170.174 1.00 49.80 309 ALA B C 1
ATOM 10525 O O . ALA B 2 309 ? 190.727 321.986 169.380 1.00 49.80 309 ALA B O 1
ATOM 10532 N N . GLU B 2 310 ? 189.272 323.308 170.474 1.00 49.98 310 GLU B N 1
ATOM 10533 C CA . GLU B 2 310 ? 189.720 324.551 169.861 1.00 49.98 310 GLU B CA 1
ATOM 10534 C C . GLU B 2 310 ? 191.196 324.811 170.175 1.00 49.98 310 GLU B C 1
ATOM 10535 O O . GLU B 2 310 ? 191.952 325.264 169.321 1.00 49.98 310 GLU B O 1
ATOM 10547 N N . ALA B 2 311 ? 191.635 324.478 171.390 1.00 47.98 311 ALA B N 1
ATOM 10548 C CA . ALA B 2 311 ? 193.027 324.646 171.788 1.00 47.98 311 ALA B CA 1
ATOM 10549 C C . ALA B 2 311 ? 193.945 323.702 171.006 1.00 47.98 311 ALA B C 1
ATOM 10550 O O . ALA B 2 311 ? 194.956 324.132 170.448 1.00 47.98 311 ALA B O 1
ATOM 10557 N N . GLU B 2 312 ? 193.567 322.427 170.900 1.00 45.93 312 GLU B N 1
ATOM 10558 C CA . GLU B 2 312 ? 194.356 321.457 170.156 1.00 45.93 312 GLU B CA 1
ATOM 10559 C C . GLU B 2 312 ? 194.396 321.838 168.675 1.00 45.93 312 GLU B C 1
ATOM 10560 O O . GLU B 2 312 ? 195.468 321.831 168.074 1.00 45.93 312 GLU B O 1
ATOM 10564 N N . ALA B 2 313 ? 193.278 322.300 168.109 1.00 52.10 313 ALA B N 1
ATOM 10565 C CA . ALA B 2 313 ? 193.205 322.729 166.718 1.00 52.10 313 ALA B CA 1
ATOM 10566 C C . ALA B 2 313 ? 194.114 323.941 166.471 1.00 52.10 313 ALA B C 1
ATOM 10567 O O . ALA B 2 313 ? 194.920 323.932 165.538 1.00 52.10 313 ALA B O 1
ATOM 10574 N N . ALA B 2 314 ? 194.049 324.958 167.334 1.00 49.89 314 ALA B N 1
ATOM 10575 C CA . ALA B 2 314 ? 194.908 326.126 167.206 1.00 49.89 314 ALA B CA 1
ATOM 10576 C C . ALA B 2 314 ? 196.380 325.711 167.325 1.00 49.89 314 ALA B C 1
ATOM 10577 O O . ALA B 2 314 ? 197.211 326.126 166.518 1.00 49.89 314 ALA B O 1
ATOM 10584 N N . SER B 2 315 ? 196.703 324.806 168.253 1.00 50.52 315 SER B N 1
ATOM 10585 C CA . SER B 2 315 ? 198.082 324.358 168.440 1.00 50.52 315 SER B CA 1
ATOM 10586 C C . SER B 2 315 ? 198.626 323.630 167.214 1.00 50.52 315 SER B C 1
ATOM 10587 O O . SER B 2 315 ? 199.830 323.665 166.970 1.00 50.52 315 SER B O 1
ATOM 10595 N N . VAL B 2 316 ? 197.766 322.954 166.449 1.00 52.79 316 VAL B N 1
ATOM 10596 C CA . VAL B 2 316 ? 198.147 322.215 165.241 1.00 52.79 316 VAL B CA 1
ATOM 10597 C C . VAL B 2 316 ? 198.343 323.181 164.081 1.00 52.79 316 VAL B C 1
ATOM 10598 O O . VAL B 2 316 ? 199.404 323.170 163.455 1.00 52.79 316 VAL B O 1
ATOM 10611 N N . ARG B 2 317 ? 197.387 324.094 163.867 1.00 56.80 317 ARG B N 1
ATOM 10612 C CA . ARG B 2 317 ? 197.456 325.078 162.781 1.00 56.80 317 ARG B CA 1
ATOM 10613 C C . ARG B 2 317 ? 198.693 325.956 162.919 1.00 56.80 317 ARG B C 1
ATOM 10614 O O . ARG B 2 317 ? 199.477 326.037 161.984 1.00 56.80 317 ARG B O 1
ATOM 10618 N N . MET B 2 318 ? 198.921 326.518 164.100 1.00 52.64 318 MET B N 1
ATOM 10619 C CA . MET B 2 318 ? 200.049 327.414 164.344 1.00 52.64 318 MET B CA 1
ATOM 10620 C C . MET B 2 318 ? 201.403 326.788 164.017 1.00 52.64 318 MET B C 1
ATOM 10621 O O . MET B 2 318 ? 202.204 327.400 163.313 1.00 52.64 318 MET B O 1
ATOM 10635 N N . ARG B 2 319 ? 201.695 325.585 164.529 1.00 54.09 319 ARG B N 1
ATOM 10636 C CA . ARG B 2 319 ? 202.972 324.920 164.222 1.00 54.09 319 ARG B CA 1
ATOM 10637 C C . ARG B 2 319 ? 203.084 324.559 162.742 1.00 54.09 319 ARG B C 1
ATOM 10638 O O . ARG B 2 319 ? 204.140 324.757 162.157 1.00 54.09 319 ARG B O 1
ATOM 10659 N N . GLY B 2 320 ? 201.998 324.111 162.113 1.00 59.41 320 GLY B N 1
ATOM 10660 C CA . GLY B 2 320 ? 202.030 323.747 160.698 1.00 59.41 320 GLY B CA 1
ATOM 10661 C C . GLY B 2 320 ? 202.279 324.957 159.800 1.00 59.41 320 GLY B C 1
ATOM 10662 O O . GLY B 2 320 ? 203.167 324.929 158.950 1.00 59.41 320 GLY B O 1
ATOM 10666 N N . GLU B 2 321 ? 201.531 326.039 160.009 1.00 61.14 321 GLU B N 1
ATOM 10667 C CA . GLU B 2 321 ? 201.695 327.289 159.259 1.00 61.14 321 GLU B CA 1
ATOM 10668 C C . GLU B 2 321 ? 203.110 327.851 159.452 1.00 61.14 321 GLU B C 1
ATOM 10669 O O . GLU B 2 321 ? 203.739 328.350 158.520 1.00 61.14 321 GLU B O 1
ATOM 10681 N N . ALA B 2 322 ? 203.629 327.801 160.678 1.00 56.51 322 ALA B N 1
ATOM 10682 C CA . ALA B 2 322 ? 204.974 328.266 160.944 1.00 56.51 322 ALA B CA 1
ATOM 10683 C C . ALA B 2 322 ? 206.046 327.391 160.287 1.00 56.51 322 ALA B C 1
ATOM 10684 O O . ALA B 2 322 ? 206.991 327.932 159.719 1.00 56.51 322 ALA B O 1
ATOM 10691 N N . GLU B 2 323 ? 205.902 326.067 160.309 1.00 57.00 323 GLU B N 1
ATOM 10692 C CA . GLU B 2 323 ? 206.872 325.167 159.678 1.00 57.00 323 GLU B CA 1
ATOM 10693 C C . GLU B 2 323 ? 206.955 325.400 158.166 1.00 57.00 323 GLU B C 1
ATOM 10694 O O . GLU B 2 323 ? 208.041 325.450 157.594 1.00 57.00 323 GLU B O 1
ATOM 10706 N N . ALA B 2 324 ? 205.819 325.651 157.505 1.00 57.56 324 ALA B N 1
ATOM 10707 C CA . ALA B 2 324 ? 205.819 325.919 156.067 1.00 57.56 324 ALA B CA 1
ATOM 10708 C C . ALA B 2 324 ? 206.723 327.118 155.719 1.00 57.56 324 ALA B C 1
ATOM 10709 O O . ALA B 2 324 ? 207.403 327.127 154.690 1.00 57.56 324 ALA B O 1
ATOM 10716 N N . PHE B 2 325 ? 206.787 328.118 156.604 1.00 58.56 325 PHE B N 1
ATOM 10717 C CA . PHE B 2 325 ? 207.647 329.279 156.414 1.00 58.56 325 PHE B CA 1
ATOM 10718 C C . PHE B 2 325 ? 209.118 328.873 156.552 1.00 58.56 325 PHE B C 1
ATOM 10719 O O . PHE B 2 325 ? 209.943 329.348 155.779 1.00 58.56 325 PHE B O 1
ATOM 10736 N N . ALA B 2 326 ? 209.460 327.990 157.498 1.00 57.94 326 ALA B N 1
ATOM 10737 C CA . ALA B 2 326 ? 210.832 327.501 157.674 1.00 57.94 326 ALA B CA 1
ATOM 10738 C C . ALA B 2 326 ? 211.292 326.721 156.433 1.00 57.94 326 ALA B C 1
ATOM 10739 O O . ALA B 2 326 ? 212.411 326.916 155.949 1.00 57.94 326 ALA B O 1
ATOM 10746 N N . ILE B 2 327 ? 210.413 325.888 155.872 1.00 59.28 327 ILE B N 1
ATOM 10747 C CA . ILE B 2 327 ? 210.699 325.137 154.652 1.00 59.28 327 ILE B CA 1
ATOM 10748 C C . ILE B 2 327 ? 210.954 326.114 153.506 1.00 59.28 327 ILE B C 1
ATOM 10749 O O . ILE B 2 327 ? 211.964 325.969 152.820 1.00 59.28 327 ILE B O 1
ATOM 10765 N N . GLY B 2 328 ? 210.092 327.123 153.331 1.00 60.01 328 GLY B N 1
ATOM 10766 C CA . GLY B 2 328 ? 210.203 328.154 152.293 1.00 60.01 328 GLY B CA 1
ATOM 10767 C C . GLY B 2 328 ? 211.456 329.024 152.432 1.00 60.01 328 GLY B C 1
ATOM 10768 O O . GLY B 2 328 ? 212.162 329.277 151.457 1.00 60.01 328 GLY B O 1
ATOM 10772 N N . ALA B 2 329 ? 211.778 329.457 153.649 1.00 63.41 329 ALA B N 1
ATOM 10773 C CA . ALA B 2 329 ? 212.972 330.252 153.907 1.00 63.41 329 ALA B CA 1
ATOM 10774 C C . ALA B 2 329 ? 214.219 329.427 153.555 1.00 63.41 329 ALA B C 1
ATOM 10775 O O . ALA B 2 329 ? 215.089 329.878 152.807 1.00 63.41 329 ALA B O 1
ATOM 10782 N N . ARG B 2 330 ? 214.267 328.173 154.026 1.00 61.76 330 ARG B N 1
ATOM 10783 C CA . ARG B 2 330 ? 215.361 327.241 153.743 1.00 61.76 330 ARG B CA 1
ATOM 10784 C C . ARG B 2 330 ? 215.459 326.914 152.247 1.00 61.76 330 ARG B C 1
ATOM 10785 O O . ARG B 2 330 ? 216.551 326.846 151.704 1.00 61.76 330 ARG B O 1
ATOM 10789 N N . ALA B 2 331 ? 214.321 326.801 151.569 1.00 62.55 331 ALA B N 1
ATOM 10790 C CA . ALA B 2 331 ? 214.246 326.505 150.144 1.00 62.55 331 ALA B CA 1
ATOM 10791 C C . ALA B 2 331 ? 214.933 327.600 149.323 1.00 62.55 331 ALA B C 1
ATOM 10792 O O . ALA B 2 331 ? 215.755 327.321 148.454 1.00 62.55 331 ALA B O 1
ATOM 10799 N N . ARG B 2 332 ? 214.608 328.863 149.617 1.00 64.29 332 ARG B N 1
ATOM 10800 C CA . ARG B 2 332 ? 215.189 330.012 148.920 1.00 64.29 332 ARG B CA 1
ATOM 10801 C C . ARG B 2 332 ? 216.708 330.080 149.084 1.00 64.29 332 ARG B C 1
ATOM 10802 O O . ARG B 2 332 ? 217.415 330.337 148.116 1.00 64.29 332 ARG B O 1
ATOM 10823 N N . ALA B 2 333 ? 217.220 329.755 150.265 1.00 61.83 333 ALA B N 1
ATOM 10824 C CA . ALA B 2 333 ? 218.658 329.764 150.511 1.00 61.83 333 ALA B CA 1
ATOM 10825 C C . ALA B 2 333 ? 219.369 328.623 149.747 1.00 61.83 333 ALA B C 1
ATOM 10826 O O . ALA B 2 333 ? 220.408 328.834 149.123 1.00 61.83 333 ALA B O 1
ATOM 10833 N N . GLU B 2 334 ? 218.796 327.416 149.749 1.00 61.88 334 GLU B N 1
ATOM 10834 C CA . GLU B 2 334 ? 219.347 326.252 149.035 1.00 61.88 334 GLU B CA 1
ATOM 10835 C C . GLU B 2 334 ? 219.380 326.505 147.523 1.00 61.88 334 GLU B C 1
ATOM 10836 O O . GLU B 2 334 ? 220.346 326.167 146.838 1.00 61.88 334 GLU B O 1
ATOM 10848 N N . ALA B 2 335 ? 218.336 327.149 147.004 1.00 61.49 335 ALA B N 1
ATOM 10849 C CA . ALA B 2 335 ? 218.229 327.484 145.594 1.00 61.49 335 ALA B CA 1
ATOM 10850 C C . ALA B 2 335 ? 219.322 328.477 145.166 1.00 61.49 335 ALA B C 1
ATOM 10851 O O . ALA B 2 335 ? 219.945 328.293 144.120 1.00 61.49 335 ALA B O 1
ATOM 10858 N N . GLU B 2 336 ? 219.627 329.485 145.990 1.00 60.77 336 GLU B N 1
ATOM 10859 C CA . GLU B 2 336 ? 220.695 330.426 145.646 1.00 60.77 336 GLU B CA 1
ATOM 10860 C C . GLU B 2 336 ? 222.059 329.739 145.752 1.00 60.77 336 GLU B C 1
ATOM 10861 O O . GLU B 2 336 ? 222.974 330.087 145.000 1.00 60.77 336 GLU B O 1
ATOM 10873 N N . GLN B 2 337 ? 222.188 328.716 146.611 1.00 60.74 337 GLN B N 1
ATOM 10874 C CA . GLN B 2 337 ? 223.433 327.964 146.696 1.00 60.74 337 GLN B CA 1
ATOM 10875 C C . GLN B 2 337 ? 223.661 327.250 145.363 1.00 60.74 337 GLN B C 1
ATOM 10876 O O . GLN B 2 337 ? 224.721 327.393 144.760 1.00 60.74 337 GLN B O 1
ATOM 10890 N N . MET B 2 338 ? 222.673 326.481 144.891 1.00 58.18 338 MET B N 1
ATOM 10891 C CA . MET B 2 338 ? 222.801 325.777 143.618 1.00 58.18 338 MET B CA 1
ATOM 10892 C C . MET B 2 338 ? 222.993 326.740 142.458 1.00 58.18 338 MET B C 1
ATOM 10893 O O . MET B 2 338 ? 223.786 326.436 141.577 1.00 58.18 338 MET B O 1
ATOM 10907 N N . ALA B 2 339 ? 222.324 327.893 142.453 1.00 58.67 339 ALA B N 1
ATOM 10908 C CA . ALA B 2 339 ? 222.478 328.865 141.378 1.00 58.67 339 ALA B CA 1
ATOM 10909 C C . ALA B 2 339 ? 223.942 329.303 141.235 1.00 58.67 339 ALA B C 1
ATOM 10910 O O . ALA B 2 339 ? 224.532 329.202 140.161 1.00 58.67 339 ALA B O 1
ATOM 10917 N N . LYS B 2 340 ? 224.590 329.642 142.351 1.00 58.79 340 LYS B N 1
ATOM 10918 C CA . LYS B 2 340 ? 225.989 330.074 142.314 1.00 58.79 340 LYS B CA 1
ATOM 10919 C C . LYS B 2 340 ? 226.964 328.928 142.107 1.00 58.79 340 LYS B C 1
ATOM 10920 O O . LYS B 2 340 ? 228.007 329.111 141.488 1.00 58.79 340 LYS B O 1
ATOM 10924 N N . LYS B 2 341 ? 226.606 327.722 142.537 1.00 58.76 341 LYS B N 1
ATOM 10925 C CA . LYS B 2 341 ? 227.420 326.525 142.296 1.00 58.76 341 LYS B CA 1
ATOM 10926 C C . LYS B 2 341 ? 227.337 326.135 140.811 1.00 58.76 341 LYS B C 1
ATOM 10927 O O . LYS B 2 341 ? 228.344 325.771 140.211 1.00 58.76 341 LYS B O 1
ATOM 10946 N N . ALA B 2 342 ? 226.175 326.301 140.178 1.00 55.79 342 ALA B N 1
ATOM 10947 C CA . ALA B 2 342 ? 225.973 326.021 138.759 1.00 55.79 342 ALA B CA 1
ATOM 10948 C C . ALA B 2 342 ? 226.814 326.961 137.886 1.00 55.79 342 ALA B C 1
ATOM 10949 O O . ALA B 2 342 ? 227.406 326.517 136.908 1.00 55.79 342 ALA B O 1
ATOM 10956 N N . GLU B 2 343 ? 226.913 328.241 138.254 1.00 55.00 343 GLU B N 1
ATOM 10957 C CA . GLU B 2 343 ? 227.718 329.224 137.521 1.00 55.00 343 GLU B CA 1
ATOM 10958 C C . GLU B 2 343 ? 229.205 328.870 137.647 1.00 55.00 343 GLU B C 1
ATOM 10959 O O . GLU B 2 343 ? 229.938 328.889 136.661 1.00 55.00 343 GLU B O 1
ATOM 10971 N N . ALA B 2 344 ? 229.641 328.443 138.837 1.00 52.49 344 ALA B N 1
ATOM 10972 C CA . ALA B 2 344 ? 231.031 328.069 139.081 1.00 52.49 344 ALA B CA 1
ATOM 10973 C C . ALA B 2 344 ? 231.444 326.833 138.276 1.00 52.49 344 ALA B C 1
ATOM 10974 O O . ALA B 2 344 ? 232.541 326.798 137.718 1.00 52.49 344 ALA B O 1
ATOM 10981 N N . PHE B 2 345 ? 230.564 325.835 138.145 1.00 49.22 345 PHE B N 1
ATOM 10982 C CA . PHE B 2 345 ? 230.869 324.637 137.364 1.00 49.22 345 PHE B CA 1
ATOM 10983 C C . PHE B 2 345 ? 231.164 324.930 135.891 1.00 49.22 345 PHE B C 1
ATOM 10984 O O . PHE B 2 345 ? 231.881 324.156 135.267 1.00 49.22 345 PHE B O 1
ATOM 11001 N N . GLN B 2 346 ? 230.673 326.038 135.327 1.00 49.62 346 GLN B N 1
ATOM 11002 C CA . GLN B 2 346 ? 230.947 326.380 133.925 1.00 49.62 346 GLN B CA 1
ATOM 11003 C C . GLN B 2 346 ? 232.441 326.660 133.678 1.00 49.62 346 GLN B C 1
ATOM 11004 O O . GLN B 2 346 ? 232.894 326.616 132.544 1.00 49.62 346 GLN B O 1
ATOM 11018 N N . LEU B 2 347 ? 233.210 326.954 134.731 1.00 53.76 347 LEU B N 1
ATOM 11019 C CA . LEU B 2 347 ? 234.648 327.233 134.661 1.00 53.76 347 LEU B CA 1
ATOM 11020 C C . LEU B 2 347 ? 235.537 325.988 134.798 1.00 53.76 347 LEU B C 1
ATOM 11021 O O . LEU B 2 347 ? 236.762 326.075 134.688 1.00 53.76 347 LEU B O 1
ATOM 11037 N N . TYR B 2 348 ? 234.952 324.821 135.060 1.00 48.79 348 TYR B N 1
ATOM 11038 C CA . TYR B 2 348 ? 235.713 323.597 135.270 1.00 48.79 348 TYR B CA 1
ATOM 11039 C C . TYR B 2 348 ? 236.224 322.976 133.969 1.00 48.79 348 TYR B C 1
ATOM 11040 O O . TYR B 2 348 ? 235.604 322.085 133.390 1.00 48.79 348 TYR B O 1
ATOM 11058 N N . GLN B 2 349 ? 237.393 323.432 133.522 1.00 47.02 349 GLN B N 1
ATOM 11059 C CA . GLN B 2 349 ? 238.060 322.859 132.349 1.00 47.02 349 GLN B CA 1
ATOM 11060 C C . GLN B 2 349 ? 238.636 321.483 132.724 1.00 47.02 349 GLN B C 1
ATOM 11061 O O . GLN B 2 349 ? 238.661 321.123 133.902 1.00 47.02 349 GLN B O 1
ATOM 11075 N N . GLU B 2 350 ? 239.187 320.718 131.774 1.00 53.95 350 GLU B N 1
ATOM 11076 C CA . GLU B 2 350 ? 239.717 319.377 132.088 1.00 53.95 350 GLU B CA 1
ATOM 11077 C C . GLU B 2 350 ? 240.735 319.363 133.240 1.00 53.95 350 GLU B C 1
ATOM 11078 O O . GLU B 2 350 ? 240.693 318.477 134.090 1.00 53.95 350 GLU B O 1
ATOM 11090 N N . ALA B 2 351 ? 241.605 320.372 133.323 1.00 50.11 351 ALA B N 1
ATOM 11091 C CA . ALA B 2 351 ? 242.601 320.470 134.389 1.00 50.11 351 ALA B CA 1
ATOM 11092 C C . ALA B 2 351 ? 241.968 320.536 135.800 1.00 50.11 351 ALA B C 1
ATOM 11093 O O . ALA B 2 351 ? 242.595 320.140 136.774 1.00 50.11 351 ALA B O 1
ATOM 11100 N N . ALA B 2 352 ? 240.727 321.020 135.905 1.00 47.66 352 ALA B N 1
ATOM 11101 C CA . ALA B 2 352 ? 239.959 321.076 137.144 1.00 47.66 352 ALA B CA 1
ATOM 11102 C C . ALA B 2 352 ? 239.074 319.837 137.313 1.00 47.66 352 ALA B C 1
ATOM 11103 O O . ALA B 2 352 ? 238.949 319.288 138.403 1.00 47.66 352 ALA B O 1
ATOM 11110 N N . GLN B 2 353 ? 238.457 319.375 136.224 1.00 46.23 353 GLN B N 1
ATOM 11111 C CA . GLN B 2 353 ? 237.608 318.187 136.242 1.00 46.23 353 GLN B CA 1
ATOM 11112 C C . GLN B 2 353 ? 238.376 316.946 136.698 1.00 46.23 353 GLN B C 1
ATOM 11113 O O . GLN B 2 353 ? 237.817 316.105 137.395 1.00 46.23 353 GLN B O 1
ATOM 11127 N N . LEU B 2 354 ? 239.651 316.848 136.316 1.00 43.95 354 LEU B N 1
ATOM 11128 C CA . LEU B 2 354 ? 240.547 315.752 136.674 1.00 43.95 354 LEU B CA 1
ATOM 11129 C C . LEU B 2 354 ? 240.547 315.484 138.179 1.00 43.95 354 LEU B C 1
ATOM 11130 O O . LEU B 2 354 ? 240.428 314.341 138.615 1.00 43.95 354 LEU B O 1
ATOM 11146 N N . ASP B 2 355 ? 240.600 316.548 138.975 1.00 44.03 355 ASP B N 1
ATOM 11147 C CA . ASP B 2 355 ? 240.643 316.451 140.429 1.00 44.03 355 ASP B CA 1
ATOM 11148 C C . ASP B 2 355 ? 239.367 315.804 140.998 1.00 44.03 355 ASP B C 1
ATOM 11149 O O . ASP B 2 355 ? 239.432 315.008 141.930 1.00 44.03 355 ASP B O 1
ATOM 11158 N N . MET B 2 356 ? 238.209 316.025 140.361 1.00 44.23 356 MET B N 1
ATOM 11159 C CA . MET B 2 356 ? 236.941 315.423 140.791 1.00 44.23 356 MET B CA 1
ATOM 11160 C C . MET B 2 356 ? 237.023 313.891 140.720 1.00 44.23 356 MET B C 1
ATOM 11161 O O . MET B 2 356 ? 236.466 313.192 141.566 1.00 44.23 356 MET B O 1
ATOM 11175 N N . LEU B 2 357 ? 237.683 313.366 139.681 1.00 42.86 357 LEU B N 1
ATOM 11176 C CA . LEU B 2 357 ? 237.899 311.933 139.519 1.00 42.86 357 LEU B CA 1
ATOM 11177 C C . LEU B 2 357 ? 238.953 311.451 140.524 1.00 42.86 357 LEU B C 1
ATOM 11178 O O . LEU B 2 357 ? 238.719 310.485 141.246 1.00 42.86 357 LEU B O 1
ATOM 11194 N N . LEU B 2 358 ? 240.088 312.150 140.620 1.00 41.87 358 LEU B N 1
ATOM 11195 C CA . LEU B 2 358 ? 241.184 311.769 141.518 1.00 41.87 358 LEU B CA 1
ATOM 11196 C C . LEU B 2 358 ? 240.777 311.731 142.999 1.00 41.87 358 LEU B C 1
ATOM 11197 O O . LEU B 2 358 ? 241.230 310.853 143.729 1.00 41.87 358 LEU B O 1
ATOM 11213 N N . GLU B 2 359 ? 239.879 312.606 143.442 1.00 42.66 359 GLU B N 1
ATOM 11214 C CA . GLU B 2 359 ? 239.384 312.593 144.818 1.00 42.66 359 GLU B CA 1
ATOM 11215 C C . GLU B 2 359 ? 238.449 311.395 145.079 1.00 42.66 359 GLU B C 1
ATOM 11216 O O . GLU B 2 359 ? 238.556 310.743 146.119 1.00 42.66 359 GLU B O 1
ATOM 11228 N N . LYS B 2 360 ? 237.539 311.076 144.143 1.00 40.28 360 LYS B N 1
ATOM 11229 C CA . LYS B 2 360 ? 236.495 310.047 144.350 1.00 40.28 360 LYS B CA 1
ATOM 11230 C C . LYS B 2 360 ? 236.858 308.648 143.890 1.00 40.28 360 LYS B C 1
ATOM 11231 O O . LYS B 2 360 ? 236.171 307.700 144.255 1.00 40.28 360 LYS B O 1
ATOM 11250 N N . LEU B 2 361 ? 238.002 308.481 143.240 1.00 39.48 361 LEU B N 1
ATOM 11251 C CA . LEU B 2 361 ? 238.500 307.166 142.855 1.00 39.48 361 LEU B CA 1
ATOM 11252 C C . LEU B 2 361 ? 238.927 306.379 144.110 1.00 39.48 361 LEU B C 1
ATOM 11253 O O . LEU B 2 361 ? 238.450 305.254 144.277 1.00 39.48 361 LEU B O 1
ATOM 11269 N N . PRO B 2 362 ? 239.739 306.925 145.044 1.00 36.93 362 PRO B N 1
ATOM 11270 C CA . PRO B 2 362 ? 240.093 306.179 146.241 1.00 36.93 362 PRO B CA 1
ATOM 11271 C C . PRO B 2 362 ? 238.871 305.986 147.148 1.00 36.93 362 PRO B C 1
ATOM 11272 O O . PRO B 2 362 ? 238.798 304.961 147.811 1.00 36.93 362 PRO B O 1
ATOM 11283 N N . GLN B 2 363 ? 237.890 306.898 147.138 1.00 38.29 363 GLN B N 1
ATOM 11284 C CA . GLN B 2 363 ? 236.670 306.749 147.948 1.00 38.29 363 GLN B CA 1
ATOM 11285 C C . GLN B 2 363 ? 235.831 305.570 147.451 1.00 38.29 363 GLN B C 1
ATOM 11286 O O . GLN B 2 363 ? 235.403 304.728 148.233 1.00 38.29 363 GLN B O 1
ATOM 11300 N N . VAL B 2 364 ? 235.678 305.436 146.131 1.00 39.69 364 VAL B N 1
ATOM 11301 C CA . VAL B 2 364 ? 234.962 304.285 145.571 1.00 39.69 364 VAL B CA 1
ATOM 11302 C C . VAL B 2 364 ? 235.741 303.008 145.906 1.00 39.69 364 VAL B C 1
ATOM 11303 O O . VAL B 2 364 ? 235.150 301.991 146.242 1.00 39.69 364 VAL B O 1
ATOM 11316 N N . ALA B 2 365 ? 237.076 303.040 145.866 1.00 38.18 365 ALA B N 1
ATOM 11317 C CA . ALA B 2 365 ? 237.887 301.878 146.230 1.00 38.18 365 ALA B CA 1
ATOM 11318 C C . ALA B 2 365 ? 237.727 301.517 147.724 1.00 38.18 365 ALA B C 1
ATOM 11319 O O . ALA B 2 365 ? 237.741 300.343 148.076 1.00 38.18 365 ALA B O 1
ATOM 11326 N N . GLU B 2 366 ? 237.552 302.498 148.607 1.00 39.30 366 GLU B N 1
ATOM 11327 C CA . GLU B 2 366 ? 237.360 302.311 150.048 1.00 39.30 366 GLU B CA 1
ATOM 11328 C C . GLU B 2 366 ? 236.078 301.549 150.346 1.00 39.30 366 GLU B C 1
ATOM 11329 O O . GLU B 2 366 ? 236.118 300.535 151.039 1.00 39.30 366 GLU B O 1
ATOM 11341 N N . GLU B 2 367 ? 234.949 301.964 149.781 1.00 41.06 367 GLU B N 1
ATOM 11342 C CA . GLU B 2 367 ? 233.669 301.292 150.032 1.00 41.06 367 GLU B CA 1
ATOM 11343 C C . GLU B 2 367 ? 233.537 299.934 149.344 1.00 41.06 367 GLU B C 1
ATOM 11344 O O . GLU B 2 367 ? 232.666 299.151 149.712 1.00 41.06 367 GLU B O 1
ATOM 11356 N N . ILE B 2 368 ? 234.424 299.610 148.402 1.00 40.83 368 ILE B N 1
ATOM 11357 C CA . ILE B 2 368 ? 234.444 298.308 147.720 1.00 40.83 368 ILE B CA 1
ATOM 11358 C C . ILE B 2 368 ? 235.432 297.368 148.422 1.00 40.83 368 ILE B C 1
ATOM 11359 O O . ILE B 2 368 ? 235.130 296.201 148.659 1.00 40.83 368 ILE B O 1
ATOM 11375 N N . SER B 2 369 ? 236.614 297.873 148.780 1.00 41.11 369 SER B N 1
ATOM 11376 C CA . SER B 2 369 ? 237.664 297.111 149.460 1.00 41.11 369 SER B CA 1
ATOM 11377 C C . SER B 2 369 ? 237.355 296.882 150.939 1.00 41.11 369 SER B C 1
ATOM 11378 O O . SER B 2 369 ? 237.485 295.764 151.427 1.00 41.11 369 SER B O 1
ATOM 11386 N N . GLY B 2 370 ? 236.891 297.911 151.653 1.00 42.65 370 GLY B N 1
ATOM 11387 C CA . GLY B 2 370 ? 236.530 297.858 153.073 1.00 42.65 370 GLY B CA 1
ATOM 11388 C C . GLY B 2 370 ? 235.730 296.610 153.464 1.00 42.65 370 GLY B C 1
ATOM 11389 O O . GLY B 2 370 ? 236.234 295.815 154.256 1.00 42.65 370 GLY B O 1
ATOM 11393 N N . PRO B 2 371 ? 234.534 296.367 152.899 1.00 43.18 371 PRO B N 1
ATOM 11394 C CA . PRO B 2 371 ? 233.756 295.173 153.223 1.00 43.18 371 PRO B CA 1
ATOM 11395 C C . PRO B 2 371 ? 234.468 293.882 152.806 1.00 43.18 371 PRO B C 1
ATOM 11396 O O . PRO B 2 371 ? 234.279 292.850 153.438 1.00 43.18 371 PRO B O 1
ATOM 11407 N N . LEU B 2 372 ? 235.284 293.903 151.748 1.00 42.49 372 LEU B N 1
ATOM 11408 C CA . LEU B 2 372 ? 236.042 292.723 151.343 1.00 42.49 372 LEU B CA 1
ATOM 11409 C C . LEU B 2 372 ? 237.147 292.385 152.354 1.00 42.49 372 LEU B C 1
ATOM 11410 O O . LEU B 2 372 ? 237.458 291.214 152.555 1.00 42.49 372 LEU B O 1
ATOM 11426 N N . THR B 2 373 ? 237.714 293.376 153.050 1.00 40.75 373 THR B N 1
ATOM 11427 C CA . THR B 2 373 ? 238.758 293.112 154.057 1.00 40.75 373 THR B CA 1
ATOM 11428 C C . THR B 2 373 ? 238.247 292.295 155.238 1.00 40.75 373 THR B C 1
ATOM 11429 O O . THR B 2 373 ? 239.054 291.755 155.989 1.00 40.75 373 THR B O 1
ATOM 11440 N N . SER B 2 374 ? 236.928 292.164 155.407 1.00 45.20 374 SER B N 1
ATOM 11441 C CA . SER B 2 374 ? 236.337 291.355 156.474 1.00 45.20 374 SER B CA 1
ATOM 11442 C C . SER B 2 374 ? 236.657 289.864 156.343 1.00 45.20 374 SER B C 1
ATOM 11443 O O . SER B 2 374 ? 236.540 289.151 157.337 1.00 45.20 374 SER B O 1
ATOM 11451 N N . ALA B 2 375 ? 237.114 289.414 155.166 1.00 48.99 375 ALA B N 1
ATOM 11452 C CA . ALA B 2 375 ? 237.471 288.027 154.885 1.00 48.99 375 ALA B CA 1
ATOM 11453 C C . ALA B 2 375 ? 238.357 287.442 155.987 1.00 48.99 375 ALA B C 1
ATOM 11454 O O . ALA B 2 375 ? 239.301 288.079 156.440 1.00 48.99 375 ALA B O 1
ATOM 11461 N N . ASN B 2 376 ? 238.081 286.227 156.446 1.00 53.18 376 ASN B N 1
ATOM 11462 C CA . ASN B 2 376 ? 238.848 285.638 157.540 1.00 53.18 376 ASN B CA 1
ATOM 11463 C C . ASN B 2 376 ? 240.174 285.009 157.091 1.00 53.18 376 ASN B C 1
ATOM 11464 O O . ASN B 2 376 ? 241.184 285.196 157.765 1.00 53.18 376 ASN B O 1
ATOM 11475 N N . LYS B 2 377 ? 240.175 284.350 155.930 1.00 54.23 377 LYS B N 1
ATOM 11476 C CA . LYS B 2 377 ? 241.362 283.709 155.379 1.00 54.23 377 LYS B CA 1
ATOM 11477 C C . LYS B 2 377 ? 241.343 283.671 153.868 1.00 54.23 377 LYS B C 1
ATOM 11478 O O . LYS B 2 377 ? 240.327 283.364 153.266 1.00 54.23 377 LYS B O 1
ATOM 11497 N N . ILE B 2 378 ? 242.504 283.839 153.254 1.00 49.14 378 ILE B N 1
ATOM 11498 C CA . ILE B 2 378 ? 242.703 283.774 151.806 1.00 49.14 378 ILE B CA 1
ATOM 11499 C C . ILE B 2 378 ? 243.889 282.877 151.543 1.00 49.14 378 ILE B C 1
ATOM 11500 O O . ILE B 2 378 ? 244.896 282.960 152.235 1.00 49.14 378 ILE B O 1
ATOM 11516 N N . THR B 2 379 ? 243.797 282.029 150.538 1.00 49.16 379 THR B N 1
ATOM 11517 C CA . THR B 2 379 ? 244.857 281.094 150.183 1.00 49.16 379 THR B CA 1
ATOM 11518 C C . THR B 2 379 ? 245.140 281.192 148.716 1.00 49.16 379 THR B C 1
ATOM 11519 O O . THR B 2 379 ? 244.208 281.145 147.932 1.00 49.16 379 THR B O 1
ATOM 11530 N N . LEU B 2 380 ? 246.398 281.283 148.321 1.00 45.59 380 LEU B N 1
ATOM 11531 C CA . LEU B 2 380 ? 246.794 281.419 146.930 1.00 45.59 380 LEU B CA 1
ATOM 11532 C C . LEU B 2 380 ? 247.662 280.262 146.493 1.00 45.59 380 LEU B C 1
ATOM 11533 O O . LEU B 2 380 ? 248.623 279.936 147.176 1.00 45.59 380 LEU B O 1
ATOM 11549 N N . VAL B 2 381 ? 247.352 279.594 145.402 1.00 42.02 381 VAL B N 1
ATOM 11550 C CA . VAL B 2 381 ? 248.158 278.478 144.913 1.00 42.02 381 VAL B CA 1
ATOM 11551 C C . VAL B 2 381 ? 248.492 278.672 143.463 1.00 42.02 381 VAL B C 1
ATOM 11552 O O . VAL B 2 381 ? 247.608 278.933 142.657 1.00 42.02 381 VAL B O 1
ATOM 11565 N N . SER B 2 382 ? 249.755 278.496 143.117 1.00 41.75 382 SER B N 1
ATOM 11566 C CA . SER B 2 382 ? 250.254 278.610 141.755 1.00 41.75 382 SER B CA 1
ATOM 11567 C C . SER B 2 382 ? 250.834 277.318 141.263 1.00 41.75 382 SER B C 1
ATOM 11568 O O . SER B 2 382 ? 251.364 276.523 142.030 1.00 41.75 382 SER B O 1
ATOM 11576 N N . SER B 2 383 ? 250.849 277.155 139.961 1.00 43.71 383 SER B N 1
ATOM 11577 C CA . SER B 2 383 ? 251.307 275.941 139.337 1.00 43.71 383 SER B CA 1
ATOM 11578 C C . SER B 2 383 ? 251.785 276.220 137.931 1.00 43.71 383 SER B C 1
ATOM 11579 O O . SER B 2 383 ? 251.377 277.200 137.318 1.00 43.71 383 SER B O 1
ATOM 11587 N N . GLY B 2 384 ? 252.676 275.377 137.426 1.00 42.96 384 GLY B N 1
ATOM 11588 C CA . GLY B 2 384 ? 253.229 275.461 136.085 1.00 42.96 384 GLY B CA 1
ATOM 11589 C C . GLY B 2 384 ? 253.455 276.881 135.578 1.00 42.96 384 GLY B C 1
ATOM 11590 O O . GLY B 2 384 ? 254.315 277.626 136.054 1.00 42.96 384 GLY B O 1
ATOM 11594 N N . SER B 2 385 ? 252.627 277.247 134.607 1.00 47.55 385 SER B N 1
ATOM 11595 C CA . SER B 2 385 ? 252.637 278.513 133.873 1.00 47.55 385 SER B CA 1
ATOM 11596 C C . SER B 2 385 ? 252.091 279.761 134.560 1.00 47.55 385 SER B C 1
ATOM 11597 O O . SER B 2 385 ? 252.497 280.864 134.213 1.00 47.55 385 SER B O 1
ATOM 11605 N N . GLY B 2 386 ? 251.199 279.633 135.531 1.00 46.64 386 GLY B N 1
ATOM 11606 C CA . GLY B 2 386 ? 250.525 280.787 136.111 1.00 46.64 386 GLY B CA 1
ATOM 11607 C C . GLY B 2 386 ? 251.328 281.752 136.947 1.00 46.64 386 GLY B C 1
ATOM 11608 O O . GLY B 2 386 ? 252.481 281.538 137.323 1.00 46.64 386 GLY B O 1
ATOM 11612 N N . THR B 2 387 ? 250.661 282.864 137.218 1.00 43.41 387 THR B N 1
ATOM 11613 C CA . THR B 2 387 ? 251.114 283.918 138.117 1.00 43.41 387 THR B CA 1
ATOM 11614 C C . THR B 2 387 ? 251.035 283.408 139.540 1.00 43.41 387 THR B C 1
ATOM 11615 O O . THR B 2 387 ? 250.608 282.284 139.763 1.00 43.41 387 THR B O 1
ATOM 11626 N N . MET B 2 388 ? 251.403 284.199 140.543 1.00 43.52 388 MET B N 1
ATOM 11627 C CA . MET B 2 388 ? 251.255 283.709 141.910 1.00 43.52 388 MET B CA 1
ATOM 11628 C C . MET B 2 388 ? 249.799 283.767 142.357 1.00 43.52 388 MET B C 1
ATOM 11629 O O . MET B 2 388 ? 249.263 282.737 142.728 1.00 43.52 388 MET B O 1
ATOM 11643 N N . GLY B 2 389 ? 249.159 284.941 142.331 1.00 45.67 389 GLY B N 1
ATOM 11644 C CA . GLY B 2 389 ? 247.763 285.088 142.742 1.00 45.67 389 GLY B CA 1
ATOM 11645 C C . GLY B 2 389 ? 247.390 286.468 143.281 1.00 45.67 389 GLY B C 1
ATOM 11646 O O . GLY B 2 389 ? 246.286 286.908 142.970 1.00 45.67 389 GLY B O 1
ATOM 11650 N N . ALA B 2 390 ? 248.238 287.180 144.041 1.00 43.86 390 ALA B N 1
ATOM 11651 C CA . ALA B 2 390 ? 247.876 288.505 144.553 1.00 43.86 390 ALA B CA 1
ATOM 11652 C C . ALA B 2 390 ? 247.351 289.442 143.443 1.00 43.86 390 ALA B C 1
ATOM 11653 O O . ALA B 2 390 ? 246.468 290.266 143.686 1.00 43.86 390 ALA B O 1
ATOM 11660 N N . ALA B 2 391 ? 247.871 289.319 142.218 1.00 41.64 391 ALA B N 1
ATOM 11661 C CA . ALA B 2 391 ? 247.422 290.089 141.065 1.00 41.64 391 ALA B CA 1
ATOM 11662 C C . ALA B 2 391 ? 245.931 289.831 140.798 1.00 41.64 391 ALA B C 1
ATOM 11663 O O . ALA B 2 391 ? 245.189 290.776 140.555 1.00 41.64 391 ALA B O 1
ATOM 11670 N N . LYS B 2 392 ? 245.458 288.576 140.909 1.00 44.02 392 LYS B N 1
ATOM 11671 C CA . LYS B 2 392 ? 244.030 288.268 140.731 1.00 44.02 392 LYS B CA 1
ATOM 11672 C C . LYS B 2 392 ? 243.224 288.941 141.810 1.00 44.02 392 LYS B C 1
ATOM 11673 O O . LYS B 2 392 ? 242.268 289.629 141.513 1.00 44.02 392 LYS B O 1
ATOM 11692 N N . VAL B 2 393 ? 243.632 288.789 143.059 1.00 45.43 393 VAL B N 1
ATOM 11693 C CA . VAL B 2 393 ? 242.902 289.350 144.205 1.00 45.43 393 VAL B CA 1
ATOM 11694 C C . VAL B 2 393 ? 242.801 290.856 144.127 1.00 45.43 393 VAL B C 1
ATOM 11695 O O . VAL B 2 393 ? 241.719 291.412 144.146 1.00 45.43 393 VAL B O 1
ATOM 11708 N N . THR B 2 394 ? 243.922 291.539 144.059 1.00 44.77 394 THR B N 1
ATOM 11709 C CA . THR B 2 394 ? 243.925 293.004 143.918 1.00 44.77 394 THR B CA 1
ATOM 11710 C C . THR B 2 394 ? 243.201 293.463 142.655 1.00 44.77 394 THR B C 1
ATOM 11711 O O . THR B 2 394 ? 242.501 294.477 142.686 1.00 44.77 394 THR B O 1
ATOM 11722 N N . GLY B 2 395 ? 243.328 292.703 141.563 1.00 44.16 395 GLY B N 1
ATOM 11723 C CA . GLY B 2 395 ? 242.675 292.991 140.294 1.00 44.16 395 GLY B CA 1
ATOM 11724 C C . GLY B 2 395 ? 241.162 293.104 140.452 1.00 44.16 395 GLY B C 1
ATOM 11725 O O . GLY B 2 395 ? 240.595 294.110 140.047 1.00 44.16 395 GLY B O 1
ATOM 11729 N N . GLU B 2 396 ? 240.528 292.194 141.198 1.00 44.37 396 GLU B N 1
ATOM 11730 C CA . GLU B 2 396 ? 239.071 292.212 141.361 1.00 44.37 396 GLU B CA 1
ATOM 11731 C C . GLU B 2 396 ? 238.550 293.512 141.992 1.00 44.37 396 GLU B C 1
ATOM 11732 O O . GLU B 2 396 ? 237.500 294.019 141.599 1.00 44.37 396 GLU B O 1
ATOM 11744 N N . VAL B 2 397 ? 239.278 294.081 142.957 1.00 44.16 397 VAL B N 1
ATOM 11745 C CA . VAL B 2 397 ? 238.894 295.353 143.592 1.00 44.16 397 VAL B CA 1
ATOM 11746 C C . VAL B 2 397 ? 238.876 296.475 142.555 1.00 44.16 397 VAL B C 1
ATOM 11747 O O . VAL B 2 397 ? 237.896 297.212 142.440 1.00 44.16 397 VAL B O 1
ATOM 11760 N N . LEU B 2 398 ? 239.964 296.603 141.793 1.00 41.38 398 LEU B N 1
ATOM 11761 C CA . LEU B 2 398 ? 240.067 297.610 140.741 1.00 41.38 398 LEU B CA 1
ATOM 11762 C C . LEU B 2 398 ? 239.039 297.352 139.630 1.00 41.38 398 LEU B C 1
ATOM 11763 O O . LEU B 2 398 ? 238.475 298.299 139.084 1.00 41.38 398 LEU B O 1
ATOM 11779 N N . ASP B 2 399 ? 238.738 296.088 139.337 1.00 44.21 399 ASP B N 1
ATOM 11780 C CA . ASP B 2 399 ? 237.763 295.707 138.326 1.00 44.21 399 ASP B CA 1
ATOM 11781 C C . ASP B 2 399 ? 236.362 296.126 138.744 1.00 44.21 399 ASP B C 1
ATOM 11782 O O . ASP B 2 399 ? 235.625 296.680 137.939 1.00 44.21 399 ASP B O 1
ATOM 11791 N N . ILE B 2 400 ? 235.958 295.865 139.988 1.00 42.11 400 ILE B N 1
ATOM 11792 C CA . ILE B 2 400 ? 234.633 296.270 140.473 1.00 42.11 400 ILE B CA 1
ATOM 11793 C C . ILE B 2 400 ? 234.522 297.800 140.457 1.00 42.11 400 ILE B C 1
ATOM 11794 O O . ILE B 2 400 ? 233.501 298.337 140.028 1.00 42.11 400 ILE B O 1
ATOM 11810 N N . LEU B 2 401 ? 235.603 298.497 140.811 1.00 40.54 401 LEU B N 1
ATOM 11811 C CA . LEU B 2 401 ? 235.666 299.955 140.779 1.00 40.54 401 LEU B CA 1
ATOM 11812 C C . LEU B 2 401 ? 235.547 300.479 139.340 1.00 40.54 401 LEU B C 1
ATOM 11813 O O . LEU B 2 401 ? 234.872 301.471 139.098 1.00 40.54 401 LEU B O 1
ATOM 11829 N N . THR B 2 402 ? 236.184 299.811 138.384 1.00 39.63 402 THR B N 1
ATOM 11830 C CA . THR B 2 402 ? 236.162 300.201 136.966 1.00 39.63 402 THR B CA 1
ATOM 11831 C C . THR B 2 402 ? 234.853 299.828 136.272 1.00 39.63 402 THR B C 1
ATOM 11832 O O . THR B 2 402 ? 234.363 300.559 135.418 1.00 39.63 402 THR B O 1
ATOM 11843 N N . ARG B 2 403 ? 234.217 298.740 136.713 1.00 41.93 403 ARG B N 1
ATOM 11844 C CA . ARG B 2 403 ? 232.952 298.229 136.173 1.00 41.93 403 ARG B CA 1
ATOM 11845 C C . ARG B 2 403 ? 231.777 299.136 136.527 1.00 41.93 403 ARG B C 1
ATOM 11846 O O . ARG B 2 403 ? 230.845 299.273 135.743 1.00 41.93 403 ARG B O 1
ATOM 11850 N N . LEU B 2 404 ? 231.804 299.736 137.717 1.00 40.22 404 LEU B N 1
ATOM 11851 C CA . LEU B 2 404 ? 230.766 300.638 138.215 1.00 40.22 404 LEU B CA 1
ATOM 11852 C C . LEU B 2 404 ? 230.445 301.847 137.307 1.00 40.22 404 LEU B C 1
ATOM 11853 O O . LEU B 2 404 ? 229.280 301.987 136.930 1.00 40.22 404 LEU B O 1
ATOM 11869 N N . PRO B 2 405 ? 231.396 302.730 136.938 1.00 44.35 405 PRO B N 1
ATOM 11870 C CA . PRO B 2 405 ? 231.102 303.889 136.094 1.00 44.35 405 PRO B CA 1
ATOM 11871 C C . PRO B 2 405 ? 230.538 303.474 134.733 1.00 44.35 405 PRO B C 1
ATOM 11872 O O . PRO B 2 405 ? 229.546 304.031 134.274 1.00 44.35 405 PRO B O 1
ATOM 11883 N N . GLU B 2 406 ? 231.070 302.398 134.153 1.00 48.62 406 GLU B N 1
ATOM 11884 C CA . GLU B 2 406 ? 230.584 301.856 132.881 1.00 48.62 406 GLU B CA 1
ATOM 11885 C C . GLU B 2 406 ? 229.192 301.241 133.064 1.00 48.62 406 GLU B C 1
ATOM 11886 O O . GLU B 2 406 ? 228.481 301.005 132.089 1.00 48.62 406 GLU B O 1
ATOM 11898 N N . SER B 2 407 ? 228.825 300.898 134.301 1.00 43.43 407 SER B N 1
ATOM 11899 C CA . SER B 2 407 ? 227.530 300.336 134.643 1.00 43.43 407 SER B CA 1
ATOM 11900 C C . SER B 2 407 ? 226.463 301.406 134.798 1.00 43.43 407 SER B C 1
ATOM 11901 O O . SER B 2 407 ? 225.372 301.241 134.263 1.00 43.43 407 SER B O 1
ATOM 11909 N N . VAL B 2 408 ? 226.742 302.504 135.502 1.00 43.59 408 VAL B N 1
ATOM 11910 C CA . VAL B 2 408 ? 225.747 303.584 135.638 1.00 43.59 408 VAL B CA 1
ATOM 11911 C C . VAL B 2 408 ? 225.480 304.278 134.310 1.00 43.59 408 VAL B C 1
ATOM 11912 O O . VAL B 2 408 ? 224.356 304.703 134.063 1.00 43.59 408 VAL B O 1
ATOM 11925 N N . GLU B 2 409 ? 226.477 304.322 133.421 1.00 46.14 409 GLU B N 1
ATOM 11926 C CA . GLU B 2 409 ? 226.346 304.960 132.105 1.00 46.14 409 GLU B CA 1
ATOM 11927 C C . GLU B 2 409 ? 225.186 304.352 131.287 1.00 46.14 409 GLU B C 1
ATOM 11928 O O . GLU B 2 409 ? 224.511 305.014 130.501 1.00 46.14 409 GLU B O 1
ATOM 11940 N N . ARG B 2 410 ? 224.855 303.089 131.574 1.00 49.45 410 ARG B N 1
ATOM 11941 C CA . ARG B 2 410 ? 223.776 302.340 130.924 1.00 49.45 410 ARG B CA 1
ATOM 11942 C C . ARG B 2 410 ? 222.401 302.908 131.288 1.00 49.45 410 ARG B C 1
ATOM 11943 O O . ARG B 2 410 ? 221.512 302.842 130.449 1.00 49.45 410 ARG B O 1
ATOM 11964 N N . LEU B 2 411 ? 222.217 303.492 132.482 1.00 44.11 411 LEU B N 1
ATOM 11965 C CA . LEU B 2 411 ? 220.920 304.041 132.909 1.00 44.11 411 LEU B CA 1
ATOM 11966 C C . LEU B 2 411 ? 220.910 305.578 132.987 1.00 44.11 411 LEU B C 1
ATOM 11967 O O . LEU B 2 411 ? 219.948 306.148 133.494 1.00 44.11 411 LEU B O 1
ATOM 11983 N N . THR B 2 412 ? 221.804 306.239 132.250 1.00 43.10 412 THR B N 1
ATOM 11984 C CA . THR B 2 412 ? 222.030 307.700 132.213 1.00 43.10 412 THR B CA 1
ATOM 11985 C C . THR B 2 412 ? 223.318 307.912 131.420 1.00 43.10 412 THR B C 1
ATOM 11986 O O . THR B 2 412 ? 224.399 307.593 131.898 1.00 43.10 412 THR B O 1
ATOM 11997 N N . GLY B 2 413 ? 223.225 308.593 130.277 1.00 44.20 413 GLY B N 1
ATOM 11998 C CA . GLY B 2 413 ? 224.328 308.801 129.332 1.00 44.20 413 GLY B CA 1
ATOM 11999 C C . GLY B 2 413 ? 225.473 309.737 129.741 1.00 44.20 413 GLY B C 1
ATOM 12000 O O . GLY B 2 413 ? 226.298 310.080 128.899 1.00 44.20 413 GLY B O 1
ATOM 12004 N N . VAL B 2 414 ? 225.481 310.270 130.964 1.00 43.86 414 VAL B N 1
ATOM 12005 C CA . VAL B 2 414 ? 226.580 311.138 131.415 1.00 43.86 414 VAL B CA 1
ATOM 12006 C C . VAL B 2 414 ? 227.884 310.324 131.452 1.00 43.86 414 VAL B C 1
ATOM 12007 O O . VAL B 2 414 ? 227.876 309.153 131.812 1.00 43.86 414 VAL B O 1
ATOM 12020 N N . SER B 2 415 ? 229.027 310.984 131.259 1.00 45.21 415 SER B N 1
ATOM 12021 C CA . SER B 2 415 ? 230.338 310.325 131.224 1.00 45.21 415 SER B CA 1
ATOM 12022 C C . SER B 2 415 ? 231.180 310.560 132.474 1.00 45.21 415 SER B C 1
ATOM 12023 O O . SER B 2 415 ? 231.290 311.680 132.966 1.00 45.21 415 SER B O 1
ATOM 12031 N N . ILE B 2 416 ? 231.835 309.488 132.930 1.00 44.36 416 ILE B N 1
ATOM 12032 C CA . ILE B 2 416 ? 232.759 309.470 134.081 1.00 44.36 416 ILE B CA 1
ATOM 12033 C C . ILE B 2 416 ? 234.170 309.077 133.621 1.00 44.36 416 ILE B C 1
ATOM 12034 O O . ILE B 2 416 ? 234.914 308.325 134.239 1.00 44.36 416 ILE B O 1
ATOM 12050 N N . SER B 2 417 ? 234.512 309.554 132.438 1.00 48.56 417 SER B N 1
ATOM 12051 C CA . SER B 2 417 ? 235.785 309.341 131.770 1.00 48.56 417 SER B CA 1
ATOM 12052 C C . SER B 2 417 ? 236.117 310.671 131.126 1.00 48.56 417 SER B C 1
ATOM 12053 O O . SER B 2 417 ? 235.447 311.056 130.173 1.00 48.56 417 SER B O 1
ATOM 12061 N N . GLN B 2 418 ? 237.059 311.421 131.693 1.00 47.81 418 GLN B N 1
ATOM 12062 C CA . GLN B 2 418 ? 237.455 312.722 131.155 1.00 47.81 418 GLN B CA 1
ATOM 12063 C C . GLN B 2 418 ? 237.784 312.620 129.667 1.00 47.81 418 GLN B C 1
ATOM 12064 O O . GLN B 2 418 ? 238.859 312.146 129.323 1.00 47.81 418 GLN B O 1
ATOM 12078 N N . VAL B 2 419 ? 236.857 313.060 128.811 1.00 76.30 419 VAL B N 1
ATOM 12079 C CA . VAL B 2 419 ? 236.943 312.973 127.350 1.00 76.30 419 VAL B CA 1
ATOM 12080 C C . VAL B 2 419 ? 237.501 311.613 126.927 1.00 76.30 419 VAL B C 1
ATOM 12081 O O . VAL B 2 419 ? 236.808 310.628 127.176 1.00 76.30 419 VAL B O 1
ATOM 12094 N N . ASN B 2 420 ? 238.676 311.543 126.275 1.00 76.30 420 ASN B N 1
ATOM 12095 C CA . ASN B 2 420 ? 239.407 310.340 125.806 1.00 76.30 420 ASN B CA 1
ATOM 12096 C C . ASN B 2 420 ? 238.686 309.466 124.760 1.00 76.30 420 ASN B C 1
ATOM 12097 O O . ASN B 2 420 ? 239.322 308.888 123.889 1.00 76.30 420 ASN B O 1
ATOM 12108 N N . HIS B 2 421 ? 237.368 309.352 124.883 1.00 76.30 421 HIS B N 1
ATOM 12109 C CA . HIS B 2 421 ? 236.432 308.560 124.094 1.00 76.30 421 HIS B CA 1
ATOM 12110 C C . HIS B 2 421 ? 235.262 309.409 123.566 1.00 76.30 421 HIS B C 1
ATOM 12111 O O . HIS B 2 421 ? 234.821 309.234 122.436 1.00 76.30 421 HIS B O 1
ATOM 12125 N N . LYS B 2 422 ? 234.713 310.306 124.396 1.00 76.30 422 LYS B N 1
ATOM 12126 C CA . LYS B 2 422 ? 233.587 311.184 124.038 1.00 76.30 422 LYS B CA 1
ATOM 12127 C C . LYS B 2 422 ? 233.579 312.442 124.907 1.00 76.30 422 LYS B C 1
ATOM 12128 O O . LYS B 2 422 ? 233.809 312.336 126.107 1.00 76.30 422 LYS B O 1
#

B-factor: mean 66.07, std 19.17, range [35.34, 124.26]

Organism: Homo sapiens (NCBI:txid9606)

Sequence (824 aa):
MGNCHTVGPNEALVVSGGCCGSDYKQYVFGGWAWAWWCISDTQRLSLEVMTILCRCENIETSEGVPLFVTGVAQVKIMTEKELLAVACEQFLGKNVQDIKNVVLQTLEGHLRSILGTLTVEQIYQDRDQFAKLVREVAAPDVGRMGIEILSFTIKDVYDKVDYLSSLGKTQTAVVQRDADIGVAEAERDAGIREAECKKEMLDVKFMADTKIADSKRAFELQKSAFSEEVNIKTAEAQLAYELQGAREQQKIRQEEIEIEVVQRKKQIAVEAQEILRTDKELIATVRRPAEAEAHRIQQIAEGEKVKQVLLAQAEAEKIRKIGEAEAAVIEAMGKAEAERMKLKAEAYQKYGDAAKMALVLEALPQIAAKIAAPLTKVDEIVVLSGDNSKVTSEVNRLLAELMFFTCGPNEAMVVSGFCRSPPVMVAGGRVFVLPCIQQIQRISLNTLTLNVKSEKVYTRHGVPISVTGIAQVKIQGQNKEMLAAACQMFLGKTEAEIAHIALETLEGHQRAIMAHMTVEEIYKDRQKFSEQVFKVASSDLVNMGISVVSYTLKDIHDDQDYLHSLGKARTAQVQKDARIGEAEAKRDAGIREAKAKQEKVSAQYLSEIEMAKAQRDYELKKAAYDIEVNTRRAQADLAYQLQVAKTKQQIEEQRVQVQVVERAQQVAVQEQEIARREKELEARVRKPAEAERYKLERLAEAEKSQLIMQAEAEAASVRMRGEAEAFAIGARARAEAEQMAKKAEAFQLYQEAAQLDMLLEKLPQVAEEISGPLTSANKITLVSSGSGTMGAAKVTGEVLDILTRLPESVERLTGVSISQVNHK

Solvent-accessible surface area: 50028 Å² total; per-residue (Å²): 212,22,93,88,62,123,16,22,113,78,63,0,12,13,5,3,1,18,106,111,41,55,96,46,47,72,108,19,82,19,52,150,9,91,6,95,211,54,76,5,57,43,60,65,12,40,22,103,76,51,70,25,102,0,38,1,80,49,1,16,0,37,99,4,5,35,0,36,4,36,0,26,0,59,5,51,14,41,89,114,107,146,52,9,47,43,1,4,22,8,6,8,79,70,93,70,132,45,25,76,88,15,3,43,26,1,4,4,7,29,6,22,6,5,0,1,60,23,24,9,65,61,4,101,106,57,51,104,81,4,42,119,51,13,59,103,24,2,44,93,34,1,17,64,5,0,7,62,22,106,46,17,65,50,140,72,33,116,19,143,74,111,21,48,80,14,66,44,94,50,124,79,13,76,94,109,14,89,56,53,51,37,92,12,94,60,81,59,102,45,6,64,45,91,8,107,80,108,70,112,112,53,66,84,89,39,99,35,31,25,136,121,22,70,77,118,20,58,128,30,77,99,79,15,49,120,46,42,118,98,40,58,55,57,0,76,78,118,37,51,78,103,67,113,31,14,39,37,93,54,161,90,12,59,110,102,31,63,98,60,22,71,77,57,125,140,86,28,58,90,41,47,122,90,37,91,147,28,37,120,70,27,93,69,80,30,24,49,49,6,108,66,102,20,114,47,46,41,90,103,4,103,47,47,57,56,117,73,36,111,108,12,78,50,39,6,63,145,54,31,62,108,8,114,57,94,14,59,83,61,67,61,98,0,99,63,67,14,76,52,56,63,94,100,0,68,56,21,96,153,81,44,107,85,33,62,121,53,36,56,104,127,8,96,78,92,26,54,57,47,21,45,37,0,52,115,74,40,95,90,78,71,90,104,85,82,78,130,74,198,99,117,102,157,95,153,88,143,174,82,133,212,116,72,58,43,4,5,6,8,76,2,8,10,1,40,30,137,115,60,100,108,62,62,52,9,40,0,0,3,16,103,2,69,87,124,98,13,133,68,88,55,11,29,6,14,19,29,51,14,94,2,125,8,100,65,6,138,11,113,129,39,46,38,2,30,6,32,1,4,6,4,5,23,16,70,24,139,54,130,124,50,10,34,45,1,8,162,91,11,50,74,97,75,55,60,88,12,19,114,71,1,45,121,37,11,43,36,30,18,118,38,5,3,43,116,7,20,8,74,41,0,7,65,31,18,88,105,7,23,84,46,15,68,134,66,6,51,72,62,4,70,110,41,2,6,20,33,41,2,14,9,12,67,49,6,56,35,150,105,93,79,21,102,54,65,1,107,57,17,43,58,87,28,116,130,75,6,58,97,19,44,60,109,14,130,48,72,14,34,89,17,83,55,116,10,129,120,76,53,45,52,24,50,140,114,13,80,83,48,33,60,114,15,81,48,86,43,53,124,75,82,51,55,58,61,118,86,41,97,80,14,47,54,107,11,113,109,11,73,122,112,32,33,47,119,6,103,132,75,15,101,111,46,39,96,58,22,108,91,25,52,51,50,35,82,90,31,16,125,116,44,66,105,24,11,39,109,50,96,88,45,9,63,88,165,51,48,65,107,12,69,54,93,60,105,125,24,82,55,119,8,47,154,36,69,107,110,41,98,51,98,1,54,57,33,21,101,49,77,105,42,126,16,76,66,117,13,113,31,20,31,46,174,7,101,58,75,31,143,54,26,40,49,119,7,108,138,76,36,101,91,13,1,56,29,27,76,48,20,95,118,60,15,82,46,0,75,134,51,2,35,91,71,39,89,34,143,108,31,68,16,102,7,66,26,116,53,96,85,8,26,69,168,31,26,25,103,0,82,82,81,15,59,48,83,39,101,38,69,53,171,150,93,74,108,46,96,30,29,79,124,133,125

Foldseek 3Di:
DKDKAFAAQQKWKWKAADDPDHPDIDTDRGGIDIGDPPGIDIFMDGFDKDKDWQWDAQAQACPGDGKTWTKMFIKGQQPDVVLNVLLCVVATVHDPVVVHVVVSVLLNVQVSVVRHYHDLCCVVPVQVVVFVSSCVPSAVVCVSNRMGGPGMGIPDIGDPDCVVVVVCVVVVVVVVVVVVVVVVVVCVVVVVVVVVVVVVVVVVVVVVVVVVVVVVVVVVVVVVVVVVVVVVVVVCVVCVCVVVVVVVVVVVVVVVVVVVVVVVVVVVVVVVVVVVVVVVVCVVVPVVVVVVVVVVCVVVVVVVVVVVVVVVVVVVVVVVVVVVVVVVVVVVVVVVVVVVVVVVCVVVVPDDPVRVVVVVVVCVVVVVCVVCVVCVPDDDDDDDDDDDDDDDDDDDDDPDDD/DKDFDAQQKKKWKDFDVCPPIDIGRGGMDDDDVVTMDIWMDGQAKDWAFQWDFQAQALPGDGKTWTKIWIKGFPVVDVVLCVQLCVVQIPHDPVRVRVVVSVLLNVLVSVLRHHHDLCCVVPVQVVSFVSSCVPSVVVVVSSSMDTPGMGIPDMGDPDCPVVPVCVVVVVVVCVVVVVVVVVVVVVVCVVVVVVVVCVVVVVVVVVVVVVVVVVVVVVVVVVVVVVVVVVVVCVVCVPVVVVVVVVVVVVVVVCVVVVVVVVVVVVVVVVVVVVCVVVCCVVPPPVVVVVVVVVVVVVVVVVVVVVVVVVVVVVVVVVVVVVVVVVVVVVVVVVVVVVVVVVVVVVPCDLVNVVVVLVVCLVVLLCVQVVVVVVDPDDDWDDDDPDDTPVCVVVVVSVVVSVVVQVVVCVVPVDHPDSVPPD

GO terms:
  GO:0005886 plasma membrane (C, IDA)

Secondary structure (DSSP, 8-state):
-EEEEEEEEEEEEEEEEETTEEEEEEEEEEEEEEEETTT-EEEEEE---EEEEEEE-S---TTS---EEEEEEEEEE--SHHHHHHHHHHHTT--HHHHHHHHHHHHHHHHHHHHHTS-HHHHHH-HHHHHHHHHHHHHHHHHTTTEEEEEEEEEEEE-SSTHHHHHHHHHHHHHHHHHHHHHHHHHHHHHHHHHHHHHHHHHHHHHHHHHHHHHHHHHHHHHHHHHHHHHHHHHHHHHHHHHHHHHHHHHHHHHHHHHHHHHHHHHHHHHHHHHHHHHHHHIIIIIHHHHHHHHHHHHHHHHHHHHHHHHHHHHHHHHHHHHHHHHHHHHHHHHHHHHHHHHHHHHHTT--HHHHHHHHHHHHHHHHHHHHGGGGGEEEEEE--SSSS---------SS--/-EEE--TTEEEEEEETTEEEEEEEESSEEE--TTTEEEEEEE---EEEEEEE-S---TT----EEEEEEEEEE-TTSHHHHHHHHHHHTT--HHHHHHHHHHHHHHHHHHHHHTS-HHHHHH-HHHHHHHHHHHHHHHHHHTTEEEEEEEEEEEE-SSTHHHHTTHHHHHHHHHHHHHHHHHHHHHHHHHHHHHHHHHHHHHHHHHHHHHHHHHHHHHHHHHHHHHHHHHHHHHHHHHHHHHHHHHHHHHHHHHHHHHHHHHHHHHHHHHHHHHHHHHHIIIIIHHHHHHHHHHHHHHHHHHHHHHHHHHHHHHHHHHHHHHHHHHHHHHHHHHHHHHHHHHHHHTT--HHHHHHHHHHHHHHHHHHHHHHHTT-S-EEEEE-TT---SHHHHHHHHHHHHHHHHHHHGGGS----S-STT-

Radius of gyration: 109.09 Å; Cα contacts (8 Å, |Δi|>4): 1057; chains: 2; bounding box: 165×191×228 Å

InterPro domains:
  IPR001107 Band 7 domain [PF01145] (6-187)
  IPR001107 Band 7 domain [SM00244] (87-269)
  IPR027705 Flotillin family [PTHR13806] (3-424)
  IPR036013 Band 7/SPFH domain superfamily [G3DSA:3.30.479.30] (45-161)
  IPR036013 Band 7/SPFH domain superfamily [SSF117892] (36-178)